Protein AF-0000000072269145 (afdb_homodimer)

Foldseek 3Di:
DPLPPQDDLVNVLVQFVVCVVVFLEFALLVFATAGPLLVVLLVVCCVVQNQDDQDPPDDSNVVLVVLVQVLLCLVCLLQVHHSQQKDKAQALLLLLLLLLQLVLVVDAALAEEEEELQDFCSQVVSVVVSVVRHYHYHYQWADPQQRHGDPVSVVVVQALRYAEYEEECARSAAQFGHLLLVVQVSQVVSVYAYEYEDASVCLQDRHYCPSNVHQKYKYACRSNNADRMIMMGGDQVCQQVGPGQADPVDDGSRSCRSHPDGDPSSRSSSSVSSQVVLLVSLVHPDRGSNSNVSSSVLFNVLQVVLLVLLLVLQVVDPQKDWGHDSDPPRGAQKIWIAGHPDQQVRLQVQLVVVSQHWDWFQSSSASNCVVVVNPGSGTTMGGDTSSRDSVSSVSSSVSSD/DPLPPQDDLVNVLVQFVVCVVVFLEFALLVFATAGPLLVVLLVVLCVVQNQDDQDPPDDSNVVLVVLVQVLLCLVCLLQVHHSQQKDKAQALLLLLLLLLQLVLVVDAALAEEEEELQDFCSQVVSVVVSVVRHYHYHYQWADPQQRHGDVVSVVVVQALRYAEYEEECARSAAQFGHLLLVVQVSQVVSVYAYEYEDASVCLQDRHYCPSNVHQKYKYACRSNNADRMIMMGGDQVCQQVGPGQADPVDDGSRSCRSHPDGDPSSRSSSSVSSQVVLLVSLVHPDRGSNSNVSSSVLFNVLQVVLLVLLLVLQVPDPQKDWGHDSDPPRGAQKIWIAGHPDQQVRLQVQLVVVSQHWDWFQSSSASNCVVVVNPGRGTTMGGDTSSRDSVSSVSSSVSSD

Structure (mmCIF, N/CA/C/O backbone):
data_AF-0000000072269145-model_v1
#
loop_
_entity.id
_entity.type
_entity.pdbx_description
1 polymer 'NifS-related protein'
#
loop_
_atom_site.group_PDB
_atom_site.id
_atom_site.type_symbol
_atom_site.label_atom_id
_atom_site.label_alt_id
_atom_site.label_comp_id
_atom_site.label_asym_id
_atom_site.label_entity_id
_atom_site.label_seq_id
_atom_site.pdbx_PDB_ins_code
_atom_site.Cartn_x
_atom_site.Cartn_y
_atom_site.Cartn_z
_atom_site.occupancy
_atom_site.B_iso_or_equiv
_atom_site.auth_seq_id
_atom_site.auth_comp_id
_atom_site.auth_asym_id
_atom_site.auth_atom_id
_atom_site.pdbx_PDB_model_num
ATOM 1 N N . MET A 1 1 ? -13.609 -34.438 23.328 1 28.66 1 MET A N 1
ATOM 2 C CA . MET A 1 1 ? -13.602 -33.375 22.359 1 28.66 1 MET A CA 1
ATOM 3 C C . MET A 1 1 ? -13.992 -33.875 20.969 1 28.66 1 MET A C 1
ATOM 5 O O . MET A 1 1 ? -13.359 -34.781 20.438 1 28.66 1 MET A O 1
ATOM 9 N N . GLN A 1 2 ? -15.172 -33.812 20.578 1 32.06 2 GLN A N 1
ATOM 10 C CA . GLN A 1 2 ? -15.711 -34.312 19.328 1 32.06 2 GLN A CA 1
ATOM 11 C C . GLN A 1 2 ? -14.945 -33.75 18.125 1 32.06 2 GLN A C 1
ATOM 13 O O . GLN A 1 2 ? -14.82 -32.531 18 1 32.06 2 GLN A O 1
ATOM 18 N N . THR A 1 3 ? -13.867 -34.312 17.703 1 36.66 3 THR A N 1
ATOM 19 C CA . THR A 1 3 ? -13.031 -34 16.547 1 36.66 3 THR A CA 1
ATOM 20 C C . THR A 1 3 ? -13.883 -33.594 15.352 1 36.66 3 THR A C 1
ATOM 22 O O . THR A 1 3 ? -14.703 -34.375 14.867 1 36.66 3 THR A O 1
ATOM 25 N N . ALA A 1 4 ? -14.406 -32.344 15.508 1 48.66 4 ALA A N 1
ATOM 26 C CA . ALA A 1 4 ? -15.258 -31.922 14.391 1 48.66 4 ALA A CA 1
ATOM 27 C C . ALA A 1 4 ? -14.867 -32.656 13.109 1 48.66 4 ALA A C 1
ATOM 29 O O . ALA A 1 4 ? -13.688 -32.688 12.742 1 48.66 4 ALA A O 1
ATOM 30 N N . GLY A 1 5 ? -15.336 -33.531 12.516 1 51.06 5 GLY A N 1
ATOM 31 C CA . GLY A 1 5 ? -15.07 -34.281 11.289 1 51.06 5 GLY A CA 1
ATOM 32 C C . GLY A 1 5 ? -14.633 -33.375 10.141 1 51.06 5 GLY A C 1
ATOM 33 O O . GLY A 1 5 ? -14.695 -32.156 10.25 1 51.06 5 GLY A O 1
ATOM 34 N N . PRO A 1 6 ? -13.883 -33.969 8.969 1 63.91 6 PRO A N 1
ATOM 35 C CA . PRO A 1 6 ? -13.383 -33.156 7.852 1 63.91 6 PRO A CA 1
ATOM 36 C C . PRO A 1 6 ? -14.461 -32.281 7.234 1 63.91 6 PRO A C 1
ATOM 38 O O . PRO A 1 6 ? -15.617 -32.688 7.129 1 63.91 6 PRO A O 1
ATOM 41 N N . ILE A 1 7 ? -14.297 -30.906 7.227 1 74.75 7 ILE A N 1
ATOM 42 C CA . ILE A 1 7 ? -15.227 -29.938 6.652 1 74.75 7 ILE A CA 1
ATOM 43 C C . ILE A 1 7 ? -15.539 -30.328 5.207 1 74.75 7 ILE A C 1
ATOM 45 O O . ILE A 1 7 ? -14.633 -30.656 4.438 1 74.75 7 ILE A O 1
ATOM 49 N N . THR A 1 8 ? -16.844 -30.5 4.938 1 83.88 8 THR A N 1
ATOM 50 C CA . THR A 1 8 ? -17.25 -30.75 3.559 1 83.88 8 THR A CA 1
ATOM 51 C C . THR A 1 8 ? -16.969 -29.531 2.682 1 83.88 8 THR A C 1
ATOM 53 O O . THR A 1 8 ? -16.859 -28.422 3.186 1 83.88 8 THR A O 1
ATOM 56 N N . ARG A 1 9 ? -16.812 -29.766 1.42 1 87.38 9 ARG A N 1
ATOM 57 C CA . ARG A 1 9 ? -16.562 -28.672 0.492 1 87.38 9 ARG A CA 1
ATOM 58 C C . ARG A 1 9 ? -17.719 -27.688 0.5 1 87.38 9 ARG A C 1
ATOM 60 O O . ARG A 1 9 ? -17.516 -26.469 0.382 1 87.38 9 ARG A O 1
ATOM 67 N N . GLU A 1 10 ? -18.875 -28.203 0.624 1 88.44 10 GLU A N 1
ATOM 68 C CA . GLU A 1 10 ? -20.047 -27.344 0.662 1 88.44 10 GLU A CA 1
ATOM 69 C C . GLU A 1 10 ? -20 -26.391 1.854 1 88.44 10 GLU A C 1
ATOM 71 O O . GLU A 1 10 ? -20.266 -25.203 1.712 1 88.44 10 GLU A O 1
ATOM 76 N N . ALA A 1 11 ? -19.719 -26.953 2.912 1 91.88 11 ALA A N 1
ATOM 77 C CA . ALA A 1 11 ? -19.609 -26.141 4.117 1 91.88 11 ALA A CA 1
ATOM 78 C C . ALA A 1 11 ? -18.469 -25.141 3.996 1 91.88 11 ALA A C 1
ATOM 80 O O . ALA A 1 11 ? -18.594 -23.984 4.445 1 91.88 11 ALA A O 1
ATOM 81 N N . LEU A 1 12 ? -17.422 -25.594 3.393 1 95.69 12 LEU A N 1
ATOM 82 C CA . LEU A 1 12 ? -16.266 -24.734 3.18 1 95.69 12 LEU A CA 1
ATOM 83 C C . LEU A 1 12 ? -16.609 -23.562 2.271 1 95.69 12 LEU A C 1
ATOM 85 O O . LEU A 1 12 ? -16.234 -22.422 2.557 1 95.69 12 LEU A O 1
ATOM 89 N N . ARG A 1 13 ? -17.359 -23.781 1.252 1 96.81 13 ARG A N 1
ATOM 90 C CA . ARG A 1 13 ? -17.688 -22.781 0.247 1 96.81 13 ARG A CA 1
ATOM 91 C C . ARG A 1 13 ? -18.578 -21.688 0.833 1 96.81 13 ARG A C 1
ATOM 93 O O . ARG A 1 13 ? -18.547 -20.547 0.39 1 96.81 13 ARG A O 1
ATOM 100 N N . THR A 1 14 ? -19.359 -21.984 1.898 1 96.25 14 THR A N 1
ATOM 101 C CA . THR A 1 14 ? -20.25 -21 2.525 1 96.25 14 THR A CA 1
ATOM 102 C C . THR A 1 14 ? -19.438 -19.938 3.258 1 96.25 14 THR A C 1
ATOM 104 O O . THR A 1 14 ? -19.953 -18.875 3.604 1 96.25 14 THR A O 1
ATOM 107 N N . GLN A 1 15 ? -18.203 -20.203 3.455 1 97.44 15 GLN A N 1
ATOM 108 C CA . GLN A 1 15 ? -17.328 -19.25 4.137 1 97.44 15 GLN A CA 1
ATOM 109 C C . GLN A 1 15 ? -16.891 -18.141 3.191 1 97.44 15 GLN A C 1
ATOM 111 O O . GLN A 1 15 ? -16.359 -17.125 3.631 1 97.44 15 GLN A O 1
ATOM 116 N N . PHE A 1 16 ? -17.109 -18.328 1.903 1 98.5 16 PHE A N 1
ATOM 117 C CA . PHE A 1 16 ? -16.703 -17.359 0.891 1 98.5 16 PHE A CA 1
ATOM 118 C C . PHE A 1 16 ? -17.922 -16.719 0.228 1 98.5 16 PHE A C 1
ATOM 120 O O . PHE A 1 16 ? -18.422 -17.219 -0.78 1 98.5 16 PHE A O 1
ATOM 127 N N . PRO A 1 17 ? -18.234 -15.539 0.697 1 98.25 17 PRO A N 1
ATOM 128 C CA . PRO A 1 17 ? -19.484 -14.93 0.238 1 98.25 17 PRO A CA 1
ATOM 129 C C . PRO A 1 17 ? -19.469 -14.594 -1.251 1 98.25 17 PRO A C 1
ATOM 131 O O . PRO A 1 17 ? -20.531 -14.531 -1.888 1 98.25 17 PRO A O 1
ATOM 134 N N . SER A 1 18 ? -18.312 -14.406 -1.832 1 97.62 18 SER A N 1
ATOM 135 C CA . SER A 1 18 ? -18.219 -14.07 -3.248 1 97.62 18 SER A CA 1
ATOM 136 C C . SER A 1 18 ? -18.766 -15.188 -4.125 1 97.62 18 SER A C 1
ATOM 138 O O . SER A 1 18 ? -19.094 -14.969 -5.293 1 97.62 18 SER A O 1
ATOM 140 N N . LEU A 1 19 ? -18.844 -16.391 -3.637 1 97.62 19 LEU A N 1
ATOM 141 C CA . LEU A 1 19 ? -19.297 -17.562 -4.398 1 97.62 19 LEU A CA 1
ATOM 142 C C . LEU A 1 19 ? -20.812 -17.594 -4.48 1 97.62 19 LEU A C 1
ATOM 144 O O . LEU A 1 19 ? -21.375 -18.344 -5.285 1 97.62 19 LEU A O 1
ATOM 148 N N . ALA A 1 20 ? -21.469 -16.75 -3.676 1 95.19 20 ALA A N 1
ATOM 149 C CA . ALA A 1 20 ? -22.922 -16.75 -3.629 1 95.19 20 ALA A CA 1
ATOM 150 C C . ALA A 1 20 ? -23.516 -16.281 -4.957 1 95.19 20 ALA A C 1
ATOM 152 O O . ALA A 1 20 ? -24.672 -16.578 -5.27 1 95.19 20 ALA A O 1
ATOM 153 N N . GLY A 1 21 ? -22.75 -15.641 -5.789 1 92.62 21 GLY A N 1
ATOM 154 C CA . GLY A 1 21 ? -23.219 -15.156 -7.078 1 92.62 21 GLY A CA 1
ATOM 155 C C . GLY A 1 21 ? -23.438 -16.266 -8.086 1 92.62 21 GLY A C 1
ATOM 156 O O . GLY A 1 21 ? -24.078 -16.047 -9.125 1 92.62 21 GLY A O 1
ATOM 157 N N . GLY A 1 22 ? -22.875 -17.484 -7.844 1 94.88 22 GLY A N 1
ATOM 158 C CA . GLY A 1 22 ? -23.172 -18.656 -8.656 1 94.88 22 GLY A CA 1
ATOM 159 C C . GLY A 1 22 ? -22.219 -18.828 -9.828 1 94.88 22 GLY A C 1
ATOM 160 O O . GLY A 1 22 ? -22.328 -19.797 -10.586 1 94.88 22 GLY A O 1
ATOM 161 N N . ARG A 1 23 ? -21.312 -17.906 -10.016 1 97.19 23 ARG A N 1
ATOM 162 C CA . ARG A 1 23 ? -20.344 -18.016 -11.102 1 97.19 23 ARG A CA 1
ATOM 163 C C . ARG A 1 23 ? -19.234 -19 -10.75 1 97.19 23 ARG A C 1
ATOM 165 O O . ARG A 1 23 ? -18.906 -19.188 -9.57 1 97.19 23 ARG A O 1
ATOM 172 N N . ALA A 1 24 ? -18.719 -19.734 -11.75 1 98.38 24 ALA A N 1
ATOM 173 C CA . ALA A 1 24 ? -17.5 -20.5 -11.57 1 98.38 24 ALA A CA 1
ATOM 174 C C . ALA A 1 24 ? -16.266 -19.609 -11.656 1 98.38 24 ALA A C 1
ATOM 176 O O . ALA A 1 24 ? -15.852 -19.219 -12.75 1 98.38 24 ALA A O 1
ATOM 177 N N . TYR A 1 25 ? -15.727 -19.312 -10.523 1 98.25 25 TYR A N 1
ATOM 178 C CA . TYR A 1 25 ? -14.555 -18.438 -10.477 1 98.25 25 TYR A CA 1
ATOM 179 C C . TYR A 1 25 ? -13.273 -19.25 -10.609 1 98.25 25 TYR A C 1
ATOM 181 O O . TYR A 1 25 ? -12.844 -19.906 -9.664 1 98.25 25 TYR A O 1
ATOM 189 N N . LEU A 1 26 ? -12.625 -19.156 -11.758 1 98.75 26 LEU A N 1
ATOM 190 C CA . LEU A 1 26 ? -11.414 -19.906 -12.062 1 98.75 26 LEU A CA 1
ATOM 191 C C . LEU A 1 26 ? -10.273 -18.953 -12.422 1 98.75 26 LEU A C 1
ATOM 193 O O . LEU A 1 26 ? -9.539 -19.188 -13.383 1 98.75 26 LEU A O 1
ATOM 197 N N . ASP A 1 27 ? -10.156 -17.844 -11.742 1 98.5 27 ASP A N 1
ATOM 198 C CA . ASP A 1 27 ? -9.07 -16.875 -11.898 1 98.5 27 ASP A CA 1
ATOM 199 C C . ASP A 1 27 ? -8.422 -16.562 -10.555 1 98.5 27 ASP A C 1
ATOM 201 O O . ASP A 1 27 ? -8.141 -15.398 -10.25 1 98.5 27 ASP A O 1
ATOM 205 N N . ASN A 1 28 ? -8.195 -17.578 -9.758 1 97.94 28 ASN A N 1
ATOM 206 C CA . ASN A 1 28 ? -7.602 -17.406 -8.438 1 97.94 28 ASN A CA 1
ATOM 207 C C . ASN A 1 28 ? -6.145 -16.953 -8.531 1 97.94 28 ASN A C 1
ATOM 209 O O . ASN A 1 28 ? -5.594 -16.422 -7.57 1 97.94 28 ASN A O 1
ATOM 213 N N . ALA A 1 29 ? -5.496 -17.188 -9.68 1 97.94 29 ALA A N 1
ATOM 214 C CA . ALA A 1 29 ? -4.129 -16.734 -9.906 1 97.94 29 ALA A CA 1
ATOM 215 C C . ALA A 1 29 ? -4.055 -15.211 -9.914 1 97.94 29 ALA A C 1
ATOM 217 O O . ALA A 1 29 ? -2.98 -14.633 -9.75 1 97.94 29 ALA A O 1
ATOM 218 N N . ALA A 1 30 ? -5.172 -14.539 -10.148 1 97.12 30 ALA A N 1
ATOM 219 C CA . ALA A 1 30 ? -5.203 -13.078 -10.141 1 97.12 30 ALA A CA 1
ATOM 220 C C . ALA A 1 30 ? -5.617 -12.547 -8.773 1 97.12 30 ALA A C 1
ATOM 222 O O . ALA A 1 30 ? -5.453 -11.359 -8.484 1 97.12 30 ALA A O 1
ATOM 223 N N . GLY A 1 31 ? -6.129 -13.391 -7.93 1 97.44 31 GLY A N 1
ATOM 224 C CA . GLY A 1 31 ? -6.531 -13.039 -6.574 1 97.44 31 GLY A CA 1
ATOM 225 C C . GLY A 1 31 ? -7.539 -14 -5.984 1 97.44 31 GLY A C 1
ATOM 226 O O . GLY A 1 31 ? -8.5 -14.391 -6.652 1 97.44 31 GLY A O 1
ATOM 227 N N . GLY A 1 32 ? -7.375 -14.383 -4.797 1 97.88 32 GLY A N 1
ATOM 228 C CA . GLY A 1 32 ? -8.281 -15.305 -4.129 1 97.88 32 GLY A CA 1
ATOM 229 C C . GLY A 1 32 ? -9.5 -14.617 -3.543 1 97.88 32 GLY A C 1
ATOM 230 O O . GLY A 1 32 ? -9.539 -13.391 -3.441 1 97.88 32 GLY A O 1
ATOM 231 N N . LEU A 1 33 ? -10.539 -15.453 -3.264 1 98.56 33 LEU A N 1
ATOM 232 C CA . LEU A 1 33 ? -11.703 -14.953 -2.541 1 98.56 33 LEU A CA 1
ATOM 233 C C . LEU A 1 33 ? -11.438 -14.914 -1.04 1 98.56 33 LEU A C 1
ATOM 235 O O . LEU A 1 33 ? -10.555 -15.617 -0.545 1 98.56 33 LEU A O 1
ATOM 239 N N . LEU A 1 34 ? -12.109 -14.008 -0.37 1 98.81 34 LEU A N 1
ATOM 240 C CA . LEU A 1 34 ? -11.891 -13.875 1.065 1 98.81 34 LEU A CA 1
ATOM 241 C C . LEU A 1 34 ? -12.961 -14.617 1.854 1 98.81 34 LEU A C 1
ATOM 243 O O . LEU A 1 34 ? -14.148 -14.555 1.512 1 98.81 34 LEU A O 1
ATOM 247 N N . PRO A 1 35 ? -12.57 -15.328 2.938 1 98.75 35 PRO A N 1
ATOM 248 C CA . PRO A 1 35 ? -13.578 -15.852 3.857 1 98.75 35 PRO A CA 1
ATOM 249 C C . PRO A 1 35 ? -14.273 -14.75 4.66 1 98.75 35 PRO A C 1
ATOM 251 O O . PRO A 1 35 ? -13.703 -13.68 4.859 1 98.75 35 PRO A O 1
ATOM 254 N N . THR A 1 36 ? -15.43 -15.062 5.129 1 98.56 36 THR A N 1
ATOM 255 C CA . THR A 1 36 ? -16.25 -14.133 5.902 1 98.56 36 THR A CA 1
ATOM 256 C C . THR A 1 36 ? -15.453 -13.57 7.078 1 98.56 36 THR A C 1
ATOM 258 O O . THR A 1 36 ? -15.57 -12.383 7.402 1 98.56 36 THR A O 1
ATOM 261 N N . ARG A 1 37 ? -14.656 -14.367 7.707 1 98.44 37 ARG A N 1
ATOM 262 C CA . ARG A 1 37 ? -13.891 -13.953 8.875 1 98.44 37 ARG A CA 1
ATOM 263 C C . ARG A 1 37 ? -12.938 -12.812 8.531 1 98.44 37 ARG A C 1
ATOM 265 O O . ARG A 1 37 ? -12.742 -11.898 9.336 1 98.44 37 ARG A O 1
ATOM 272 N N . SER A 1 38 ? -12.281 -12.914 7.43 1 98.88 38 SER A N 1
ATOM 273 C CA . SER A 1 38 ? -11.383 -11.859 6.977 1 98.88 38 SER A CA 1
ATOM 274 C C . SER A 1 38 ? -12.133 -10.562 6.715 1 98.88 38 SER A C 1
ATOM 276 O O . SER A 1 38 ? -11.703 -9.492 7.137 1 98.88 38 SER A O 1
ATOM 278 N N . ILE A 1 39 ? -13.273 -10.633 6.035 1 98.94 39 ILE A N 1
ATOM 279 C CA . ILE A 1 39 ? -14.102 -9.477 5.695 1 98.94 39 ILE A CA 1
ATOM 280 C C . ILE A 1 39 ? -14.617 -8.82 6.973 1 98.94 39 ILE A C 1
ATOM 282 O O . ILE A 1 39 ? -14.578 -7.598 7.109 1 98.94 39 ILE A O 1
ATOM 286 N N . GLN A 1 40 ? -15.031 -9.625 7.91 1 98.88 40 GLN A N 1
ATOM 287 C CA . GLN A 1 40 ? -15.531 -9.133 9.188 1 98.88 40 GLN A CA 1
ATOM 288 C C . GLN A 1 40 ? -14.438 -8.406 9.969 1 98.88 40 GLN A C 1
ATOM 290 O O . GLN A 1 40 ? -14.695 -7.383 10.602 1 98.88 40 GLN A O 1
ATOM 295 N N . ALA A 1 41 ? -13.25 -8.953 9.93 1 98.94 41 ALA A N 1
ATOM 296 C CA . ALA A 1 41 ? -12.141 -8.344 10.648 1 98.94 41 ALA A CA 1
ATOM 297 C C . ALA A 1 41 ? -11.828 -6.953 10.094 1 98.94 41 ALA A C 1
ATOM 299 O O . ALA A 1 41 ? -11.578 -6.016 10.852 1 98.94 41 ALA A O 1
ATOM 300 N N . VAL A 1 42 ? -11.852 -6.797 8.758 1 98.94 42 VAL A N 1
ATOM 301 C CA . VAL A 1 42 ? -11.641 -5.492 8.133 1 98.94 42 VAL A CA 1
ATOM 302 C C . VAL A 1 42 ? -12.742 -4.531 8.57 1 98.94 42 VAL A C 1
ATOM 304 O O . VAL A 1 42 ? -12.469 -3.408 9 1 98.94 42 VAL A O 1
ATOM 307 N N . THR A 1 43 ? -13.969 -4.992 8.492 1 98.88 43 THR A N 1
ATOM 308 C CA . THR A 1 43 ? -15.133 -4.172 8.789 1 98.88 43 THR A CA 1
ATOM 309 C C . THR A 1 43 ? -15.133 -3.734 10.25 1 98.88 43 THR A C 1
ATOM 311 O O . THR A 1 43 ? -15.375 -2.562 10.555 1 98.88 43 THR A O 1
ATOM 314 N N . GLU A 1 44 ? -14.852 -4.652 11.117 1 98.75 44 GLU A N 1
ATOM 315 C CA . GLU A 1 44 ? -14.828 -4.352 12.547 1 98.75 44 GLU A CA 1
ATOM 316 C C . GLU A 1 44 ? -13.75 -3.326 12.875 1 98.75 44 GLU A C 1
ATOM 318 O O . GLU A 1 44 ? -13.969 -2.416 13.672 1 98.75 44 GLU A O 1
ATOM 323 N N . HIS A 1 45 ? -12.602 -3.488 12.289 1 98.81 45 HIS A N 1
ATOM 324 C CA . HIS A 1 45 ? -11.523 -2.535 12.523 1 98.81 45 HIS A CA 1
ATOM 325 C C . HIS A 1 45 ? -11.93 -1.125 12.117 1 98.81 45 HIS A C 1
ATOM 327 O O . HIS A 1 45 ? -11.789 -0.18 12.891 1 98.81 45 HIS A O 1
ATOM 333 N N . LEU A 1 46 ? -12.461 -0.989 10.898 1 98.81 46 LEU A N 1
ATOM 334 C CA . LEU A 1 46 ? -12.82 0.326 10.383 1 98.81 46 LEU A CA 1
ATOM 335 C C . LEU A 1 46 ? -13.953 0.94 11.195 1 98.81 46 LEU A C 1
ATOM 337 O O . LEU A 1 46 ? -13.984 2.154 11.406 1 98.81 46 LEU A O 1
ATOM 341 N N . THR A 1 47 ? -14.852 0.096 11.609 1 98.69 47 THR A N 1
ATOM 342 C CA . THR A 1 47 ? -16 0.567 12.383 1 98.69 47 THR A CA 1
ATOM 343 C C . THR A 1 47 ? -15.555 1.079 13.75 1 98.69 47 THR A C 1
ATOM 345 O O . THR A 1 47 ? -16.031 2.113 14.219 1 98.69 47 THR A O 1
ATOM 348 N N . ARG A 1 48 ? -14.641 0.409 14.352 1 98.19 48 ARG A N 1
ATOM 349 C CA . ARG A 1 48 ? -14.234 0.717 15.719 1 98.19 48 ARG A CA 1
ATOM 350 C C . ARG A 1 48 ? -13.188 1.827 15.742 1 98.19 48 ARG A C 1
ATOM 352 O O . ARG A 1 48 ? -13.227 2.709 16.609 1 98.19 48 ARG A O 1
ATOM 359 N N . PHE A 1 49 ? -12.242 1.84 14.742 1 98.12 49 PHE A N 1
ATOM 360 C CA . PHE A 1 49 ? -11.055 2.67 14.898 1 98.12 49 PHE A CA 1
ATOM 361 C C . PHE A 1 49 ? -10.922 3.652 13.742 1 98.12 49 PHE A C 1
ATOM 363 O O . PHE A 1 49 ? -10.102 4.566 13.781 1 98.12 49 PHE A O 1
ATOM 370 N N . GLY A 1 50 ? -11.727 3.465 12.688 1 98 50 GLY A N 1
ATOM 371 C CA . GLY A 1 50 ? -11.461 4.262 11.5 1 98 50 GLY A CA 1
ATOM 372 C C . GLY A 1 50 ? -10.039 4.125 10.984 1 98 50 GLY A C 1
ATOM 373 O O . GLY A 1 50 ? -9.531 3.012 10.852 1 98 50 GLY A O 1
ATOM 374 N N . ALA A 1 51 ? -9.461 5.254 10.672 1 98.06 51 ALA A N 1
ATOM 375 C CA . ALA A 1 51 ? -8.086 5.242 10.18 1 98.06 51 ALA A CA 1
ATOM 376 C C . ALA A 1 51 ? -7.109 5.652 11.281 1 98.06 51 ALA A C 1
ATOM 378 O O . ALA A 1 51 ? -6.012 6.137 11 1 98.06 51 ALA A O 1
ATOM 379 N N . THR A 1 52 ? -7.527 5.547 12.555 1 96.75 52 THR A N 1
ATOM 380 C CA . THR A 1 52 ? -6.645 5.816 13.68 1 96.75 52 THR A CA 1
ATOM 381 C C . THR A 1 52 ? -5.324 5.07 13.523 1 96.75 52 THR A C 1
ATOM 383 O O . THR A 1 52 ? -5.305 3.908 13.117 1 96.75 52 THR A O 1
ATOM 386 N N . ASN A 1 53 ? -4.254 5.762 13.789 1 96.75 53 ASN A N 1
ATOM 387 C CA . ASN A 1 53 ? -2.924 5.172 13.695 1 96.75 53 ASN A CA 1
ATOM 388 C C . ASN A 1 53 ? -2.473 4.594 15.039 1 96.75 53 ASN A C 1
ATOM 390 O O . ASN A 1 53 ? -3.117 4.82 16.062 1 96.75 53 ASN A O 1
ATOM 394 N N . ALA A 1 54 ? -1.434 3.834 14.984 1 93.94 54 ALA A N 1
ATOM 395 C CA . ALA A 1 54 ? -0.799 3.342 16.203 1 93.94 54 ALA A CA 1
ATOM 396 C C . ALA A 1 54 ? -0.17 4.484 17 1 93.94 54 ALA A C 1
ATOM 398 O O . ALA A 1 54 ? 0.737 5.16 16.5 1 93.94 54 ALA A O 1
ATOM 399 N N . MET A 1 55 ? -0.679 4.695 18.156 1 92.44 55 MET A N 1
ATOM 400 C CA . MET A 1 55 ? -0.214 5.754 19.047 1 92.44 55 MET A CA 1
ATOM 401 C C . MET A 1 55 ? -0.124 5.25 20.484 1 92.44 55 MET A C 1
ATOM 403 O O . MET A 1 55 ? -1.059 4.621 20.984 1 92.44 55 MET A O 1
ATOM 407 N N . PRO A 1 56 ? 0.98 5.562 21.109 1 92.81 56 PRO A N 1
ATOM 408 C CA . PRO A 1 56 ? 1.11 5.098 22.5 1 92.81 56 PRO A CA 1
ATOM 409 C C . PRO A 1 56 ? 0.282 5.926 23.484 1 92.81 56 PRO A C 1
ATOM 411 O O . PRO A 1 56 ? 0.05 5.496 24.609 1 92.81 56 PRO A O 1
ATOM 414 N N . GLY A 1 57 ? -0.188 7.074 23.062 1 95 57 GLY A N 1
ATOM 415 C CA . GLY A 1 57 ? -0.713 8.07 23.984 1 95 57 GLY A CA 1
ATOM 416 C C . GLY A 1 57 ? -2.16 7.816 24.375 1 95 57 GLY A C 1
ATOM 417 O O . GLY A 1 57 ? -2.67 8.422 25.312 1 95 57 GLY A O 1
ATOM 418 N N . HIS A 1 58 ? -2.846 6.957 23.641 1 97.31 58 HIS A N 1
ATOM 419 C CA . HIS A 1 58 ? -4.242 6.707 23.984 1 97.31 58 HIS A CA 1
ATOM 420 C C . HIS A 1 58 ? -4.637 5.266 23.672 1 97.31 58 HIS A C 1
ATOM 422 O O . HIS A 1 58 ? -3.973 4.598 22.875 1 97.31 58 HIS A O 1
ATOM 428 N N . ALA A 1 59 ? -5.695 4.781 24.219 1 96.69 59 ALA A N 1
ATOM 429 C CA . ALA A 1 59 ? -6.086 3.371 24.25 1 96.69 59 ALA A CA 1
ATOM 430 C C . ALA A 1 59 ? -6.328 2.848 22.828 1 96.69 59 ALA A C 1
ATOM 432 O O . ALA A 1 59 ? -5.789 1.807 22.453 1 96.69 59 ALA A O 1
ATOM 433 N N . PRO A 1 60 ? -7.102 3.555 21.984 1 97 60 PRO A N 1
ATOM 434 C CA . PRO A 1 60 ? -7.281 3.051 20.625 1 97 60 PRO A CA 1
ATOM 435 C C . PRO A 1 60 ? -5.961 2.889 19.875 1 97 60 PRO A C 1
ATOM 437 O O . PRO A 1 60 ? -5.75 1.876 19.203 1 97 60 PRO A O 1
ATOM 440 N N . GLY A 1 61 ? -5.113 3.883 20.031 1 97.75 61 GLY A N 1
ATOM 441 C CA . GLY A 1 61 ? -3.814 3.816 19.391 1 97.75 61 GLY A CA 1
ATOM 442 C C . GLY A 1 61 ? -2.971 2.648 19.859 1 97.75 61 GLY A C 1
ATOM 443 O O . GLY A 1 61 ? -2.266 2.023 19.062 1 97.75 61 GLY A O 1
ATOM 444 N N . GLN A 1 62 ? -3.029 2.336 21.094 1 97.88 62 GLN A N 1
ATOM 445 C CA . GLN A 1 62 ? -2.289 1.209 21.641 1 97.88 62 GLN A CA 1
ATOM 446 C C . GLN A 1 62 ? -2.809 -0.116 21.094 1 97.88 62 GLN A C 1
ATOM 448 O O . GLN A 1 62 ? -2.025 -1.019 20.797 1 97.88 62 GLN A O 1
ATOM 453 N N . GLN A 1 63 ? -4.062 -0.211 20.969 1 98 63 GLN A N 1
ATOM 454 C CA . GLN A 1 63 ? -4.66 -1.419 20.406 1 98 63 GLN A CA 1
ATOM 455 C C . GLN A 1 63 ? -4.23 -1.626 18.969 1 98 63 GLN A C 1
ATOM 457 O O . GLN A 1 63 ? -3.969 -2.756 18.547 1 98 63 GLN A O 1
ATOM 462 N N . ILE A 1 64 ? -4.141 -0.583 18.234 1 98 64 ILE A N 1
ATOM 463 C CA . ILE A 1 64 ? -3.715 -0.66 16.828 1 98 64 ILE A CA 1
ATOM 464 C C . ILE A 1 64 ? -2.244 -1.062 16.766 1 98 64 ILE A C 1
ATOM 466 O O . ILE A 1 64 ? -1.841 -1.816 15.875 1 98 64 ILE A O 1
ATOM 470 N N . GLY A 1 65 ? -1.46 -0.489 17.672 1 97.5 65 GLY A N 1
ATOM 471 C CA . GLY A 1 65 ? -0.078 -0.933 17.766 1 97.5 65 GLY A CA 1
ATOM 472 C C . GLY A 1 65 ? 0.055 -2.428 17.984 1 97.5 65 GLY A C 1
ATOM 473 O O . GLY A 1 65 ? 0.91 -3.076 17.375 1 97.5 65 GLY A O 1
ATOM 474 N N . GLN A 1 66 ? -0.786 -2.998 18.781 1 98.25 66 GLN A N 1
ATOM 475 C CA . GLN A 1 66 ? -0.8 -4.434 19.031 1 98.25 66 GLN A CA 1
ATOM 476 C C . GLN A 1 66 ? -1.244 -5.211 17.797 1 98.25 66 GLN A C 1
ATOM 478 O O . GLN A 1 66 ? -0.736 -6.301 17.516 1 98.25 66 GLN A O 1
ATOM 483 N N . LEU A 1 67 ? -2.154 -4.652 17.094 1 98.5 67 LEU A N 1
ATOM 484 C CA . LEU A 1 67 ? -2.623 -5.262 15.852 1 98.5 67 LEU A CA 1
ATOM 485 C C . LEU A 1 67 ? -1.475 -5.438 14.859 1 98.5 67 LEU A C 1
ATOM 487 O O . LEU A 1 67 ? -1.342 -6.492 14.234 1 98.5 67 LEU A O 1
ATOM 491 N N . LYS A 1 68 ? -0.671 -4.453 14.703 1 97.81 68 LYS A N 1
ATOM 492 C CA . LYS A 1 68 ? 0.487 -4.512 13.82 1 97.81 68 LYS A CA 1
ATOM 493 C C . LYS A 1 68 ? 1.441 -5.629 14.234 1 97.81 68 LYS A C 1
ATOM 495 O O . LYS A 1 68 ? 1.915 -6.395 13.398 1 97.81 68 LYS A O 1
ATOM 500 N N . ALA A 1 69 ? 1.688 -5.703 15.477 1 98.25 69 ALA A N 1
ATOM 501 C CA . ALA A 1 69 ? 2.58 -6.73 16 1 98.25 69 ALA A CA 1
ATOM 502 C C . ALA A 1 69 ? 2.014 -8.125 15.758 1 98.25 69 ALA A C 1
ATOM 504 O O . ALA A 1 69 ? 2.738 -9.031 15.344 1 98.25 69 ALA A O 1
ATOM 505 N N . ARG A 1 70 ? 0.753 -8.289 15.977 1 98.69 70 ARG A N 1
ATOM 506 C CA . ARG A 1 70 ? 0.096 -9.578 15.789 1 98.69 70 ARG A CA 1
ATOM 507 C C . ARG A 1 70 ? 0.13 -10 14.32 1 98.69 70 ARG A C 1
ATOM 509 O O . ARG A 1 70 ? 0.312 -11.18 14.008 1 98.69 70 ARG A O 1
ATOM 516 N N . ALA A 1 71 ? -0.098 -9.047 13.469 1 98.81 71 ALA A N 1
ATOM 517 C CA . ALA A 1 71 ? -0.05 -9.344 12.039 1 98.81 71 ALA A CA 1
ATOM 518 C C . ALA A 1 71 ? 1.341 -9.82 11.625 1 98.81 71 ALA A C 1
ATOM 520 O O . ALA A 1 71 ? 1.475 -10.773 10.859 1 98.81 71 ALA A O 1
ATOM 521 N N . ARG A 1 72 ? 2.352 -9.148 12.094 1 98.69 72 ARG A N 1
ATOM 522 C CA . ARG A 1 72 ? 3.723 -9.555 11.797 1 98.69 72 ARG A CA 1
ATOM 523 C C . ARG A 1 72 ? 4.008 -10.945 12.344 1 98.69 72 ARG A C 1
ATOM 525 O O . ARG A 1 72 ? 4.59 -11.781 11.648 1 98.69 72 ARG A O 1
ATOM 532 N N . GLU A 1 73 ? 3.582 -11.195 13.547 1 98.81 73 GLU A N 1
ATOM 533 C CA . GLU A 1 73 ? 3.777 -12.5 14.172 1 98.81 73 GLU A CA 1
ATOM 534 C C . GLU A 1 73 ? 3.043 -13.594 13.398 1 98.81 73 GLU A C 1
ATOM 536 O O . GLU A 1 73 ? 3.59 -14.672 13.172 1 98.81 73 GLU A O 1
ATOM 541 N N . GLY A 1 74 ? 1.831 -13.312 13.094 1 98.88 74 GLY A N 1
ATOM 542 C CA . GLY A 1 74 ? 1.074 -14.273 12.305 1 98.88 74 GLY A CA 1
ATOM 543 C C . GLY A 1 74 ? 1.712 -14.57 10.961 1 98.88 74 GLY A C 1
ATOM 544 O O . GLY A 1 74 ? 1.728 -15.719 10.516 1 98.88 74 GLY A O 1
ATOM 545 N N . THR A 1 75 ? 2.254 -13.57 10.32 1 98.88 75 THR A N 1
ATOM 546 C CA . THR A 1 75 ? 2.934 -13.75 9.039 1 98.88 75 THR A CA 1
ATOM 547 C C . THR A 1 75 ? 4.203 -14.578 9.219 1 98.88 75 THR A C 1
ATOM 549 O O . THR A 1 75 ? 4.535 -15.406 8.367 1 98.88 75 THR A O 1
ATOM 552 N N . ALA A 1 76 ? 4.887 -14.266 10.281 1 98.88 76 ALA A N 1
ATOM 553 C CA . ALA A 1 76 ? 6.078 -15.055 10.586 1 98.88 76 ALA A CA 1
ATOM 554 C C . ALA A 1 76 ? 5.738 -16.531 10.719 1 98.88 76 ALA A C 1
ATOM 556 O O . ALA A 1 76 ? 6.445 -17.391 10.18 1 98.88 76 ALA A O 1
ATOM 557 N N . LEU A 1 77 ? 4.648 -16.859 11.375 1 98.81 77 LEU A N 1
ATOM 558 C CA . LEU A 1 77 ? 4.199 -18.234 11.492 1 98.81 77 LEU A CA 1
ATOM 559 C C . LEU A 1 77 ? 3.887 -18.812 10.117 1 98.81 77 LEU A C 1
ATOM 561 O O . LEU A 1 77 ? 4.254 -19.953 9.82 1 98.81 77 LEU A O 1
ATOM 565 N N . PHE A 1 78 ? 3.26 -18.031 9.297 1 98.88 78 PHE A N 1
ATOM 566 C CA . PHE A 1 78 ? 2.885 -18.453 7.957 1 98.88 78 PHE A CA 1
ATOM 567 C C . PHE A 1 78 ? 4.121 -18.812 7.137 1 98.88 78 PHE A C 1
ATOM 569 O O . PHE A 1 78 ? 4.094 -19.75 6.344 1 98.88 78 PHE A O 1
ATOM 576 N N . LEU A 1 79 ? 5.223 -18.125 7.363 1 98.88 79 LEU A N 1
ATOM 577 C CA . LEU A 1 79 ? 6.434 -18.281 6.566 1 98.88 79 LEU A CA 1
ATOM 578 C C . LEU A 1 79 ? 7.418 -19.219 7.254 1 98.88 79 LEU A C 1
ATOM 580 O O . LEU A 1 79 ? 8.445 -19.578 6.68 1 98.88 79 LEU A O 1
ATOM 584 N N . ASN A 1 80 ? 7.121 -19.656 8.438 1 98.75 80 ASN A N 1
ATOM 585 C CA . ASN A 1 80 ? 8.062 -20.391 9.289 1 98.75 80 ASN A CA 1
ATOM 586 C C . ASN A 1 80 ? 9.312 -19.562 9.578 1 98.75 80 ASN A C 1
ATOM 588 O O . ASN A 1 80 ? 10.43 -20.031 9.367 1 98.75 80 ASN A O 1
ATOM 592 N N . ALA A 1 81 ? 9.078 -18.391 10.07 1 98.56 81 ALA A N 1
ATOM 593 C CA . ALA A 1 81 ? 10.125 -17.406 10.328 1 98.56 81 ALA A CA 1
ATOM 594 C C . ALA A 1 81 ? 9.93 -16.734 11.688 1 98.56 81 ALA A C 1
ATOM 596 O O . ALA A 1 81 ? 9.086 -17.156 12.477 1 98.56 81 ALA A O 1
ATOM 597 N N . GLU A 1 82 ? 10.82 -15.797 12.008 1 98.5 82 GLU A N 1
ATOM 598 C CA . GLU A 1 82 ? 10.68 -14.961 13.195 1 98.5 82 GLU A CA 1
ATOM 599 C C . GLU A 1 82 ? 10.164 -13.57 12.836 1 98.5 82 GLU A C 1
ATOM 601 O O . GLU A 1 82 ? 10.523 -13.023 11.789 1 98.5 82 GLU A O 1
ATOM 606 N N . ALA A 1 83 ? 9.375 -13.023 13.727 1 98.5 83 ALA A N 1
ATOM 607 C CA . ALA A 1 83 ? 8.641 -11.789 13.469 1 98.5 83 ALA A CA 1
ATOM 608 C C . ALA A 1 83 ? 9.586 -10.648 13.086 1 98.5 83 ALA A C 1
ATOM 610 O O . ALA A 1 83 ? 9.312 -9.891 12.156 1 98.5 83 ALA A O 1
ATOM 611 N N . PRO A 1 84 ? 10.766 -10.477 13.672 1 98 84 PRO A N 1
ATOM 612 C CA . PRO A 1 84 ? 11.633 -9.336 13.367 1 98 84 PRO A CA 1
ATOM 613 C C . PRO A 1 84 ? 12.156 -9.359 11.93 1 98 84 PRO A C 1
ATOM 615 O O . PRO A 1 84 ? 12.688 -8.359 11.445 1 98 84 PRO A O 1
ATOM 618 N N . ASP A 1 85 ? 11.984 -10.516 11.234 1 98.19 85 ASP A N 1
ATOM 619 C CA . ASP A 1 85 ? 12.57 -10.68 9.906 1 98.19 85 ASP A CA 1
ATOM 620 C C . ASP A 1 85 ? 11.5 -10.578 8.82 1 98.19 85 ASP A C 1
ATOM 622 O O . ASP A 1 85 ? 11.773 -10.867 7.652 1 98.19 85 ASP A O 1
ATOM 626 N N . VAL A 1 86 ? 10.312 -10.148 9.258 1 98.75 86 VAL A N 1
ATOM 627 C CA . VAL A 1 86 ? 9.18 -10.133 8.336 1 98.75 86 VAL A CA 1
ATOM 628 C C . VAL A 1 86 ? 8.688 -8.695 8.156 1 98.75 86 VAL A C 1
ATOM 630 O O . VAL A 1 86 ? 8.375 -8.016 9.141 1 98.75 86 VAL A O 1
ATOM 633 N N . ALA A 1 87 ? 8.68 -8.25 6.922 1 98.56 87 ALA A N 1
ATOM 634 C CA . ALA A 1 87 ? 8.062 -6.973 6.57 1 98.56 87 ALA A CA 1
ATOM 635 C C . ALA A 1 87 ? 6.68 -7.184 5.957 1 98.56 87 ALA A C 1
ATOM 637 O O . ALA A 1 87 ? 6.453 -8.164 5.238 1 98.56 87 ALA A O 1
ATOM 638 N N . LEU A 1 88 ? 5.766 -6.34 6.281 1 98.44 88 LEU A N 1
ATOM 639 C CA . LEU A 1 88 ? 4.465 -6.25 5.629 1 98.44 88 LEU A CA 1
ATOM 640 C C . LEU A 1 88 ? 4.316 -4.922 4.891 1 98.44 88 LEU A C 1
ATOM 642 O O . LEU A 1 88 ? 4.637 -3.865 5.438 1 98.44 88 LEU A O 1
ATOM 646 N N . GLY A 1 89 ? 3.941 -4.984 3.648 1 97.69 89 GLY A N 1
ATOM 647 C CA . GLY A 1 89 ? 3.744 -3.824 2.793 1 97.69 89 GLY A CA 1
ATOM 648 C C . GLY A 1 89 ? 2.549 -3.961 1.87 1 97.69 89 GLY A C 1
ATOM 649 O O . GLY A 1 89 ? 1.694 -4.824 2.074 1 97.69 89 GLY A O 1
ATOM 650 N N . PRO A 1 90 ? 2.469 -3.102 0.932 1 97.5 90 PRO A N 1
ATOM 651 C CA . PRO A 1 90 ? 1.256 -3.053 0.113 1 97.5 90 PRO A CA 1
ATOM 652 C C . PRO A 1 90 ? 1.217 -4.152 -0.948 1 97.5 90 PRO A C 1
ATOM 654 O O . PRO A 1 90 ? 0.136 -4.531 -1.406 1 97.5 90 PRO A O 1
ATOM 657 N N . SER A 1 91 ? 2.369 -4.562 -1.418 1 97.88 91 SER A N 1
ATOM 658 C CA . SER A 1 91 ? 2.453 -5.602 -2.438 1 97.88 91 SER A CA 1
ATOM 659 C C . SER A 1 91 ? 3.848 -6.219 -2.482 1 97.88 91 SER A C 1
ATOM 661 O O . SER A 1 91 ? 4.816 -5.605 -2.035 1 97.88 91 SER A O 1
ATOM 663 N N . ALA A 1 92 ? 3.875 -7.363 -3.006 1 98.19 92 ALA A N 1
ATOM 664 C CA . ALA A 1 92 ? 5.168 -8.008 -3.215 1 98.19 92 ALA A CA 1
ATOM 665 C C . ALA A 1 92 ? 6.023 -7.215 -4.203 1 98.19 92 ALA A C 1
ATOM 667 O O . ALA A 1 92 ? 7.238 -7.09 -4.023 1 98.19 92 ALA A O 1
ATOM 668 N N . THR A 1 93 ? 5.402 -6.648 -5.219 1 98.12 93 THR A N 1
ATOM 669 C CA . THR A 1 93 ? 6.098 -5.848 -6.219 1 98.12 93 THR A CA 1
ATOM 670 C C . THR A 1 93 ? 6.777 -4.645 -5.57 1 98.12 93 THR A C 1
ATOM 672 O O . THR A 1 93 ? 7.953 -4.375 -5.82 1 98.12 93 THR A O 1
ATOM 675 N N . ALA A 1 94 ? 6.031 -3.963 -4.742 1 98 94 ALA A N 1
ATOM 676 C CA . ALA A 1 94 ? 6.586 -2.797 -4.055 1 98 94 ALA A CA 1
ATOM 677 C C . ALA A 1 94 ? 7.785 -3.186 -3.195 1 98 94 ALA A C 1
ATOM 679 O O . ALA A 1 94 ? 8.812 -2.502 -3.209 1 98 94 ALA A O 1
ATOM 680 N N . LEU A 1 95 ? 7.672 -4.242 -2.479 1 98.5 95 LEU A N 1
ATOM 681 C CA . LEU A 1 95 ? 8.734 -4.695 -1.595 1 98.5 95 LEU A CA 1
ATOM 682 C C . LEU A 1 95 ? 9.953 -5.145 -2.396 1 98.5 95 LEU A C 1
ATOM 684 O O . LEU A 1 95 ? 11.094 -4.902 -1.993 1 98.5 95 LEU A O 1
ATOM 688 N N . ALA A 1 96 ? 9.727 -5.777 -3.535 1 98.56 96 ALA A N 1
ATOM 689 C CA . ALA A 1 96 ? 10.82 -6.191 -4.41 1 98.56 96 ALA A CA 1
ATOM 690 C C . ALA A 1 96 ? 11.594 -4.984 -4.938 1 98.56 96 ALA A C 1
ATOM 692 O O . ALA A 1 96 ? 12.82 -4.992 -4.965 1 98.56 96 ALA A O 1
ATOM 693 N N . PHE A 1 97 ? 10.891 -3.947 -5.309 1 98.19 97 PHE A N 1
ATOM 694 C CA . PHE A 1 97 ? 11.562 -2.75 -5.805 1 98.19 97 PHE A CA 1
ATOM 695 C C . PHE A 1 97 ? 12.359 -2.072 -4.699 1 98.19 97 PHE A C 1
ATOM 697 O O . PHE A 1 97 ? 13.414 -1.49 -4.953 1 98.19 97 PHE A O 1
ATOM 704 N N . ARG A 1 98 ? 11.883 -2.15 -3.457 1 97.75 98 ARG A N 1
ATOM 705 C CA . ARG A 1 98 ? 12.641 -1.593 -2.342 1 97.75 98 ARG A CA 1
ATOM 706 C C . ARG A 1 98 ? 13.922 -2.387 -2.102 1 97.75 98 ARG A C 1
ATOM 708 O O . ARG A 1 98 ? 14.969 -1.809 -1.797 1 97.75 98 ARG A O 1
ATOM 715 N N . LEU A 1 99 ? 13.844 -3.693 -2.248 1 97.94 99 LEU A N 1
ATOM 716 C CA . LEU A 1 99 ? 15.039 -4.52 -2.168 1 97.94 99 LEU A CA 1
ATOM 717 C C . LEU A 1 99 ? 16.016 -4.172 -3.285 1 97.94 99 LEU A C 1
ATOM 719 O O . LEU A 1 99 ? 17.234 -4.102 -3.059 1 97.94 99 LEU A O 1
ATOM 723 N N . ALA A 1 100 ? 15.477 -4.008 -4.477 1 98.25 100 ALA A N 1
ATOM 724 C CA . ALA A 1 100 ? 16.312 -3.654 -5.621 1 98.25 100 ALA A CA 1
ATOM 725 C C . ALA A 1 100 ? 17.078 -2.359 -5.359 1 98.25 100 ALA A C 1
ATOM 727 O O . ALA A 1 100 ? 18.234 -2.219 -5.777 1 98.25 100 ALA A O 1
ATOM 728 N N . ALA A 1 101 ? 16.422 -1.443 -4.711 1 97.5 101 ALA A N 1
ATOM 729 C CA . ALA A 1 101 ? 17.078 -0.186 -4.375 1 97.5 101 ALA A CA 1
ATOM 730 C C . ALA A 1 101 ? 18.266 -0.423 -3.445 1 97.5 101 ALA A C 1
ATOM 732 O O . ALA A 1 101 ? 19.312 0.224 -3.582 1 97.5 101 ALA A O 1
ATOM 733 N N . ALA A 1 102 ? 18.109 -1.287 -2.496 1 97.75 102 ALA A N 1
ATOM 734 C CA . ALA A 1 102 ? 19.219 -1.653 -1.62 1 97.75 102 ALA A CA 1
ATOM 735 C C . ALA A 1 102 ? 20.344 -2.314 -2.41 1 97.75 102 ALA A C 1
ATOM 737 O O . ALA A 1 102 ? 21.516 -1.961 -2.248 1 97.75 102 ALA A O 1
ATOM 738 N N . PHE A 1 103 ? 19.984 -3.262 -3.309 1 98.56 103 PHE A N 1
ATOM 739 C CA . PHE A 1 103 ? 20.969 -4.012 -4.082 1 98.56 103 PHE A CA 1
ATOM 740 C C . PHE A 1 103 ? 21.734 -3.088 -5.027 1 98.56 103 PHE A C 1
ATOM 742 O O . PHE A 1 103 ? 22.922 -3.289 -5.27 1 98.56 103 PHE A O 1
ATOM 749 N N . ALA A 1 104 ? 21.062 -2.076 -5.508 1 97.75 104 ALA A N 1
ATOM 750 C CA . ALA A 1 104 ? 21.688 -1.128 -6.426 1 97.75 104 ALA A CA 1
ATOM 751 C C . ALA A 1 104 ? 22.797 -0.341 -5.727 1 97.75 104 ALA A C 1
ATOM 753 O O . ALA A 1 104 ? 23.641 0.269 -6.383 1 97.75 104 ALA A O 1
ATOM 754 N N . ARG A 1 105 ? 22.797 -0.339 -4.465 1 96.69 105 ARG A N 1
ATOM 755 C CA . ARG A 1 105 ? 23.812 0.36 -3.68 1 96.69 105 ARG A CA 1
ATOM 756 C C . ARG A 1 105 ? 24.969 -0.574 -3.311 1 96.69 105 ARG A C 1
ATOM 758 O O . ARG A 1 105 ? 26.016 -0.125 -2.838 1 96.69 105 ARG A O 1
ATOM 765 N N . LEU A 1 106 ? 24.781 -1.836 -3.51 1 97.62 106 LEU A N 1
ATOM 766 C CA . LEU A 1 106 ? 25.766 -2.836 -3.105 1 97.62 106 LEU A CA 1
ATOM 767 C C . LEU A 1 106 ? 26.531 -3.357 -4.312 1 97.62 106 LEU A C 1
ATOM 769 O O . LEU A 1 106 ? 27.672 -3.793 -4.176 1 97.62 106 LEU A O 1
ATOM 773 N N . TRP A 1 107 ? 25.875 -3.355 -5.473 1 98.25 107 TRP A N 1
ATOM 774 C CA . TRP A 1 107 ? 26.438 -4.043 -6.633 1 98.25 107 TRP A CA 1
ATOM 775 C C . TRP A 1 107 ? 26.672 -3.068 -7.781 1 98.25 107 TRP A C 1
ATOM 777 O O . TRP A 1 107 ? 26.219 -1.924 -7.734 1 98.25 107 TRP A O 1
ATOM 787 N N . GLY A 1 108 ? 27.391 -3.5 -8.789 1 98 108 GLY A N 1
ATOM 788 C CA . GLY A 1 108 ? 27.766 -2.693 -9.938 1 98 108 GLY A CA 1
ATOM 789 C C . GLY A 1 108 ? 28.406 -3.502 -11.047 1 98 108 GLY A C 1
ATOM 790 O O . GLY A 1 108 ? 28.141 -4.695 -11.188 1 98 108 GLY A O 1
ATOM 791 N N . PRO A 1 109 ? 29.266 -2.764 -11.859 1 98.38 109 PRO A N 1
ATOM 792 C CA . PRO A 1 109 ? 29.938 -3.469 -12.953 1 98.38 109 PRO A CA 1
ATOM 793 C C . PRO A 1 109 ? 30.703 -4.699 -12.477 1 98.38 109 PRO A C 1
ATOM 795 O O . PRO A 1 109 ? 31.469 -4.617 -11.5 1 98.38 109 PRO A O 1
ATOM 798 N N . GLY A 1 110 ? 30.484 -5.75 -13.133 1 98.25 110 GLY A N 1
ATOM 799 C CA . GLY A 1 110 ? 31.156 -6.988 -12.773 1 98.25 110 GLY A CA 1
ATOM 800 C C . GLY A 1 110 ? 30.25 -7.949 -12.016 1 98.25 110 GLY A C 1
ATOM 801 O O . GLY A 1 110 ? 30.547 -9.141 -11.922 1 98.25 110 GLY A O 1
ATOM 802 N N . ASP A 1 111 ? 29.188 -7.43 -11.492 1 98.75 111 ASP A N 1
ATOM 803 C CA . ASP A 1 111 ? 28.234 -8.273 -10.773 1 98.75 111 ASP A CA 1
ATOM 804 C C . ASP A 1 111 ? 27.141 -8.789 -11.719 1 98.75 111 ASP A C 1
ATOM 806 O O . ASP A 1 111 ? 26.844 -8.148 -12.727 1 98.75 111 ASP A O 1
ATOM 810 N N . GLU A 1 112 ? 26.625 -9.984 -11.383 1 98.81 112 GLU A N 1
ATOM 811 C CA . GLU A 1 112 ? 25.609 -10.625 -12.211 1 98.81 112 GLU A CA 1
ATOM 812 C C . GLU A 1 112 ? 24.406 -11.047 -11.375 1 98.81 112 GLU A C 1
ATOM 814 O O . GLU A 1 112 ? 24.547 -11.445 -10.211 1 98.81 112 GLU A O 1
ATOM 819 N N . VAL A 1 113 ? 23.281 -10.914 -11.984 1 98.88 113 VAL A N 1
ATOM 820 C CA . VAL A 1 113 ? 22.031 -11.453 -11.461 1 98.88 113 VAL A CA 1
ATOM 821 C C . VAL A 1 113 ? 21.406 -12.391 -12.484 1 98.88 113 VAL A C 1
ATOM 823 O O . VAL A 1 113 ? 21.5 -12.148 -13.688 1 98.88 113 VAL A O 1
ATOM 826 N N . ILE A 1 114 ? 20.828 -13.492 -12.016 1 98.94 114 ILE A N 1
ATOM 827 C CA . ILE A 1 114 ? 20.125 -14.438 -12.883 1 98.94 114 ILE A CA 1
ATOM 828 C C . ILE A 1 114 ? 18.641 -14.469 -12.539 1 98.94 114 ILE A C 1
ATOM 830 O O . ILE A 1 114 ? 18.281 -14.625 -11.375 1 98.94 114 ILE A O 1
ATOM 834 N N . VAL A 1 115 ? 17.828 -14.266 -13.508 1 98.88 115 VAL A N 1
ATOM 835 C CA . VAL A 1 115 ? 16.391 -14.336 -13.359 1 98.88 115 VAL A CA 1
ATOM 836 C C . VAL A 1 115 ? 15.852 -15.57 -14.094 1 98.88 115 VAL A C 1
ATOM 838 O O . VAL A 1 115 ? 16.172 -15.797 -15.258 1 98.88 115 VAL A O 1
ATOM 841 N N . SER A 1 116 ? 15.039 -16.328 -13.391 1 98.88 116 SER A N 1
ATOM 842 C CA . SER A 1 116 ? 14.492 -17.516 -14.055 1 98.88 116 SER A CA 1
ATOM 843 C C . SER A 1 116 ? 13.547 -17.125 -15.188 1 98.88 116 SER A C 1
ATOM 845 O O . SER A 1 116 ? 12.953 -16.047 -15.164 1 98.88 116 SER A O 1
ATOM 847 N N . GLY A 1 117 ? 13.43 -18 -16.141 1 98.5 117 GLY A N 1
ATOM 848 C CA . GLY A 1 117 ? 12.57 -17.766 -17.281 1 98.5 117 GLY A CA 1
ATOM 849 C C . GLY A 1 117 ? 11.109 -18.031 -17 1 98.5 117 GLY A C 1
ATOM 850 O O . GLY A 1 117 ? 10.289 -18.062 -17.922 1 98.5 117 GLY A O 1
ATOM 851 N N . LEU A 1 118 ? 10.711 -18.109 -15.703 1 98.62 118 LEU A N 1
ATOM 852 C CA . LEU A 1 118 ? 9.336 -18.391 -15.32 1 98.62 118 LEU A CA 1
ATOM 853 C C . LEU A 1 118 ? 8.734 -17.234 -14.547 1 98.62 118 LEU A C 1
ATOM 855 O O . LEU A 1 118 ? 7.594 -17.312 -14.078 1 98.62 118 LEU A O 1
ATOM 859 N N . GLU A 1 119 ? 9.438 -16.141 -14.5 1 98.38 119 GLU A N 1
ATOM 860 C CA . GLU A 1 119 ? 9.125 -15.109 -13.508 1 98.38 119 GLU A CA 1
ATOM 861 C C . GLU A 1 119 ? 7.914 -14.281 -13.922 1 98.38 119 GLU A C 1
ATOM 863 O O . GLU A 1 119 ? 7.73 -13.992 -15.109 1 98.38 119 GLU A O 1
ATOM 868 N N . HIS A 1 120 ? 7.074 -14.008 -12.938 1 98.12 120 HIS A N 1
ATOM 869 C CA . HIS A 1 120 ? 6.258 -12.797 -12.969 1 98.12 120 HIS A CA 1
ATOM 870 C C . HIS A 1 120 ? 7.129 -11.547 -12.945 1 98.12 120 HIS A C 1
ATOM 872 O O . HIS A 1 120 ? 8.188 -11.539 -12.312 1 98.12 120 HIS A O 1
ATOM 878 N N . GLU A 1 121 ? 6.707 -10.484 -13.5 1 97.56 121 GLU A N 1
ATOM 879 C CA . GLU A 1 121 ? 7.516 -9.273 -13.594 1 97.56 121 GLU A CA 1
ATOM 880 C C . GLU A 1 121 ? 7.781 -8.68 -12.219 1 97.56 121 GLU A C 1
ATOM 882 O O . GLU A 1 121 ? 8.742 -7.926 -12.031 1 97.56 121 GLU A O 1
ATOM 887 N N . ALA A 1 122 ? 6.973 -8.953 -11.234 1 97.81 122 ALA A N 1
ATOM 888 C CA . ALA A 1 122 ? 7.227 -8.508 -9.867 1 97.81 122 ALA A CA 1
ATOM 889 C C . ALA A 1 122 ? 8.562 -9.055 -9.352 1 97.81 122 ALA A C 1
ATOM 891 O O . ALA A 1 122 ? 9.164 -8.477 -8.445 1 97.81 122 ALA A O 1
ATOM 892 N N . ASN A 1 123 ? 9.016 -10.133 -9.914 1 98.56 123 ASN A N 1
ATOM 893 C CA . ASN A 1 123 ? 10.289 -10.742 -9.539 1 98.56 123 ASN A CA 1
ATOM 894 C C . ASN A 1 123 ? 11.25 -10.805 -10.719 1 98.56 123 ASN A C 1
ATOM 896 O O . ASN A 1 123 ? 12.094 -11.695 -10.797 1 98.56 123 ASN A O 1
ATOM 900 N N . ALA A 1 124 ? 11.117 -9.977 -11.68 1 98.44 124 ALA A N 1
ATOM 901 C CA . ALA A 1 124 ? 12.023 -9.828 -12.82 1 98.44 124 ALA A CA 1
ATOM 902 C C . ALA A 1 124 ? 12.422 -8.367 -13.016 1 98.44 124 ALA A C 1
ATOM 904 O O . ALA A 1 124 ? 13.602 -8.023 -12.938 1 98.44 124 ALA A O 1
ATOM 905 N N . SER A 1 125 ? 11.438 -7.473 -13.094 1 97.81 125 SER A N 1
ATOM 906 C CA . SER A 1 125 ? 11.664 -6.066 -13.406 1 97.81 125 SER A CA 1
ATOM 907 C C . SER A 1 125 ? 12.531 -5.395 -12.352 1 97.81 125 SER A C 1
ATOM 909 O O . SER A 1 125 ? 13.43 -4.617 -12.68 1 97.81 125 SER A O 1
ATOM 911 N N . PRO A 1 126 ? 12.289 -5.641 -11.039 1 98.19 126 PRO A N 1
ATOM 912 C CA . PRO A 1 126 ? 13.148 -5 -10.047 1 98.19 126 PRO A CA 1
ATOM 913 C C . PRO A 1 126 ? 14.625 -5.367 -10.219 1 98.19 126 PRO A C 1
ATOM 915 O O . PRO A 1 126 ? 15.5 -4.535 -9.977 1 98.19 126 PRO A O 1
ATOM 918 N N . TRP A 1 127 ? 14.852 -6.582 -10.641 1 98.5 127 TRP A N 1
ATOM 919 C CA . TRP A 1 127 ? 16.234 -7.031 -10.797 1 98.5 127 TRP A CA 1
ATOM 920 C C . TRP A 1 127 ? 16.828 -6.508 -12.102 1 98.5 127 TRP A C 1
ATOM 922 O O . TRP A 1 127 ? 18.016 -6.176 -12.156 1 98.5 127 TRP A O 1
ATOM 932 N N . ARG A 1 128 ? 16.016 -6.418 -13.125 1 97.69 128 ARG A N 1
ATOM 933 C CA . ARG A 1 128 ? 16.469 -5.793 -14.359 1 97.69 128 ARG A CA 1
ATOM 934 C C . ARG A 1 128 ? 16.844 -4.328 -14.133 1 97.69 128 ARG A C 1
ATOM 936 O O . ARG A 1 128 ? 17.734 -3.801 -14.789 1 97.69 128 ARG A O 1
ATOM 943 N N . GLU A 1 129 ? 16.188 -3.697 -13.188 1 96.5 129 GLU A N 1
ATOM 944 C CA . GLU A 1 129 ? 16.469 -2.316 -12.82 1 96.5 129 GLU A CA 1
ATOM 945 C C . GLU A 1 129 ? 17.938 -2.146 -12.414 1 96.5 129 GLU A C 1
ATOM 947 O O . GLU A 1 129 ? 18.5 -1.057 -12.531 1 96.5 129 GLU A O 1
ATOM 952 N N . LEU A 1 130 ? 18.578 -3.178 -12.023 1 98.12 130 LEU A N 1
ATOM 953 C CA . LEU A 1 130 ? 19.953 -3.121 -11.547 1 98.12 130 LEU A CA 1
ATOM 954 C C . LEU A 1 130 ? 20.922 -2.893 -12.703 1 98.12 130 LEU A C 1
ATOM 956 O O . LEU A 1 130 ? 22.078 -2.523 -12.484 1 98.12 130 LEU A O 1
ATOM 960 N N . GLU A 1 131 ? 20.469 -3.152 -13.914 1 98.12 131 GLU A N 1
ATOM 961 C CA . GLU A 1 131 ? 21.297 -2.877 -15.078 1 98.12 131 GLU A CA 1
ATOM 962 C C . GLU A 1 131 ? 21.719 -1.409 -15.125 1 98.12 131 GLU A C 1
ATOM 964 O O . GLU A 1 131 ? 22.797 -1.077 -15.633 1 98.12 131 GLU A O 1
ATOM 969 N N . ARG A 1 132 ? 20.922 -0.582 -14.547 1 95.56 132 ARG A N 1
ATOM 970 C CA . ARG A 1 132 ? 21.188 0.853 -14.562 1 95.56 132 ARG A CA 1
ATOM 971 C C . ARG A 1 132 ? 22.5 1.176 -13.844 1 95.56 132 ARG A C 1
ATOM 973 O O . ARG A 1 132 ? 23.172 2.148 -14.18 1 95.56 132 ARG A O 1
ATOM 980 N N . VAL A 1 133 ? 22.875 0.32 -12.906 1 96.94 133 VAL A N 1
ATOM 981 C CA . VAL A 1 133 ? 24.094 0.578 -12.156 1 96.94 133 VAL A CA 1
ATOM 982 C C . VAL A 1 133 ? 25.203 -0.344 -12.648 1 96.94 133 VAL A C 1
ATOM 984 O O . VAL A 1 133 ? 26.25 -0.482 -11.992 1 96.94 133 VAL A O 1
ATOM 987 N N . GLY A 1 134 ? 24.953 -1.069 -13.711 1 98.25 134 GLY A N 1
ATOM 988 C CA . GLY A 1 134 ? 26.016 -1.804 -14.383 1 98.25 134 GLY A CA 1
ATOM 989 C C . GLY A 1 134 ? 25.953 -3.299 -14.141 1 98.25 134 GLY A C 1
ATOM 990 O O . GLY A 1 134 ? 26.812 -4.047 -14.609 1 98.25 134 GLY A O 1
ATOM 991 N N . VAL A 1 135 ? 24.938 -3.785 -13.445 1 98.75 135 VAL A N 1
ATOM 992 C CA . VAL A 1 135 ? 24.781 -5.215 -13.195 1 98.75 135 VAL A CA 1
ATOM 993 C C . VAL A 1 135 ? 24.359 -5.922 -14.484 1 98.75 135 VAL A C 1
ATOM 995 O O . VAL A 1 135 ? 23.531 -5.402 -15.242 1 98.75 135 VAL A O 1
ATOM 998 N N . THR A 1 136 ? 24.969 -7.059 -14.703 1 98.81 136 THR A N 1
ATOM 999 C CA . THR A 1 136 ? 24.531 -7.891 -15.828 1 98.81 136 THR A CA 1
ATOM 1000 C C . THR A 1 136 ? 23.406 -8.82 -15.398 1 98.81 136 THR A C 1
ATOM 1002 O O . THR A 1 136 ? 23.531 -9.562 -14.422 1 98.81 136 THR A O 1
ATOM 1005 N N . VAL A 1 137 ? 22.328 -8.781 -16.125 1 98.69 137 VAL A N 1
ATOM 1006 C CA . VAL A 1 137 ? 21.203 -9.656 -15.82 1 98.69 137 VAL A CA 1
ATOM 1007 C C . VAL A 1 137 ? 21.094 -10.758 -16.875 1 98.69 137 VAL A C 1
ATOM 1009 O O . VAL A 1 137 ? 21 -10.469 -18.062 1 98.69 137 VAL A O 1
ATOM 1012 N N . LYS A 1 138 ? 21.156 -12.008 -16.438 1 98.81 138 LYS A N 1
ATOM 1013 C CA . LYS A 1 138 ? 21.016 -13.188 -17.281 1 98.81 138 LYS A CA 1
ATOM 1014 C C . LYS A 1 138 ? 19.688 -13.891 -17.047 1 98.81 138 LYS A C 1
ATOM 1016 O O . LYS A 1 138 ? 19.062 -13.719 -16 1 98.81 138 LYS A O 1
ATOM 1021 N N . VAL A 1 139 ? 19.297 -14.633 -18.078 1 98.81 139 VAL A N 1
ATOM 1022 C CA . VAL A 1 139 ? 18.031 -15.352 -17.969 1 98.81 139 VAL A CA 1
ATOM 1023 C C . VAL A 1 139 ? 18.297 -16.859 -17.938 1 98.81 139 VAL A C 1
ATOM 1025 O O . VAL A 1 139 ? 19.031 -17.375 -18.781 1 98.81 139 VAL A O 1
ATOM 1028 N N . TRP A 1 140 ? 17.797 -17.516 -16.953 1 98.88 140 TRP A N 1
ATOM 1029 C CA . TRP A 1 140 ? 17.75 -18.969 -16.859 1 98.88 140 TRP A CA 1
ATOM 1030 C C . TRP A 1 140 ? 16.453 -19.516 -17.453 1 98.88 140 TRP A C 1
ATOM 1032 O O . TRP A 1 140 ? 15.461 -19.672 -16.734 1 98.88 140 TRP A O 1
ATOM 1042 N N . HIS A 1 141 ? 16.469 -19.797 -18.719 1 98.69 141 HIS A N 1
ATOM 1043 C CA . HIS A 1 141 ? 15.266 -20.156 -19.469 1 98.69 141 HIS A CA 1
ATOM 1044 C C . HIS A 1 141 ? 14.75 -21.531 -19.062 1 98.69 141 HIS A C 1
ATOM 1046 O O . HIS A 1 141 ? 15.539 -22.438 -18.781 1 98.69 141 HIS A O 1
ATOM 1052 N N . ALA A 1 142 ? 13.461 -21.641 -19 1 98.44 142 ALA A N 1
ATOM 1053 C CA . ALA A 1 142 ? 12.82 -22.953 -18.859 1 98.44 142 ALA A CA 1
ATOM 1054 C C . ALA A 1 142 ? 12.789 -23.688 -20.203 1 98.44 142 ALA A C 1
ATOM 1056 O O . ALA A 1 142 ? 12.672 -23.062 -21.25 1 98.44 142 ALA A O 1
ATOM 1057 N N . ARG A 1 143 ? 12.789 -25.016 -20.125 1 97.31 143 ARG A N 1
ATOM 1058 C CA . ARG A 1 143 ? 12.844 -25.781 -21.359 1 97.31 143 ARG A CA 1
ATOM 1059 C C . ARG A 1 143 ? 11.438 -26.172 -21.812 1 97.31 143 ARG A C 1
ATOM 1061 O O . ARG A 1 143 ? 10.656 -26.719 -21.031 1 97.31 143 ARG A O 1
ATOM 1068 N N . ALA A 1 144 ? 11.164 -25.875 -23 1 93.5 144 ALA A N 1
ATOM 1069 C CA . ALA A 1 144 ? 9.961 -26.391 -23.641 1 93.5 144 ALA A CA 1
ATOM 1070 C C . ALA A 1 144 ? 10.078 -27.875 -23.906 1 93.5 144 ALA A C 1
ATOM 1072 O O . ALA A 1 144 ? 11.188 -28.406 -24.031 1 93.5 144 ALA A O 1
ATOM 1073 N N . PRO A 1 145 ? 8.938 -28.641 -23.984 1 92.44 145 PRO A N 1
ATOM 1074 C CA . PRO A 1 145 ? 7.578 -28.109 -23.938 1 92.44 145 PRO A CA 1
ATOM 1075 C C . PRO A 1 145 ? 7.023 -28 -22.531 1 92.44 145 PRO A C 1
ATOM 1077 O O . PRO A 1 145 ? 6 -27.344 -22.297 1 92.44 145 PRO A O 1
ATOM 1080 N N . GLU A 1 146 ? 7.652 -28.594 -21.547 1 94.31 146 GLU A N 1
ATOM 1081 C CA . GLU A 1 146 ? 7.109 -28.641 -20.188 1 94.31 146 GLU A CA 1
ATOM 1082 C C . GLU A 1 146 ? 7.426 -27.359 -19.422 1 94.31 146 GLU A C 1
ATOM 1084 O O . GLU A 1 146 ? 6.848 -27.109 -18.359 1 94.31 146 GLU A O 1
ATOM 1089 N N . MET A 1 147 ? 8.383 -26.609 -19.984 1 97.38 147 MET A N 1
ATOM 1090 C CA . MET A 1 147 ? 8.781 -25.328 -19.422 1 97.38 147 MET A CA 1
ATOM 1091 C C . MET A 1 147 ? 9.328 -25.484 -18.016 1 97.38 147 MET A C 1
ATOM 1093 O O . MET A 1 147 ? 8.984 -24.719 -17.109 1 97.38 147 MET A O 1
ATOM 1097 N N . ARG A 1 148 ? 10.125 -26.484 -17.812 1 97.69 148 ARG A N 1
ATOM 1098 C CA . ARG A 1 148 ? 10.75 -26.719 -16.516 1 97.69 148 ARG A CA 1
ATOM 1099 C C . ARG A 1 148 ? 12.148 -26.109 -16.453 1 97.69 148 ARG A C 1
ATOM 1101 O O . ARG A 1 148 ? 12.812 -25.969 -17.484 1 97.69 148 ARG A O 1
ATOM 1108 N N . LEU A 1 149 ? 12.555 -25.688 -15.289 1 98.25 149 LEU A N 1
ATOM 1109 C CA . LEU A 1 149 ? 13.906 -25.203 -15.039 1 98.25 149 LEU A CA 1
ATOM 1110 C C . LEU A 1 149 ? 14.859 -26.375 -14.781 1 98.25 149 LEU A C 1
ATOM 1112 O O . LEU A 1 149 ? 14.555 -27.25 -13.977 1 98.25 149 LEU A O 1
ATOM 1116 N N . HIS A 1 150 ? 15.961 -26.344 -15.445 1 97.5 150 HIS A N 1
ATOM 1117 C CA . HIS A 1 150 ? 16.906 -27.438 -15.32 1 97.5 150 HIS A CA 1
ATOM 1118 C C . HIS A 1 150 ? 18.156 -27.016 -14.555 1 97.5 150 HIS A C 1
ATOM 1120 O O . HIS A 1 150 ? 18.766 -26 -14.883 1 97.5 150 HIS A O 1
ATOM 1126 N N . PRO A 1 151 ? 18.547 -27.844 -13.625 1 97.12 151 PRO A N 1
ATOM 1127 C CA . PRO A 1 151 ? 19.703 -27.5 -12.797 1 97.12 151 PRO A CA 1
ATOM 1128 C C . PRO A 1 151 ? 20.969 -27.312 -13.617 1 97.12 151 PRO A C 1
ATOM 1130 O O . PRO A 1 151 ? 21.828 -26.484 -13.273 1 97.12 151 PRO A O 1
ATOM 1133 N N . ASP A 1 152 ? 21.125 -28.078 -14.641 1 97.94 152 ASP A N 1
ATOM 1134 C CA . ASP A 1 152 ? 22.344 -27.984 -15.461 1 97.94 152 ASP A CA 1
ATOM 1135 C C . ASP A 1 152 ? 22.422 -26.641 -16.156 1 97.94 152 ASP A C 1
ATOM 1137 O O . ASP A 1 152 ? 23.516 -26.094 -16.344 1 97.94 152 ASP A O 1
ATOM 1141 N N . ASP A 1 153 ? 21.312 -26.172 -16.594 1 98.62 153 ASP A N 1
ATOM 1142 C CA . ASP A 1 153 ? 21.281 -24.859 -17.234 1 98.62 153 ASP A CA 1
ATOM 1143 C C . ASP A 1 153 ? 21.656 -23.75 -16.234 1 98.62 153 ASP A C 1
ATOM 1145 O O . ASP A 1 153 ? 22.312 -22.781 -16.594 1 98.62 153 ASP A O 1
ATOM 1149 N N . LEU A 1 154 ? 21.188 -23.906 -15.008 1 98.81 154 LEU A N 1
ATOM 1150 C CA . LEU A 1 154 ? 21.578 -22.969 -13.969 1 98.81 154 LEU A CA 1
ATOM 1151 C C . LEU A 1 154 ? 23.078 -23.031 -13.703 1 98.81 154 LEU A C 1
ATOM 1153 O O . LEU A 1 154 ? 23.75 -22 -13.586 1 98.81 154 LEU A O 1
ATOM 1157 N N . ALA A 1 155 ? 23.562 -24.203 -13.625 1 98.44 155 ALA A N 1
ATOM 1158 C CA . ALA A 1 155 ? 24.984 -24.406 -13.375 1 98.44 155 ALA A CA 1
ATOM 1159 C C . ALA A 1 155 ? 25.844 -23.688 -14.422 1 98.44 155 ALA A C 1
ATOM 1161 O O . ALA A 1 155 ? 26.875 -23.125 -14.094 1 98.44 155 ALA A O 1
ATOM 1162 N N . ALA A 1 156 ? 25.406 -23.719 -15.609 1 98.5 156 ALA A N 1
ATOM 1163 C CA . ALA A 1 156 ? 26.141 -23.125 -16.719 1 98.5 156 ALA A CA 1
ATOM 1164 C C . ALA A 1 156 ? 26.125 -21.594 -16.625 1 98.5 156 ALA A C 1
ATOM 1166 O O . ALA A 1 156 ? 27.016 -20.938 -17.172 1 98.5 156 ALA A O 1
ATOM 1167 N N . LEU A 1 157 ? 25.172 -21.031 -15.93 1 98.62 157 LEU A N 1
ATOM 1168 C CA . LEU A 1 157 ? 25.031 -19.578 -15.82 1 98.62 157 LEU A CA 1
ATOM 1169 C C . LEU A 1 157 ? 25.734 -19.047 -14.578 1 98.62 157 LEU A C 1
ATOM 1171 O O . LEU A 1 157 ? 26.141 -17.891 -14.523 1 98.62 157 LEU A O 1
ATOM 1175 N N . LEU A 1 158 ? 25.844 -19.906 -13.602 1 98.56 158 LEU A N 1
ATOM 1176 C CA . LEU A 1 158 ? 26.453 -19.5 -12.336 1 98.56 158 LEU A CA 1
ATOM 1177 C C . LEU A 1 158 ? 27.953 -19.219 -12.523 1 98.56 158 LEU A C 1
ATOM 1179 O O . LEU A 1 158 ? 28.625 -19.938 -13.258 1 98.56 158 LEU A O 1
ATOM 1183 N N . SER A 1 159 ? 28.422 -18.172 -11.875 1 97.88 159 SER A N 1
ATOM 1184 C CA . SER A 1 159 ? 29.828 -17.781 -11.852 1 97.88 159 SER A CA 1
ATOM 1185 C C . SER A 1 159 ? 30.188 -17.109 -10.531 1 97.88 159 SER A C 1
ATOM 1187 O O . SER A 1 159 ? 29.312 -16.812 -9.719 1 97.88 159 SER A O 1
ATOM 1189 N N . PRO A 1 160 ? 31.469 -16.875 -10.297 1 97.19 160 PRO A N 1
ATOM 1190 C CA . PRO A 1 160 ? 31.859 -16.156 -9.078 1 97.19 160 PRO A CA 1
ATOM 1191 C C . PRO A 1 160 ? 31.297 -14.742 -9.023 1 97.19 160 PRO A C 1
ATOM 1193 O O . PRO A 1 160 ? 31.328 -14.102 -7.965 1 97.19 160 PRO A O 1
ATOM 1196 N N . ARG A 1 161 ? 30.766 -14.281 -10.133 1 98.19 161 ARG A N 1
ATOM 1197 C CA . ARG A 1 161 ? 30.234 -12.93 -10.219 1 98.19 161 ARG A CA 1
ATOM 1198 C C . ARG A 1 161 ? 28.75 -12.914 -9.883 1 98.19 161 ARG A C 1
ATOM 1200 O O . ARG A 1 161 ? 28.156 -11.844 -9.68 1 98.19 161 ARG A O 1
ATOM 1207 N N . THR A 1 162 ? 28.125 -14.07 -9.789 1 98.75 162 THR A N 1
ATOM 1208 C CA . THR A 1 162 ? 26.703 -14.133 -9.531 1 98.75 162 THR A CA 1
ATOM 1209 C C . THR A 1 162 ? 26.391 -13.711 -8.102 1 98.75 162 THR A C 1
ATOM 1211 O O . THR A 1 162 ? 26.891 -14.305 -7.145 1 98.75 162 THR A O 1
ATOM 1214 N N . ARG A 1 163 ? 25.531 -12.68 -8 1 98.75 163 ARG A N 1
ATOM 1215 C CA . ARG A 1 163 ? 25.172 -12.156 -6.688 1 98.75 163 ARG A CA 1
ATOM 1216 C C . ARG A 1 163 ? 23.812 -12.672 -6.242 1 98.75 163 ARG A C 1
ATOM 1218 O O . ARG A 1 163 ? 23.578 -12.859 -5.047 1 98.75 163 ARG A O 1
ATOM 1225 N N . LEU A 1 164 ? 22.922 -12.867 -7.172 1 98.81 164 LEU A N 1
ATOM 1226 C CA . LEU A 1 164 ? 21.531 -13.18 -6.859 1 98.81 164 LEU A CA 1
ATOM 1227 C C . LEU A 1 164 ? 20.906 -14.039 -7.953 1 98.81 164 LEU A C 1
ATOM 1229 O O . LEU A 1 164 ? 21.141 -13.797 -9.141 1 98.81 164 LEU A O 1
ATOM 1233 N N . VAL A 1 165 ? 20.156 -15.016 -7.574 1 98.94 165 VAL A N 1
ATOM 1234 C CA . VAL A 1 165 ? 19.266 -15.758 -8.469 1 98.94 165 VAL A CA 1
ATOM 1235 C C . VAL A 1 165 ? 17.812 -15.586 -8.023 1 98.94 165 VAL A C 1
ATOM 1237 O O . VAL A 1 165 ? 17.469 -15.867 -6.875 1 98.94 165 VAL A O 1
ATOM 1240 N N . ALA A 1 166 ? 17.016 -15.055 -8.898 1 98.94 166 ALA A N 1
ATOM 1241 C CA . ALA A 1 166 ? 15.586 -14.891 -8.664 1 98.94 166 ALA A CA 1
ATOM 1242 C C . ALA A 1 166 ? 14.797 -16.047 -9.289 1 98.94 166 ALA A C 1
ATOM 1244 O O . ALA A 1 166 ? 14.969 -16.359 -10.469 1 98.94 166 ALA A O 1
ATOM 1245 N N . VAL A 1 167 ? 13.898 -16.641 -8.484 1 98.94 167 VAL A N 1
ATOM 1246 C CA . VAL A 1 167 ? 13.133 -17.781 -8.984 1 98.94 167 VAL A CA 1
ATOM 1247 C C . VAL A 1 167 ? 11.75 -17.812 -8.336 1 98.94 167 VAL A C 1
ATOM 1249 O O . VAL A 1 167 ? 11.609 -17.5 -7.148 1 98.94 167 VAL A O 1
ATOM 1252 N N . THR A 1 168 ? 10.75 -18.047 -9.117 1 98.81 168 THR A N 1
ATOM 1253 C CA . THR A 1 168 ? 9.398 -18.203 -8.586 1 98.81 168 THR A CA 1
ATOM 1254 C C . THR A 1 168 ? 9.203 -19.594 -8.008 1 98.81 168 THR A C 1
ATOM 1256 O O . THR A 1 168 ? 9.742 -20.578 -8.531 1 98.81 168 THR A O 1
ATOM 1259 N N . ALA A 1 169 ? 8.391 -19.672 -6.953 1 98.81 169 ALA A N 1
ATOM 1260 C CA . ALA A 1 169 ? 8.062 -20.969 -6.383 1 98.81 169 ALA A CA 1
ATOM 1261 C C . ALA A 1 169 ? 6.992 -21.688 -7.207 1 98.81 169 ALA A C 1
ATOM 1263 O O . ALA A 1 169 ? 6.836 -22.906 -7.117 1 98.81 169 ALA A O 1
ATOM 1264 N N . ALA A 1 170 ? 6.293 -20.953 -7.996 1 98.75 170 ALA A N 1
ATOM 1265 C CA . ALA A 1 170 ? 5.363 -21.469 -8.992 1 98.75 170 ALA A CA 1
ATOM 1266 C C . ALA A 1 170 ? 5.098 -20.453 -10.086 1 98.75 170 ALA A C 1
ATOM 1268 O O . ALA A 1 170 ? 4.93 -19.266 -9.805 1 98.75 170 ALA A O 1
ATOM 1269 N N . SER A 1 171 ? 5.145 -20.922 -11.312 1 98.69 171 SER A N 1
ATOM 1270 C CA . SER A 1 171 ? 4.812 -20.031 -12.422 1 98.69 171 SER A CA 1
ATOM 1271 C C . SER A 1 171 ? 3.357 -19.578 -12.344 1 98.69 171 SER A C 1
ATOM 1273 O O . SER A 1 171 ? 2.447 -20.406 -12.258 1 98.69 171 SER A O 1
ATOM 1275 N N . ASN A 1 172 ? 3.166 -18.25 -12.461 1 98.25 172 ASN A N 1
ATOM 1276 C CA . ASN A 1 172 ? 1.816 -17.703 -12.344 1 98.25 172 ASN A CA 1
ATOM 1277 C C . ASN A 1 172 ? 1.002 -17.953 -13.609 1 98.25 172 ASN A C 1
ATOM 1279 O O . ASN A 1 172 ? -0.218 -17.781 -13.617 1 98.25 172 ASN A O 1
ATOM 1283 N N . VAL A 1 173 ? 1.647 -18.391 -14.656 1 98.31 173 VAL A N 1
ATOM 1284 C CA . VAL A 1 173 ? 0.928 -18.594 -15.914 1 98.31 173 VAL A CA 1
ATOM 1285 C C . VAL A 1 173 ? 0.857 -20.078 -16.234 1 98.31 173 VAL A C 1
ATOM 1287 O O . VAL A 1 173 ? -0.14 -20.562 -16.781 1 98.31 173 VAL A O 1
ATOM 1290 N N . LEU A 1 174 ? 1.921 -20.844 -15.836 1 98.06 174 LEU A N 1
ATOM 1291 C CA . LEU A 1 174 ? 2.027 -22.234 -16.297 1 98.06 174 LEU A CA 1
ATOM 1292 C C . LEU A 1 174 ? 1.811 -23.203 -15.148 1 98.06 174 LEU A C 1
ATOM 1294 O O . LEU A 1 174 ? 1.632 -24.406 -15.367 1 98.06 174 LEU A O 1
ATOM 1298 N N . GLY A 1 175 ? 1.862 -22.75 -13.969 1 97.81 175 GLY A N 1
ATOM 1299 C CA . GLY A 1 175 ? 1.633 -23.594 -1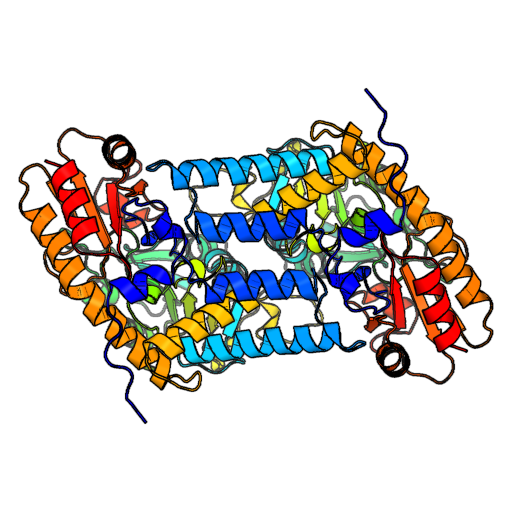2.797 1 97.81 175 GLY A CA 1
ATOM 1300 C C . GLY A 1 175 ? 2.836 -24.438 -12.422 1 97.81 175 GLY A C 1
ATOM 1301 O O . GLY A 1 175 ? 2.812 -25.141 -11.406 1 97.81 175 GLY A O 1
ATOM 1302 N N . VAL A 1 176 ? 3.945 -24.297 -13.188 1 97.81 176 VAL A N 1
ATOM 1303 C CA . VAL A 1 176 ? 5.164 -25.062 -12.938 1 97.81 176 VAL A CA 1
ATOM 1304 C C . VAL A 1 176 ? 5.75 -24.672 -11.578 1 97.81 176 VAL A C 1
ATOM 1306 O O . VAL A 1 176 ? 5.887 -23.5 -11.266 1 97.81 176 VAL A O 1
ATOM 1309 N N . ALA A 1 177 ? 6.062 -25.672 -10.773 1 97.94 177 ALA A N 1
ATOM 1310 C CA . ALA A 1 177 ? 6.629 -25.438 -9.445 1 97.94 177 ALA A CA 1
ATOM 1311 C C . ALA A 1 177 ? 8.039 -26.016 -9.344 1 97.94 177 ALA A C 1
ATOM 1313 O O . ALA A 1 177 ? 8.211 -27.219 -9.156 1 97.94 177 ALA A O 1
ATOM 1314 N N . PRO A 1 178 ? 9.078 -25.188 -9.375 1 97.94 178 PRO A N 1
ATOM 1315 C CA . PRO A 1 178 ? 10.461 -25.656 -9.273 1 97.94 178 PRO A CA 1
ATOM 1316 C C . PRO A 1 178 ? 10.812 -26.172 -7.883 1 97.94 178 PRO A C 1
ATOM 1318 O O . PRO A 1 178 ? 10.109 -25.875 -6.914 1 97.94 178 PRO A O 1
ATOM 1321 N N . ASP A 1 179 ? 11.859 -27.031 -7.812 1 97.81 179 ASP A N 1
ATOM 1322 C CA . ASP A 1 179 ? 12.406 -27.484 -6.543 1 97.81 179 ASP A CA 1
ATOM 1323 C C . ASP A 1 179 ? 13.258 -26.406 -5.887 1 97.81 179 ASP A C 1
ATOM 1325 O O . ASP A 1 179 ? 14.477 -26.375 -6.066 1 97.81 179 ASP A O 1
ATOM 1329 N N . ILE A 1 180 ? 12.695 -25.594 -5.031 1 98.62 180 ILE A N 1
ATOM 1330 C CA . ILE A 1 180 ? 13.32 -24.406 -4.477 1 98.62 180 ILE A CA 1
ATOM 1331 C C . ILE A 1 180 ? 14.508 -24.797 -3.604 1 98.62 180 ILE A C 1
ATOM 1333 O O . ILE A 1 180 ? 15.57 -24.172 -3.672 1 98.62 180 ILE A O 1
ATOM 1337 N N . ALA A 1 181 ? 14.297 -25.844 -2.795 1 98.62 181 ALA A N 1
ATOM 1338 C CA . ALA A 1 181 ? 15.383 -26.281 -1.914 1 98.62 181 ALA A CA 1
ATOM 1339 C C . ALA A 1 181 ? 16.625 -26.656 -2.717 1 98.62 181 ALA A C 1
ATOM 1341 O O . ALA A 1 181 ? 17.734 -26.297 -2.359 1 98.62 181 ALA A O 1
ATOM 1342 N N . ALA A 1 182 ? 16.406 -27.406 -3.779 1 98.44 182 ALA A N 1
ATOM 1343 C CA . ALA A 1 182 ? 17.531 -27.812 -4.625 1 98.44 182 ALA A CA 1
ATOM 1344 C C . ALA A 1 182 ? 18.188 -26.594 -5.289 1 98.44 182 ALA A C 1
ATOM 1346 O O . ALA A 1 182 ? 19.406 -26.516 -5.371 1 98.44 182 ALA A O 1
ATOM 1347 N N . ILE A 1 183 ? 17.406 -25.672 -5.762 1 98.75 183 ILE A N 1
ATOM 1348 C CA . ILE A 1 183 ? 17.891 -24.484 -6.453 1 98.75 183 ILE A CA 1
ATOM 1349 C C . ILE A 1 183 ? 18.688 -23.625 -5.48 1 98.75 183 ILE A C 1
ATOM 1351 O O . ILE A 1 183 ? 19.797 -23.188 -5.801 1 98.75 183 ILE A O 1
ATOM 1355 N N . THR A 1 184 ? 18.156 -23.375 -4.277 1 98.69 184 THR A N 1
ATOM 1356 C CA . THR A 1 184 ? 18.844 -22.516 -3.309 1 98.69 184 THR A CA 1
ATOM 1357 C C . THR A 1 184 ? 20.172 -23.141 -2.875 1 98.69 184 THR A C 1
ATOM 1359 O O . THR A 1 184 ? 21.156 -22.422 -2.67 1 98.69 184 THR A O 1
ATOM 1362 N N . ALA A 1 185 ? 20.188 -24.438 -2.721 1 98.56 185 ALA A N 1
ATOM 1363 C CA . ALA A 1 185 ? 21.422 -25.125 -2.375 1 98.56 185 ALA A CA 1
ATOM 1364 C C . ALA A 1 185 ? 22.484 -24.922 -3.459 1 98.56 185 ALA A C 1
ATOM 1366 O O . ALA A 1 185 ? 23.656 -24.672 -3.158 1 98.56 185 ALA A O 1
ATOM 1367 N N . GLN A 1 186 ? 22.078 -25.078 -4.668 1 98.5 186 GLN A N 1
ATOM 1368 C CA . GLN A 1 186 ? 22.984 -24.906 -5.801 1 98.5 186 GLN A CA 1
ATOM 1369 C C . GLN A 1 186 ? 23.516 -23.484 -5.859 1 98.5 186 GLN A C 1
ATOM 1371 O O . GLN A 1 186 ? 24.719 -23.281 -6.09 1 98.5 186 GLN A O 1
ATOM 1376 N N . VAL A 1 187 ? 22.688 -22.484 -5.672 1 98.81 187 VAL A N 1
ATOM 1377 C CA . VAL A 1 187 ? 23.062 -21.078 -5.734 1 98.81 187 VAL A CA 1
ATOM 1378 C C . VAL A 1 187 ? 24 -20.75 -4.578 1 98.81 187 VAL A C 1
ATOM 1380 O O . VAL A 1 187 ? 25.016 -20.047 -4.762 1 98.81 187 VAL A O 1
ATOM 1383 N N . ARG A 1 188 ? 23.656 -21.234 -3.395 1 98.12 188 ARG A N 1
ATOM 1384 C CA . ARG A 1 188 ? 24.484 -21.016 -2.215 1 98.12 188 ARG A CA 1
ATOM 1385 C C . ARG A 1 188 ? 25.891 -21.562 -2.418 1 98.12 188 ARG A C 1
ATOM 1387 O O . ARG A 1 188 ? 26.875 -20.953 -2.018 1 98.12 188 ARG A O 1
ATOM 1394 N N . ALA A 1 189 ? 25.969 -22.703 -3 1 97.56 189 ALA A N 1
ATOM 1395 C CA . ALA A 1 189 ? 27.25 -23.328 -3.268 1 97.56 189 ALA A CA 1
ATOM 1396 C C . ALA A 1 189 ? 28.109 -22.469 -4.188 1 97.56 189 ALA A C 1
ATOM 1398 O O . ALA A 1 189 ? 29.344 -22.484 -4.113 1 97.56 189 ALA A O 1
ATOM 1399 N N . ALA A 1 190 ? 27.484 -21.703 -5.004 1 97.62 190 ALA A N 1
ATOM 1400 C CA . ALA A 1 190 ? 28.188 -20.812 -5.926 1 97.62 190 ALA A CA 1
ATOM 1401 C C . ALA A 1 190 ? 28.469 -19.453 -5.277 1 97.62 190 ALA A C 1
ATOM 1403 O O . ALA A 1 190 ? 29.094 -18.594 -5.891 1 97.62 190 ALA A O 1
ATOM 1404 N N . GLY A 1 191 ? 27.953 -19.234 -4.105 1 97.81 191 GLY A N 1
ATOM 1405 C CA . GLY A 1 191 ? 28.25 -18.031 -3.354 1 97.81 191 GLY A CA 1
ATOM 1406 C C . GLY A 1 191 ? 27.219 -16.938 -3.545 1 97.81 191 GLY A C 1
ATOM 1407 O O . GLY A 1 191 ? 27.422 -15.797 -3.125 1 97.81 191 GLY A O 1
ATOM 1408 N N . GLY A 1 192 ? 26.109 -17.219 -4.195 1 98.31 192 GLY A N 1
ATOM 1409 C CA . GLY A 1 192 ? 25.094 -16.219 -4.465 1 98.31 192 GLY A CA 1
ATOM 1410 C C . GLY A 1 192 ? 23.922 -16.281 -3.502 1 98.31 192 GLY A C 1
ATOM 1411 O O . GLY A 1 192 ? 23.797 -17.234 -2.738 1 98.31 192 GLY A O 1
ATOM 1412 N N . TRP A 1 193 ? 23.094 -15.195 -3.471 1 98.75 193 TRP A N 1
ATOM 1413 C CA . TRP A 1 193 ? 21.828 -15.164 -2.744 1 98.75 193 TRP A CA 1
ATOM 1414 C C . TRP A 1 193 ? 20.688 -15.633 -3.631 1 98.75 193 TRP A C 1
ATOM 1416 O O . TRP A 1 193 ? 20.828 -15.727 -4.852 1 98.75 193 TRP A O 1
ATOM 1426 N N . THR A 1 194 ? 19.594 -16.016 -3.023 1 98.88 194 THR A N 1
ATOM 1427 C CA . THR A 1 194 ? 18.375 -16.359 -3.76 1 98.88 194 THR A CA 1
ATOM 1428 C C . THR A 1 194 ? 17.188 -15.531 -3.266 1 98.88 194 THR A C 1
ATOM 1430 O O . THR A 1 194 ? 17.031 -15.328 -2.061 1 98.88 194 THR A O 1
ATOM 1433 N N . VAL A 1 195 ? 16.453 -15.008 -4.176 1 98.94 195 VAL A N 1
ATOM 1434 C CA . VAL A 1 195 ? 15.141 -14.445 -3.887 1 98.94 195 VAL A CA 1
ATOM 1435 C C . VAL A 1 195 ? 14.062 -15.336 -4.488 1 98.94 195 VAL A C 1
ATOM 1437 O O . VAL A 1 195 ? 14.086 -15.641 -5.688 1 98.94 195 VAL A O 1
ATOM 1440 N N . VAL A 1 196 ? 13.125 -15.773 -3.656 1 98.94 196 VAL A N 1
ATOM 1441 C CA . VAL A 1 196 ? 12.039 -16.656 -4.078 1 98.94 196 VAL A CA 1
ATOM 1442 C C . VAL A 1 196 ? 10.711 -15.891 -4.039 1 98.94 196 VAL A C 1
ATOM 1444 O O . VAL A 1 196 ? 10.352 -15.312 -3.016 1 98.94 196 VAL A O 1
ATOM 1447 N N . ASP A 1 197 ? 10.078 -15.828 -5.16 1 98.88 197 ASP A N 1
ATOM 1448 C CA . ASP A 1 197 ? 8.711 -15.312 -5.234 1 98.88 197 ASP A CA 1
ATOM 1449 C C . ASP A 1 197 ? 7.691 -16.406 -4.961 1 98.88 197 ASP A C 1
ATOM 1451 O O . ASP A 1 197 ? 7.426 -17.25 -5.824 1 98.88 197 ASP A O 1
ATOM 1455 N N . ALA A 1 198 ? 7.07 -16.312 -3.807 1 98.88 198 ALA A N 1
ATOM 1456 C CA . ALA A 1 198 ? 6.121 -17.359 -3.398 1 98.88 198 ALA A CA 1
ATOM 1457 C C . ALA A 1 198 ? 4.684 -16.922 -3.668 1 98.88 198 ALA A C 1
ATOM 1459 O O . ALA A 1 198 ? 3.738 -17.609 -3.275 1 98.88 198 ALA A O 1
ATOM 1460 N N . VAL A 1 199 ? 4.465 -15.852 -4.336 1 98.75 199 VAL A N 1
ATOM 1461 C CA . VAL A 1 199 ? 3.152 -15.227 -4.453 1 98.75 199 VAL A CA 1
ATOM 1462 C C . VAL A 1 199 ? 2.16 -16.219 -5.055 1 98.75 199 VAL A C 1
ATOM 1464 O O . VAL A 1 199 ? 1.081 -16.438 -4.5 1 98.75 199 VAL A O 1
ATOM 1467 N N . HIS A 1 200 ? 2.523 -16.828 -6.113 1 98.75 200 HIS A N 1
ATOM 1468 C CA . HIS A 1 200 ? 1.574 -17.719 -6.785 1 98.75 200 HIS A CA 1
ATOM 1469 C C . HIS A 1 200 ? 1.513 -19.078 -6.105 1 98.75 200 HIS A C 1
ATOM 1471 O O . HIS A 1 200 ? 0.484 -19.75 -6.156 1 98.75 200 HIS A O 1
ATOM 1477 N N . ALA A 1 201 ? 2.559 -19.516 -5.48 1 98.69 201 ALA A N 1
ATOM 1478 C CA . ALA A 1 201 ? 2.633 -20.828 -4.84 1 98.69 201 ALA A CA 1
ATOM 1479 C C . ALA A 1 201 ? 1.896 -20.828 -3.502 1 98.69 201 ALA A C 1
ATOM 1481 O O . ALA A 1 201 ? 1.341 -21.844 -3.092 1 98.69 201 ALA A O 1
ATOM 1482 N N . ALA A 1 202 ? 1.794 -19.75 -2.869 1 98.75 202 ALA A N 1
ATOM 1483 C CA . ALA A 1 202 ? 1.476 -19.641 -1.448 1 98.75 202 ALA A CA 1
ATOM 1484 C C . ALA A 1 202 ? 0.048 -20.094 -1.167 1 98.75 202 ALA A C 1
ATOM 1486 O O . ALA A 1 202 ? -0.244 -20.609 -0.085 1 98.75 202 ALA A O 1
ATOM 1487 N N . PRO A 1 203 ? -0.919 -19.891 -2.055 1 98.62 203 PRO A N 1
ATOM 1488 C CA . PRO A 1 203 ? -2.262 -20.391 -1.754 1 98.62 203 PRO A CA 1
ATOM 1489 C C . PRO A 1 203 ? -2.355 -21.906 -1.842 1 98.62 203 PRO A C 1
ATOM 1491 O O . PRO A 1 203 ? -3.334 -22.5 -1.376 1 98.62 203 PRO A O 1
ATOM 1494 N N . HIS A 1 204 ? -1.307 -22.562 -2.445 1 98.44 204 HIS A N 1
ATOM 1495 C CA . HIS A 1 204 ? -1.347 -23.984 -2.719 1 98.44 204 HIS A CA 1
ATOM 1496 C C . HIS A 1 204 ? -0.355 -24.75 -1.843 1 98.44 204 HIS A C 1
ATOM 1498 O O . HIS A 1 204 ? -0.613 -25.891 -1.445 1 98.44 204 HIS A O 1
ATOM 1504 N N . LEU A 1 205 ? 0.79 -24.109 -1.669 1 97.44 205 LEU A N 1
ATOM 1505 C CA . LEU A 1 205 ? 1.919 -24.656 -0.93 1 97.44 205 LEU A CA 1
ATOM 1506 C C . LEU A 1 205 ? 2.365 -23.703 0.174 1 97.44 205 LEU A C 1
ATOM 1508 O O . LEU A 1 205 ? 2.783 -22.578 -0.103 1 97.44 205 LEU A O 1
ATOM 1512 N N . LEU A 1 206 ? 2.266 -24.234 1.424 1 98.62 206 LEU A N 1
ATOM 1513 C CA . LEU A 1 206 ? 2.662 -23.375 2.539 1 98.62 206 LEU A CA 1
ATOM 1514 C C . LEU A 1 206 ? 4.145 -23.031 2.457 1 98.62 206 LEU A C 1
ATOM 1516 O O . LEU A 1 206 ? 5 -23.922 2.502 1 98.62 206 LEU A O 1
ATOM 1520 N N . PRO A 1 207 ? 4.516 -21.719 2.328 1 98.69 207 PRO A N 1
ATOM 1521 C CA . PRO A 1 207 ? 5.934 -21.359 2.266 1 98.69 207 PRO A CA 1
ATOM 1522 C C . PRO A 1 207 ? 6.695 -21.734 3.533 1 98.69 207 PRO A C 1
ATOM 1524 O O . PRO A 1 207 ? 6.148 -21.641 4.637 1 98.69 207 PRO A O 1
ATOM 1527 N N . ASP A 1 208 ? 7.914 -22.172 3.373 1 98.75 208 ASP A N 1
ATOM 1528 C CA . ASP A 1 208 ? 8.805 -22.547 4.465 1 98.75 208 ASP A CA 1
ATOM 1529 C C . ASP A 1 208 ? 10.227 -22.031 4.215 1 98.75 208 ASP A C 1
ATOM 1531 O O . ASP A 1 208 ? 11.047 -22.719 3.611 1 98.75 208 ASP A O 1
ATOM 1535 N N . VAL A 1 209 ? 10.508 -20.859 4.789 1 98.44 209 VAL A N 1
ATOM 1536 C CA . VAL A 1 209 ? 11.773 -20.203 4.484 1 98.44 209 VAL A CA 1
ATOM 1537 C C . VAL A 1 209 ? 12.93 -21.047 5.043 1 98.44 209 VAL A C 1
ATOM 1539 O O . VAL A 1 209 ? 14.039 -21.016 4.504 1 98.44 209 VAL A O 1
ATOM 1542 N N . GLN A 1 210 ? 12.68 -21.797 6.078 1 97.31 210 GLN A N 1
ATOM 1543 C CA . GLN A 1 210 ? 13.703 -22.672 6.656 1 97.31 210 GLN A CA 1
ATOM 1544 C C . GLN A 1 210 ? 14.008 -23.844 5.742 1 97.31 210 GLN A C 1
ATOM 1546 O O . GLN A 1 210 ? 15.172 -24.156 5.477 1 97.31 210 GLN A O 1
ATOM 1551 N N . ALA A 1 211 ? 12.977 -24.5 5.242 1 98.19 211 ALA A N 1
ATOM 1552 C CA . ALA A 1 211 ? 13.148 -25.656 4.383 1 98.19 211 ALA A CA 1
ATOM 1553 C C . ALA A 1 211 ? 13.719 -25.266 3.023 1 98.19 211 ALA A C 1
ATOM 1555 O O . ALA A 1 211 ? 14.477 -26.016 2.414 1 98.19 211 ALA A O 1
ATOM 1556 N N . TRP A 1 212 ? 13.352 -24.094 2.518 1 98.5 212 TRP A N 1
ATOM 1557 C CA . TRP A 1 212 ? 13.766 -23.625 1.198 1 98.5 212 TRP A CA 1
ATOM 1558 C C . TRP A 1 212 ? 15.234 -23.188 1.209 1 98.5 212 TRP A C 1
ATOM 1560 O O . TRP A 1 212 ? 15.938 -23.328 0.204 1 98.5 212 TRP A O 1
ATOM 1570 N N . GLY A 1 213 ? 15.672 -22.672 2.328 1 98.12 213 GLY A N 1
ATOM 1571 C CA . GLY A 1 213 ? 17.031 -22.156 2.42 1 98.12 213 GLY A CA 1
ATOM 1572 C C . GLY A 1 213 ? 17.234 -20.891 1.606 1 98.12 213 GLY A C 1
ATOM 1573 O O . GLY A 1 213 ? 18.359 -20.594 1.192 1 98.12 213 GLY A O 1
ATOM 1574 N N . ALA A 1 214 ? 16.25 -20.203 1.268 1 98.31 214 ALA A N 1
ATOM 1575 C CA . ALA A 1 214 ? 16.328 -18.969 0.491 1 98.31 214 ALA A CA 1
ATOM 1576 C C . ALA A 1 214 ? 16.844 -17.812 1.344 1 98.31 214 ALA A C 1
ATOM 1578 O O . ALA A 1 214 ? 16.906 -17.922 2.57 1 98.31 214 ALA A O 1
ATOM 1579 N N . ASP A 1 215 ? 17.281 -16.719 0.725 1 98.81 215 ASP A N 1
ATOM 1580 C CA . ASP A 1 215 ? 17.766 -15.539 1.426 1 98.81 215 ASP A CA 1
ATOM 1581 C C . ASP A 1 215 ? 16.672 -14.484 1.542 1 98.81 215 ASP A C 1
ATOM 1583 O O . ASP A 1 215 ? 16.656 -13.695 2.492 1 98.81 215 ASP A O 1
ATOM 1587 N N . PHE A 1 216 ? 15.836 -14.398 0.579 1 98.88 216 PHE A N 1
ATOM 1588 C CA . PHE A 1 216 ? 14.68 -13.516 0.526 1 98.88 216 PHE A CA 1
ATOM 1589 C C . PHE A 1 216 ? 13.453 -14.258 -0.003 1 98.88 216 PHE A C 1
ATOM 1591 O O . PHE A 1 216 ? 13.555 -15.047 -0.948 1 98.88 216 PHE A O 1
ATOM 1598 N N . VAL A 1 217 ? 12.258 -14.031 0.625 1 98.94 217 VAL A N 1
ATOM 1599 C CA . VAL A 1 217 ? 11.023 -14.641 0.154 1 98.94 217 VAL A CA 1
ATOM 1600 C C . VAL A 1 217 ? 9.898 -13.609 0.164 1 98.94 217 VAL A C 1
ATOM 1602 O O . VAL A 1 217 ? 9.672 -12.93 1.172 1 98.94 217 VAL A O 1
ATOM 1605 N N . THR A 1 218 ? 9.242 -13.438 -0.943 1 98.75 218 THR A N 1
ATOM 1606 C CA . THR A 1 218 ? 8.055 -12.594 -1.015 1 98.75 218 THR A CA 1
ATOM 1607 C C . THR A 1 218 ? 6.797 -13.453 -1.133 1 98.75 218 THR A C 1
ATOM 1609 O O . THR A 1 218 ? 6.859 -14.594 -1.589 1 98.75 218 THR A O 1
ATOM 1612 N N . PHE A 1 219 ? 5.707 -12.938 -0.715 1 98.44 219 PHE A N 1
ATOM 1613 C CA . PHE A 1 219 ? 4.375 -13.477 -0.974 1 98.44 219 PHE A CA 1
ATOM 1614 C C . PHE A 1 219 ? 3.322 -12.375 -0.876 1 98.44 219 PHE A C 1
ATOM 1616 O O . PHE A 1 219 ? 3.652 -11.211 -0.654 1 98.44 219 PHE A O 1
ATOM 1623 N N . SER A 1 220 ? 2.098 -12.742 -1.119 1 98.69 220 SER A N 1
ATOM 1624 C CA . SER A 1 220 ? 1.02 -11.758 -1.061 1 98.69 220 SER A CA 1
ATOM 1625 C C . SER A 1 220 ? -0.252 -12.367 -0.478 1 98.69 220 SER A C 1
ATOM 1627 O O . SER A 1 220 ? -0.831 -13.281 -1.062 1 98.69 220 SER A O 1
ATOM 1629 N N . PRO A 1 221 ? -0.745 -11.805 0.572 1 98.62 221 PRO A N 1
ATOM 1630 C CA . PRO A 1 221 ? -1.983 -12.289 1.188 1 98.62 221 PRO A CA 1
ATOM 1631 C C . PRO A 1 221 ? -3.162 -12.289 0.216 1 98.62 221 PRO A C 1
ATOM 1633 O O . PRO A 1 221 ? -4.059 -13.133 0.332 1 98.62 221 PRO A O 1
ATOM 1636 N N . TYR A 1 222 ? -3.17 -11.422 -0.789 1 98.19 222 TYR A N 1
ATOM 1637 C CA . TYR A 1 222 ? -4.359 -11.344 -1.629 1 98.19 222 TYR A CA 1
ATOM 1638 C C . TYR A 1 222 ? -4.516 -12.594 -2.479 1 98.19 222 TYR A C 1
ATOM 1640 O O . TYR A 1 222 ? -5.59 -12.852 -3.031 1 98.19 222 TYR A O 1
ATOM 1648 N N . LYS A 1 223 ? -3.422 -13.43 -2.588 1 98.12 223 LYS A N 1
ATOM 1649 C CA . LYS A 1 223 ? -3.547 -14.734 -3.23 1 98.12 223 LYS A CA 1
ATOM 1650 C C . LYS A 1 223 ? -3.924 -15.812 -2.219 1 98.12 223 LYS A C 1
ATOM 1652 O O . LYS A 1 223 ? -4.395 -16.891 -2.594 1 98.12 223 LYS A O 1
ATOM 1657 N N . VAL A 1 224 ? -3.654 -15.578 -0.985 1 98.56 224 VAL A N 1
ATOM 1658 C CA . VAL A 1 224 ? -3.93 -16.484 0.123 1 98.56 224 VAL A CA 1
ATOM 1659 C C . VAL A 1 224 ? -5.172 -16.016 0.879 1 98.56 224 VAL A C 1
ATOM 1661 O O . VAL A 1 224 ? -5.102 -15.711 2.072 1 98.56 224 VAL A O 1
ATOM 1664 N N . PHE A 1 225 ? -6.105 -15.828 0.129 1 98.5 225 PHE A N 1
ATOM 1665 C CA . PHE A 1 225 ? -7.488 -15.648 0.556 1 98.5 225 PHE A CA 1
ATOM 1666 C C . PHE A 1 225 ? -7.617 -14.453 1.483 1 98.5 225 PHE A C 1
ATOM 1668 O O . PHE A 1 225 ? -8.445 -14.453 2.398 1 98.5 225 PHE A O 1
ATOM 1675 N N . GLY A 1 226 ? -6.715 -13.477 1.481 1 98.69 226 GLY A N 1
ATOM 1676 C CA . GLY A 1 226 ? -6.723 -12.266 2.283 1 98.69 226 GLY A CA 1
ATOM 1677 C C . GLY A 1 226 ? -6.773 -11 1.451 1 98.69 226 GLY A C 1
ATOM 1678 O O . GLY A 1 226 ? -7.039 -11.055 0.248 1 98.69 226 GLY A O 1
ATOM 1679 N N . PRO A 1 227 ? -6.656 -9.867 2.135 1 98.62 227 PRO A N 1
ATOM 1680 C CA . PRO A 1 227 ? -6.73 -8.586 1.422 1 98.62 227 PRO A CA 1
ATOM 1681 C C . PRO A 1 227 ? -5.441 -8.25 0.682 1 98.62 227 PRO A C 1
ATOM 1683 O O . PRO A 1 227 ? -4.473 -9.008 0.738 1 98.62 227 PRO A O 1
ATOM 1686 N N . HIS A 1 228 ? -5.488 -7.188 -0.16 1 98.62 228 HIS A N 1
ATOM 1687 C CA . HIS A 1 228 ? -4.359 -6.785 -0.993 1 98.62 228 HIS A CA 1
ATOM 1688 C C . HIS A 1 228 ? -3.213 -6.25 -0.145 1 98.62 228 HIS A C 1
ATOM 1690 O O . HIS A 1 228 ? -3.199 -5.07 0.212 1 98.62 228 HIS A O 1
ATOM 1696 N N . LEU A 1 229 ? -2.256 -7.074 0.162 1 98.62 229 LEU A N 1
ATOM 1697 C CA . LEU A 1 229 ? -1.027 -6.797 0.897 1 98.62 229 LEU A CA 1
ATOM 1698 C C . LEU A 1 229 ? 0.149 -7.559 0.295 1 98.62 229 LEU A C 1
ATOM 1700 O O . LEU A 1 229 ? -0.02 -8.312 -0.667 1 98.62 229 LEU A O 1
ATOM 1704 N N . GLY A 1 230 ? 1.32 -7.289 0.742 1 98.5 230 GLY A N 1
ATOM 1705 C CA . GLY A 1 230 ? 2.535 -8.023 0.424 1 98.5 230 GLY A CA 1
ATOM 1706 C C . GLY A 1 230 ? 3.377 -8.344 1.646 1 98.5 230 GLY A C 1
ATOM 1707 O O . GLY A 1 230 ? 3.252 -7.684 2.682 1 98.5 230 GLY A O 1
ATOM 1708 N N . GLY A 1 231 ? 4.07 -9.359 1.568 1 98.62 231 GLY A N 1
ATOM 1709 C CA . GLY A 1 231 ? 5.02 -9.75 2.598 1 98.62 231 GLY A CA 1
ATOM 1710 C C . GLY A 1 231 ? 6.41 -10.023 2.055 1 98.62 231 GLY A C 1
ATOM 1711 O O . GLY A 1 231 ? 6.562 -10.398 0.889 1 98.62 231 GLY A O 1
ATOM 1712 N N . LEU A 1 232 ? 7.402 -9.805 2.875 1 98.81 232 LEU A N 1
ATOM 1713 C CA . LEU A 1 232 ? 8.805 -10.055 2.566 1 98.81 232 LEU A CA 1
ATOM 1714 C C . LEU A 1 232 ? 9.547 -10.594 3.791 1 98.81 232 LEU A C 1
ATOM 1716 O O . LEU A 1 232 ? 9.492 -9.984 4.863 1 98.81 232 LEU A O 1
ATOM 1720 N N . TRP A 1 233 ? 10.078 -11.742 3.643 1 98.88 233 TRP A N 1
ATOM 1721 C CA . TRP A 1 233 ? 11.016 -12.25 4.645 1 98.88 233 TRP A CA 1
ATOM 1722 C C . TRP A 1 233 ? 12.461 -12.039 4.199 1 98.88 233 TRP A C 1
ATOM 1724 O O . TRP A 1 233 ? 12.789 -12.242 3.031 1 98.88 233 TRP A O 1
ATOM 1734 N N . ILE A 1 234 ? 13.297 -11.617 5.055 1 98.88 234 ILE A N 1
ATOM 1735 C CA . ILE A 1 234 ? 14.734 -11.445 4.832 1 98.88 234 ILE A CA 1
ATOM 1736 C C . ILE A 1 234 ? 15.516 -12.297 5.824 1 98.88 234 ILE A C 1
ATOM 1738 O O . ILE A 1 234 ? 15.273 -12.242 7.031 1 98.88 234 ILE A O 1
ATOM 1742 N N . ARG A 1 235 ? 16.422 -13.094 5.316 1 98.62 235 ARG A N 1
ATOM 1743 C CA . ARG A 1 235 ? 17.297 -13.844 6.211 1 98.62 235 ARG A CA 1
ATOM 1744 C C . ARG A 1 235 ? 17.938 -12.93 7.254 1 98.62 235 ARG A C 1
ATOM 1746 O O . ARG A 1 235 ? 18.516 -11.898 6.91 1 98.62 235 ARG A O 1
ATOM 1753 N N . PRO A 1 236 ? 17.812 -13.297 8.508 1 97.44 236 PRO A N 1
ATOM 1754 C CA . PRO A 1 236 ? 18.172 -12.383 9.602 1 97.44 236 PRO A CA 1
ATOM 1755 C C . PRO A 1 236 ? 19.578 -11.828 9.477 1 97.44 236 PRO A C 1
ATOM 1757 O O . PRO A 1 236 ? 19.797 -10.625 9.672 1 97.44 236 PRO A O 1
ATOM 1760 N N . GLU A 1 237 ? 20.516 -12.539 9.039 1 97.25 237 GLU A N 1
ATOM 1761 C CA . GLU A 1 237 ? 21.922 -12.148 8.992 1 97.25 237 GLU A CA 1
ATOM 1762 C C . GLU A 1 237 ? 22.156 -11.086 7.926 1 97.25 237 GLU A C 1
ATOM 1764 O O . GLU A 1 237 ? 23.172 -10.383 7.961 1 97.25 237 GLU A O 1
ATOM 1769 N N . LEU A 1 238 ? 21.234 -10.977 7.031 1 97.88 238 LEU A N 1
ATOM 1770 C CA . LEU A 1 238 ? 21.453 -10.086 5.898 1 97.88 238 LEU A CA 1
ATOM 1771 C C . LEU A 1 238 ? 20.875 -8.703 6.176 1 97.88 238 LEU A C 1
ATOM 1773 O O . LEU A 1 238 ? 21.266 -7.719 5.543 1 97.88 238 LEU A O 1
ATOM 1777 N N . ARG A 1 239 ? 19.922 -8.523 7.059 1 96.5 239 ARG A N 1
ATOM 1778 C CA . ARG A 1 239 ? 19.141 -7.305 7.273 1 96.5 239 ARG A CA 1
ATOM 1779 C C . ARG A 1 239 ? 20.047 -6.113 7.539 1 96.5 239 ARG A C 1
ATOM 1781 O O . ARG A 1 239 ? 19.906 -5.066 6.906 1 96.5 239 ARG A O 1
ATOM 1788 N N . PRO A 1 240 ? 21.062 -6.242 8.406 1 95.94 240 PRO A N 1
ATOM 1789 C CA . PRO A 1 240 ? 21.906 -5.082 8.719 1 95.94 240 PRO A CA 1
ATOM 1790 C C . PRO A 1 240 ? 22.766 -4.645 7.535 1 95.94 240 PRO A C 1
ATOM 1792 O O . PRO A 1 240 ? 23.312 -3.539 7.543 1 95.94 240 PRO A O 1
ATOM 1795 N N . GLN A 1 241 ? 22.859 -5.508 6.555 1 95.44 241 GLN A N 1
ATOM 1796 C CA . GLN A 1 241 ? 23.75 -5.238 5.43 1 95.44 241 GLN A CA 1
ATOM 1797 C C . GLN A 1 241 ? 23 -4.582 4.281 1 95.44 241 GLN A C 1
ATOM 1799 O O . GLN A 1 241 ? 23.609 -4.137 3.305 1 95.44 241 GLN A O 1
ATOM 1804 N N . LEU A 1 242 ? 21.766 -4.496 4.367 1 97.19 242 LEU A N 1
ATOM 1805 C CA . LEU A 1 242 ? 20.953 -4.031 3.25 1 97.19 242 LEU A CA 1
ATOM 1806 C C . LEU A 1 242 ? 20.625 -2.553 3.398 1 97.19 242 LEU A C 1
ATOM 1808 O O . LEU A 1 242 ? 19.766 -2.182 4.195 1 97.19 242 LEU A O 1
ATOM 1812 N N . PRO A 1 243 ? 21.172 -1.723 2.588 1 96.12 243 PRO A N 1
ATOM 1813 C CA . PRO A 1 243 ? 20.984 -0.275 2.709 1 96.12 243 PRO A CA 1
ATOM 1814 C C . PRO A 1 243 ? 19.75 0.228 1.961 1 96.12 243 PRO A C 1
ATOM 1816 O O . PRO A 1 243 ? 19.844 1.156 1.154 1 96.12 243 PRO A O 1
ATOM 1819 N N . TRP A 1 244 ? 18.594 -0.302 2.258 1 94.94 244 TRP A N 1
ATOM 1820 C CA . TRP A 1 244 ? 17.375 0.203 1.63 1 94.94 244 TRP A CA 1
ATOM 1821 C C . TRP A 1 244 ? 17.062 1.616 2.111 1 94.94 244 TRP A C 1
ATOM 1823 O O . TRP A 1 244 ? 17.406 1.986 3.236 1 94.94 244 TRP A O 1
ATOM 1833 N N . PRO A 1 245 ? 16.422 2.471 1.187 1 94.19 245 PRO A N 1
ATOM 1834 C CA . PRO A 1 245 ? 15.977 3.797 1.624 1 94.19 245 PRO A CA 1
ATOM 1835 C C . PRO A 1 245 ? 14.961 3.734 2.762 1 94.19 245 PRO A C 1
ATOM 1837 O O . PRO A 1 245 ? 14.094 2.859 2.77 1 94.19 245 PRO A O 1
ATOM 1840 N N . ARG A 1 246 ? 15.102 4.578 3.732 1 91.62 246 ARG A N 1
ATOM 1841 C CA . ARG A 1 246 ? 14.25 4.551 4.914 1 91.62 246 ARG A CA 1
ATOM 1842 C C . ARG A 1 246 ? 14.148 5.93 5.551 1 91.62 246 ARG A C 1
ATOM 1844 O O . ARG A 1 246 ? 14.875 6.852 5.172 1 91.62 246 ARG A O 1
ATOM 1851 N N . LEU A 1 247 ? 13.195 6.035 6.414 1 90.69 247 LEU A N 1
ATOM 1852 C CA . LEU A 1 247 ? 13.141 7.25 7.227 1 90.69 247 LEU A CA 1
ATOM 1853 C C . LEU A 1 247 ? 14.406 7.398 8.062 1 90.69 247 LEU A C 1
ATOM 1855 O O . LEU A 1 247 ? 14.922 6.414 8.594 1 90.69 247 LEU A O 1
ATOM 1859 N N . SER A 1 248 ? 14.812 8.562 8.273 1 86.62 248 SER A N 1
ATOM 1860 C CA . SER A 1 248 ? 16.141 8.859 8.789 1 86.62 248 SER A CA 1
ATOM 1861 C C . SER A 1 248 ? 16.297 8.352 10.219 1 86.62 248 SER A C 1
ATOM 1863 O O . SER A 1 248 ? 17.406 8.016 10.641 1 86.62 248 SER A O 1
ATOM 1865 N N . PHE A 1 249 ? 15.211 8.273 10.898 1 85.44 249 PHE A N 1
ATOM 1866 C CA . PHE A 1 249 ? 15.328 7.934 12.312 1 85.44 249 PHE A CA 1
ATOM 1867 C C . PHE A 1 249 ? 15.203 6.426 12.516 1 85.44 249 PHE A C 1
ATOM 1869 O O . PHE A 1 249 ? 15.328 5.938 13.641 1 85.44 249 PHE A O 1
ATOM 1876 N N . VAL A 1 250 ? 14.938 5.672 11.508 1 90.38 250 VAL A N 1
ATOM 1877 C CA . VAL A 1 250 ? 14.859 4.219 11.602 1 90.38 250 VAL A CA 1
ATOM 1878 C C . VAL A 1 250 ? 16.266 3.621 11.523 1 90.38 250 VAL A C 1
ATOM 1880 O O . VAL A 1 250 ? 17.031 3.934 10.617 1 90.38 250 VAL A O 1
ATOM 1883 N N . GLU A 1 251 ? 16.578 2.721 12.391 1 92.25 251 GLU A N 1
ATOM 1884 C CA . GLU A 1 251 ? 17.906 2.135 12.484 1 92.25 251 GLU A CA 1
ATOM 1885 C C . GLU A 1 251 ? 18.172 1.174 11.336 1 92.25 251 GLU A C 1
ATOM 1887 O O . GLU A 1 251 ? 17.25 0.549 10.812 1 92.25 251 GLU A O 1
ATOM 1892 N N . ASP A 1 252 ? 19.5 1.087 11.102 1 91.88 252 ASP A N 1
ATOM 1893 C CA . ASP A 1 252 ? 19.922 0.098 10.117 1 91.88 252 ASP A CA 1
ATOM 1894 C C . ASP A 1 252 ? 19.5 -1.31 10.531 1 91.88 252 ASP A C 1
ATOM 1896 O O . ASP A 1 252 ? 19.609 -1.675 11.703 1 91.88 252 ASP A O 1
ATOM 1900 N N . GLY A 1 253 ? 18.984 -1.976 9.609 1 93.62 253 GLY A N 1
ATOM 1901 C CA . GLY A 1 253 ? 18.656 -3.365 9.883 1 93.62 253 GLY A CA 1
ATOM 1902 C C . GLY A 1 253 ? 17.266 -3.537 10.492 1 93.62 253 GLY A C 1
ATOM 1903 O O . GLY A 1 253 ? 16.75 -4.656 10.57 1 93.62 253 GLY A O 1
ATOM 1904 N N . ASP A 1 254 ? 16.688 -2.459 10.938 1 96.31 254 ASP A N 1
ATOM 1905 C CA . ASP A 1 254 ? 15.312 -2.537 11.422 1 96.31 254 ASP A CA 1
ATOM 1906 C C . ASP A 1 254 ? 14.336 -2.793 10.273 1 96.31 254 ASP A C 1
ATOM 1908 O O . ASP A 1 254 ? 14.211 -1.967 9.367 1 96.31 254 ASP A O 1
ATOM 1912 N N . ILE A 1 255 ? 13.641 -3.92 10.352 1 97.38 255 ILE A N 1
ATOM 1913 C CA . ILE A 1 255 ? 12.781 -4.395 9.266 1 97.38 255 ILE A CA 1
ATOM 1914 C C . ILE A 1 255 ? 11.734 -3.338 8.938 1 97.38 255 ILE A C 1
ATOM 1916 O O . ILE A 1 255 ? 11.281 -3.234 7.797 1 97.38 255 ILE A O 1
ATOM 1920 N N . THR A 1 256 ? 11.352 -2.465 9.867 1 96.31 256 THR A N 1
ATOM 1921 C CA . THR A 1 256 ? 10.32 -1.459 9.656 1 96.31 256 THR A CA 1
ATOM 1922 C C . THR A 1 256 ? 10.797 -0.39 8.68 1 96.31 256 THR A C 1
ATOM 1924 O O . THR A 1 256 ? 9.992 0.356 8.125 1 96.31 256 THR A O 1
ATOM 1927 N N . GLY A 1 257 ? 12.125 -0.354 8.461 1 96.38 257 GLY A N 1
ATOM 1928 C CA . GLY A 1 257 ? 12.672 0.61 7.52 1 96.38 257 GLY A CA 1
ATOM 1929 C C . GLY A 1 257 ? 12.227 0.361 6.09 1 96.38 257 GLY A C 1
ATOM 1930 O O . GLY A 1 257 ? 12.188 1.288 5.277 1 96.38 257 GLY A O 1
ATOM 1931 N N . ILE A 1 258 ? 11.898 -0.879 5.801 1 96.94 258 ILE A N 1
ATOM 1932 C CA . ILE A 1 258 ? 11.516 -1.22 4.434 1 96.94 258 ILE A CA 1
ATOM 1933 C C . ILE A 1 258 ? 10 -1.123 4.277 1 96.94 258 ILE A C 1
ATOM 1935 O O . ILE A 1 258 ? 9.477 -1.248 3.17 1 96.94 258 ILE A O 1
ATOM 1939 N N . GLU A 1 259 ? 9.305 -0.83 5.434 1 97.25 259 GLU A N 1
ATOM 1940 C CA . GLU A 1 259 ? 7.855 -0.638 5.445 1 97.25 259 GLU A CA 1
ATOM 1941 C C . GLU A 1 259 ? 7.496 0.841 5.336 1 97.25 259 GLU A C 1
ATOM 1943 O O . GLU A 1 259 ? 7.285 1.509 6.352 1 97.25 259 GLU A O 1
ATOM 1948 N N . HIS A 1 260 ? 7.363 1.406 4.191 1 95.69 260 HIS A N 1
ATOM 1949 C CA . HIS A 1 260 ? 7.168 2.836 3.975 1 95.69 260 HIS A CA 1
ATOM 1950 C C . HIS A 1 260 ? 5.754 3.262 4.348 1 95.69 260 HIS A C 1
ATOM 1952 O O . HIS A 1 260 ? 4.785 2.828 3.723 1 95.69 260 HIS A O 1
ATOM 1958 N N . GLY A 1 261 ? 5.727 4.164 5.355 1 95.12 261 GLY A N 1
ATOM 1959 C CA . GLY A 1 261 ? 4.465 4.848 5.609 1 95.12 261 GLY A CA 1
ATOM 1960 C C . GLY A 1 261 ? 3.576 4.105 6.59 1 95.12 261 GLY A C 1
ATOM 1961 O O . GLY A 1 261 ? 3.969 3.076 7.141 1 95.12 261 GLY A O 1
ATOM 1962 N N . THR A 1 262 ? 2.42 4.703 6.852 1 96.06 262 THR A N 1
ATOM 1963 C CA . THR A 1 262 ? 1.42 4.105 7.73 1 96.06 262 THR A CA 1
ATOM 1964 C C . THR A 1 262 ? 0.877 2.812 7.129 1 96.06 262 THR A C 1
ATOM 1966 O O . THR A 1 262 ? 0.472 2.785 5.965 1 96.06 262 THR A O 1
ATOM 1969 N N . PRO A 1 263 ? 0.899 1.753 7.906 1 97.44 263 PRO A N 1
ATOM 1970 C CA . PRO A 1 263 ? 0.361 0.488 7.402 1 97.44 263 PRO A CA 1
ATOM 1971 C C . PRO A 1 263 ? -1.138 0.554 7.121 1 97.44 263 PRO A C 1
ATOM 1973 O O . PRO A 1 263 ? -1.841 1.388 7.695 1 97.44 263 PRO A O 1
ATOM 1976 N N . GLN A 1 264 ? -1.581 -0.297 6.227 1 98.5 264 GLN A N 1
ATOM 1977 C CA . GLN A 1 264 ? -3.014 -0.515 6.059 1 98.5 264 GLN A CA 1
ATOM 1978 C C . GLN A 1 264 ? -3.572 -1.396 7.172 1 98.5 264 GLN A C 1
ATOM 1980 O O . GLN A 1 264 ? -3.908 -2.559 6.941 1 98.5 264 GLN A O 1
ATOM 1985 N N . TYR A 1 265 ? -3.795 -0.815 8.336 1 98.75 265 TYR A N 1
ATOM 1986 C CA . TYR A 1 265 ? -4.148 -1.56 9.539 1 98.75 265 TYR A CA 1
ATOM 1987 C C . TYR A 1 265 ? -5.41 -2.385 9.32 1 98.75 265 TYR A C 1
ATOM 1989 O O . TYR A 1 265 ? -5.523 -3.504 9.828 1 98.75 265 TYR A O 1
ATOM 1997 N N . GLU A 1 266 ? -6.398 -1.824 8.586 1 98.94 266 GLU A N 1
ATOM 1998 C CA . GLU A 1 266 ? -7.621 -2.568 8.305 1 98.94 266 GLU A CA 1
ATOM 1999 C C . GLU A 1 266 ? -7.328 -3.836 7.512 1 98.94 266 GLU A C 1
ATOM 2001 O O . GLU A 1 266 ? -7.969 -4.867 7.719 1 98.94 266 GLU A O 1
ATOM 2006 N N . LEU A 1 267 ? -6.359 -3.764 6.617 1 98.94 267 LEU A N 1
ATOM 2007 C CA . LEU A 1 267 ? -6.023 -4.941 5.824 1 98.94 267 LEU A CA 1
ATOM 2008 C C . LEU A 1 267 ? -5.18 -5.918 6.637 1 98.94 267 LEU A C 1
ATOM 2010 O O . LEU A 1 267 ? -5.262 -7.133 6.434 1 98.94 267 LEU A O 1
ATOM 2014 N N . LEU A 1 268 ? -4.352 -5.383 7.574 1 98.88 268 LEU A N 1
ATOM 2015 C CA . LEU A 1 268 ? -3.668 -6.266 8.516 1 98.88 268 LEU A CA 1
ATOM 2016 C C . LEU A 1 268 ? -4.676 -7.059 9.344 1 98.88 268 LEU A C 1
ATOM 2018 O O . LEU A 1 268 ? -4.484 -8.25 9.578 1 98.88 268 LEU A O 1
ATOM 2022 N N . ALA A 1 269 ? -5.723 -6.375 9.789 1 98.94 269 ALA A N 1
ATOM 2023 C CA . ALA A 1 269 ? -6.793 -7.066 10.508 1 98.94 269 ALA A CA 1
ATOM 2024 C C . ALA A 1 269 ? -7.406 -8.172 9.648 1 98.94 269 ALA A C 1
ATOM 2026 O O . ALA A 1 269 ? -7.645 -9.281 10.133 1 98.94 269 ALA A O 1
ATOM 2027 N N . GLY A 1 270 ? -7.625 -7.844 8.398 1 98.94 270 GLY A N 1
ATOM 2028 C CA . GLY A 1 270 ? -8.156 -8.844 7.48 1 98.94 270 GLY A CA 1
ATOM 2029 C C . GLY A 1 270 ? -7.258 -10.047 7.32 1 98.94 270 GLY A C 1
ATOM 2030 O O . GLY A 1 270 ? -7.734 -11.18 7.262 1 98.94 270 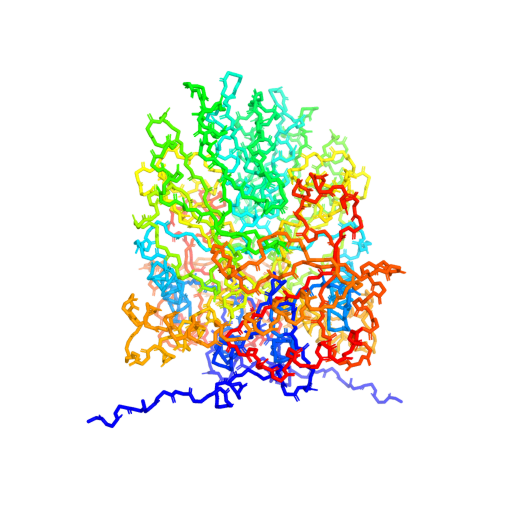GLY A O 1
ATOM 2031 N N . TRP A 1 271 ? -5.969 -9.812 7.199 1 98.94 271 TRP A N 1
ATOM 2032 C CA . TRP A 1 271 ? -5 -10.891 7.09 1 98.94 271 TRP A CA 1
ATOM 2033 C C . TRP A 1 271 ? -5.055 -11.797 8.312 1 98.94 271 TRP A C 1
ATOM 2035 O O . TRP A 1 271 ? -5.039 -13.023 8.188 1 98.94 271 TRP A O 1
ATOM 2045 N N . LEU A 1 272 ? -5.184 -11.18 9.508 1 98.88 272 LEU A N 1
ATOM 2046 C CA . LEU A 1 272 ? -5.336 -11.969 10.727 1 98.88 272 LEU A CA 1
ATOM 2047 C C . LEU A 1 272 ? -6.617 -12.789 10.68 1 98.88 272 LEU A C 1
ATOM 2049 O O . LEU A 1 272 ? -6.648 -13.922 11.172 1 98.88 272 LEU A O 1
ATOM 2053 N N . GLY A 1 273 ? -7.691 -12.211 10.109 1 98.88 273 GLY A N 1
ATOM 2054 C CA . GLY A 1 273 ? -8.914 -12.969 9.898 1 98.88 273 GLY A CA 1
ATOM 2055 C C . GLY A 1 273 ? -8.727 -14.18 9 1 98.88 273 GLY A C 1
ATOM 2056 O O . GLY A 1 273 ? -9.281 -15.242 9.266 1 98.88 273 GLY A O 1
ATOM 2057 N N . THR A 1 274 ? -7.949 -14.055 7.941 1 98.94 274 THR A N 1
ATOM 2058 C CA . THR A 1 274 ? -7.633 -15.164 7.043 1 98.94 274 THR A CA 1
ATOM 2059 C C . THR A 1 274 ? -6.832 -16.234 7.766 1 98.94 274 THR A C 1
ATOM 2061 O O . THR A 1 274 ? -7.102 -17.438 7.613 1 98.94 274 THR A O 1
ATOM 2064 N N . LEU A 1 275 ? -5.852 -15.781 8.555 1 98.88 275 LEU A N 1
ATOM 2065 C CA . LEU A 1 275 ? -5.055 -16.734 9.312 1 98.88 275 LEU A CA 1
ATOM 2066 C C . LEU A 1 275 ? -5.922 -17.516 10.305 1 98.88 275 LEU A C 1
ATOM 2068 O O . LEU A 1 275 ? -5.703 -18.703 10.531 1 98.88 275 LEU A O 1
ATOM 2072 N N . ASP A 1 276 ? -6.859 -16.844 10.883 1 98.75 276 ASP A N 1
ATOM 2073 C CA . ASP A 1 276 ? -7.801 -17.5 11.789 1 98.75 276 ASP A CA 1
ATOM 2074 C C . ASP A 1 276 ? -8.633 -18.547 11.047 1 98.75 276 ASP A C 1
ATOM 2076 O O . ASP A 1 276 ? -8.859 -19.641 11.562 1 98.75 276 ASP A O 1
ATOM 2080 N N . TYR A 1 277 ? -9.094 -18.25 9.867 1 98.44 277 TYR A N 1
ATOM 2081 C CA . TYR A 1 277 ? -9.797 -19.203 9.016 1 98.44 277 TYR A CA 1
ATOM 2082 C C . TYR A 1 277 ? -8.938 -20.422 8.734 1 98.44 277 TYR A C 1
ATOM 2084 O O . TYR A 1 277 ? -9.398 -21.562 8.867 1 98.44 277 TYR A O 1
ATOM 2092 N N . LEU A 1 278 ? -7.652 -20.172 8.359 1 98.62 278 LEU A N 1
ATOM 2093 C CA . LEU A 1 278 ? -6.734 -21.266 8.039 1 98.62 278 LEU A CA 1
ATOM 2094 C C . LEU A 1 278 ? -6.477 -22.125 9.266 1 98.62 278 LEU A C 1
ATOM 2096 O O . LEU A 1 278 ? -6.398 -23.359 9.156 1 98.62 278 LEU A O 1
ATOM 2100 N N . ARG A 1 279 ? -6.34 -21.438 10.406 1 98.19 279 ARG A N 1
ATOM 2101 C CA . ARG A 1 279 ? -6.18 -22.172 11.656 1 98.19 279 ARG A CA 1
ATOM 2102 C C . ARG A 1 279 ? -7.328 -23.141 11.867 1 98.19 279 ARG A C 1
ATOM 2104 O O . ARG A 1 279 ? -7.102 -24.328 12.172 1 98.19 279 ARG A O 1
ATOM 2111 N N . GLU A 1 280 ? -8.523 -22.672 11.695 1 97 280 GLU A N 1
ATOM 2112 C CA . GLU A 1 280 ? -9.695 -23.531 11.867 1 97 280 GLU A CA 1
ATOM 2113 C C . GLU A 1 280 ? -9.734 -24.641 10.828 1 97 280 GLU A C 1
ATOM 2115 O O . GLU A 1 280 ? -10.094 -25.781 11.141 1 97 280 GLU A O 1
ATOM 2120 N N . LEU A 1 281 ? -9.406 -24.328 9.562 1 96.62 281 LEU A N 1
ATOM 2121 C CA . LEU A 1 281 ? -9.359 -25.328 8.492 1 96.62 281 LEU A CA 1
ATOM 2122 C C . LEU A 1 281 ? -8.406 -26.453 8.852 1 96.62 281 LEU A C 1
ATOM 2124 O O . LEU A 1 281 ? -8.641 -27.609 8.492 1 96.62 281 LEU A O 1
ATOM 2128 N N . GLY A 1 282 ? -7.328 -26.094 9.547 1 95.88 282 GLY A N 1
ATOM 2129 C CA . GLY A 1 282 ? -6.355 -27.078 9.977 1 95.88 282 GLY A CA 1
ATOM 2130 C C . GLY A 1 282 ? -6.754 -27.797 11.25 1 95.88 282 GLY A C 1
ATOM 2131 O O . GLY A 1 282 ? -6.062 -28.719 11.703 1 95.88 282 GLY A O 1
ATOM 2132 N N . GLY A 1 283 ? -7.82 -27.359 11.914 1 94.25 283 GLY A N 1
ATOM 2133 C CA . GLY A 1 283 ? -8.344 -28 13.109 1 94.25 283 GLY A CA 1
ATOM 2134 C C . GLY A 1 283 ? -7.668 -27.531 14.383 1 94.25 283 GLY A C 1
ATOM 2135 O O . GLY A 1 283 ? -7.758 -28.188 15.422 1 94.25 283 GLY A O 1
ATOM 2136 N N . GLY A 1 284 ? -6.953 -26.391 14.281 1 95.31 284 GLY A N 1
ATOM 2137 C CA . GLY A 1 284 ? -6.238 -25.906 15.453 1 95.31 284 GLY A CA 1
ATOM 2138 C C . GLY A 1 284 ? -7.074 -25 16.328 1 95.31 284 GLY A C 1
ATOM 2139 O O . GLY A 1 284 ? -7.891 -24.219 15.828 1 95.31 284 GLY A O 1
ATOM 2140 N N . ASP A 1 285 ? -6.77 -24.984 17.625 1 96.69 285 ASP A N 1
ATOM 2141 C CA . ASP A 1 285 ? -7.406 -24.062 18.578 1 96.69 285 ASP A CA 1
ATOM 2142 C C . ASP A 1 285 ? -6.711 -22.703 18.578 1 96.69 285 ASP A C 1
ATOM 2144 O O . ASP A 1 285 ? -7.352 -21.672 18.797 1 96.69 285 ASP A O 1
ATOM 2148 N N . THR A 1 286 ? -5.434 -22.844 18.391 1 97.38 286 THR A N 1
ATOM 2149 C CA . THR A 1 286 ? -4.613 -21.641 18.359 1 97.38 286 THR A CA 1
ATOM 2150 C C . THR A 1 286 ? -3.812 -21.578 17.062 1 97.38 286 THR A C 1
ATOM 2152 O O . THR A 1 286 ? -3.578 -22.594 16.422 1 97.38 286 THR A O 1
ATOM 2155 N N . LEU A 1 287 ? -3.549 -20.375 16.688 1 98.19 287 LEU A N 1
ATOM 2156 C CA . LEU A 1 287 ? -2.738 -20.188 15.492 1 98.19 287 LEU A CA 1
ATOM 2157 C C . LEU A 1 287 ? -1.292 -20.594 15.75 1 98.19 287 LEU A C 1
ATOM 2159 O O . LEU A 1 287 ? -0.602 -19.984 16.562 1 98.19 287 LEU A O 1
ATOM 2163 N N . THR A 1 288 ? -0.888 -21.641 15.133 1 98.06 288 THR A N 1
ATOM 2164 C CA . THR A 1 288 ? 0.478 -22.156 15.195 1 98.06 288 THR A CA 1
ATOM 2165 C C . THR A 1 288 ? 0.959 -22.578 13.812 1 98.06 288 THR A C 1
ATOM 2167 O O . THR A 1 288 ? 0.159 -22.719 12.891 1 98.06 288 THR A O 1
ATOM 2170 N N . ARG A 1 289 ? 2.252 -22.781 13.703 1 98.19 289 ARG A N 1
ATOM 2171 C CA . ARG A 1 289 ? 2.797 -23.312 12.461 1 98.19 289 ARG A CA 1
ATOM 2172 C C . ARG A 1 289 ? 2.195 -24.672 12.133 1 98.19 289 ARG A C 1
ATOM 2174 O O . ARG A 1 289 ? 1.871 -24.953 10.977 1 98.19 289 ARG A O 1
ATOM 2181 N N . ALA A 1 290 ? 2.018 -25.5 13.125 1 98 290 ALA A N 1
ATOM 2182 C CA . ALA A 1 290 ? 1.463 -26.844 12.938 1 98 290 ALA A CA 1
ATOM 2183 C C . ALA A 1 290 ? 0.035 -26.781 12.406 1 98 290 ALA A C 1
ATOM 2185 O O . ALA A 1 290 ? -0.35 -27.578 11.547 1 98 290 ALA A O 1
ATOM 2186 N N . ALA A 1 291 ? -0.732 -25.859 12.922 1 98 291 ALA A N 1
ATOM 2187 C CA . ALA A 1 291 ? -2.104 -25.688 12.453 1 98 291 ALA A CA 1
ATOM 2188 C C . ALA A 1 291 ? -2.133 -25.266 10.984 1 98 291 ALA A C 1
ATOM 2190 O O . ALA A 1 291 ? -2.992 -25.719 10.227 1 98 291 ALA A O 1
ATOM 2191 N N . LEU A 1 292 ? -1.239 -24.438 10.609 1 98.75 292 LEU A N 1
ATOM 2192 C CA . LEU A 1 292 ? -1.163 -23.984 9.227 1 98.75 292 LEU A CA 1
ATOM 2193 C C . LEU A 1 292 ? -0.711 -25.109 8.305 1 98.75 292 LEU A C 1
ATOM 2195 O O . LEU A 1 292 ? -1.22 -25.25 7.188 1 98.75 292 LEU A O 1
ATOM 2199 N N . VAL A 1 293 ? 0.23 -25.906 8.766 1 98.62 293 VAL A N 1
ATOM 2200 C CA . VAL A 1 293 ? 0.66 -27.062 7.992 1 98.62 293 VAL A CA 1
ATOM 2201 C C . VAL A 1 293 ? -0.529 -28 7.746 1 98.62 293 VAL A C 1
ATOM 2203 O O . VAL A 1 293 ? -0.753 -28.438 6.617 1 98.62 293 VAL A O 1
ATOM 2206 N N . ALA A 1 294 ? -1.31 -28.234 8.766 1 98.06 294 ALA A N 1
ATOM 2207 C CA . ALA A 1 294 ? -2.492 -29.078 8.648 1 98.06 294 ALA A CA 1
ATOM 2208 C C . ALA A 1 294 ? -3.506 -28.469 7.68 1 98.06 294 ALA A C 1
ATOM 2210 O O . ALA A 1 294 ? -4.133 -29.188 6.898 1 98.06 294 ALA A O 1
ATOM 2211 N N . ALA A 1 295 ? -3.697 -27.203 7.777 1 98.31 295 ALA A N 1
ATOM 2212 C CA . ALA A 1 295 ? -4.598 -26.516 6.855 1 98.31 295 ALA A CA 1
ATOM 2213 C C . ALA A 1 295 ? -4.172 -26.734 5.406 1 98.31 295 ALA A C 1
ATOM 2215 O O . ALA A 1 295 ? -5.008 -26.984 4.539 1 98.31 295 ALA A O 1
ATOM 2216 N N . PHE A 1 296 ? -2.926 -26.703 5.148 1 98.44 296 PHE A N 1
ATOM 2217 C CA . PHE A 1 296 ? -2.439 -26.797 3.777 1 98.44 296 PHE A CA 1
ATOM 2218 C C . PHE A 1 296 ? -2.436 -28.234 3.303 1 98.44 296 PHE A C 1
ATOM 2220 O O . PHE A 1 296 ? -2.484 -28.5 2.1 1 98.44 296 PHE A O 1
ATOM 2227 N N . GLU A 1 297 ? -2.355 -29.156 4.215 1 97.62 297 GLU A N 1
ATOM 2228 C CA . GLU A 1 297 ? -2.615 -30.547 3.844 1 97.62 297 GLU A CA 1
ATOM 2229 C C . GLU A 1 297 ? -4.051 -30.719 3.363 1 97.62 297 GLU A C 1
ATOM 2231 O O . GLU A 1 297 ? -4.297 -31.406 2.371 1 97.62 297 GLU A O 1
ATOM 2236 N N . GLN A 1 298 ? -4.945 -30.078 4.055 1 96.88 298 GLN A N 1
ATOM 2237 C CA . GLN A 1 298 ? -6.344 -30.125 3.641 1 96.88 298 GLN A CA 1
ATOM 2238 C C . GLN A 1 298 ? -6.543 -29.438 2.293 1 96.88 298 GLN A C 1
ATOM 2240 O O . GLN A 1 298 ? -7.277 -29.938 1.438 1 96.88 298 GLN A O 1
ATOM 2245 N N . ILE A 1 299 ? -5.922 -28.328 2.096 1 97.69 299 ILE A N 1
ATOM 2246 C CA . ILE A 1 299 ? -6.012 -27.594 0.843 1 97.69 299 ILE A CA 1
ATOM 2247 C C . ILE A 1 299 ? -5.512 -28.453 -0.308 1 97.69 299 ILE A C 1
ATOM 2249 O O . ILE A 1 299 ? -6.176 -28.578 -1.341 1 97.69 299 ILE A O 1
ATOM 2253 N N . ALA A 1 300 ? -4.41 -29.094 -0.1 1 96.75 300 ALA A N 1
ATOM 2254 C CA . ALA A 1 300 ? -3.855 -29.969 -1.126 1 96.75 300 ALA A CA 1
ATOM 2255 C C . ALA A 1 300 ? -4.824 -31.109 -1.456 1 96.75 300 ALA A C 1
ATOM 2257 O O . ALA A 1 300 ? -5.008 -31.453 -2.625 1 96.75 300 ALA A O 1
ATOM 2258 N N . ALA A 1 301 ? -5.406 -31.672 -0.439 1 95.81 301 ALA A N 1
ATOM 2259 C CA . ALA A 1 301 ? -6.344 -32.781 -0.614 1 95.81 301 ALA A CA 1
ATOM 2260 C C . ALA A 1 301 ? -7.578 -32.344 -1.393 1 95.81 301 ALA A C 1
ATOM 2262 O O . ALA A 1 301 ? -8.125 -33.094 -2.186 1 95.81 301 ALA A O 1
ATOM 2263 N N . LEU A 1 302 ? -7.996 -31.141 -1.131 1 96.25 302 LEU A N 1
ATOM 2264 C CA . LEU A 1 302 ? -9.172 -30.594 -1.795 1 96.25 302 LEU A CA 1
ATOM 2265 C C . LEU A 1 302 ? -8.859 -30.219 -3.24 1 96.25 302 LEU A C 1
ATOM 2267 O O . LEU A 1 302 ? -9.695 -30.391 -4.129 1 96.25 302 LEU A O 1
ATOM 2271 N N . GLU A 1 303 ? -7.656 -29.734 -3.529 1 97.12 303 GLU A N 1
ATOM 2272 C CA . GLU A 1 303 ? -7.301 -29.203 -4.84 1 97.12 303 GLU A CA 1
ATOM 2273 C C . GLU A 1 303 ? -6.926 -30.312 -5.809 1 97.12 303 GLU A C 1
ATOM 2275 O O . GLU A 1 303 ? -7.164 -30.203 -7.016 1 97.12 303 GLU A O 1
ATOM 2280 N N . ARG A 1 304 ? -6.355 -31.391 -5.285 1 96.94 304 ARG A N 1
ATOM 2281 C CA . ARG A 1 304 ? -5.73 -32.406 -6.129 1 96.94 304 ARG A CA 1
ATOM 2282 C C . ARG A 1 304 ? -6.738 -33 -7.105 1 96.94 304 ARG A C 1
ATOM 2284 O O . ARG A 1 304 ? -6.504 -33 -8.32 1 96.94 304 ARG A O 1
ATOM 2291 N N . PRO A 1 305 ? -7.906 -33.5 -6.617 1 97.06 305 PRO A N 1
ATOM 2292 C CA . PRO A 1 305 ? -8.852 -34.062 -7.566 1 97.06 305 PRO A CA 1
ATOM 2293 C C . PRO A 1 305 ? -9.398 -33.062 -8.562 1 97.06 305 PRO A C 1
ATOM 2295 O O . PRO A 1 305 ? -9.695 -33.406 -9.711 1 97.06 305 PRO A O 1
ATOM 2298 N N . VAL A 1 306 ? -9.555 -31.812 -8.164 1 98.19 306 VAL A N 1
ATOM 2299 C CA . VAL A 1 306 ? -10.086 -30.75 -9.023 1 98.19 306 VAL A CA 1
ATOM 2300 C C . VAL A 1 306 ? -9.047 -30.391 -10.086 1 98.19 306 VAL A C 1
ATOM 2302 O O . VAL A 1 306 ? -9.391 -30.203 -11.258 1 98.19 306 VAL A O 1
ATOM 2305 N N . THR A 1 307 ? -7.77 -30.328 -9.688 1 98.38 307 THR A N 1
ATOM 2306 C CA . THR A 1 307 ? -6.684 -30.062 -10.625 1 98.38 307 THR A CA 1
ATOM 2307 C C . THR A 1 307 ? -6.586 -31.172 -11.672 1 98.38 307 THR A C 1
ATOM 2309 O O . THR A 1 307 ? -6.395 -30.891 -12.859 1 98.38 307 THR A O 1
ATOM 2312 N N . GLU A 1 308 ? -6.699 -32.344 -11.188 1 98.31 308 GLU A N 1
ATOM 2313 C CA . GLU A 1 308 ? -6.648 -33.5 -12.094 1 98.31 308 GLU A CA 1
ATOM 2314 C C . GLU A 1 308 ? -7.785 -33.438 -13.109 1 98.31 308 GLU A C 1
ATOM 2316 O O . GLU A 1 308 ? -7.566 -33.656 -14.305 1 98.31 308 GLU A O 1
ATOM 2321 N N . ALA A 1 309 ? -8.977 -33.156 -12.633 1 98.5 309 ALA A N 1
ATOM 2322 C CA . ALA A 1 309 ? -10.133 -33.031 -13.516 1 98.5 309 ALA A CA 1
ATOM 2323 C C . ALA A 1 309 ? -9.938 -31.938 -14.562 1 98.5 309 ALA A C 1
ATOM 2325 O O . ALA A 1 309 ? -10.273 -32.125 -15.734 1 98.5 309 ALA A O 1
ATOM 2326 N N . LEU A 1 310 ? -9.422 -30.828 -14.156 1 98.69 310 LEU A N 1
ATOM 2327 C CA . LEU A 1 310 ? -9.18 -29.703 -15.047 1 98.69 310 LEU A CA 1
ATOM 2328 C C . LEU A 1 310 ? -8.164 -30.062 -16.125 1 98.69 310 LEU A C 1
ATOM 2330 O O . LEU A 1 310 ? -8.422 -29.875 -17.312 1 98.69 310 LEU A O 1
ATOM 2334 N N . LEU A 1 311 ? -7.027 -30.594 -15.688 1 98.5 311 LEU A N 1
ATOM 2335 C CA . LEU A 1 311 ? -5.934 -30.906 -16.594 1 98.5 311 LEU A CA 1
ATOM 2336 C C . LEU A 1 311 ? -6.344 -32 -17.578 1 98.5 311 LEU A C 1
ATOM 2338 O O . LEU A 1 311 ? -6.191 -31.828 -18.797 1 98.5 311 LEU A O 1
ATOM 2342 N N . THR A 1 312 ? -6.906 -33.094 -17.062 1 98.19 312 THR A N 1
ATOM 2343 C CA . THR A 1 312 ? -7.309 -34.188 -17.906 1 98.19 312 THR A CA 1
ATOM 2344 C C . THR A 1 312 ? -8.414 -33.781 -18.875 1 98.19 312 THR A C 1
ATOM 2346 O O . THR A 1 312 ? -8.406 -34.156 -20.047 1 98.19 312 THR A O 1
ATOM 2349 N N . GLY A 1 313 ? -9.336 -32.969 -18.391 1 98.56 313 GLY A N 1
ATOM 2350 C CA . GLY A 1 313 ? -10.422 -32.5 -19.219 1 98.56 313 GLY A CA 1
ATOM 2351 C C . GLY A 1 313 ? -9.945 -31.625 -20.375 1 98.56 313 GLY A C 1
ATOM 2352 O O . GLY A 1 313 ? -10.445 -31.75 -21.484 1 98.56 313 GLY A O 1
ATOM 2353 N N . LEU A 1 314 ? -9.023 -30.75 -20.109 1 98.69 314 LEU A N 1
ATOM 2354 C CA . LEU A 1 314 ? -8.484 -29.891 -21.156 1 98.69 314 LEU A CA 1
ATOM 2355 C C . LEU A 1 314 ? -7.668 -30.688 -22.156 1 98.69 314 LEU A C 1
ATOM 2357 O O . LEU A 1 314 ? -7.789 -30.5 -23.359 1 98.69 314 LEU A O 1
ATOM 2361 N N . LEU A 1 315 ? -6.875 -31.625 -21.672 1 98.12 315 LEU A N 1
ATOM 2362 C CA . LEU A 1 315 ? -6 -32.438 -22.5 1 98.12 315 LEU A CA 1
ATOM 2363 C C . LEU A 1 315 ? -6.812 -33.375 -23.406 1 98.12 315 LEU A C 1
ATOM 2365 O O . LEU A 1 315 ? -6.348 -33.75 -24.469 1 98.12 315 LEU A O 1
ATOM 2369 N N . ALA A 1 316 ? -7.996 -33.656 -23.031 1 98.06 316 ALA A N 1
ATOM 2370 C CA . ALA A 1 316 ? -8.844 -34.594 -23.781 1 98.06 316 ALA A CA 1
ATOM 2371 C C . ALA A 1 316 ? -9.5 -33.906 -24.969 1 98.06 316 ALA A C 1
ATOM 2373 O O . ALA A 1 316 ? -10.062 -34.562 -25.844 1 98.06 316 ALA A O 1
ATOM 2374 N N . ARG A 1 317 ? -9.398 -32.688 -25.094 1 97.81 317 ARG A N 1
ATOM 2375 C CA . ARG A 1 317 ? -10.016 -31.906 -26.172 1 97.81 317 ARG A CA 1
ATOM 2376 C C . ARG A 1 317 ? -9 -31.594 -27.266 1 97.81 317 ARG A C 1
ATOM 2378 O O . ARG A 1 317 ? -8.102 -30.766 -27.047 1 97.81 317 ARG A O 1
ATOM 2385 N N . PRO A 1 318 ? -9.156 -32.094 -28.422 1 96.81 318 PRO A N 1
ATOM 2386 C CA . PRO A 1 318 ? -8.141 -32 -29.469 1 96.81 318 PRO A CA 1
ATOM 2387 C C . PRO A 1 318 ? -7.91 -30.578 -29.953 1 96.81 318 PRO A C 1
ATOM 2389 O O . PRO A 1 318 ? -6.836 -30.266 -30.469 1 96.81 318 PRO A O 1
ATOM 2392 N N . TYR A 1 319 ? -8.836 -29.734 -29.734 1 97.81 319 TYR A N 1
ATOM 2393 C CA . TYR A 1 319 ? -8.719 -28.359 -30.219 1 97.81 319 TYR A CA 1
ATOM 2394 C C . TYR A 1 319 ? -8.172 -27.438 -29.141 1 97.81 319 TYR A C 1
ATOM 2396 O O . TYR A 1 319 ? -8.102 -26.219 -29.328 1 97.81 319 TYR A O 1
ATOM 2404 N N . VAL A 1 320 ? -7.832 -28.016 -28.016 1 98.5 320 VAL A N 1
ATOM 2405 C CA . VAL A 1 320 ? -7.254 -27.25 -26.922 1 98.5 320 VAL A CA 1
ATOM 2406 C C . VAL A 1 320 ? -5.773 -27.594 -26.766 1 98.5 320 VAL A C 1
ATOM 2408 O O . VAL A 1 320 ? -5.406 -28.781 -26.734 1 98.5 320 VAL A O 1
ATOM 2411 N N . THR A 1 321 ? -4.945 -26.594 -26.797 1 98.25 321 THR A N 1
ATOM 2412 C CA . THR A 1 321 ? -3.525 -26.75 -26.5 1 98.25 321 THR A CA 1
ATOM 2413 C C . THR A 1 321 ? -3.23 -26.359 -25.047 1 98.25 321 THR A C 1
ATOM 2415 O O . THR A 1 321 ? -3.508 -25.219 -24.641 1 98.25 321 THR A O 1
ATOM 2418 N N . VAL A 1 322 ? -2.729 -27.266 -24.266 1 98.38 322 VAL A N 1
ATOM 2419 C CA . VAL A 1 322 ? -2.33 -27 -22.891 1 98.38 322 VAL A CA 1
ATOM 2420 C C . VAL A 1 322 ? -0.825 -26.75 -22.828 1 98.38 322 VAL A C 1
ATOM 2422 O O . VAL A 1 322 ? -0.04 -27.469 -23.438 1 98.38 322 VAL A O 1
ATOM 2425 N N . TYR A 1 323 ? -0.421 -25.703 -22.156 1 97.88 323 TYR A N 1
ATOM 2426 C CA . TYR A 1 323 ? 0.99 -25.359 -22.031 1 97.88 323 TYR A CA 1
ATOM 2427 C C . TYR A 1 323 ? 1.533 -25.734 -20.656 1 97.88 323 T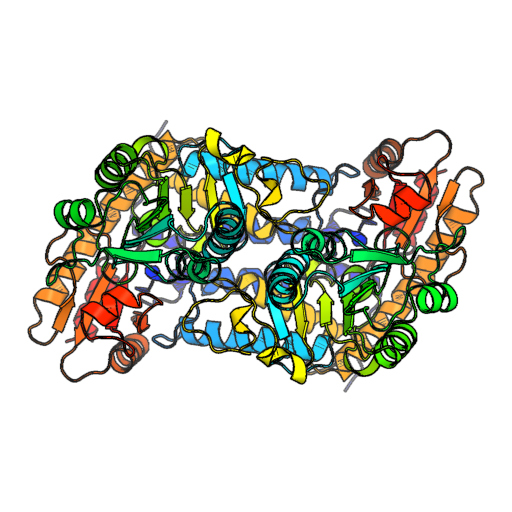YR A C 1
ATOM 2429 O O . TYR A 1 323 ? 0.818 -25.672 -19.656 1 97.88 323 TYR A O 1
ATOM 2437 N N . GLY A 1 324 ? 2.82 -26.109 -20.578 1 95.88 324 GLY A N 1
ATOM 2438 C CA . GLY A 1 324 ? 3.443 -26.547 -19.344 1 95.88 324 GLY A CA 1
ATOM 2439 C C . GLY A 1 324 ? 3.354 -28.047 -19.109 1 95.88 324 GLY A C 1
ATOM 2440 O O . GLY A 1 324 ? 3.137 -28.812 -20.062 1 95.88 324 GLY A O 1
ATOM 2441 N N . PRO A 1 325 ? 3.475 -28.453 -17.891 1 95 325 PRO A N 1
ATOM 2442 C CA . PRO A 1 325 ? 3.441 -29.891 -17.594 1 95 325 PRO A CA 1
ATOM 2443 C C . PRO A 1 325 ? 2.084 -30.531 -17.891 1 95 325 PRO A C 1
ATOM 2445 O O . PRO A 1 325 ? 1.044 -29.922 -17.609 1 95 325 PRO A O 1
ATOM 2448 N N . GLN A 1 326 ? 2.139 -31.781 -18.359 1 95.81 326 GLN A N 1
ATOM 2449 C CA . GLN A 1 326 ? 0.907 -32.438 -18.75 1 95.81 326 GLN A CA 1
ATOM 2450 C C . GLN A 1 326 ? 0.479 -33.469 -17.688 1 95.81 326 GLN A C 1
ATOM 2452 O O . GLN A 1 326 ? -0.429 -34.281 -17.922 1 95.81 326 GLN A O 1
ATOM 2457 N N . THR A 1 327 ? 1.151 -33.5 -16.547 1 95.88 327 THR A N 1
ATOM 2458 C CA . THR A 1 327 ? 0.809 -34.312 -15.391 1 95.88 327 THR A CA 1
ATOM 2459 C C . THR A 1 327 ? 0.707 -33.438 -14.133 1 95.88 327 THR A C 1
ATOM 2461 O O . THR A 1 327 ? 0.965 -32.25 -14.18 1 95.88 327 THR A O 1
ATOM 2464 N N . LEU A 1 328 ? 0.298 -34.031 -13.133 1 96 328 LEU A N 1
ATOM 2465 C CA . LEU A 1 328 ? 0.118 -33.312 -11.875 1 96 328 LEU A CA 1
ATOM 2466 C C . LEU A 1 328 ? 1.457 -33.094 -11.188 1 96 328 LEU A C 1
ATOM 2468 O O . LEU A 1 328 ? 1.552 -32.281 -10.258 1 96 328 LEU A O 1
ATOM 2472 N N . GLU A 1 329 ? 2.477 -33.75 -11.625 1 94.5 329 GLU A N 1
ATOM 2473 C CA . GLU A 1 329 ? 3.779 -33.656 -10.969 1 94.5 329 GLU A CA 1
ATOM 2474 C C . GLU A 1 329 ? 4.414 -32.281 -11.227 1 94.5 329 GLU A C 1
ATOM 2476 O O . GLU A 1 329 ? 4.527 -31.844 -12.367 1 94.5 329 GLU A O 1
ATOM 2481 N N . GLY A 1 330 ? 4.789 -31.641 -10.133 1 93.38 330 GLY A N 1
ATOM 2482 C CA . GLY A 1 330 ? 5.527 -30.391 -10.25 1 93.38 330 GLY A CA 1
ATOM 2483 C C . GLY A 1 330 ? 4.672 -29.234 -10.727 1 93.38 330 GLY A C 1
ATOM 2484 O O . GLY A 1 330 ? 5.129 -28.391 -11.508 1 93.38 330 GLY A O 1
ATOM 2485 N N . ARG A 1 331 ? 3.439 -29.219 -10.344 1 95.5 331 ARG A N 1
ATOM 2486 C CA . ARG A 1 331 ? 2.598 -28.109 -10.75 1 95.5 331 ARG A CA 1
ATOM 2487 C C . ARG A 1 331 ? 1.564 -27.781 -9.68 1 95.5 331 ARG A C 1
ATOM 2489 O O . ARG A 1 331 ? 1.246 -28.625 -8.836 1 95.5 331 ARG A O 1
ATOM 2496 N N . VAL A 1 332 ? 1.048 -26.562 -9.656 1 97.38 332 VAL A N 1
ATOM 2497 C CA . VAL A 1 332 ? -0.095 -26.141 -8.844 1 97.38 332 VAL A CA 1
ATOM 2498 C C . VAL A 1 332 ? -1.331 -26 -9.734 1 97.38 332 VAL A C 1
ATOM 2500 O O . VAL A 1 332 ? -1.279 -26.281 -10.93 1 97.38 332 VAL A O 1
ATOM 2503 N N . GLY A 1 333 ? -2.475 -25.672 -9.078 1 97.19 333 GLY A N 1
ATOM 2504 C CA . GLY A 1 333 ? -3.758 -25.656 -9.758 1 97.19 333 GLY A CA 1
ATOM 2505 C C . GLY A 1 333 ? -3.914 -24.469 -10.695 1 97.19 333 GLY A C 1
ATOM 2506 O O . GLY A 1 333 ? -4.832 -23.672 -10.539 1 97.19 333 GLY A O 1
ATOM 2507 N N . THR A 1 334 ? -3.01 -24.312 -11.664 1 98.44 334 THR A N 1
ATOM 2508 C CA . THR A 1 334 ? -2.996 -23.281 -12.695 1 98.44 334 THR A CA 1
ATOM 2509 C C . THR A 1 334 ? -2.672 -23.891 -14.062 1 98.44 334 THR A C 1
ATOM 2511 O O . THR A 1 334 ? -1.633 -24.531 -14.234 1 98.44 334 THR A O 1
ATOM 2514 N N . VAL A 1 335 ? -3.574 -23.703 -15.023 1 98.62 335 VAL A N 1
ATOM 2515 C CA . VAL A 1 335 ? -3.383 -24.328 -16.328 1 98.62 335 VAL A CA 1
ATOM 2516 C C . VAL A 1 335 ? -3.564 -23.266 -17.438 1 98.62 335 VAL A C 1
ATOM 2518 O O . VAL A 1 335 ? -4.602 -22.609 -17.5 1 98.62 335 VAL A O 1
ATOM 2521 N N . ALA A 1 336 ? -2.557 -23.094 -18.234 1 98.62 336 ALA A N 1
ATOM 2522 C CA . ALA A 1 336 ? -2.602 -22.234 -19.406 1 98.62 336 ALA A CA 1
ATOM 2523 C C . ALA A 1 336 ? -3.045 -23.031 -20.641 1 98.62 336 ALA A C 1
ATOM 2525 O O . ALA A 1 336 ? -2.588 -24.156 -20.859 1 98.62 336 ALA A O 1
ATOM 2526 N N . PHE A 1 337 ? -3.971 -22.422 -21.422 1 98.75 337 PHE A N 1
ATOM 2527 C CA . PHE A 1 337 ? -4.434 -23.156 -22.594 1 98.75 337 PHE A CA 1
ATOM 2528 C C . PHE A 1 337 ? -4.875 -22.203 -23.703 1 98.75 337 PHE A C 1
ATOM 2530 O O . PHE A 1 337 ? -5.035 -21 -23.453 1 98.75 337 PHE A O 1
ATOM 2537 N N . GLN A 1 338 ? -4.949 -22.688 -24.844 1 98.31 338 GLN A N 1
ATOM 2538 C CA . GLN A 1 338 ? -5.488 -21.984 -26 1 98.31 338 GLN A CA 1
ATOM 2539 C C . GLN A 1 338 ? -6.504 -22.859 -26.734 1 98.31 338 GLN A C 1
ATOM 2541 O O . GLN A 1 338 ? -6.32 -24.078 -26.859 1 98.31 338 GLN A O 1
ATOM 2546 N N . VAL A 1 339 ? -7.535 -22.266 -27.156 1 98.38 339 VAL A N 1
ATOM 2547 C CA . VAL A 1 339 ? -8.531 -22.922 -28 1 98.38 339 VAL A CA 1
ATOM 2548 C C . VAL A 1 339 ? -8.258 -22.609 -29.469 1 98.38 339 VAL A C 1
ATOM 2550 O O . VAL A 1 339 ? -8.102 -21.438 -29.844 1 98.38 339 VAL A O 1
ATOM 2553 N N . GLN A 1 340 ? -8.227 -23.609 -30.25 1 97.88 340 GLN A N 1
ATOM 2554 C CA . GLN A 1 340 ? -7.941 -23.453 -31.672 1 97.88 340 GLN A CA 1
ATOM 2555 C C . GLN A 1 340 ? -8.906 -22.469 -32.312 1 97.88 340 GLN A C 1
ATOM 2557 O O . GLN A 1 340 ? -10.125 -22.562 -32.156 1 97.88 340 GLN A O 1
ATOM 2562 N N . GLY A 1 341 ? -8.297 -21.484 -32.969 1 96.94 341 GLY A N 1
ATOM 2563 C CA . GLY A 1 341 ? -9.102 -20.547 -33.75 1 96.94 341 GLY A CA 1
ATOM 2564 C C . GLY A 1 341 ? -9.641 -19.406 -32.906 1 96.94 341 GLY A C 1
ATOM 2565 O O . GLY A 1 341 ? -10.375 -18.547 -33.406 1 96.94 341 GLY A O 1
ATOM 2566 N N . GLU A 1 342 ? -9.344 -19.359 -31.672 1 96.94 342 GLU A N 1
ATOM 2567 C CA . GLU A 1 342 ? -9.82 -18.297 -30.797 1 96.94 342 GLU A CA 1
ATOM 2568 C C . GLU A 1 342 ? -8.664 -17.547 -30.141 1 96.94 342 GLU A C 1
ATOM 2570 O O . GLU A 1 342 ? -7.711 -18.156 -29.656 1 96.94 342 GLU A O 1
ATOM 2575 N N . ALA A 1 343 ? -8.758 -16.203 -30.234 1 97.94 343 ALA A N 1
ATOM 2576 C CA . ALA A 1 343 ? -7.859 -15.43 -29.391 1 97.94 343 ALA A CA 1
ATOM 2577 C C . ALA A 1 343 ? -8.164 -15.664 -27.906 1 97.94 343 ALA A C 1
ATOM 2579 O O . ALA A 1 343 ? -9.32 -15.852 -27.53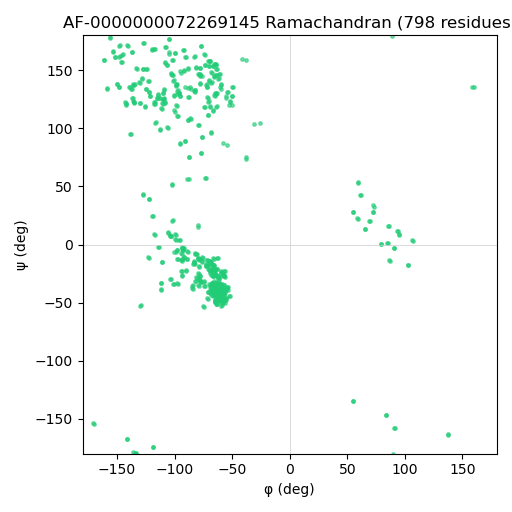1 1 97.94 343 ALA A O 1
ATOM 2580 N N . PRO A 1 344 ? -7.156 -15.648 -27.047 1 98.38 344 PRO A N 1
ATOM 2581 C CA . PRO A 1 344 ? -7.375 -15.922 -25.625 1 98.38 344 PRO A CA 1
ATOM 2582 C C . PRO A 1 344 ? -8.477 -15.047 -25.031 1 98.38 344 PRO A C 1
ATOM 2584 O O . PRO A 1 344 ? -9.312 -15.539 -24.266 1 98.38 344 PRO A O 1
ATOM 2587 N N . LEU A 1 345 ? -8.477 -13.781 -25.328 1 98.38 345 LEU A N 1
ATOM 2588 C CA . LEU A 1 345 ? -9.469 -12.867 -24.781 1 98.38 345 LEU A CA 1
ATOM 2589 C C . LEU A 1 345 ? -10.875 -13.258 -25.219 1 98.38 345 LEU A C 1
ATOM 2591 O O . LEU A 1 345 ? -11.82 -13.195 -24.438 1 98.38 345 LEU A O 1
ATOM 2595 N N . ASP A 1 346 ? -11.07 -13.648 -26.469 1 98.31 346 ASP A N 1
ATOM 2596 C CA . ASP A 1 346 ? -12.367 -14.078 -26.969 1 98.31 346 ASP A CA 1
ATOM 2597 C C . ASP A 1 346 ? -12.859 -15.32 -26.234 1 98.31 346 ASP A C 1
ATOM 2599 O O . ASP A 1 346 ? -14.039 -15.414 -25.891 1 98.31 346 ASP A O 1
ATOM 2603 N N . THR A 1 347 ? -11.938 -16.25 -26.016 1 98.5 347 THR A N 1
ATOM 2604 C CA . THR A 1 347 ? -12.266 -17.438 -25.25 1 98.5 347 THR A CA 1
ATOM 2605 C C . THR A 1 347 ? -12.773 -17.062 -23.859 1 98.5 347 THR A C 1
ATOM 2607 O O . THR A 1 347 ? -13.82 -17.547 -23.422 1 98.5 347 THR A O 1
ATOM 2610 N N . ALA A 1 348 ? -12.047 -16.203 -23.172 1 98.69 348 ALA A N 1
ATOM 2611 C CA . ALA A 1 348 ? -12.383 -15.828 -21.797 1 98.69 348 ALA A CA 1
ATOM 2612 C C . ALA A 1 348 ? -13.719 -15.102 -21.75 1 98.69 348 ALA A C 1
ATOM 2614 O O . ALA A 1 348 ? -14.539 -15.375 -20.859 1 98.69 348 ALA A O 1
ATOM 2615 N N . LEU A 1 349 ? -13.961 -14.18 -22.672 1 98.44 349 LEU A N 1
ATOM 2616 C CA . LEU A 1 349 ? -15.203 -13.422 -22.703 1 98.44 349 LEU A CA 1
ATOM 2617 C C . LEU A 1 349 ? -16.391 -14.336 -22.969 1 98.44 349 LEU A C 1
ATOM 2619 O O . LEU A 1 349 ? -17.438 -14.195 -22.328 1 98.44 349 LEU A O 1
ATOM 2623 N N . ARG A 1 350 ? -16.203 -15.273 -23.906 1 97.94 350 ARG A N 1
ATOM 2624 C CA . ARG A 1 350 ? -17.266 -16.234 -24.219 1 97.94 350 ARG A CA 1
ATOM 2625 C C . ARG A 1 350 ? -17.594 -17.094 -23.016 1 97.94 350 ARG A C 1
ATOM 2627 O O . ARG A 1 350 ? -18.781 -17.312 -22.703 1 97.94 350 ARG A O 1
ATOM 2634 N N . LEU A 1 351 ? -16.625 -17.547 -22.328 1 98.69 351 LEU A N 1
ATOM 2635 C CA . LEU A 1 351 ? -16.812 -18.344 -21.125 1 98.69 351 LEU A CA 1
ATOM 2636 C C . LEU A 1 351 ? -17.484 -17.531 -20.031 1 98.69 351 LEU A C 1
ATOM 2638 O O . LEU A 1 351 ? -18.406 -18.016 -19.359 1 98.69 351 LEU A O 1
ATOM 2642 N N . SER A 1 352 ? -17.047 -16.281 -19.875 1 98.62 352 SER A N 1
ATOM 2643 C CA . SER A 1 352 ? -17.609 -15.422 -18.828 1 98.62 352 SER A CA 1
ATOM 2644 C C . SER A 1 352 ? -19.094 -15.164 -19.078 1 98.62 352 SER A C 1
ATOM 2646 O O . SER A 1 352 ? -19.875 -15.055 -18.125 1 98.62 352 SER A O 1
ATOM 2648 N N . ALA A 1 353 ? -19.469 -15.008 -20.281 1 98 353 ALA A N 1
ATOM 2649 C CA . ALA A 1 353 ? -20.859 -14.805 -20.656 1 98 353 ALA A CA 1
ATOM 2650 C C . ALA A 1 353 ? -21.719 -15.984 -20.219 1 98 353 ALA A C 1
ATOM 2652 O O . ALA A 1 353 ? -22.938 -15.852 -20.016 1 98 353 ALA A O 1
ATOM 2653 N N . GLN A 1 354 ? -21.078 -17.141 -20.047 1 98 354 GLN A N 1
ATOM 2654 C CA . GLN A 1 354 ? -21.781 -18.344 -19.609 1 98 354 GLN A CA 1
ATOM 2655 C C . GLN A 1 354 ? -21.609 -18.594 -18.125 1 98 354 GLN A C 1
ATOM 2657 O O . GLN A 1 354 ? -21.938 -19.656 -17.609 1 98 354 GLN A O 1
ATOM 2662 N N . GLY A 1 355 ? -20.953 -17.672 -17.438 1 98 355 GLY A N 1
ATOM 2663 C CA . GLY A 1 355 ? -20.828 -17.734 -15.984 1 98 355 GLY A CA 1
ATOM 2664 C C . GLY A 1 355 ? -19.562 -18.422 -15.523 1 98 355 GLY A C 1
ATOM 2665 O O . GLY A 1 355 ? -19.438 -18.812 -14.359 1 98 355 GLY A O 1
ATOM 2666 N N . VAL A 1 356 ? -18.625 -18.656 -16.453 1 98.75 356 VAL A N 1
ATOM 2667 C CA . VAL A 1 356 ? -17.328 -19.25 -16.141 1 98.75 356 VAL A CA 1
ATOM 2668 C C . VAL A 1 356 ? -16.219 -18.219 -16.312 1 98.75 356 VAL A C 1
ATOM 2670 O O . VAL A 1 356 ? -15.992 -17.719 -17.422 1 98.75 356 VAL A O 1
ATOM 2673 N N . ASP A 1 357 ? -15.531 -17.875 -15.227 1 98.69 357 ASP A N 1
ATOM 2674 C CA . ASP A 1 357 ? -14.57 -16.781 -15.258 1 98.69 357 ASP A CA 1
ATOM 2675 C C . ASP A 1 357 ? -13.133 -17.297 -15.242 1 98.69 357 ASP A C 1
ATOM 2677 O O . ASP A 1 357 ? -12.633 -17.719 -14.195 1 98.69 357 ASP A O 1
ATOM 2681 N N . VAL A 1 358 ? -12.508 -17.328 -16.391 1 98.75 358 VAL A N 1
ATOM 2682 C CA . VAL A 1 358 ? -11.07 -17.547 -16.531 1 98.75 358 VAL A CA 1
ATOM 2683 C C . VAL A 1 358 ? -10.383 -16.25 -16.938 1 98.75 358 VAL A C 1
ATOM 2685 O O . VAL A 1 358 ? -11.047 -15.258 -17.234 1 98.75 358 VAL A O 1
ATOM 2688 N N . ALA A 1 359 ? -9.102 -16.281 -16.891 1 98.31 359 ALA A N 1
ATOM 2689 C CA . ALA A 1 359 ? -8.336 -15.094 -17.281 1 98.31 359 ALA A CA 1
ATOM 2690 C C . ALA A 1 359 ? -7.773 -15.234 -18.688 1 98.31 359 ALA A C 1
ATOM 2692 O O . ALA A 1 359 ? -7.68 -16.344 -19.219 1 98.31 359 ALA A O 1
ATOM 2693 N N . ALA A 1 360 ? -7.453 -14.102 -19.297 1 98.38 360 ALA A N 1
ATOM 2694 C CA . ALA A 1 360 ? -6.777 -14.07 -20.594 1 98.38 360 ALA A CA 1
ATOM 2695 C C . ALA A 1 360 ? -5.707 -12.977 -20.625 1 98.38 360 ALA A C 1
ATOM 2697 O O . ALA A 1 360 ? -5.922 -11.875 -20.109 1 98.38 360 ALA A O 1
ATOM 2698 N N . GLY A 1 361 ? -4.566 -13.273 -21.141 1 97.25 361 GLY A N 1
ATOM 2699 C CA . GLY A 1 361 ? -3.48 -12.32 -21.281 1 97.25 361 GLY A CA 1
ATOM 2700 C C . GLY A 1 361 ? -2.125 -12.891 -20.906 1 97.25 361 GLY A C 1
ATOM 2701 O O . GLY A 1 361 ? -1.924 -14.102 -20.969 1 97.25 361 GLY A O 1
ATOM 2702 N N . HIS A 1 362 ? -1.197 -12.047 -20.688 1 96.25 362 HIS A N 1
ATOM 2703 C CA . HIS A 1 362 ? 0.153 -12.508 -20.391 1 96.25 362 HIS A CA 1
ATOM 2704 C C . HIS A 1 362 ? 0.41 -12.508 -18.891 1 96.25 362 HIS A C 1
ATOM 2706 O O . HIS A 1 362 ? 1.417 -13.055 -18.422 1 96.25 362 HIS A O 1
ATOM 2712 N N . PHE A 1 363 ? -0.478 -11.875 -18.094 1 96.31 363 PHE A N 1
ATOM 2713 C CA . PHE A 1 363 ? -0.453 -11.914 -16.641 1 96.31 363 PHE A CA 1
ATOM 2714 C C . PHE A 1 363 ? 0.906 -11.469 -16.109 1 96.31 363 PHE A C 1
ATOM 2716 O O . PHE A 1 363 ? 1.377 -11.984 -15.086 1 96.31 363 PHE A O 1
ATOM 2723 N N . TYR A 1 364 ? 1.611 -10.633 -16.844 1 95.94 364 TYR A N 1
ATOM 2724 C CA . TYR A 1 364 ? 2.922 -10.094 -16.5 1 95.94 364 TYR A CA 1
ATOM 2725 C C . TYR A 1 364 ? 3.971 -11.195 -16.453 1 95.94 364 TYR A C 1
ATOM 2727 O O . TYR A 1 364 ? 5.008 -11.047 -15.797 1 95.94 364 TYR A O 1
ATOM 2735 N N . ALA A 1 365 ? 3.68 -12.359 -16.953 1 97.38 365 ALA A N 1
ATOM 2736 C CA . ALA A 1 365 ? 4.664 -13.406 -17.203 1 97.38 365 ALA A CA 1
ATOM 2737 C C . ALA A 1 365 ? 5.289 -13.25 -18.594 1 97.38 365 ALA A C 1
ATOM 2739 O O . ALA A 1 365 ? 5.062 -14.078 -19.484 1 97.38 365 ALA A O 1
ATOM 2740 N N . VAL A 1 366 ? 6.156 -12.312 -18.75 1 96.69 366 VAL A N 1
ATOM 2741 C CA . VAL A 1 366 ? 6.633 -11.852 -20.047 1 96.69 366 VAL A CA 1
ATOM 2742 C C . VAL A 1 366 ? 7.594 -12.883 -20.641 1 96.69 366 VAL A C 1
ATOM 2744 O O . VAL A 1 366 ? 7.344 -13.43 -21.719 1 96.69 366 VAL A O 1
ATOM 2747 N N . GLN A 1 367 ? 8.594 -13.258 -19.922 1 97.06 367 GLN A N 1
ATOM 2748 C CA . GLN A 1 367 ? 9.664 -14.109 -20.438 1 97.06 367 GLN A CA 1
ATOM 2749 C C . GLN A 1 367 ? 9.133 -15.5 -20.797 1 97.06 367 GLN A C 1
ATOM 2751 O O . GLN A 1 367 ? 9.398 -16 -21.891 1 97.06 367 GLN A O 1
ATOM 2756 N N . PRO A 1 368 ? 8.359 -16.141 -19.891 1 97.38 368 PRO A N 1
ATOM 2757 C CA . PRO A 1 368 ? 7.883 -17.469 -20.281 1 97.38 368 PRO A CA 1
ATOM 2758 C C . PRO A 1 368 ? 7.008 -17.453 -21.531 1 97.38 368 PRO A C 1
ATOM 2760 O O . PRO A 1 368 ? 7.098 -18.359 -22.359 1 97.38 368 PRO A O 1
ATOM 2763 N N . LEU A 1 369 ? 6.203 -16.453 -21.688 1 97.56 369 LEU A N 1
ATOM 2764 C CA . LEU A 1 369 ? 5.312 -16.406 -22.844 1 97.56 369 LEU A CA 1
ATOM 2765 C C . LEU A 1 369 ? 6.074 -15.992 -24.094 1 97.56 369 LEU A C 1
ATOM 2767 O O . LEU A 1 369 ? 5.715 -16.406 -25.203 1 97.56 369 LEU A O 1
ATOM 2771 N N . ARG A 1 370 ? 7.102 -15.141 -23.906 1 97.38 370 ARG A N 1
ATOM 2772 C CA . ARG A 1 370 ? 7.988 -14.883 -25.047 1 97.38 370 ARG A CA 1
ATOM 2773 C C . ARG A 1 370 ? 8.672 -16.172 -25.5 1 97.38 370 ARG A C 1
ATOM 2775 O O . ARG A 1 370 ? 8.734 -16.438 -26.703 1 97.38 370 ARG A O 1
ATOM 2782 N N . ASP A 1 371 ? 9.148 -16.969 -24.578 1 97.81 371 ASP A N 1
ATOM 2783 C CA . ASP A 1 371 ? 9.844 -18.219 -24.891 1 97.81 371 ASP A CA 1
ATOM 2784 C C . ASP A 1 371 ? 8.922 -19.188 -25.625 1 97.81 371 ASP A C 1
ATOM 2786 O O . ASP A 1 371 ? 9.375 -20 -26.438 1 97.81 371 ASP A O 1
ATOM 2790 N N . LEU A 1 372 ? 7.625 -19.062 -25.375 1 97.69 372 LEU A N 1
ATOM 2791 C CA . LEU A 1 372 ? 6.645 -19.953 -25.984 1 97.69 372 LEU A CA 1
ATOM 2792 C C . LEU A 1 372 ? 6.086 -19.344 -27.266 1 97.69 372 LEU A C 1
ATOM 2794 O O . LEU A 1 372 ? 5.25 -19.953 -27.938 1 97.69 372 LEU A O 1
ATOM 2798 N N . GLY A 1 373 ? 6.512 -18.094 -27.609 1 97.19 373 GLY A N 1
ATOM 2799 C CA . GLY A 1 373 ? 6.016 -17.406 -28.781 1 97.19 373 GLY A CA 1
ATOM 2800 C C . GLY A 1 373 ? 4.586 -16.922 -28.641 1 97.19 373 GLY A C 1
ATOM 2801 O O . GLY A 1 373 ? 3.863 -16.781 -29.625 1 97.19 373 GLY A O 1
ATOM 2802 N N . LEU A 1 374 ? 4.172 -16.641 -27.406 1 97.38 374 LEU A N 1
ATOM 2803 C CA . LEU A 1 374 ? 2.775 -16.328 -27.141 1 97.38 374 LEU A CA 1
ATOM 2804 C C . LEU A 1 374 ? 2.625 -14.891 -26.672 1 97.38 374 LEU A C 1
ATOM 2806 O O . LEU A 1 374 ? 1.515 -14.438 -26.375 1 97.38 374 LEU A O 1
ATOM 2810 N N . TYR A 1 375 ? 3.684 -14.156 -26.516 1 95.94 375 TYR A N 1
ATOM 2811 C CA . TYR A 1 375 ? 3.664 -12.758 -26.094 1 95.94 375 TYR A CA 1
ATOM 2812 C C . TYR A 1 375 ? 3.479 -11.828 -27.281 1 95.94 375 TYR A C 1
ATOM 2814 O O . TYR A 1 375 ? 4.074 -12.047 -28.344 1 95.94 375 TYR A O 1
ATOM 2822 N N . PRO A 1 376 ? 2.648 -10.828 -27.297 1 95 376 PRO A N 1
ATOM 2823 C CA . PRO A 1 376 ? 2.055 -10.234 -26.094 1 95 376 PRO A CA 1
ATOM 2824 C C . PRO A 1 376 ? 0.624 -10.703 -25.844 1 95 376 PRO A C 1
ATOM 2826 O O . PRO A 1 376 ? 0.04 -10.398 -24.797 1 95 376 PRO A O 1
ATOM 2829 N N . ASP A 1 377 ? -0.009 -11.445 -26.703 1 95.56 377 ASP A N 1
ATOM 2830 C CA . ASP A 1 377 ? -1.43 -11.773 -26.609 1 95.56 377 ASP A CA 1
ATOM 2831 C C . ASP A 1 377 ? -1.709 -12.688 -25.406 1 95.56 377 ASP A C 1
ATOM 2833 O O . ASP A 1 377 ? -2.779 -12.609 -24.812 1 95.56 377 ASP A O 1
ATOM 2837 N N . GLY A 1 378 ? -0.735 -13.578 -25.172 1 97.44 378 GLY A N 1
ATOM 2838 C CA . GLY A 1 378 ? -0.833 -14.438 -24 1 97.44 378 GLY A CA 1
ATOM 2839 C C . GLY A 1 378 ? -1.685 -15.672 -24.234 1 97.44 378 GLY A C 1
ATOM 2840 O O . GLY A 1 378 ? -1.624 -16.281 -25.297 1 97.44 378 GLY A O 1
ATOM 2841 N N . VAL A 1 379 ? -2.377 -16.125 -23.203 1 98.38 379 VAL A N 1
ATOM 2842 C CA . VAL A 1 379 ? -3.145 -17.375 -23.172 1 98.38 379 VAL A CA 1
ATOM 2843 C C . VAL A 1 379 ? -4.398 -17.188 -22.328 1 98.38 379 VAL A C 1
ATOM 2845 O O . VAL A 1 379 ? -4.555 -16.172 -21.656 1 98.38 379 VAL A O 1
ATOM 2848 N N . ALA A 1 380 ? -5.332 -18.109 -22.484 1 98.69 380 ALA A N 1
ATOM 2849 C CA . ALA A 1 380 ? -6.328 -18.281 -21.422 1 98.69 380 ALA A CA 1
ATOM 2850 C C . ALA A 1 380 ? -5.742 -19.062 -20.25 1 98.69 380 ALA A C 1
ATOM 2852 O O . ALA A 1 380 ? -4.875 -19.922 -20.438 1 98.69 380 ALA A O 1
ATOM 2853 N N . ARG A 1 381 ? -6.137 -18.75 -19.062 1 98.75 381 ARG A N 1
ATOM 2854 C CA . ARG A 1 381 ? -5.625 -19.422 -17.875 1 98.75 381 ARG A CA 1
ATOM 2855 C C . ARG A 1 381 ? -6.758 -19.75 -16.906 1 98.75 381 ARG A C 1
ATOM 2857 O O . ARG A 1 381 ? -7.551 -18.875 -16.547 1 98.75 381 ARG A O 1
ATOM 2864 N N . ALA A 1 382 ? -6.887 -20.984 -16.578 1 98.81 382 ALA A N 1
ATOM 2865 C CA . ALA A 1 382 ? -7.75 -21.406 -15.477 1 98.81 382 ALA A CA 1
ATOM 2866 C C . ALA A 1 382 ? -6.938 -21.688 -14.211 1 98.81 382 ALA A C 1
ATOM 2868 O O . ALA A 1 382 ? -5.918 -22.375 -14.266 1 98.81 382 ALA A O 1
ATOM 2869 N N . SER A 1 383 ? -7.32 -21.125 -13.156 1 98.75 383 SER A N 1
ATOM 2870 C CA . SER A 1 383 ? -6.648 -21.328 -11.875 1 98.75 383 SER A CA 1
ATOM 2871 C C . SER A 1 383 ? -7.656 -21.562 -10.758 1 98.75 383 SER A C 1
ATOM 2873 O O . SER A 1 383 ? -8.727 -20.953 -10.734 1 98.75 383 SER A O 1
ATOM 2875 N N . LEU A 1 384 ? -7.398 -22.5 -9.883 1 98.12 384 LEU A N 1
ATOM 2876 C CA . LEU A 1 384 ? -8.352 -22.906 -8.859 1 98.12 384 LEU A CA 1
ATOM 2877 C C . LEU A 1 384 ? -7.797 -22.625 -7.465 1 98.12 384 LEU A C 1
ATOM 2879 O O . LEU A 1 384 ? -6.652 -22.203 -7.32 1 98.12 384 LEU A O 1
ATOM 2883 N N . ALA A 1 385 ? -8.539 -22.703 -6.465 1 98.19 385 ALA A N 1
ATOM 2884 C CA . ALA A 1 385 ? -8.242 -22.719 -5.035 1 98.19 385 ALA A CA 1
ATOM 2885 C C . ALA A 1 385 ? -9.016 -23.828 -4.324 1 98.19 385 ALA A C 1
ATOM 2887 O O . ALA A 1 385 ? -9.758 -24.578 -4.961 1 98.19 385 ALA A O 1
ATOM 2888 N N . HIS A 1 386 ? -8.828 -23.922 -3.041 1 97.94 386 HIS A N 1
ATOM 2889 C CA . HIS A 1 386 ? -9.383 -25.031 -2.285 1 97.94 386 HIS A CA 1
ATOM 2890 C C . HIS A 1 386 ? -10.906 -24.984 -2.264 1 97.94 386 HIS A C 1
ATOM 2892 O O . HIS A 1 386 ? -11.562 -25.984 -1.958 1 97.94 386 HIS A O 1
ATOM 2898 N N . TYR A 1 387 ? -11.5 -23.859 -2.561 1 98.12 387 TYR A N 1
ATOM 2899 C CA . TYR A 1 387 ? -12.953 -23.766 -2.57 1 98.12 387 TYR A CA 1
ATOM 2900 C C . TYR A 1 387 ? -13.508 -24.016 -3.967 1 98.12 387 TYR A C 1
ATOM 2902 O O . TYR A 1 387 ? -14.719 -23.984 -4.176 1 98.12 387 TYR A O 1
ATOM 2910 N N . THR A 1 388 ? -12.664 -24.234 -5.008 1 98.19 388 THR A N 1
ATOM 2911 C CA . THR A 1 388 ? -13.117 -24.594 -6.344 1 98.19 388 THR A CA 1
ATOM 2912 C C . THR A 1 388 ? -13.633 -26.031 -6.363 1 98.19 388 THR A C 1
ATOM 2914 O O . THR A 1 388 ? -13 -26.938 -5.797 1 98.19 388 THR A O 1
ATOM 2917 N N . SER A 1 389 ? -14.727 -26.234 -6.992 1 96.94 389 SER A N 1
ATOM 2918 C CA . SER A 1 389 ? -15.328 -27.562 -7.012 1 96.94 389 SER A CA 1
ATOM 2919 C C . SER A 1 389 ? -15.133 -28.25 -8.359 1 96.94 389 SER A C 1
ATOM 2921 O O . SER A 1 389 ? -14.781 -27.594 -9.344 1 96.94 389 SER A O 1
ATOM 2923 N N . GLU A 1 390 ? -15.359 -29.578 -8.352 1 96.75 390 GLU A N 1
ATOM 2924 C CA . GLU A 1 390 ? -15.352 -30.312 -9.617 1 96.75 390 GLU A CA 1
ATOM 2925 C C . GLU A 1 390 ? -16.469 -29.844 -10.539 1 96.75 390 GLU A C 1
ATOM 2927 O O . GLU A 1 390 ? -16.328 -29.859 -11.758 1 96.75 390 GLU A O 1
ATOM 2932 N N . GLU A 1 391 ? -17.516 -29.328 -9.898 1 97.25 391 GLU A N 1
ATOM 2933 C CA . GLU A 1 391 ? -18.625 -28.781 -10.68 1 97.25 391 GLU A CA 1
ATOM 2934 C C . GLU A 1 391 ? -18.188 -27.516 -11.438 1 97.25 391 GLU A C 1
ATOM 2936 O O . GLU A 1 391 ? -18.594 -27.312 -12.578 1 97.25 391 GLU A O 1
ATOM 2941 N N . ASP A 1 392 ? -17.422 -26.688 -10.805 1 98.44 392 ASP A N 1
ATOM 2942 C CA . ASP A 1 392 ? -16.875 -25.5 -11.484 1 98.44 392 ASP A CA 1
ATOM 2943 C C . ASP A 1 392 ? -16.078 -25.906 -12.719 1 98.44 392 ASP A C 1
ATOM 2945 O O . ASP A 1 392 ? -16.219 -25.297 -13.781 1 98.44 392 ASP A O 1
ATOM 2949 N N . VAL A 1 393 ? -15.289 -26.938 -12.602 1 98.62 393 VAL A N 1
ATOM 2950 C CA . VAL A 1 393 ? -14.453 -27.422 -13.688 1 98.62 393 VAL A CA 1
ATOM 2951 C C . VAL A 1 393 ? -15.32 -28.031 -14.789 1 98.62 393 VAL A C 1
ATOM 2953 O O . VAL A 1 393 ? -15.086 -27.797 -15.977 1 98.62 393 VAL A O 1
ATOM 2956 N N . ALA A 1 394 ? -16.312 -28.781 -14.367 1 98.5 394 ALA A N 1
ATOM 2957 C CA . ALA A 1 394 ? -17.234 -29.375 -15.336 1 98.5 394 ALA A CA 1
ATOM 2958 C C . ALA A 1 394 ? -17.922 -28.297 -16.172 1 98.5 394 ALA A C 1
ATOM 2960 O O . ALA A 1 394 ? -18.125 -28.469 -17.375 1 98.5 394 ALA A O 1
ATOM 2961 N N . ARG A 1 395 ? -18.25 -27.219 -15.562 1 98.56 395 ARG A N 1
ATOM 2962 C CA . ARG A 1 395 ? -18.859 -26.109 -16.266 1 98.56 395 ARG A CA 1
ATOM 2963 C C . ARG A 1 395 ? -17.906 -25.516 -17.297 1 98.56 395 ARG A C 1
ATOM 2965 O O . ARG A 1 395 ? -18.297 -25.172 -18.406 1 98.56 395 ARG A O 1
ATOM 2972 N N . LEU A 1 396 ? -16.688 -25.344 -16.891 1 98.88 396 LEU A N 1
ATOM 2973 C CA . LEU A 1 396 ? -15.672 -24.844 -17.828 1 98.88 396 LEU A CA 1
ATOM 2974 C C . LEU A 1 396 ? -15.547 -25.766 -19.031 1 98.88 396 LEU A C 1
ATOM 2976 O O . LEU A 1 396 ? -15.586 -25.312 -20.172 1 98.88 396 LEU A O 1
ATOM 2980 N N . LEU A 1 397 ? -15.422 -27.078 -18.766 1 98.69 397 LEU A N 1
ATOM 2981 C CA . LEU A 1 397 ? -15.203 -28.062 -19.828 1 98.69 397 LEU A CA 1
ATOM 2982 C C . LEU A 1 397 ? -16.422 -28.141 -20.75 1 98.69 397 LEU A C 1
ATOM 2984 O O . LEU A 1 397 ? -16.266 -28.25 -21.969 1 98.69 397 LEU A O 1
ATOM 2988 N N . ALA A 1 398 ? -17.562 -28 -20.156 1 98.25 398 ALA A N 1
ATOM 2989 C CA . ALA A 1 398 ? -18.797 -28 -20.953 1 98.25 398 ALA A CA 1
ATOM 2990 C C . ALA A 1 398 ? -18.859 -26.766 -21.844 1 98.25 398 ALA A C 1
ATOM 2992 O O . ALA A 1 398 ? -19.266 -26.859 -23.016 1 98.25 398 ALA A O 1
ATOM 2993 N N . ALA A 1 399 ? -18.469 -25.641 -21.297 1 97.94 399 ALA A N 1
ATOM 2994 C CA . ALA A 1 399 ? -18.516 -24.391 -22.031 1 97.94 399 ALA A CA 1
ATOM 2995 C C . ALA A 1 399 ? -17.5 -24.359 -23.156 1 97.94 399 ALA A C 1
ATOM 2997 O O . ALA A 1 399 ? -17.641 -23.594 -24.125 1 97.94 399 ALA A O 1
ATOM 2998 N N . LEU A 1 400 ? -16.453 -25.156 -23.062 1 97.31 400 LEU A N 1
ATOM 2999 C CA . LEU A 1 400 ? -15.445 -25.25 -24.109 1 97.31 400 LEU A CA 1
ATOM 3000 C C . LEU A 1 400 ? -15.891 -26.203 -25.219 1 97.31 400 LEU A C 1
ATOM 3002 O O . LEU A 1 400 ? -15.391 -26.125 -26.344 1 97.31 400 LEU A O 1
ATOM 3006 N N . GLY A 1 401 ? -16.906 -27.047 -24.953 1 90.69 401 GLY A N 1
ATOM 3007 C CA . GLY A 1 401 ? -17.391 -28 -25.938 1 90.69 401 GLY A CA 1
ATOM 3008 C C . GLY A 1 401 ? -16.766 -29.375 -25.781 1 90.69 401 GLY A C 1
ATOM 3009 O O . GLY A 1 401 ? -15.648 -29.516 -25.281 1 90.69 401 GLY A O 1
ATOM 3010 N N . MET B 1 1 ? -37.812 21.328 -4.758 1 27.34 1 MET B N 1
ATOM 3011 C CA . MET B 1 1 ? -36.688 20.5 -4.297 1 27.34 1 MET B CA 1
ATOM 3012 C C . MET B 1 1 ? -36.219 20.953 -2.918 1 27.34 1 MET B C 1
ATOM 3014 O O . MET B 1 1 ? -35.812 22.109 -2.742 1 27.34 1 MET B O 1
ATOM 3018 N N . GLN B 1 2 ? -36.719 20.453 -1.863 1 30.27 2 GLN B N 1
ATOM 3019 C CA . GLN B 1 2 ? -36.5 20.875 -0.482 1 30.27 2 GLN B CA 1
ATOM 3020 C C . GLN B 1 2 ? -35.031 20.828 -0.12 1 30.27 2 GLN B C 1
ATOM 3022 O O . GLN B 1 2 ? -34.375 19.797 -0.313 1 30.27 2 GLN B O 1
ATOM 3027 N N . THR B 1 3 ? -34.312 21.844 -0.367 1 35.97 3 THR B N 1
ATOM 3028 C CA . THR B 1 3 ? -32.906 22.094 -0.015 1 35.97 3 THR B CA 1
ATOM 3029 C C . THR B 1 3 ? -32.594 21.547 1.374 1 35.97 3 THR B C 1
ATOM 3031 O O . THR B 1 3 ? -33.219 21.953 2.361 1 35.97 3 THR B O 1
ATOM 3034 N N . ALA B 1 4 ? -32.469 20.234 1.46 1 45.91 4 ALA B N 1
ATOM 3035 C CA . ALA B 1 4 ? -32.219 19.719 2.797 1 45.91 4 ALA B CA 1
ATOM 3036 C C . ALA B 1 4 ? -31.422 20.719 3.631 1 45.91 4 ALA B C 1
ATOM 3038 O O . ALA B 1 4 ? -30.438 21.281 3.156 1 45.91 4 ALA B O 1
ATOM 3039 N N . GLY B 1 5 ? -31.797 21.438 4.488 1 50.59 5 GLY B N 1
ATOM 3040 C CA . GLY B 1 5 ? -31.172 22.391 5.395 1 50.59 5 GLY B CA 1
ATOM 3041 C C . GLY B 1 5 ? -29.812 21.922 5.898 1 50.59 5 GLY B C 1
ATOM 3042 O O . GLY B 1 5 ? -29.438 20.766 5.691 1 50.59 5 GLY B O 1
ATOM 3043 N N . PRO B 1 6 ? -28.859 22.922 6.41 1 63.72 6 PRO B N 1
ATOM 3044 C CA . PRO B 1 6 ? -27.516 22.562 6.875 1 63.72 6 PRO B CA 1
ATOM 3045 C C . PRO B 1 6 ? -27.516 21.406 7.867 1 63.72 6 PRO B C 1
ATOM 3047 O O . PRO B 1 6 ? -28.438 21.281 8.672 1 63.72 6 PRO B O 1
ATOM 3050 N N . ILE B 1 7 ? -26.844 20.266 7.566 1 74.94 7 ILE B N 1
ATOM 3051 C CA . ILE B 1 7 ? -26.734 19.094 8.43 1 74.94 7 ILE B CA 1
ATOM 3052 C C . ILE B 1 7 ? -26.25 19.516 9.812 1 74.94 7 ILE B C 1
ATOM 3054 O O . ILE B 1 7 ? -25.328 20.312 9.938 1 74.94 7 ILE B O 1
ATOM 3058 N N . THR B 1 8 ? -27.078 19.172 10.836 1 83.88 8 THR B N 1
ATOM 3059 C CA . THR B 1 8 ? -26.641 19.422 12.203 1 83.88 8 THR B CA 1
ATOM 3060 C C . THR B 1 8 ? -25.406 18.578 12.547 1 83.88 8 THR B C 1
ATOM 3062 O O . THR B 1 8 ? -25.156 17.547 11.914 1 83.88 8 THR B O 1
ATOM 3065 N N . ARG B 1 9 ? -24.656 19.031 13.484 1 87.25 9 ARG B N 1
ATOM 3066 C CA . ARG B 1 9 ? -23.469 18.281 13.906 1 87.25 9 ARG B CA 1
ATOM 3067 C C . ARG B 1 9 ? -23.859 16.906 14.438 1 87.25 9 ARG B C 1
ATOM 3069 O O . ARG B 1 9 ? -23.141 15.93 14.227 1 87.25 9 ARG B O 1
ATOM 3076 N N . GLU B 1 10 ? -24.938 16.891 15.109 1 88.5 10 GLU B N 1
ATOM 3077 C CA . GLU B 1 10 ? -25.422 15.617 15.641 1 88.5 10 GLU B CA 1
ATOM 3078 C C . GLU B 1 10 ? -25.688 14.617 14.523 1 88.5 10 GLU B C 1
ATOM 3080 O O . GLU B 1 10 ? -25.281 13.453 14.617 1 88.5 10 GLU B O 1
ATOM 3085 N N . ALA B 1 11 ? -26.359 15.086 13.609 1 92 11 ALA B N 1
ATOM 3086 C CA . ALA B 1 11 ? -26.656 14.227 12.469 1 92 11 ALA B CA 1
ATOM 3087 C C . ALA B 1 11 ? -25.391 13.82 11.734 1 92 11 ALA B C 1
ATOM 3089 O O . ALA B 1 11 ? -25.25 12.68 11.281 1 92 11 ALA B O 1
ATOM 3090 N N . LEU B 1 12 ? -24.5 14.758 11.656 1 95.69 12 LEU B N 1
ATOM 3091 C CA . LEU B 1 12 ? -23.219 14.516 11 1 95.69 12 LEU B CA 1
ATOM 3092 C C . LEU B 1 12 ? -22.422 13.445 11.75 1 95.69 12 LEU B C 1
ATOM 3094 O O . LEU B 1 12 ? -21.875 12.531 11.133 1 95.69 12 LEU B O 1
ATOM 3098 N N . ARG B 1 13 ? -22.422 13.477 13.031 1 96.81 13 ARG B N 1
ATOM 3099 C CA . ARG B 1 13 ? -21.625 12.586 13.867 1 96.81 13 ARG B CA 1
ATOM 3100 C C . ARG B 1 13 ? -22.141 11.148 13.781 1 96.81 13 ARG B C 1
ATOM 3102 O O . ARG B 1 13 ? -21.359 10.203 13.93 1 96.81 13 ARG B O 1
ATOM 3109 N N . THR B 1 14 ? -23.438 10.922 13.445 1 96.31 14 THR B N 1
ATOM 3110 C CA . THR B 1 14 ? -24 9.586 13.328 1 96.31 14 THR B CA 1
ATOM 3111 C C . THR B 1 14 ? -23.438 8.867 12.102 1 96.31 14 THR B C 1
ATOM 3113 O O . THR B 1 14 ? -23.562 7.645 11.984 1 96.31 14 THR B O 1
ATOM 3116 N N . GLN B 1 15 ? -22.828 9.594 11.258 1 97.5 15 GLN B N 1
ATOM 3117 C CA . GLN B 1 15 ? -22.25 8.992 10.062 1 97.5 15 GLN B CA 1
ATOM 3118 C C . GLN B 1 15 ? -20.922 8.32 10.375 1 97.5 15 GLN B C 1
ATOM 3120 O O . GLN B 1 15 ? -20.391 7.57 9.555 1 97.5 15 GLN B O 1
ATOM 3125 N N . PHE B 1 16 ? -20.375 8.586 11.555 1 98.5 16 PHE B N 1
ATOM 3126 C CA . PHE B 1 16 ? -19.078 8.039 11.961 1 98.5 16 PHE B CA 1
ATOM 3127 C C . PHE B 1 16 ? -19.234 7.055 13.109 1 98.5 16 PHE B C 1
ATOM 3129 O O . PHE B 1 16 ? -19.188 7.445 14.281 1 98.5 16 PHE B O 1
ATOM 3136 N N . PRO B 1 17 ? -19.25 5.797 12.75 1 98.25 17 PRO B N 1
ATOM 3137 C CA . PRO B 1 17 ? -19.578 4.797 13.773 1 98.25 17 PRO B CA 1
ATOM 3138 C C . PRO B 1 17 ? -18.531 4.719 14.883 1 98.25 17 PRO B C 1
ATOM 3140 O O . PRO B 1 17 ? -18.844 4.316 16 1 98.25 17 PRO B O 1
ATOM 3143 N N . SER B 1 18 ? -17.312 5.121 14.625 1 97.62 18 SER B N 1
ATOM 3144 C CA . SER B 1 18 ? -16.266 5.066 15.625 1 97.62 18 SER B CA 1
ATOM 3145 C C . SER B 1 18 ? -16.578 5.973 16.812 1 97.62 18 SER B C 1
ATOM 3147 O O . SER B 1 18 ? -16.016 5.805 17.891 1 97.62 18 SER B O 1
ATOM 3149 N N . LEU B 1 19 ? -17.422 6.953 16.656 1 97.62 19 LEU B N 1
ATOM 3150 C CA . LEU B 1 19 ? -17.766 7.914 17.688 1 97.62 19 LEU B CA 1
ATOM 3151 C C . LEU B 1 19 ? -18.781 7.328 18.672 1 97.62 19 LEU B C 1
ATOM 3153 O O . LEU B 1 19 ? -18.984 7.879 19.75 1 97.62 19 LEU B O 1
ATOM 3157 N N . ALA B 1 20 ? -19.344 6.172 18.297 1 95.25 20 ALA B N 1
ATOM 3158 C CA . ALA B 1 20 ? -20.375 5.547 19.141 1 95.25 20 ALA B CA 1
ATOM 3159 C C . ALA B 1 20 ? -19.781 5.086 20.469 1 95.25 20 ALA B C 1
ATOM 3161 O O . ALA B 1 20 ? -20.516 4.918 21.438 1 95.25 20 ALA B O 1
ATOM 3162 N N . GLY B 1 21 ? -18.5 4.957 20.578 1 92.62 21 GLY B N 1
ATOM 3163 C CA . GLY B 1 21 ? -17.844 4.52 21.797 1 92.62 21 GLY B CA 1
ATOM 3164 C C . GLY B 1 21 ? -17.859 5.574 22.891 1 92.62 21 GLY B C 1
ATOM 3165 O O . GLY B 1 21 ? -17.578 5.273 24.062 1 92.62 21 GLY B O 1
ATOM 3166 N N . GLY B 1 22 ? -18.125 6.867 22.531 1 94.88 22 GLY B N 1
ATOM 3167 C CA . GLY B 1 22 ? -18.328 7.914 23.516 1 94.88 22 GLY B CA 1
ATOM 3168 C C . GLY B 1 22 ? -17.062 8.641 23.906 1 94.88 22 GLY B C 1
ATOM 3169 O O . GLY B 1 22 ? -17.078 9.578 24.703 1 94.88 22 GLY B O 1
ATOM 3170 N N . ARG B 1 23 ? -15.938 8.219 23.375 1 97.12 23 ARG B N 1
ATOM 3171 C CA . ARG B 1 23 ? -14.68 8.883 23.672 1 97.12 23 ARG B CA 1
ATOM 3172 C C . ARG B 1 23 ? -14.539 10.172 22.875 1 97.12 23 ARG B C 1
ATOM 3174 O O . ARG B 1 23 ? -15.094 10.297 21.781 1 97.12 23 ARG B O 1
ATOM 3181 N N . ALA B 1 24 ? -13.883 11.195 23.469 1 98.38 24 ALA B N 1
ATOM 3182 C CA . ALA B 1 24 ? -13.477 12.375 22.703 1 98.38 24 ALA B CA 1
ATOM 3183 C C . ALA B 1 24 ? -12.211 12.102 21.906 1 98.38 24 ALA B C 1
ATOM 3185 O O . ALA B 1 24 ? -11.109 12.07 22.453 1 98.38 24 ALA B O 1
ATOM 3186 N N . TYR B 1 25 ? -12.398 11.883 20.641 1 98.25 25 TYR B N 1
ATOM 3187 C CA . TYR B 1 25 ? -11.258 11.586 19.781 1 98.25 25 TYR B CA 1
ATOM 3188 C C . TYR B 1 25 ? -10.641 12.875 19.234 1 98.25 25 TYR B C 1
ATOM 3190 O O . TYR B 1 25 ? -11.188 13.5 18.328 1 98.25 25 TYR B O 1
ATOM 3198 N N . LEU B 1 26 ? -9.469 13.227 19.75 1 98.75 26 LEU B N 1
ATOM 3199 C CA . LEU B 1 26 ? -8.766 14.453 19.375 1 98.75 26 LEU B CA 1
ATOM 3200 C C . LEU B 1 26 ? -7.379 14.133 18.828 1 98.75 26 LEU B C 1
ATOM 3202 O O . LEU B 1 26 ? -6.402 14.797 19.188 1 98.75 26 LEU B O 1
ATOM 3206 N N . ASP B 1 27 ? -7.242 13.094 18.062 1 98.5 27 ASP B N 1
ATOM 3207 C CA . ASP B 1 27 ? -6.004 12.711 17.391 1 98.5 27 ASP B CA 1
ATOM 3208 C C . ASP B 1 27 ? -6.234 12.5 15.898 1 98.5 27 ASP B C 1
ATOM 3210 O O . ASP B 1 27 ? -5.73 11.531 15.32 1 98.5 27 ASP B O 1
ATOM 3214 N N . ASN B 1 28 ? -6.973 13.375 15.289 1 98 28 ASN B N 1
ATOM 3215 C CA . ASN B 1 28 ? -7.289 13.281 13.867 1 98 28 ASN B CA 1
ATOM 3216 C C . ASN B 1 28 ? -6.051 13.508 13.008 1 98 28 ASN B C 1
ATOM 3218 O O . ASN B 1 28 ? -6.02 13.109 11.836 1 98 28 ASN B O 1
ATOM 3222 N N . ALA B 1 29 ? -5.023 14.164 13.555 1 98 29 ALA B N 1
ATOM 3223 C CA . ALA B 1 29 ? -3.762 14.359 12.844 1 98 29 ALA B CA 1
ATOM 3224 C C . ALA B 1 29 ? -3.066 13.031 12.586 1 98 29 ALA B C 1
ATOM 3226 O O . ALA B 1 29 ? -2.189 12.938 11.719 1 98 29 ALA B O 1
ATOM 3227 N N . ALA B 1 30 ? -3.404 12 13.344 1 97.19 30 ALA B N 1
ATOM 3228 C CA . ALA B 1 30 ? -2.816 10.68 13.133 1 97.19 30 ALA B CA 1
ATOM 3229 C C . ALA B 1 30 ? -3.689 9.828 12.219 1 97.19 30 ALA B C 1
ATOM 3231 O O . ALA B 1 30 ? -3.238 8.812 11.688 1 97.19 30 ALA B O 1
ATOM 3232 N N . GLY B 1 31 ? -4.906 10.227 12 1 97.56 31 GLY B N 1
ATOM 3233 C CA . GLY B 1 31 ? -5.84 9.539 11.125 1 97.56 31 GLY B CA 1
ATOM 3234 C C . GLY B 1 31 ? -7.289 9.891 11.406 1 97.56 31 GLY B C 1
ATOM 3235 O O . GLY B 1 31 ? -7.711 9.922 12.562 1 97.56 31 GLY B O 1
ATOM 3236 N N . GLY B 1 32 ? -8.047 10.133 10.422 1 97.94 32 GLY B N 1
ATOM 3237 C CA . GLY B 1 32 ? -9.453 10.477 10.578 1 97.94 32 GLY B CA 1
ATOM 3238 C C . GLY B 1 32 ? -10.352 9.258 10.75 1 97.94 32 GLY B C 1
ATOM 3239 O O . GLY B 1 32 ? -9.922 8.125 10.516 1 97.94 32 GLY B O 1
ATOM 3240 N N . LEU B 1 33 ? -11.578 9.531 11.273 1 98.56 33 LEU B N 1
ATOM 3241 C CA . LEU B 1 33 ? -12.594 8.484 11.32 1 98.56 33 LEU B CA 1
ATOM 3242 C C . LEU B 1 33 ? -13.289 8.344 9.969 1 98.56 33 LEU B C 1
ATOM 3244 O O . LEU B 1 33 ? -13.273 9.266 9.156 1 98.56 33 LEU B O 1
ATOM 3248 N N . LEU B 1 34 ? -13.781 7.148 9.711 1 98.81 34 LEU B N 1
ATOM 3249 C CA . LEU B 1 34 ? -14.43 6.906 8.43 1 98.81 34 LEU B CA 1
ATOM 3250 C C . LEU B 1 34 ? -15.945 7.004 8.555 1 98.81 34 LEU B C 1
ATOM 3252 O O . LEU B 1 34 ? -16.531 6.5 9.523 1 98.81 34 LEU B O 1
ATOM 3256 N N . PRO B 1 35 ? -16.625 7.648 7.574 1 98.81 35 PRO B N 1
ATOM 3257 C CA . PRO B 1 35 ? -18.078 7.559 7.531 1 98.81 35 PRO B CA 1
ATOM 3258 C C . PRO B 1 35 ? -18.578 6.168 7.148 1 98.81 35 PRO B C 1
ATOM 3260 O O . PRO B 1 35 ? -17.859 5.41 6.488 1 98.81 35 PRO B O 1
ATOM 3263 N N . THR B 1 36 ? -19.781 5.891 7.516 1 98.56 36 THR B N 1
ATOM 3264 C CA . THR B 1 36 ? -20.406 4.602 7.254 1 98.56 36 THR B CA 1
ATOM 3265 C C . THR B 1 36 ? -20.344 4.258 5.77 1 98.56 36 THR B C 1
ATOM 3267 O O . THR B 1 36 ? -20.125 3.1 5.406 1 98.56 36 THR B O 1
ATOM 3270 N N . ARG B 1 37 ? -20.5 5.215 4.918 1 98.44 37 ARG B N 1
ATOM 3271 C CA . ARG B 1 37 ? -20.5 4.992 3.477 1 98.44 37 ARG B CA 1
ATOM 3272 C C . ARG B 1 37 ? -19.172 4.418 3.01 1 98.44 37 ARG B C 1
ATOM 3274 O O . ARG B 1 37 ? -19.141 3.562 2.123 1 98.44 37 ARG B O 1
ATOM 3281 N N . SER B 1 38 ? -18.109 4.945 3.498 1 98.88 38 SER B N 1
ATOM 3282 C CA . SER B 1 38 ? -16.781 4.445 3.162 1 98.88 38 SER B CA 1
ATOM 3283 C C . SER B 1 38 ? -16.609 3.002 3.621 1 98.88 38 SER B C 1
ATOM 3285 O O . SER B 1 38 ? -16.109 2.16 2.867 1 98.88 38 SER B O 1
ATOM 3287 N N . ILE B 1 39 ? -17 2.682 4.848 1 98.94 39 ILE B N 1
ATOM 3288 C CA . ILE B 1 39 ? -16.875 1.352 5.434 1 98.94 39 ILE B CA 1
ATOM 3289 C C . ILE B 1 39 ? -17.719 0.359 4.645 1 98.94 39 ILE B C 1
ATOM 3291 O O . ILE B 1 39 ? -17.266 -0.745 4.332 1 98.94 39 ILE B O 1
ATOM 3295 N N . GLN B 1 40 ? -18.906 0.774 4.27 1 98.88 40 GLN B N 1
ATOM 3296 C CA . GLN B 1 40 ? -19.812 -0.067 3.492 1 98.88 40 GLN B CA 1
ATOM 3297 C C . GLN B 1 40 ? -19.219 -0.375 2.115 1 98.88 40 GLN B C 1
ATOM 3299 O O . GLN B 1 40 ? -19.344 -1.497 1.619 1 98.88 40 GLN B O 1
ATOM 3304 N N . ALA B 1 41 ? -18.625 0.616 1.514 1 98.94 41 ALA B N 1
ATOM 3305 C CA . ALA B 1 41 ? -18.031 0.424 0.192 1 98.94 41 ALA B CA 1
ATOM 3306 C C . ALA B 1 41 ? -16.922 -0.611 0.238 1 98.94 41 ALA B C 1
ATOM 3308 O O . ALA B 1 41 ? -16.812 -1.458 -0.652 1 98.94 41 ALA B O 1
ATOM 3309 N N . VAL B 1 42 ? -16.062 -0.566 1.275 1 98.94 42 VAL B N 1
ATOM 3310 C CA . VAL B 1 42 ? -15.008 -1.555 1.448 1 98.94 42 VAL B CA 1
ATOM 3311 C C . VAL B 1 42 ? -15.617 -2.943 1.621 1 98.94 42 VAL B C 1
ATOM 3313 O O . VAL B 1 42 ? -15.219 -3.893 0.944 1 98.94 42 VAL B O 1
ATOM 3316 N N . THR B 1 43 ? -16.594 -3.018 2.486 1 98.88 43 THR B N 1
ATOM 3317 C CA . THR B 1 43 ? -17.234 -4.285 2.832 1 98.88 43 THR B CA 1
ATOM 3318 C C . THR B 1 43 ? -17.922 -4.898 1.614 1 98.88 43 THR B C 1
ATOM 3320 O O . THR B 1 43 ? -17.781 -6.094 1.347 1 98.88 43 THR B O 1
ATOM 3323 N N . GLU B 1 44 ? -18.625 -4.086 0.899 1 98.75 44 GLU B N 1
ATOM 3324 C CA . GLU B 1 44 ? -19.344 -4.559 -0.286 1 98.75 44 GLU B CA 1
ATOM 3325 C C . GLU B 1 44 ? -18.375 -5.07 -1.344 1 98.75 44 GLU B C 1
ATOM 3327 O O . GLU B 1 44 ? -18.609 -6.102 -1.974 1 98.75 44 GLU B O 1
ATOM 3332 N N . HIS B 1 45 ? -17.297 -4.367 -1.551 1 98.81 45 HIS B N 1
ATOM 3333 C CA . HIS B 1 45 ? -16.312 -4.801 -2.527 1 98.81 45 HIS B CA 1
ATOM 3334 C C . HIS B 1 45 ? -15.75 -6.176 -2.168 1 98.81 45 HIS B C 1
ATOM 3336 O O . HIS B 1 45 ? -15.719 -7.078 -3.008 1 98.81 45 HIS B O 1
ATOM 3342 N N . LEU B 1 46 ? -15.32 -6.344 -0.914 1 98.81 46 LEU B N 1
ATOM 3343 C CA . LEU B 1 46 ? -14.703 -7.594 -0.488 1 98.81 46 LEU B CA 1
ATOM 3344 C C . LEU B 1 46 ? -15.711 -8.742 -0.542 1 98.81 46 LEU B C 1
ATOM 3346 O O . LEU B 1 46 ? -15.352 -9.875 -0.874 1 98.81 46 LEU B O 1
ATOM 3350 N N . THR B 1 47 ? -16.922 -8.422 -0.198 1 98.69 47 THR B N 1
ATOM 3351 C CA . THR B 1 47 ? -17.969 -9.438 -0.191 1 98.69 47 THR B CA 1
ATOM 3352 C C . THR B 1 47 ? -18.281 -9.914 -1.609 1 98.69 47 THR B C 1
ATOM 3354 O O . THR B 1 47 ? -18.453 -11.109 -1.842 1 98.69 47 THR B O 1
ATOM 3357 N N . ARG B 1 48 ? -18.297 -9.023 -2.529 1 98.12 48 ARG B N 1
ATOM 3358 C CA . ARG B 1 48 ? -18.703 -9.336 -3.896 1 98.12 48 ARG B CA 1
ATOM 3359 C C . ARG B 1 48 ? -17.531 -9.898 -4.699 1 98.12 48 ARG B C 1
ATOM 3361 O O . ARG B 1 48 ? -17.703 -10.844 -5.477 1 98.12 48 ARG B O 1
ATOM 3368 N N . PHE B 1 49 ? -16.281 -9.367 -4.492 1 98.12 49 PHE B N 1
ATOM 3369 C CA . PHE B 1 49 ? -15.211 -9.633 -5.441 1 98.12 49 PHE B CA 1
ATOM 3370 C C . PHE B 1 49 ? -14.023 -10.289 -4.746 1 98.12 49 PHE B C 1
ATOM 3372 O O . PHE B 1 49 ? -13.102 -10.781 -5.406 1 98.12 49 PHE B O 1
ATOM 3379 N N . GLY B 1 50 ? -14.016 -10.305 -3.41 1 97.94 50 GLY B N 1
ATOM 3380 C CA . GLY B 1 50 ? -12.797 -10.727 -2.748 1 97.94 50 GLY B CA 1
ATOM 3381 C C . GLY B 1 50 ? -11.578 -9.93 -3.176 1 97.94 50 GLY B C 1
ATOM 3382 O O . GLY B 1 50 ? -11.609 -8.703 -3.213 1 97.94 50 GLY B O 1
ATOM 3383 N N . ALA B 1 51 ? -10.516 -10.656 -3.438 1 98 51 ALA B N 1
ATOM 3384 C CA . ALA B 1 51 ? -9.289 -9.992 -3.871 1 98 51 ALA B CA 1
ATOM 3385 C C . ALA B 1 51 ? -9.102 -10.109 -5.383 1 98 51 ALA B C 1
ATOM 3387 O O . ALA B 1 51 ? -7.984 -10.023 -5.887 1 98 51 ALA B O 1
ATOM 3388 N N . THR B 1 52 ? -10.195 -10.367 -6.125 1 96.62 52 THR B N 1
ATOM 3389 C CA . THR B 1 52 ? -10.156 -10.406 -7.582 1 96.62 52 THR B CA 1
ATOM 3390 C C . THR B 1 52 ? -9.477 -9.156 -8.133 1 96.62 52 THR B C 1
ATOM 3392 O O . THR B 1 52 ? -9.719 -8.047 -7.648 1 96.62 52 THR B O 1
ATOM 3395 N N . ASN B 1 53 ? -8.609 -9.359 -9.094 1 96.56 53 ASN B N 1
ATOM 3396 C CA . ASN B 1 53 ? -7.902 -8.258 -9.727 1 96.56 53 ASN B CA 1
ATOM 3397 C C . ASN B 1 53 ? -8.641 -7.758 -10.969 1 96.56 53 ASN B C 1
ATOM 3399 O O . ASN B 1 53 ? -9.594 -8.391 -11.422 1 96.56 53 ASN B O 1
ATOM 3403 N N . ALA B 1 54 ? -8.219 -6.641 -11.422 1 93.19 54 ALA B N 1
ATOM 3404 C CA . ALA B 1 54 ? -8.719 -6.117 -12.695 1 93.19 54 ALA B CA 1
ATOM 3405 C C . ALA B 1 54 ? -8.281 -6.996 -13.859 1 93.19 54 ALA B C 1
ATOM 3407 O O . ALA B 1 54 ? -7.082 -7.125 -14.125 1 93.19 54 ALA B O 1
ATOM 3408 N N . MET B 1 55 ? -9.211 -7.598 -14.492 1 92.06 55 MET B N 1
ATOM 3409 C CA . MET B 1 55 ? -8.984 -8.484 -15.633 1 92.06 55 MET B CA 1
ATOM 3410 C C . MET B 1 55 ? -9.992 -8.219 -16.734 1 92.06 55 MET B C 1
ATOM 3412 O O . MET B 1 55 ? -11.195 -8.133 -16.484 1 92.06 55 MET B O 1
ATOM 3416 N N . PRO B 1 56 ? -9.484 -8.133 -17.938 1 92.5 56 PRO B N 1
ATOM 3417 C CA . PRO B 1 56 ? -10.422 -7.871 -19.047 1 92.5 56 PRO B CA 1
ATOM 3418 C C . PRO B 1 56 ? -11.227 -9.109 -19.438 1 92.5 56 PRO B C 1
ATOM 3420 O O . PRO B 1 56 ? -12.242 -8.992 -20.141 1 92.5 56 PRO B O 1
ATOM 3423 N N . GLY B 1 57 ? -10.82 -10.281 -19 1 94.75 57 GLY B N 1
ATOM 3424 C CA . GLY B 1 57 ? -11.312 -11.523 -19.562 1 94.75 57 GLY B CA 1
ATOM 3425 C C . GLY B 1 57 ? -12.641 -11.961 -18.969 1 94.75 57 GLY B C 1
ATOM 3426 O O . GLY B 1 57 ? -13.297 -12.852 -19.5 1 94.75 57 GLY B O 1
ATOM 3427 N N . HIS B 1 58 ? -13.039 -11.367 -17.859 1 97.19 58 HIS B N 1
ATOM 3428 C CA . HIS B 1 58 ? -14.305 -11.773 -17.266 1 97.19 58 HIS B CA 1
ATOM 3429 C C . HIS B 1 58 ? -14.984 -10.594 -16.562 1 97.19 58 HIS B C 1
ATOM 3431 O O . HIS B 1 58 ? -14.336 -9.602 -16.234 1 97.19 58 HIS B O 1
ATOM 3437 N N . ALA B 1 59 ? -16.25 -10.68 -16.312 1 96.56 59 ALA B N 1
ATOM 3438 C CA . ALA B 1 59 ? -17.125 -9.586 -15.891 1 96.56 59 ALA B CA 1
ATOM 3439 C C . ALA B 1 59 ? -16.672 -9 -14.555 1 96.56 59 ALA B C 1
ATOM 3441 O O . ALA B 1 59 ? -16.5 -7.789 -14.422 1 96.56 59 ALA B O 1
ATOM 3442 N N . PRO B 1 60 ? -16.391 -9.828 -13.523 1 96.81 60 PRO B N 1
ATOM 3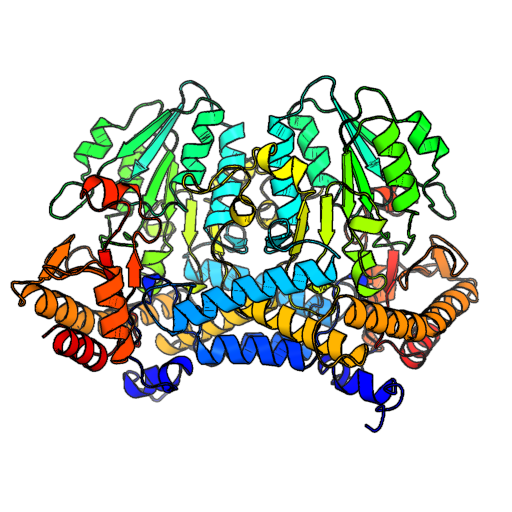443 C CA . PRO B 1 60 ? -15.914 -9.25 -12.266 1 96.81 60 PRO B CA 1
ATOM 3444 C C . PRO B 1 60 ? -14.625 -8.445 -12.438 1 96.81 60 PRO B C 1
ATOM 3446 O O . PRO B 1 60 ? -14.508 -7.348 -11.883 1 96.81 60 PRO B O 1
ATOM 3449 N N . GLY B 1 61 ? -13.727 -9 -13.219 1 97.62 61 GLY B N 1
ATOM 3450 C CA . GLY B 1 61 ? -12.477 -8.305 -13.469 1 97.62 61 GLY B CA 1
ATOM 3451 C C . GLY B 1 61 ? -12.672 -6.973 -14.172 1 97.62 61 GLY B C 1
ATOM 3452 O O . GLY B 1 61 ? -11.977 -6 -13.867 1 97.62 61 GLY B O 1
ATOM 3453 N N . GLN B 1 62 ? -13.578 -6.902 -15.07 1 97.75 62 GLN B N 1
ATOM 3454 C CA . GLN B 1 62 ? -13.867 -5.668 -15.781 1 97.75 62 GLN B CA 1
ATOM 3455 C C . GLN B 1 62 ? -14.453 -4.613 -14.844 1 97.75 62 GLN B C 1
ATOM 3457 O O . GLN B 1 62 ? -14.117 -3.434 -14.945 1 97.75 62 GLN B O 1
ATOM 3462 N N . GLN B 1 63 ? -15.281 -5.035 -13.992 1 97.88 63 GLN B N 1
ATOM 3463 C CA . GLN B 1 63 ? -15.867 -4.121 -13.016 1 97.88 63 GLN B CA 1
ATOM 3464 C C . GLN B 1 63 ? -14.789 -3.535 -12.094 1 97.88 63 GLN B C 1
ATOM 3466 O O . GLN B 1 63 ? -14.836 -2.35 -11.766 1 97.88 63 GLN B O 1
ATOM 3471 N N . ILE B 1 64 ? -13.852 -4.312 -11.727 1 97.88 64 ILE B N 1
ATOM 3472 C CA . ILE B 1 64 ? -12.766 -3.855 -10.875 1 97.88 64 ILE B CA 1
ATOM 3473 C C . ILE B 1 64 ? -11.883 -2.869 -11.641 1 97.88 64 ILE B C 1
ATOM 3475 O O . ILE B 1 64 ? -11.391 -1.894 -11.07 1 97.88 64 ILE B O 1
ATOM 3479 N N . GLY B 1 65 ? -11.648 -3.195 -12.906 1 97.25 65 GLY B N 1
ATOM 3480 C CA . GLY B 1 65 ? -10.945 -2.234 -13.742 1 97.25 65 GLY B CA 1
ATOM 3481 C C . GLY B 1 65 ? -11.609 -0.872 -13.773 1 97.25 65 GLY B C 1
ATOM 3482 O O . GLY B 1 65 ? -10.93 0.156 -13.719 1 97.25 65 GLY B O 1
ATOM 3483 N N . GLN B 1 66 ? -12.883 -0.824 -13.805 1 98.12 66 GLN B N 1
ATOM 3484 C CA . GLN B 1 66 ? -13.648 0.418 -13.781 1 98.12 66 GLN B CA 1
ATOM 3485 C C . GLN B 1 66 ? -13.539 1.11 -12.43 1 98.12 66 GLN B C 1
ATOM 3487 O O . GLN B 1 66 ? -13.484 2.34 -12.359 1 98.12 66 GLN B O 1
ATOM 3492 N N . LEU B 1 67 ? -13.508 0.333 -11.414 1 98.44 67 LEU B N 1
ATOM 3493 C CA . LEU B 1 67 ? -13.344 0.869 -10.07 1 98.44 67 LEU B CA 1
ATOM 3494 C C . LEU B 1 67 ? -12.039 1.652 -9.945 1 98.44 67 LEU B C 1
ATOM 3496 O O . LEU B 1 67 ? -12.016 2.744 -9.375 1 98.44 67 LEU B O 1
ATOM 3500 N N . LYS B 1 68 ? -10.992 1.129 -10.453 1 97.56 68 LYS B N 1
ATOM 3501 C CA . LYS B 1 68 ? -9.695 1.8 -10.438 1 97.56 68 LYS B CA 1
ATOM 3502 C C . LYS B 1 68 ? -9.758 3.137 -11.164 1 97.56 68 LYS B C 1
ATOM 3504 O O . LYS B 1 68 ? -9.258 4.148 -10.672 1 97.56 68 LYS B O 1
ATOM 3509 N N . ALA B 1 69 ? -10.352 3.125 -12.281 1 98.12 69 ALA B N 1
ATOM 3510 C CA . ALA B 1 69 ? -10.492 4.344 -13.078 1 98.12 69 ALA B CA 1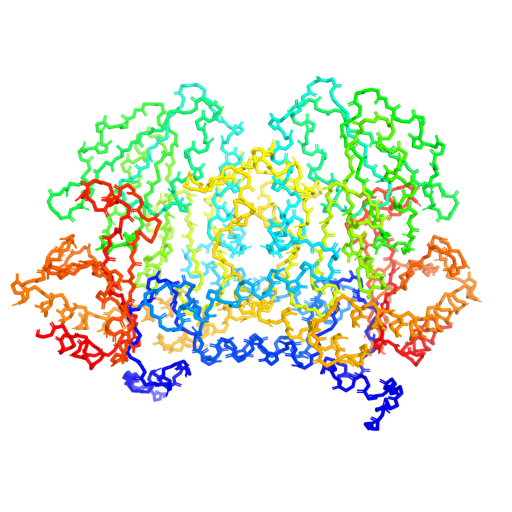
ATOM 3511 C C . ALA B 1 69 ? -11.312 5.391 -12.336 1 98.12 69 ALA B C 1
ATOM 3513 O O . ALA B 1 69 ? -10.953 6.57 -12.305 1 98.12 69 ALA B O 1
ATOM 3514 N N . ARG B 1 70 ? -12.383 4.98 -11.727 1 98.69 70 ARG B N 1
ATOM 3515 C CA . ARG B 1 70 ? -13.258 5.887 -10.992 1 98.69 70 ARG B CA 1
ATOM 3516 C C . ARG B 1 70 ? -12.531 6.492 -9.789 1 98.69 70 ARG B C 1
ATOM 3518 O O . ARG B 1 70 ? -12.711 7.672 -9.477 1 98.69 70 ARG B O 1
ATOM 3525 N N . ALA B 1 71 ? -11.781 5.672 -9.133 1 98.81 71 ALA B N 1
ATOM 3526 C CA . ALA B 1 71 ? -11.016 6.172 -7.988 1 98.81 71 ALA B CA 1
ATOM 3527 C C . ALA B 1 71 ? -10.016 7.238 -8.422 1 98.81 71 ALA B C 1
ATOM 3529 O O . ALA B 1 71 ? -9.859 8.258 -7.75 1 98.81 71 ALA B O 1
ATOM 3530 N N . ARG B 1 72 ? -9.32 6.984 -9.492 1 98.69 72 ARG B N 1
ATOM 3531 C CA . ARG B 1 72 ? -8.383 7.969 -10.023 1 98.69 72 ARG B CA 1
ATOM 3532 C C . ARG B 1 72 ? -9.094 9.258 -10.414 1 98.69 72 ARG B C 1
ATOM 3534 O O . ARG B 1 72 ? -8.625 10.352 -10.094 1 98.69 72 ARG B O 1
ATOM 3541 N N . GLU B 1 73 ? -10.203 9.125 -11.062 1 98.81 73 GLU B N 1
ATOM 3542 C CA . GLU B 1 73 ? -10.992 10.281 -11.477 1 98.81 73 GLU B CA 1
ATOM 3543 C C . GLU B 1 73 ? -11.492 11.062 -10.273 1 98.81 73 GLU B C 1
ATOM 3545 O O . GLU B 1 73 ? -11.438 12.297 -10.258 1 98.81 73 GLU B O 1
ATOM 3550 N N . GLY B 1 74 ? -12.023 10.359 -9.344 1 98.88 74 GLY B N 1
ATOM 3551 C CA . GLY B 1 74 ? -12.469 11.008 -8.125 1 98.88 74 GLY B CA 1
ATOM 3552 C C . GLY B 1 74 ? -11.352 11.75 -7.402 1 98.88 74 GLY B C 1
ATOM 3553 O O . GLY B 1 74 ? -11.562 12.852 -6.891 1 98.88 74 GLY B O 1
ATOM 3554 N N . THR B 1 75 ? -10.188 11.172 -7.379 1 98.88 75 THR B N 1
ATOM 3555 C CA . THR B 1 75 ? -9.031 11.805 -6.75 1 98.88 75 THR B CA 1
ATOM 3556 C C . THR B 1 75 ? -8.609 13.055 -7.523 1 98.88 75 THR B C 1
ATOM 3558 O O . THR B 1 75 ? -8.219 14.062 -6.926 1 98.88 75 THR B O 1
ATOM 3561 N N . ALA B 1 76 ? -8.656 12.914 -8.812 1 98.88 76 ALA B N 1
ATOM 3562 C CA . ALA B 1 76 ? -8.352 14.07 -9.641 1 98.88 76 ALA B CA 1
ATOM 3563 C C . ALA B 1 76 ? -9.289 15.234 -9.32 1 98.88 76 ALA B C 1
ATOM 3565 O O . ALA B 1 76 ? -8.844 16.375 -9.195 1 98.88 76 ALA B O 1
ATOM 3566 N N . LEU B 1 77 ? -10.555 14.969 -9.148 1 98.81 77 LEU B N 1
ATOM 3567 C CA . LEU B 1 77 ? -11.508 16 -8.758 1 98.81 77 LEU B CA 1
ATOM 3568 C C . LEU B 1 77 ? -11.148 16.594 -7.398 1 98.81 77 LEU B C 1
ATOM 3570 O O . LEU B 1 77 ? -11.195 17.812 -7.215 1 98.81 77 LEU B O 1
ATOM 3574 N N . PHE B 1 78 ? -10.75 15.742 -6.5 1 98.88 78 PHE B N 1
ATOM 3575 C CA . PHE B 1 78 ? -10.383 16.172 -5.156 1 98.88 78 PHE B CA 1
ATOM 3576 C C . PHE B 1 78 ? -9.195 17.125 -5.195 1 98.88 78 PHE B C 1
ATOM 3578 O O . PHE B 1 78 ? -9.133 18.078 -4.418 1 98.88 78 PHE B O 1
ATOM 3585 N N . LEU B 1 79 ? -8.289 16.938 -6.137 1 98.88 79 LEU B N 1
ATOM 3586 C CA . LEU B 1 79 ? -7.055 17.703 -6.207 1 98.88 79 LEU B CA 1
ATOM 3587 C C . LEU B 1 79 ? -7.191 18.859 -7.199 1 98.88 79 LEU B C 1
ATOM 3589 O O . LEU B 1 79 ? -6.297 19.703 -7.301 1 98.88 79 LEU B O 1
ATOM 3593 N N . ASN B 1 80 ? -8.281 18.953 -7.887 1 98.75 80 ASN B N 1
ATOM 3594 C CA . ASN B 1 80 ? -8.461 19.875 -9.008 1 98.75 80 ASN B CA 1
ATOM 3595 C C . ASN B 1 80 ? -7.434 19.609 -10.109 1 98.75 80 ASN B C 1
ATOM 3597 O O . ASN B 1 80 ? -6.734 20.531 -10.539 1 98.75 80 ASN B O 1
ATOM 3601 N N . ALA B 1 81 ? -7.383 18.391 -10.523 1 98.56 81 ALA B N 1
ATOM 3602 C CA . ALA B 1 81 ? -6.406 17.906 -11.5 1 98.56 81 ALA B CA 1
ATOM 3603 C C . ALA B 1 81 ? -7.07 17.031 -12.562 1 98.56 81 ALA B C 1
ATOM 3605 O O . ALA B 1 81 ? -8.297 16.953 -12.617 1 98.56 81 ALA B O 1
ATOM 3606 N N . GLU B 1 82 ? -6.262 16.531 -13.484 1 98.5 82 GLU B N 1
ATOM 3607 C CA . GLU B 1 82 ? -6.715 15.539 -14.461 1 98.5 82 GLU B CA 1
ATOM 3608 C C . GLU B 1 82 ? -6.27 14.133 -14.078 1 98.5 82 GLU B C 1
ATOM 3610 O O . GLU B 1 82 ? -5.168 13.945 -13.555 1 98.5 82 GLU B O 1
ATOM 3615 N N . ALA B 1 83 ? -7.109 13.172 -14.391 1 98.5 83 ALA B N 1
ATOM 3616 C CA . ALA B 1 83 ? -6.949 11.789 -13.93 1 98.5 83 ALA B CA 1
ATOM 3617 C C . ALA B 1 83 ? -5.602 11.219 -14.367 1 98.5 83 ALA B C 1
ATOM 3619 O O . ALA B 1 83 ? -4.918 10.562 -13.586 1 98.5 83 ALA B O 1
ATOM 3620 N N . PRO B 1 84 ? -5.066 11.477 -15.562 1 98 84 PRO B N 1
ATOM 3621 C CA . PRO B 1 84 ? -3.814 10.859 -16 1 98 84 PRO B CA 1
ATOM 3622 C C . PRO B 1 84 ? -2.609 11.312 -15.188 1 98 84 PRO B C 1
ATOM 3624 O O . PRO B 1 84 ? -1.538 10.711 -15.266 1 98 84 PRO B O 1
ATOM 3627 N N . ASP B 1 85 ? -2.787 12.375 -14.359 1 98.19 85 ASP B N 1
ATOM 3628 C CA . ASP B 1 85 ? -1.662 12.961 -13.641 1 98.19 85 ASP B CA 1
ATOM 3629 C C . ASP B 1 85 ? -1.701 12.586 -12.164 1 98.19 85 ASP B C 1
ATOM 3631 O O . ASP B 1 85 ? -0.943 13.125 -11.359 1 98.19 85 ASP B O 1
ATOM 3635 N N . VAL B 1 86 ? -2.602 11.641 -11.859 1 98.75 86 VAL B N 1
ATOM 3636 C CA . VAL B 1 86 ? -2.824 11.281 -10.461 1 98.75 86 VAL B CA 1
ATOM 3637 C C . VAL B 1 86 ? -2.453 9.82 -10.234 1 98.75 86 VAL B C 1
ATOM 3639 O O . VAL B 1 86 ? -2.965 8.93 -10.922 1 98.75 86 VAL B O 1
ATOM 3642 N N . ALA B 1 87 ? -1.534 9.602 -9.32 1 98.56 87 ALA B N 1
ATOM 3643 C CA . ALA B 1 87 ? -1.207 8.258 -8.867 1 98.56 87 ALA B CA 1
ATOM 3644 C C . ALA B 1 87 ? -1.865 7.953 -7.523 1 98.56 87 ALA B C 1
ATOM 3646 O O . ALA B 1 87 ? -2.002 8.844 -6.68 1 98.56 87 ALA B O 1
ATOM 3647 N N . LEU B 1 88 ? -2.33 6.766 -7.363 1 98.44 88 LEU B N 1
ATOM 3648 C CA . LEU B 1 88 ? -2.791 6.238 -6.086 1 98.44 88 LEU B CA 1
ATOM 3649 C C . LEU B 1 88 ? -1.897 5.098 -5.613 1 98.44 88 LEU B C 1
ATOM 3651 O O . LEU B 1 88 ? -1.547 4.211 -6.398 1 98.44 88 LEU B O 1
ATOM 3655 N N . GLY B 1 89 ? -1.443 5.176 -4.398 1 97.69 89 GLY B N 1
ATOM 3656 C CA . GLY B 1 89 ? -0.584 4.18 -3.777 1 97.69 89 GLY B CA 1
ATOM 3657 C C . GLY B 1 89 ? -0.907 3.941 -2.314 1 97.69 89 GLY B C 1
ATOM 3658 O O . GLY B 1 89 ? -1.977 4.328 -1.839 1 97.69 89 GLY B O 1
ATOM 3659 N N . PRO B 1 90 ? -0.044 3.273 -1.648 1 97.44 90 PRO B N 1
ATOM 3660 C CA . PRO B 1 90 ? -0.362 2.848 -0.283 1 97.44 90 PRO B CA 1
ATOM 3661 C C . PRO B 1 90 ? -0.214 3.977 0.735 1 97.44 90 PRO B C 1
ATOM 3663 O O . PRO B 1 90 ? -0.838 3.939 1.799 1 97.44 90 PRO B O 1
ATOM 3666 N N . SER B 1 91 ? 0.687 4.898 0.472 1 97.94 91 SER B N 1
ATOM 3667 C CA . SER B 1 91 ? 0.922 6.016 1.378 1 97.94 91 SER B CA 1
ATOM 3668 C C . SER B 1 91 ? 1.644 7.16 0.67 1 97.94 91 SER B C 1
ATOM 3670 O O . SER B 1 91 ? 2.297 6.949 -0.355 1 97.94 91 SER B O 1
ATOM 3672 N N . ALA B 1 92 ? 1.5 8.273 1.23 1 98.25 92 ALA B N 1
ATOM 3673 C CA . ALA B 1 92 ? 2.244 9.422 0.716 1 98.25 92 ALA B CA 1
ATOM 3674 C C . ALA B 1 92 ? 3.748 9.211 0.865 1 98.25 92 ALA B C 1
ATOM 3676 O O . ALA B 1 92 ? 4.523 9.57 -0.023 1 98.25 92 ALA B O 1
ATOM 3677 N N . THR B 1 93 ? 4.168 8.594 1.958 1 98.19 93 THR B N 1
ATOM 3678 C CA . THR B 1 93 ? 5.578 8.312 2.207 1 98.19 93 THR B CA 1
ATOM 3679 C C . THR B 1 93 ? 6.152 7.422 1.111 1 98.19 93 THR B C 1
ATOM 3681 O O . THR B 1 93 ? 7.219 7.707 0.564 1 98.19 93 THR B O 1
ATOM 3684 N N . ALA B 1 94 ? 5.43 6.379 0.803 1 98.06 94 ALA B N 1
ATOM 3685 C CA . ALA B 1 94 ? 5.879 5.461 -0.24 1 98.06 94 ALA B CA 1
ATOM 3686 C C . ALA B 1 94 ? 6.027 6.18 -1.577 1 98.06 94 ALA B C 1
ATOM 3688 O O . ALA B 1 94 ? 7.023 6 -2.281 1 98.06 94 ALA B O 1
ATOM 3689 N N . LEU B 1 95 ? 5.078 6.977 -1.921 1 98.5 95 LEU B N 1
ATOM 3690 C CA . LEU B 1 95 ? 5.09 7.699 -3.189 1 98.5 95 LEU B CA 1
ATOM 3691 C C . LEU B 1 95 ? 6.215 8.727 -3.217 1 98.5 95 LEU B C 1
ATOM 3693 O O . LEU B 1 95 ? 6.852 8.93 -4.254 1 98.5 95 LEU B O 1
ATOM 3697 N N . ALA B 1 96 ? 6.477 9.367 -2.088 1 98.56 96 ALA B N 1
ATOM 3698 C CA . ALA B 1 96 ? 7.578 10.328 -1.99 1 98.56 96 ALA B CA 1
ATOM 3699 C C . ALA B 1 96 ? 8.922 9.641 -2.215 1 98.56 96 ALA B C 1
ATOM 3701 O O . ALA B 1 96 ? 9.781 10.164 -2.93 1 98.56 96 ALA B O 1
ATOM 3702 N N . PHE B 1 97 ? 9.094 8.477 -1.665 1 98.19 97 PHE B N 1
ATOM 3703 C CA . PHE B 1 97 ? 10.352 7.754 -1.85 1 98.19 97 PHE B CA 1
ATOM 3704 C C . PHE B 1 97 ? 10.516 7.312 -3.299 1 98.19 97 PHE B C 1
ATOM 3706 O O . PHE B 1 97 ? 11.633 7.266 -3.818 1 98.19 97 PHE B O 1
ATOM 3713 N N . ARG B 1 98 ? 9.414 6.996 -3.971 1 97.81 98 ARG B N 1
ATOM 3714 C CA . ARG B 1 98 ? 9.492 6.645 -5.387 1 97.81 98 ARG B CA 1
ATOM 3715 C C . ARG B 1 98 ? 9.898 7.852 -6.227 1 97.81 98 ARG B C 1
ATOM 3717 O O . ARG B 1 98 ? 10.672 7.727 -7.176 1 97.81 98 ARG B O 1
ATOM 3724 N N . LEU B 1 99 ? 9.383 9.016 -5.871 1 98 99 LEU B N 1
ATOM 3725 C CA . LEU B 1 99 ? 9.805 10.242 -6.535 1 98 99 LEU B CA 1
ATOM 3726 C C . LEU B 1 99 ? 11.289 10.508 -6.293 1 98 99 LEU B C 1
ATOM 3728 O O . LEU B 1 99 ? 12.008 10.922 -7.203 1 98 99 LEU B O 1
ATOM 3732 N N . ALA B 1 100 ? 11.711 10.312 -5.047 1 98.25 100 ALA B N 1
ATOM 3733 C CA . ALA B 1 100 ? 13.109 10.523 -4.703 1 98.25 100 ALA B CA 1
ATOM 3734 C C . ALA B 1 100 ? 14.023 9.641 -5.555 1 98.25 100 ALA B C 1
ATOM 3736 O O . ALA B 1 100 ? 15.117 10.055 -5.938 1 98.25 100 ALA B O 1
ATOM 3737 N N . ALA B 1 101 ? 13.555 8.445 -5.809 1 97.5 101 ALA B N 1
ATOM 3738 C CA . ALA B 1 101 ? 14.336 7.543 -6.656 1 97.5 101 ALA B CA 1
ATOM 3739 C C . ALA B 1 101 ? 14.492 8.117 -8.062 1 97.5 101 ALA B C 1
ATOM 3741 O O . ALA B 1 101 ? 15.562 7.992 -8.672 1 97.5 101 ALA B O 1
ATOM 3742 N N . ALA B 1 102 ? 13.461 8.68 -8.594 1 97.75 102 ALA B N 1
ATOM 3743 C CA . ALA B 1 102 ? 13.539 9.344 -9.891 1 97.75 102 ALA B CA 1
ATOM 3744 C C . ALA B 1 102 ? 14.508 10.523 -9.844 1 97.75 102 ALA B C 1
ATOM 3746 O O . ALA B 1 102 ? 15.352 10.68 -10.727 1 97.75 102 ALA B O 1
ATOM 3747 N N . PHE B 1 103 ? 14.406 11.367 -8.781 1 98.56 103 PHE B N 1
ATOM 3748 C CA . PHE B 1 103 ? 15.219 12.562 -8.648 1 98.56 103 PHE B CA 1
ATOM 3749 C C . PHE B 1 103 ? 16.688 12.203 -8.5 1 98.56 103 PHE B C 1
ATOM 3751 O O . PHE B 1 103 ? 17.562 12.922 -8.992 1 98.56 103 PHE B O 1
ATOM 3758 N N . ALA B 1 104 ? 16.953 11.078 -7.871 1 97.75 104 ALA B N 1
ATOM 3759 C CA . ALA B 1 104 ? 18.328 10.633 -7.668 1 97.75 104 ALA B CA 1
ATOM 3760 C C . ALA B 1 104 ? 18.984 10.289 -9 1 97.75 104 ALA B C 1
ATOM 3762 O O . ALA B 1 104 ? 20.219 10.203 -9.078 1 97.75 104 ALA B O 1
ATOM 3763 N N . ARG B 1 105 ? 18.234 10.094 -9.984 1 96.75 105 ARG B N 1
ATOM 3764 C CA . ARG B 1 105 ? 18.75 9.781 -11.312 1 96.75 105 ARG B CA 1
ATOM 3765 C C . ARG B 1 105 ? 18.922 11.047 -12.148 1 96.75 105 ARG B C 1
ATOM 3767 O O . ARG B 1 105 ? 19.547 11.016 -13.211 1 96.75 105 ARG B O 1
ATOM 3774 N N . LEU B 1 106 ? 18.375 12.125 -11.703 1 97.69 106 LEU B N 1
ATOM 3775 C CA . LEU B 1 106 ? 18.391 13.375 -12.453 1 97.69 106 LEU B CA 1
ATOM 3776 C C . LEU B 1 106 ? 19.422 14.344 -11.891 1 97.69 106 LEU B C 1
ATOM 3778 O O . LEU B 1 106 ? 19.953 15.195 -12.617 1 97.69 106 LEU B O 1
ATOM 3782 N N . TRP B 1 107 ? 19.672 14.242 -10.586 1 98.25 107 TRP B N 1
ATOM 3783 C CA . TRP B 1 107 ? 20.469 15.258 -9.906 1 98.25 107 TRP B CA 1
ATOM 3784 C C . TRP B 1 107 ? 21.719 14.656 -9.281 1 98.25 107 TRP B C 1
ATOM 3786 O O . TRP B 1 107 ? 21.844 13.43 -9.203 1 98.25 107 TRP B O 1
ATOM 3796 N N . GLY B 1 108 ? 22.641 15.484 -8.859 1 98.06 108 GLY B N 1
ATOM 3797 C CA . GLY B 1 108 ? 23.922 15.094 -8.305 1 98.06 108 GLY B CA 1
ATOM 3798 C C . GLY B 1 108 ? 24.688 16.25 -7.688 1 98.06 108 GLY B C 1
ATOM 3799 O O . GLY B 1 108 ? 24.078 17.219 -7.234 1 98.06 108 GLY B O 1
ATOM 3800 N N . PRO B 1 109 ? 26.062 16.062 -7.672 1 98.38 109 PRO B N 1
ATOM 3801 C CA . PRO B 1 109 ? 26.891 17.141 -7.109 1 98.38 109 PRO B CA 1
ATOM 3802 C C . PRO B 1 109 ? 26.609 18.5 -7.758 1 98.38 109 PRO B C 1
ATOM 3804 O O . PRO B 1 109 ? 26.578 18.594 -8.984 1 98.38 109 PRO B O 1
ATOM 3807 N N . GLY B 1 110 ? 26.422 19.438 -6.941 1 98.25 110 GLY B N 1
ATOM 3808 C CA . GLY B 1 110 ? 26.141 20.781 -7.441 1 98.25 110 GLY B CA 1
ATOM 3809 C C . GLY B 1 110 ? 24.688 21.156 -7.359 1 98.25 110 GLY B C 1
ATOM 3810 O O . GLY B 1 110 ? 24.328 22.344 -7.426 1 98.25 110 GLY B O 1
ATOM 3811 N N . ASP B 1 111 ? 23.859 20.172 -7.211 1 98.75 111 ASP B N 1
ATOM 3812 C CA . ASP B 1 111 ? 22.422 20.422 -7.078 1 98.75 111 ASP B CA 1
ATOM 3813 C C . ASP B 1 111 ? 22.016 20.562 -5.613 1 98.75 111 ASP B C 1
ATOM 3815 O O . ASP B 1 111 ? 22.688 20.016 -4.727 1 98.75 111 ASP B O 1
ATOM 3819 N N . GLU B 1 112 ? 20.969 21.375 -5.391 1 98.81 112 GLU B N 1
ATOM 3820 C CA . GLU B 1 112 ? 20.5 21.656 -4.035 1 98.81 112 GLU B CA 1
ATOM 3821 C C . GLU B 1 112 ? 19 21.406 -3.912 1 98.81 112 GLU B C 1
ATOM 3823 O O . GLU B 1 112 ? 18.234 21.641 -4.852 1 98.81 112 GLU B O 1
ATOM 3828 N N . VAL B 1 113 ? 18.656 20.891 -2.787 1 98.88 113 VAL B N 1
ATOM 3829 C CA . VAL B 1 113 ? 17.266 20.766 -2.369 1 98.88 113 VAL B CA 1
ATOM 3830 C C . VAL B 1 113 ? 17.047 21.5 -1.042 1 98.88 113 VAL B C 1
ATOM 3832 O O . VAL B 1 113 ? 17.938 21.5 -0.182 1 98.88 113 VAL B O 1
ATOM 3835 N N . ILE B 1 114 ? 15.906 22.172 -0.9 1 98.94 114 ILE B N 1
ATOM 3836 C CA . ILE B 1 114 ? 15.562 22.875 0.337 1 98.94 114 ILE B CA 1
ATOM 3837 C C . ILE B 1 114 ? 14.328 22.219 0.96 1 98.94 114 ILE B C 1
ATOM 3839 O O . ILE B 1 114 ? 13.312 22.047 0.289 1 98.94 114 ILE B O 1
ATOM 3843 N N . VAL B 1 115 ? 14.438 21.844 2.178 1 98.88 115 VAL B N 1
ATOM 3844 C CA . VAL B 1 115 ? 13.328 21.281 2.941 1 98.88 115 VAL B CA 1
ATOM 3845 C C . VAL B 1 115 ? 12.891 22.266 4.016 1 98.88 115 VAL B C 1
ATOM 3847 O O . VAL B 1 115 ? 13.719 22.781 4.773 1 98.88 115 VAL B O 1
ATOM 3850 N N . SER B 1 116 ? 11.594 22.516 4.066 1 98.81 116 SER B N 1
ATOM 3851 C CA . SER B 1 116 ? 11.125 23.438 5.094 1 98.81 116 SER B CA 1
ATOM 3852 C C . SER B 1 116 ? 11.32 22.859 6.492 1 98.81 116 SER B C 1
ATOM 3854 O O . SER B 1 116 ? 11.352 21.641 6.668 1 98.81 116 SER B O 1
ATOM 3856 N N . GLY B 1 117 ? 11.445 23.734 7.438 1 98.44 117 GLY B N 1
ATOM 3857 C CA . GLY B 1 117 ? 11.641 23.344 8.82 1 98.44 117 GLY B CA 1
ATOM 3858 C C . GLY B 1 117 ? 10.359 22.922 9.516 1 98.44 117 GLY B C 1
ATOM 3859 O O . GLY B 1 117 ? 10.328 22.766 10.734 1 98.44 117 GLY B O 1
ATOM 3860 N N . LEU B 1 118 ? 9.273 22.641 8.742 1 98.62 118 LEU B N 1
ATOM 3861 C CA . LEU B 1 118 ? 7.984 22.266 9.312 1 98.62 118 LEU B CA 1
ATOM 3862 C C . LEU B 1 118 ? 7.602 20.844 8.891 1 98.62 118 LEU B C 1
ATOM 3864 O O . LEU B 1 118 ? 6.508 20.375 9.211 1 98.62 118 LEU B O 1
ATOM 3868 N N . GLU B 1 119 ? 8.516 20.156 8.273 1 98.38 119 GLU B N 1
ATOM 3869 C CA . GLU B 1 119 ? 8.141 18.969 7.527 1 98.38 119 GLU B CA 1
ATOM 3870 C C . GLU B 1 119 ? 7.906 17.781 8.461 1 98.38 119 GLU B C 1
ATOM 3872 O O . GLU B 1 119 ? 8.609 17.625 9.453 1 98.38 119 GLU B O 1
ATOM 3877 N N . HIS B 1 120 ? 6.852 17.031 8.141 1 98.12 120 HIS B N 1
ATOM 3878 C CA . HIS B 1 120 ? 6.816 15.617 8.477 1 98.12 120 HIS B CA 1
ATOM 3879 C C . HIS B 1 120 ? 7.914 14.852 7.742 1 98.12 120 HIS B C 1
ATOM 3881 O O . HIS B 1 120 ? 8.266 15.195 6.609 1 98.12 120 HIS B O 1
ATOM 3887 N N . GLU B 1 121 ? 8.406 13.805 8.281 1 97.62 121 GLU B N 1
ATOM 3888 C CA . GLU B 1 121 ? 9.523 13.07 7.691 1 97.62 121 GLU B CA 1
ATOM 3889 C C . GLU B 1 121 ? 9.133 12.438 6.359 1 97.62 121 GLU B C 1
ATOM 3891 O O . GLU B 1 121 ? 9.992 12.141 5.527 1 97.62 121 GLU B O 1
ATOM 3896 N N . ALA B 1 122 ? 7.879 12.203 6.105 1 97.88 122 ALA B N 1
ATOM 3897 C CA . ALA B 1 122 ? 7.418 11.711 4.809 1 97.88 122 ALA B CA 1
ATOM 3898 C C . ALA B 1 122 ? 7.789 12.68 3.689 1 97.88 122 ALA B C 1
ATOM 3900 O O . ALA B 1 122 ? 7.898 12.289 2.527 1 97.88 122 ALA B O 1
ATOM 3901 N N . ASN B 1 123 ? 7.98 13.922 4.016 1 98.56 123 ASN B N 1
ATOM 3902 C CA . ASN B 1 123 ? 8.367 14.953 3.057 1 98.56 123 ASN B CA 1
ATOM 3903 C C . ASN B 1 123 ? 9.711 15.578 3.416 1 98.56 123 ASN B C 1
ATOM 3905 O O . ASN B 1 123 ? 9.953 16.75 3.111 1 98.56 123 ASN B O 1
ATOM 3909 N N . ALA B 1 124 ? 10.547 14.922 4.117 1 98.44 124 ALA B N 1
ATOM 3910 C CA . ALA B 1 124 ? 11.906 15.328 4.453 1 98.44 124 ALA B CA 1
ATOM 3911 C C . ALA B 1 124 ? 12.906 14.219 4.148 1 98.44 124 ALA B C 1
ATOM 3913 O O . ALA B 1 124 ? 13.805 14.398 3.322 1 98.44 124 ALA B O 1
ATOM 3914 N N . SER B 1 125 ? 12.648 13.023 4.672 1 97.88 125 SER B N 1
ATOM 3915 C CA . SER B 1 125 ? 13.586 11.906 4.574 1 97.88 125 SER B CA 1
ATOM 3916 C C . SER B 1 125 ? 13.82 11.508 3.119 1 97.88 125 SER B C 1
ATOM 3918 O O . SER B 1 125 ? 14.961 11.234 2.723 1 97.88 125 SER B O 1
ATOM 3920 N N . PRO B 1 126 ? 12.773 11.438 2.271 1 98.25 126 PRO B N 1
ATOM 3921 C CA . PRO B 1 126 ? 13.031 11.07 0.876 1 98.25 126 PRO B CA 1
ATOM 3922 C C . PRO B 1 126 ? 13.984 12.039 0.183 1 98.25 126 PRO B C 1
ATOM 3924 O O . PRO B 1 126 ? 14.789 11.625 -0.654 1 98.25 126 PRO B O 1
ATOM 3927 N N . TRP B 1 127 ? 13.883 13.289 0.561 1 98.56 127 TRP B N 1
ATOM 3928 C CA . TRP B 1 127 ? 14.727 14.289 -0.071 1 98.56 127 TRP B CA 1
ATOM 3929 C C . TRP B 1 127 ? 16.141 14.258 0.517 1 98.56 127 TRP B C 1
ATOM 3931 O O . TRP B 1 127 ? 17.125 14.469 -0.197 1 98.56 127 TRP B O 1
ATOM 3941 N N . ARG B 1 128 ? 16.25 13.992 1.788 1 97.75 128 ARG B N 1
ATOM 3942 C CA . ARG B 1 128 ? 17.562 13.805 2.398 1 97.75 128 ARG B CA 1
ATOM 3943 C C . ARG B 1 128 ? 18.281 12.609 1.781 1 97.75 128 ARG B C 1
ATOM 3945 O O . ARG B 1 128 ? 19.516 12.609 1.684 1 97.75 128 ARG B O 1
ATOM 3952 N N . GLU B 1 129 ? 17.531 11.625 1.34 1 96.56 129 GLU B N 1
ATOM 3953 C CA . GLU B 1 129 ? 18.078 10.453 0.666 1 96.56 129 GLU B CA 1
ATOM 3954 C C . GLU B 1 129 ? 18.906 10.852 -0.551 1 96.56 129 GLU B C 1
ATOM 3956 O O . GLU B 1 129 ? 19.828 10.125 -0.954 1 96.56 129 GLU B O 1
ATOM 3961 N N . LEU B 1 130 ? 18.672 11.984 -1.091 1 98.12 130 LEU B N 1
ATOM 3962 C CA . LEU B 1 130 ? 19.359 12.445 -2.297 1 98.12 130 LEU B CA 1
ATOM 3963 C C . LEU B 1 130 ? 20.812 12.82 -1.995 1 98.12 130 LEU B C 1
ATOM 3965 O O . LEU B 1 130 ? 21.625 12.938 -2.91 1 98.12 130 LEU B O 1
ATOM 3969 N N . GLU B 1 131 ? 21.109 13.047 -0.729 1 98.12 131 GLU B N 1
ATOM 3970 C CA . GLU B 1 131 ? 22.484 13.328 -0.351 1 98.12 131 GLU B CA 1
ATOM 3971 C C . GLU B 1 131 ? 23.422 12.195 -0.777 1 98.12 131 GLU B C 1
ATOM 3973 O O . GLU B 1 131 ? 24.594 12.43 -1.067 1 98.12 131 GLU B O 1
ATOM 3978 N N . ARG B 1 132 ? 22.891 11.039 -0.878 1 95.62 132 ARG B N 1
ATOM 3979 C CA . ARG B 1 132 ? 23.672 9.867 -1.235 1 95.62 132 ARG B CA 1
ATOM 3980 C C . ARG B 1 132 ? 24.281 10.016 -2.631 1 95.62 132 ARG B C 1
ATOM 3982 O O . ARG B 1 132 ? 25.344 9.477 -2.91 1 95.62 132 ARG B O 1
ATOM 3989 N N . VAL B 1 133 ? 23.609 10.789 -3.465 1 96.94 133 VAL B N 1
ATOM 3990 C CA . VAL B 1 133 ? 24.109 10.961 -4.828 1 96.94 133 VAL B CA 1
ATOM 3991 C C . VAL B 1 133 ? 24.781 12.32 -4.969 1 96.94 133 VAL B C 1
ATOM 3993 O O . VAL B 1 133 ? 25.031 12.781 -6.086 1 96.94 133 VAL B O 1
ATOM 3996 N N . GLY B 1 134 ? 24.938 13.031 -3.877 1 98.25 134 GLY B N 1
ATOM 3997 C CA . GLY B 1 134 ? 25.766 14.227 -3.873 1 98.25 134 GLY B CA 1
ATOM 3998 C C . GLY B 1 134 ? 24.938 15.508 -3.801 1 98.25 134 GLY B C 1
ATOM 3999 O O . GLY B 1 134 ? 25.5 16.609 -3.832 1 98.25 134 GLY B O 1
ATOM 4000 N N . VAL B 1 135 ? 23.641 15.414 -3.688 1 98.81 135 VAL B N 1
ATOM 4001 C CA . VAL B 1 135 ? 22.781 16.594 -3.58 1 98.81 135 VAL B CA 1
ATOM 4002 C C . VAL B 1 135 ? 22.969 17.234 -2.207 1 98.81 135 VAL B C 1
ATOM 4004 O O . VAL B 1 135 ? 23.062 16.547 -1.196 1 98.81 135 VAL B O 1
ATOM 4007 N N . THR B 1 136 ? 23.031 18.547 -2.219 1 98.75 136 THR B N 1
ATOM 4008 C CA . THR B 1 136 ? 23.062 19.281 -0.955 1 98.75 136 THR B CA 1
ATOM 4009 C C . THR B 1 136 ? 21.641 19.578 -0.477 1 98.75 136 THR B C 1
ATOM 4011 O O . THR B 1 136 ? 20.844 20.156 -1.217 1 98.75 136 THR B O 1
ATOM 4014 N N . VAL B 1 137 ? 21.375 19.203 0.728 1 98.69 137 VAL B N 1
ATOM 4015 C CA . VAL B 1 137 ? 20.047 19.469 1.292 1 98.69 137 VAL B CA 1
ATOM 4016 C C . VAL B 1 137 ? 20.141 20.562 2.352 1 98.69 137 VAL B C 1
ATOM 4018 O O . VAL B 1 137 ? 20.906 20.438 3.311 1 98.69 137 VAL B O 1
ATOM 4021 N N . LYS B 1 138 ? 19.391 21.641 2.168 1 98.81 138 LYS B N 1
ATOM 4022 C CA . LYS B 1 138 ? 19.312 22.766 3.092 1 98.81 138 LYS B CA 1
ATOM 4023 C C . LYS B 1 138 ? 17.969 22.797 3.816 1 98.81 138 LYS B C 1
ATOM 4025 O O . LYS B 1 138 ? 16.984 22.234 3.342 1 98.81 138 LYS B O 1
ATOM 4030 N N . VAL B 1 139 ? 18.016 23.469 4.965 1 98.75 139 VAL B N 1
ATOM 4031 C CA . VAL B 1 139 ? 16.797 23.578 5.742 1 98.75 139 VAL B CA 1
ATOM 4032 C C . VAL B 1 139 ? 16.328 25.031 5.789 1 98.75 139 VAL B C 1
ATOM 4034 O O . VAL B 1 139 ? 17.125 25.922 6.086 1 98.75 139 VAL B O 1
ATOM 4037 N N . TRP B 1 140 ? 15.117 25.266 5.41 1 98.88 140 TRP B N 1
ATOM 4038 C CA . TRP B 1 140 ? 14.414 26.531 5.578 1 98.88 140 TRP B CA 1
ATOM 4039 C C . TRP B 1 140 ? 13.656 26.562 6.902 1 98.88 140 TRP B C 1
ATOM 4041 O O . TRP B 1 140 ? 12.484 26.188 6.961 1 98.88 140 TRP B O 1
ATOM 4051 N N . HIS B 1 141 ? 14.32 27.016 7.941 1 98.69 141 HIS B N 1
ATOM 4052 C CA . HIS B 1 141 ? 13.797 26.938 9.297 1 98.69 141 HIS B CA 1
ATOM 4053 C C . HIS B 1 141 ? 12.633 27.891 9.5 1 98.69 141 HIS B C 1
ATOM 4055 O O . HIS B 1 141 ? 12.625 29 8.938 1 98.69 141 HIS B O 1
ATOM 4061 N N . ALA B 1 142 ? 11.656 27.438 10.227 1 98.44 142 ALA B N 1
ATOM 4062 C CA . ALA B 1 142 ? 10.594 28.328 10.695 1 98.44 142 ALA B CA 1
ATOM 4063 C C . ALA B 1 142 ? 11.055 29.172 11.883 1 98.44 142 ALA B C 1
ATOM 4065 O O . ALA B 1 142 ? 11.867 28.703 12.695 1 98.44 142 ALA B O 1
ATOM 4066 N N . ARG B 1 143 ? 10.461 30.328 12.016 1 97.25 143 ARG B N 1
ATOM 4067 C CA . ARG B 1 143 ? 10.914 31.234 13.078 1 97.25 143 ARG B CA 1
ATOM 4068 C C . ARG B 1 143 ? 10.055 31.062 14.328 1 97.25 143 ARG B C 1
ATOM 4070 O O . ARG B 1 143 ? 8.828 31.125 14.258 1 97.25 143 ARG B O 1
ATOM 4077 N N . ALA B 1 144 ? 10.695 30.859 15.383 1 93.5 144 ALA B N 1
ATOM 4078 C CA . ALA B 1 144 ? 10.047 30.906 16.688 1 93.5 144 ALA B CA 1
ATOM 4079 C C . ALA B 1 144 ? 9.664 32.344 17.047 1 93.5 144 ALA B C 1
ATOM 4081 O O . ALA B 1 144 ? 10.273 33.312 16.562 1 93.5 144 ALA B O 1
ATOM 4082 N N . PRO B 1 145 ? 8.625 32.562 17.891 1 92.44 145 PRO B N 1
ATOM 4083 C CA . PRO B 1 145 ? 7.895 31.5 18.594 1 92.44 145 PRO B CA 1
ATOM 4084 C C . PRO B 1 145 ? 6.711 30.969 17.781 1 92.44 145 PRO B C 1
ATOM 4086 O O . PRO B 1 145 ? 6.152 29.922 18.125 1 92.44 145 PRO B O 1
ATOM 4089 N N . GLU B 1 146 ? 6.297 31.609 16.734 1 94.31 146 GLU B N 1
ATOM 4090 C CA . GLU B 1 146 ? 5.094 31.234 16 1 94.31 146 GLU B CA 1
ATOM 4091 C C . GLU B 1 146 ? 5.387 30.109 15.016 1 94.31 146 GLU B C 1
ATOM 4093 O O . GLU B 1 146 ? 4.461 29.484 14.484 1 94.31 146 GLU B O 1
ATOM 4098 N N . MET B 1 147 ? 6.695 29.922 14.773 1 97.38 147 MET B N 1
ATOM 4099 C CA . MET B 1 147 ? 7.172 28.844 13.906 1 97.38 147 MET B CA 1
ATOM 4100 C C . MET B 1 147 ? 6.633 29.016 12.484 1 97.38 147 MET B C 1
ATOM 4102 O O . MET B 1 147 ? 6.18 28.047 11.867 1 97.38 147 MET B O 1
ATOM 4106 N N . ARG B 1 148 ? 6.641 30.203 12.008 1 97.62 148 ARG B N 1
ATOM 4107 C CA . ARG B 1 148 ? 6.199 30.5 10.648 1 97.62 148 ARG B CA 1
ATOM 4108 C C . ARG B 1 148 ? 7.375 30.531 9.68 1 97.62 148 ARG B C 1
ATOM 4110 O O . ARG B 1 148 ? 8.5 30.844 10.07 1 97.62 148 ARG B O 1
ATOM 4117 N N . LEU B 1 149 ? 7.125 30.141 8.461 1 98.19 149 LEU B N 1
ATOM 4118 C CA . LEU B 1 149 ? 8.102 30.234 7.383 1 98.19 149 LEU B CA 1
ATOM 4119 C C . LEU B 1 149 ? 8.109 31.641 6.781 1 98.19 149 LEU B C 1
ATOM 4121 O O . LEU B 1 149 ? 7.051 32.188 6.465 1 98.19 149 LEU B O 1
ATOM 4125 N N . HIS B 1 150 ? 9.281 32.188 6.645 1 97.5 150 HIS B N 1
ATOM 4126 C CA . HIS B 1 150 ? 9.391 33.531 6.141 1 97.5 150 HIS B CA 1
ATOM 4127 C C . HIS B 1 150 ? 9.969 33.562 4.727 1 97.5 150 HIS B C 1
ATOM 4129 O O . HIS B 1 150 ? 11.008 32.969 4.469 1 97.5 150 HIS B O 1
ATOM 4135 N N . PRO B 1 151 ? 9.336 34.344 3.883 1 97.06 151 PRO B N 1
ATOM 4136 C CA . PRO B 1 151 ? 9.781 34.375 2.488 1 97.06 151 PRO B CA 1
ATOM 4137 C C . PRO B 1 151 ? 11.219 34.875 2.348 1 97.06 151 PRO B C 1
ATOM 4139 O O . PRO B 1 151 ? 11.938 34.438 1.446 1 97.06 151 PRO B O 1
ATOM 4142 N N . ASP B 1 152 ? 11.609 35.781 3.174 1 97.88 152 ASP B N 1
ATOM 4143 C CA . ASP B 1 152 ? 12.969 36.344 3.086 1 97.88 152 ASP B CA 1
ATOM 4144 C C . ASP B 1 152 ? 14.008 35.25 3.385 1 97.88 152 ASP B C 1
ATOM 4146 O O . ASP B 1 152 ? 15.094 35.25 2.803 1 97.88 152 ASP B O 1
ATOM 4150 N N . ASP B 1 153 ? 13.695 34.438 4.324 1 98.62 153 ASP B N 1
ATOM 4151 C CA . ASP B 1 153 ? 14.609 33.344 4.648 1 98.62 153 ASP B CA 1
ATOM 4152 C C . ASP B 1 153 ? 14.727 32.375 3.486 1 98.62 153 ASP B C 1
ATOM 4154 O O . ASP B 1 153 ? 15.805 31.828 3.227 1 98.62 153 ASP B O 1
ATOM 4158 N N . LEU B 1 154 ? 13.602 32.125 2.809 1 98.81 154 LEU B N 1
ATOM 4159 C CA . LEU B 1 154 ? 13.641 31.297 1.615 1 98.81 154 LEU B CA 1
ATOM 4160 C C . LEU B 1 154 ? 14.484 31.938 0.522 1 98.81 154 LEU B C 1
ATOM 4162 O O . LEU B 1 154 ? 15.305 31.266 -0.119 1 98.81 154 LEU B O 1
ATOM 4166 N N . ALA B 1 155 ? 14.281 33.188 0.346 1 98.44 155 ALA B N 1
ATOM 4167 C CA . ALA B 1 155 ? 15.023 33.906 -0.67 1 98.44 155 ALA B CA 1
ATOM 4168 C C . ALA B 1 155 ? 16.531 33.781 -0.462 1 98.44 155 ALA B C 1
ATOM 4170 O O . ALA B 1 155 ? 17.281 33.656 -1.428 1 98.44 155 ALA B O 1
ATOM 4171 N N . ALA B 1 156 ? 16.922 33.812 0.742 1 98.5 156 ALA B N 1
ATOM 4172 C CA . ALA B 1 156 ? 18.344 33.75 1.085 1 98.5 156 ALA B CA 1
ATOM 4173 C C . ALA B 1 156 ? 18.922 32.344 0.784 1 98.5 156 ALA B C 1
ATOM 4175 O O . ALA B 1 156 ? 20.125 32.219 0.586 1 98.5 156 ALA B O 1
ATOM 4176 N N . LEU B 1 157 ? 18.094 31.328 0.72 1 98.69 157 LEU B N 1
ATOM 4177 C CA . LEU B 1 157 ? 18.531 29.953 0.501 1 98.69 157 LEU B CA 1
ATOM 4178 C C . LEU B 1 157 ? 18.484 29.609 -0.981 1 98.69 157 LEU B C 1
ATOM 4180 O O . LEU B 1 157 ? 19.219 28.719 -1.433 1 98.69 157 LEU B O 1
ATOM 4184 N N . LEU B 1 158 ? 17.625 30.266 -1.693 1 98.56 158 LEU B N 1
ATOM 4185 C CA . LEU B 1 158 ? 17.453 29.969 -3.113 1 98.56 158 LEU B CA 1
ATOM 4186 C C . LEU B 1 158 ? 18.688 30.375 -3.902 1 98.56 158 LEU B C 1
ATOM 4188 O O . LEU B 1 158 ? 19.297 31.406 -3.621 1 98.56 158 LEU B O 1
ATOM 4192 N N . SER B 1 159 ? 19.062 29.531 -4.84 1 97.88 159 SER B N 1
ATOM 4193 C CA . SER B 1 159 ? 20.172 29.766 -5.758 1 97.88 159 SER B CA 1
ATOM 4194 C C . SER B 1 159 ? 19.906 29.125 -7.117 1 97.88 159 SER B C 1
ATOM 4196 O O . SER B 1 159 ? 18.953 28.375 -7.277 1 97.88 159 SER B O 1
ATOM 4198 N N . PRO B 1 160 ? 20.75 29.406 -8.102 1 97.25 160 PRO B N 1
ATOM 4199 C CA . PRO B 1 160 ? 20.594 28.766 -9.406 1 97.25 160 PRO B CA 1
ATOM 4200 C C . PRO B 1 160 ? 20.766 27.25 -9.328 1 97.25 160 PRO B C 1
ATOM 4202 O O . PRO B 1 160 ? 20.422 26.531 -10.281 1 97.25 160 PRO B O 1
ATOM 4205 N N . ARG B 1 161 ? 21.25 26.781 -8.211 1 98.19 161 ARG B N 1
ATOM 4206 C CA . ARG B 1 161 ? 21.5 25.344 -8.023 1 98.19 161 ARG B CA 1
ATOM 4207 C C . ARG B 1 161 ? 20.281 24.656 -7.395 1 98.19 161 ARG B C 1
ATOM 4209 O O . ARG B 1 161 ? 20.219 23.438 -7.367 1 98.19 161 ARG B O 1
ATOM 4216 N N . THR B 1 162 ? 19.328 25.422 -6.926 1 98.75 162 THR B N 1
ATOM 4217 C CA . THR B 1 162 ? 18.172 24.844 -6.27 1 98.75 162 THR B CA 1
ATOM 4218 C C . THR B 1 162 ? 17.281 24.125 -7.277 1 98.75 162 THR B C 1
ATOM 4220 O O . THR B 1 162 ? 16.812 24.734 -8.25 1 98.75 162 THR B O 1
ATOM 4223 N N . ARG B 1 163 ? 17.062 22.828 -6.988 1 98.81 163 ARG B N 1
ATOM 4224 C CA . ARG B 1 163 ? 16.25 22.016 -7.891 1 98.81 163 ARG B CA 1
ATOM 4225 C C . ARG B 1 163 ? 14.836 21.844 -7.348 1 98.81 163 ARG B C 1
ATOM 4227 O O . ARG B 1 163 ? 13.883 21.734 -8.117 1 98.81 163 ARG B O 1
ATOM 4234 N N . LEU B 1 164 ? 14.703 21.781 -6.059 1 98.81 164 LEU B N 1
ATOM 4235 C CA . LEU B 1 164 ? 13.43 21.438 -5.426 1 98.81 164 LEU B CA 1
ATOM 4236 C C . LEU B 1 164 ? 13.305 22.109 -4.062 1 98.81 164 LEU B C 1
ATOM 4238 O O . LEU B 1 164 ? 14.273 22.156 -3.301 1 98.81 164 LEU B O 1
ATOM 4242 N N . VAL B 1 165 ? 12.156 22.625 -3.768 1 98.94 165 VAL B N 1
ATOM 4243 C CA . VAL B 1 165 ? 11.781 23.047 -2.424 1 98.94 165 VAL B CA 1
ATOM 4244 C C . VAL B 1 165 ? 10.594 22.219 -1.931 1 98.94 165 VAL B C 1
ATOM 4246 O O . VAL B 1 165 ? 9.555 22.156 -2.59 1 98.94 165 VAL B O 1
ATOM 4249 N N . ALA B 1 166 ? 10.789 21.531 -0.842 1 98.94 166 ALA B N 1
ATOM 4250 C CA . ALA B 1 166 ? 9.742 20.75 -0.193 1 98.94 166 ALA B CA 1
ATOM 4251 C C . ALA B 1 166 ? 9.094 21.547 0.942 1 98.94 166 ALA B C 1
ATOM 4253 O O . ALA B 1 166 ? 9.789 22.062 1.815 1 98.94 166 ALA B O 1
ATOM 4254 N N . VAL B 1 167 ? 7.738 21.594 0.938 1 98.94 167 VAL B N 1
ATOM 4255 C CA . VAL B 1 167 ? 7.043 22.375 1.956 1 98.94 167 VAL B CA 1
ATOM 4256 C C . VAL B 1 167 ? 5.699 21.719 2.275 1 98.94 167 VAL B C 1
ATOM 4258 O O . VAL B 1 167 ? 5.016 21.219 1.378 1 98.94 167 VAL B O 1
ATOM 4261 N N . THR B 1 168 ? 5.391 21.625 3.521 1 98.81 168 THR B N 1
ATOM 4262 C CA . THR B 1 168 ? 4.086 21.125 3.939 1 98.81 168 THR B CA 1
ATOM 4263 C C . THR B 1 168 ? 3.021 22.203 3.811 1 98.81 168 THR B C 1
ATOM 4265 O O . THR B 1 168 ? 3.297 23.391 4.051 1 98.81 168 THR B O 1
ATOM 4268 N N . ALA B 1 169 ? 1.793 21.781 3.482 1 98.81 169 ALA B N 1
ATOM 4269 C CA . ALA B 1 169 ? 0.684 22.719 3.422 1 98.81 169 ALA B CA 1
ATOM 4270 C C . ALA B 1 169 ? 0.151 23.031 4.816 1 98.81 169 ALA B C 1
ATOM 4272 O O . ALA B 1 169 ? -0.521 24.047 5.02 1 98.81 169 ALA B O 1
ATOM 4273 N N . ALA B 1 170 ? 0.443 22.203 5.746 1 98.75 170 ALA B N 1
ATOM 4274 C CA . ALA B 1 170 ? 0.187 22.438 7.168 1 98.75 170 ALA B CA 1
ATOM 4275 C C . ALA B 1 170 ? 1.09 21.562 8.031 1 98.75 170 ALA B C 1
ATOM 4277 O O . ALA B 1 170 ? 1.294 20.375 7.734 1 98.75 170 ALA B O 1
ATOM 4278 N N . SER B 1 171 ? 1.655 22.172 9.039 1 98.69 171 SER B N 1
ATOM 4279 C CA . SER B 1 171 ? 2.463 21.406 9.977 1 98.69 171 SER B CA 1
ATOM 4280 C C . SER B 1 171 ? 1.616 20.375 10.719 1 98.69 171 SER B C 1
ATOM 4282 O O . SER B 1 171 ? 0.593 20.719 11.312 1 98.69 171 SER B O 1
ATOM 4284 N N . ASN B 1 172 ? 2.113 19.125 10.719 1 98.25 172 ASN B N 1
ATOM 4285 C CA . ASN B 1 172 ? 1.354 18.047 11.352 1 98.25 172 ASN B CA 1
ATOM 4286 C C . ASN B 1 172 ? 1.446 18.125 12.875 1 98.25 172 ASN B C 1
ATOM 4288 O O . ASN B 1 172 ? 0.685 17.469 13.586 1 98.25 172 ASN B O 1
ATOM 4292 N N . VAL B 1 173 ? 2.336 18.938 13.383 1 98.31 173 VAL B N 1
ATOM 4293 C CA . VAL B 1 173 ? 2.514 19 14.828 1 98.31 173 VAL B CA 1
ATOM 4294 C C . VAL B 1 173 ? 2.033 20.344 15.352 1 98.31 173 VAL B C 1
ATOM 4296 O O . VAL B 1 173 ? 1.481 20.438 16.453 1 98.31 173 VAL B O 1
ATOM 4299 N N . LEU B 1 174 ? 2.203 21.422 14.516 1 98 174 LEU B N 1
ATOM 4300 C CA . LEU B 1 174 ? 1.977 22.781 15.023 1 98 174 LEU B CA 1
ATOM 4301 C C . LEU B 1 174 ? 0.732 23.391 14.391 1 98 174 LEU B C 1
ATOM 4303 O O . LEU B 1 174 ? 0.239 24.422 14.859 1 98 174 LEU B O 1
ATOM 4307 N N . GLY B 1 175 ? 0.244 22.844 13.367 1 97.81 175 GLY B N 1
ATOM 4308 C CA . GLY B 1 175 ? -0.958 23.312 12.703 1 97.81 175 GLY B CA 1
ATOM 4309 C C . GLY B 1 175 ? -0.709 24.516 11.812 1 97.81 175 GLY B C 1
ATOM 4310 O O . GLY B 1 175 ? -1.618 25 11.125 1 97.81 175 GLY B O 1
ATOM 4311 N N . VAL B 1 176 ? 0.57 24.984 11.742 1 97.75 176 VAL B N 1
ATOM 4312 C CA . VAL B 1 176 ? 0.943 26.141 10.938 1 97.75 176 VAL B CA 1
ATOM 4313 C C . VAL B 1 176 ? 0.694 25.844 9.461 1 97.75 176 VAL B C 1
ATOM 4315 O O . VAL B 1 176 ? 1.095 24.797 8.953 1 97.75 176 VAL B O 1
ATOM 4318 N N . ALA B 1 177 ? 0.007 26.75 8.789 1 97.88 177 ALA B N 1
ATOM 4319 C CA . ALA B 1 177 ? -0.299 26.578 7.367 1 97.88 177 ALA B CA 1
ATOM 4320 C C . ALA B 1 177 ? 0.366 27.672 6.527 1 97.88 177 ALA B C 1
ATOM 4322 O O . ALA B 1 177 ? -0.125 28.797 6.461 1 97.88 177 ALA B O 1
ATOM 4323 N N . PRO B 1 178 ? 1.43 27.359 5.805 1 97.88 178 PRO B N 1
ATOM 4324 C CA . PRO B 1 178 ? 2.125 28.344 4.965 1 97.88 178 PRO B CA 1
ATOM 4325 C C . PRO B 1 178 ? 1.312 28.75 3.74 1 97.88 178 PRO B C 1
ATOM 4327 O O . PRO B 1 178 ? 0.371 28.047 3.355 1 97.88 178 PRO B O 1
ATOM 4330 N N . ASP B 1 179 ? 1.631 29.938 3.184 1 97.75 179 ASP B N 1
ATOM 4331 C CA . ASP B 1 179 ? 1.049 30.406 1.927 1 97.75 179 ASP B CA 1
ATOM 4332 C C . ASP B 1 179 ? 1.685 29.688 0.735 1 97.75 179 ASP B C 1
ATOM 4334 O O . ASP B 1 179 ? 2.641 30.188 0.141 1 97.75 179 ASP B O 1
ATOM 4338 N N . ILE B 1 180 ? 1.121 28.594 0.279 1 98.62 180 ILE B N 1
ATOM 4339 C CA . ILE B 1 180 ? 1.712 27.703 -0.714 1 98.62 180 ILE B CA 1
ATOM 4340 C C . ILE B 1 180 ? 1.835 28.438 -2.051 1 98.62 180 ILE B C 1
ATOM 4342 O O . ILE B 1 180 ? 2.861 28.328 -2.729 1 98.62 180 ILE B O 1
ATOM 4346 N N . ALA B 1 181 ? 0.769 29.156 -2.398 1 98.56 181 ALA B N 1
ATOM 4347 C CA . ALA B 1 181 ? 0.801 29.875 -3.678 1 98.56 181 ALA B CA 1
ATOM 4348 C C . ALA B 1 181 ? 1.967 30.844 -3.73 1 98.56 181 ALA B C 1
ATOM 4350 O O . ALA B 1 181 ? 2.674 30.938 -4.738 1 98.56 181 ALA B O 1
ATOM 4351 N N . ALA B 1 182 ? 2.156 31.594 -2.662 1 98.44 182 ALA B N 1
ATOM 4352 C CA . ALA B 1 182 ? 3.26 32.562 -2.605 1 98.44 182 ALA B CA 1
ATOM 4353 C C . ALA B 1 182 ? 4.605 31.844 -2.66 1 98.44 182 ALA B C 1
ATOM 4355 O O . ALA B 1 182 ? 5.531 32.281 -3.34 1 98.44 182 ALA B O 1
ATOM 4356 N N . ILE B 1 183 ? 4.746 30.75 -1.955 1 98.75 183 ILE B N 1
ATOM 4357 C CA . ILE B 1 183 ? 5.988 29.984 -1.883 1 98.75 183 ILE B CA 1
ATOM 4358 C C . ILE B 1 183 ? 6.316 29.406 -3.256 1 98.75 183 ILE B C 1
ATOM 4360 O O . ILE B 1 183 ? 7.449 29.531 -3.734 1 98.75 183 ILE B O 1
ATOM 4364 N N . THR B 1 184 ? 5.332 28.781 -3.92 1 98.69 184 THR B N 1
ATOM 4365 C CA . THR B 1 184 ? 5.574 28.156 -5.215 1 98.69 184 THR B CA 1
ATOM 4366 C C . THR B 1 184 ? 5.965 29.203 -6.258 1 98.69 184 THR B C 1
ATOM 4368 O O . THR B 1 184 ? 6.809 28.938 -7.117 1 98.69 184 THR B O 1
ATOM 4371 N N . ALA B 1 185 ? 5.336 30.359 -6.195 1 98.56 185 ALA B N 1
ATOM 4372 C CA . ALA B 1 185 ? 5.691 31.438 -7.109 1 98.56 185 ALA B CA 1
ATOM 4373 C C . ALA B 1 185 ? 7.145 31.859 -6.914 1 98.56 185 ALA B C 1
ATOM 4375 O O . ALA B 1 185 ? 7.867 32.094 -7.891 1 98.56 185 ALA B O 1
ATOM 4376 N N . GLN B 1 186 ? 7.523 32 -5.695 1 98.5 186 GLN B N 1
ATOM 4377 C CA . GLN B 1 186 ? 8.891 32.406 -5.371 1 98.5 186 GLN B CA 1
ATOM 4378 C C . GLN B 1 186 ? 9.891 31.359 -5.855 1 98.5 186 GLN B C 1
ATOM 4380 O O . GLN B 1 186 ? 10.93 31.719 -6.422 1 98.5 186 GLN B O 1
ATOM 4385 N N . VAL B 1 187 ? 9.633 30.094 -5.656 1 98.81 187 VAL B N 1
ATOM 4386 C CA . VAL B 1 187 ? 10.523 29 -6.043 1 98.81 187 VAL B CA 1
ATOM 4387 C C . VAL B 1 187 ? 10.609 28.922 -7.566 1 98.81 187 VAL B C 1
ATOM 4389 O O . VAL B 1 187 ? 11.695 28.75 -8.125 1 98.81 187 VAL B O 1
ATOM 4392 N N . ARG B 1 188 ? 9.453 29.047 -8.219 1 98.12 188 ARG B N 1
ATOM 4393 C CA . ARG B 1 188 ? 9.414 29.016 -9.672 1 98.12 188 ARG B CA 1
ATOM 4394 C C . ARG B 1 188 ? 10.258 30.125 -10.273 1 98.12 188 ARG B C 1
ATOM 4396 O O . ARG B 1 188 ? 10.961 29.922 -11.266 1 98.12 188 ARG B O 1
ATOM 4403 N N . ALA B 1 189 ? 10.18 31.281 -9.695 1 97.62 189 ALA B N 1
ATOM 4404 C CA . ALA B 1 189 ? 10.961 32.406 -10.164 1 97.62 189 ALA B CA 1
ATOM 4405 C C . ALA B 1 189 ? 12.453 32.125 -10.078 1 97.62 189 ALA B C 1
ATOM 4407 O O . ALA B 1 189 ? 13.242 32.656 -10.875 1 97.62 189 ALA B O 1
ATOM 4408 N N . ALA B 1 190 ? 12.844 31.297 -9.18 1 97.62 190 ALA B N 1
ATOM 4409 C CA . ALA B 1 190 ? 14.242 30.938 -9.008 1 97.62 190 ALA B CA 1
ATOM 4410 C C . ALA B 1 190 ? 14.609 29.734 -9.883 1 97.62 190 ALA B C 1
ATOM 4412 O O . ALA B 1 190 ? 15.773 29.312 -9.914 1 97.62 190 ALA B O 1
ATOM 4413 N N . GLY B 1 191 ? 13.648 29.156 -10.531 1 97.88 191 GLY B N 1
ATOM 4414 C CA . GLY B 1 191 ? 13.906 28.078 -11.484 1 97.88 191 GLY B CA 1
ATOM 4415 C C . GLY B 1 191 ? 13.766 26.703 -10.875 1 97.88 191 GLY B C 1
ATOM 4416 O O . GLY B 1 191 ? 14.125 25.703 -11.5 1 97.88 191 GLY B O 1
ATOM 4417 N N . GLY B 1 192 ? 13.289 26.594 -9.664 1 98.31 192 GLY B N 1
ATOM 4418 C CA . GLY B 1 192 ? 13.18 25.312 -8.992 1 98.31 192 GLY B CA 1
ATOM 4419 C C . GLY B 1 192 ? 11.773 24.734 -9.047 1 98.31 192 GLY B C 1
ATOM 4420 O O . GLY B 1 192 ? 10.828 25.422 -9.43 1 98.31 192 GLY B O 1
ATOM 4421 N N . TRP B 1 193 ? 11.641 23.406 -8.727 1 98.75 193 TRP B N 1
ATOM 4422 C CA . TRP B 1 193 ? 10.359 22.75 -8.547 1 98.75 193 TRP B CA 1
ATOM 4423 C C . TRP B 1 193 ? 9.906 22.812 -7.094 1 98.75 193 TRP B C 1
ATOM 4425 O O . TRP B 1 193 ? 10.695 23.141 -6.207 1 98.75 193 TRP B O 1
ATOM 4435 N N . THR B 1 194 ? 8.633 22.609 -6.859 1 98.88 194 THR B N 1
ATOM 4436 C CA . THR B 1 194 ? 8.102 22.516 -5.504 1 98.88 194 THR B CA 1
ATOM 4437 C C . THR B 1 194 ? 7.34 21.203 -5.309 1 98.88 194 THR B C 1
ATOM 4439 O O . THR B 1 194 ? 6.598 20.781 -6.195 1 98.88 194 THR B O 1
ATOM 4442 N N . VAL B 1 195 ? 7.602 20.562 -4.234 1 98.94 195 VAL B N 1
ATOM 4443 C CA . VAL B 1 195 ? 6.766 19.469 -3.758 1 98.94 195 VAL B CA 1
ATOM 4444 C C . VAL B 1 195 ? 6.012 19.891 -2.5 1 98.94 195 VAL B C 1
ATOM 4446 O O . VAL B 1 195 ? 6.625 20.359 -1.53 1 98.94 195 VAL B O 1
ATOM 4449 N N . VAL B 1 196 ? 4.691 19.781 -2.531 1 98.94 196 VAL B N 1
ATOM 4450 C CA . VAL B 1 196 ? 3.834 20.172 -1.42 1 98.94 196 VAL B CA 1
ATOM 4451 C C . VAL B 1 196 ? 3.223 18.938 -0.77 1 98.94 196 VAL B C 1
ATOM 4453 O O . VAL B 1 196 ? 2.605 18.109 -1.448 1 98.94 196 VAL B O 1
ATOM 4456 N N . ASP B 1 197 ? 3.479 18.766 0.477 1 98.88 197 ASP B N 1
ATOM 4457 C CA . ASP B 1 197 ? 2.807 17.75 1.271 1 98.88 197 ASP B CA 1
ATOM 4458 C C . ASP B 1 197 ? 1.484 18.266 1.832 1 98.88 197 ASP B C 1
ATOM 4460 O O . ASP B 1 197 ? 1.472 19.031 2.801 1 98.88 197 ASP B O 1
ATOM 4464 N N . ALA B 1 198 ? 0.409 17.766 1.289 1 98.88 198 ALA B N 1
ATOM 4465 C CA . ALA B 1 198 ? -0.914 18.234 1.691 1 98.88 198 ALA B CA 1
ATOM 4466 C C . ALA B 1 198 ? -1.552 17.281 2.699 1 98.88 198 ALA B C 1
ATOM 4468 O O . ALA B 1 198 ? -2.719 17.438 3.061 1 98.88 198 ALA B O 1
ATOM 4469 N N . VAL B 1 199 ? -0.849 16.328 3.195 1 98.75 199 VAL B N 1
ATOM 4470 C CA . VAL B 1 199 ? -1.41 15.234 3.98 1 98.75 199 VAL B CA 1
ATOM 4471 C C . VAL B 1 199 ? -2.143 15.789 5.199 1 98.75 199 VAL B C 1
ATOM 4473 O O . VAL B 1 199 ? -3.301 15.445 5.445 1 98.75 199 VAL B O 1
ATOM 4476 N N . HIS B 1 200 ? -1.521 16.656 5.906 1 98.75 200 HIS B N 1
ATOM 4477 C CA . HIS B 1 200 ? -2.135 17.141 7.133 1 98.75 200 HIS B CA 1
ATOM 4478 C C . HIS B 1 200 ? -3.152 18.234 6.836 1 98.75 200 HIS B C 1
ATOM 4480 O O . HIS B 1 200 ? -4.105 18.438 7.598 1 98.75 200 HIS B O 1
ATOM 4486 N N . ALA B 1 201 ? -2.996 18.969 5.777 1 98.69 201 ALA B N 1
ATOM 4487 C CA . ALA B 1 201 ? -3.877 20.078 5.426 1 98.69 201 ALA B CA 1
ATOM 4488 C C . ALA B 1 201 ? -5.18 19.578 4.816 1 98.69 201 ALA B C 1
ATOM 4490 O O . ALA B 1 201 ? -6.234 20.203 4.98 1 98.69 201 ALA B O 1
ATOM 4491 N N . ALA B 1 202 ? -5.184 18.469 4.215 1 98.75 202 ALA B N 1
ATOM 4492 C CA . ALA B 1 202 ? -6.203 18.031 3.271 1 98.75 202 ALA B CA 1
ATOM 4493 C C . ALA B 1 202 ? -7.539 17.797 3.975 1 98.75 202 ALA B C 1
ATOM 4495 O O . ALA B 1 202 ? -8.602 17.984 3.375 1 98.75 202 ALA B O 1
ATOM 4496 N N . PRO B 1 203 ? -7.574 17.344 5.223 1 98.62 203 PRO B N 1
ATOM 4497 C CA . PRO B 1 203 ? -8.883 17.188 5.867 1 98.62 203 PRO B CA 1
ATOM 4498 C C . PRO B 1 203 ? -9.531 18.531 6.215 1 98.62 203 PRO B C 1
ATOM 4500 O O . PRO B 1 203 ? -10.727 18.578 6.527 1 98.62 203 PRO B O 1
ATOM 4503 N N . HIS B 1 204 ? -8.727 19.641 6.152 1 98.44 204 HIS B N 1
ATOM 4504 C CA . HIS B 1 204 ? -9.188 20.953 6.605 1 98.44 204 HIS B CA 1
ATOM 4505 C C . HIS B 1 204 ? -9.352 21.906 5.434 1 98.44 204 HIS B C 1
ATOM 4507 O O . HIS B 1 204 ? -10.234 22.766 5.449 1 98.44 204 HIS B O 1
ATOM 4513 N N . LEU B 1 205 ? -8.406 21.781 4.523 1 97.38 205 LEU B N 1
ATOM 4514 C CA . LEU B 1 205 ? -8.305 22.641 3.348 1 97.38 205 LEU B CA 1
ATOM 4515 C C . LEU B 1 205 ? -8.266 21.812 2.07 1 97.38 205 LEU B C 1
ATOM 4517 O O . LEU B 1 205 ? -7.344 21.016 1.87 1 97.38 205 LEU B O 1
ATOM 4521 N N . LEU B 1 206 ? -9.305 22.047 1.219 1 98.62 206 LEU B N 1
ATOM 4522 C CA . LEU B 1 206 ? -9.344 21.281 -0.025 1 98.62 206 LEU B CA 1
ATOM 4523 C C . LEU B 1 206 ? -8.133 21.609 -0.898 1 98.62 206 LEU B C 1
ATOM 4525 O O . LEU B 1 206 ? -7.945 22.75 -1.307 1 98.62 206 LEU B O 1
ATOM 4529 N N . PRO B 1 207 ? -7.254 20.594 -1.219 1 98.69 207 PRO B N 1
ATOM 4530 C CA . PRO B 1 207 ? -6.098 20.875 -2.07 1 98.69 207 PRO B CA 1
ATOM 4531 C C . PRO B 1 207 ? -6.496 21.359 -3.467 1 98.69 207 PRO B C 1
ATOM 4533 O O . PRO B 1 207 ? -7.492 20.891 -4.02 1 98.69 207 PRO B O 1
ATOM 4536 N N . ASP B 1 208 ? -5.738 22.281 -4.004 1 98.75 208 ASP B N 1
ATOM 4537 C CA . ASP B 1 208 ? -5.938 22.828 -5.34 1 98.75 208 ASP B CA 1
ATOM 4538 C C . ASP B 1 208 ? -4.605 23 -6.07 1 98.75 208 ASP B C 1
ATOM 4540 O O . ASP B 1 208 ? -3.973 24.047 -5.977 1 98.75 208 ASP B O 1
ATOM 4544 N N . VAL B 1 209 ? -4.277 21.969 -6.867 1 98.38 209 VAL B N 1
ATOM 4545 C CA . VAL B 1 209 ? -2.957 21.969 -7.484 1 98.38 209 VAL B CA 1
ATOM 4546 C C . VAL B 1 209 ? -2.855 23.109 -8.492 1 98.38 209 VAL B C 1
ATOM 4548 O O . VAL B 1 209 ? -1.766 23.641 -8.734 1 98.38 209 VAL B O 1
ATOM 4551 N N . GLN B 1 210 ? -3.959 23.547 -9.039 1 97.31 210 GLN B N 1
ATOM 4552 C CA . GLN B 1 210 ? -3.969 24.656 -9.977 1 97.31 210 GLN B CA 1
ATOM 4553 C C . GLN B 1 210 ? -3.705 25.984 -9.266 1 97.31 210 GLN B C 1
ATOM 4555 O O . GLN B 1 210 ? -2.879 26.781 -9.711 1 97.31 210 GLN B O 1
ATOM 4560 N N . ALA B 1 211 ? -4.3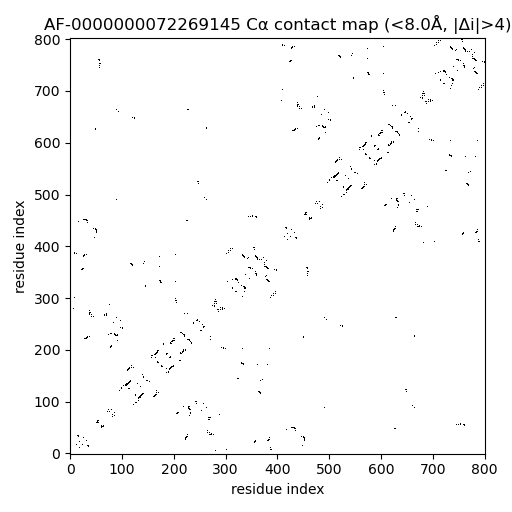75 26.203 -8.156 1 98.19 211 ALA B N 1
ATOM 4561 C CA . ALA B 1 211 ? -4.227 27.453 -7.406 1 98.19 211 ALA B CA 1
ATOM 4562 C C . ALA B 1 211 ? -2.857 27.531 -6.734 1 98.19 211 ALA B C 1
ATOM 4564 O O . ALA B 1 211 ? -2.291 28.609 -6.594 1 98.19 211 ALA B O 1
ATOM 4565 N N . TRP B 1 212 ? -2.316 26.406 -6.289 1 98.5 212 TRP B N 1
ATOM 4566 C CA . TRP B 1 212 ? -1.051 26.359 -5.562 1 98.5 212 TRP B CA 1
ATOM 4567 C C . TRP B 1 212 ? 0.127 26.578 -6.504 1 98.5 212 TRP B C 1
ATOM 4569 O O . TRP B 1 212 ? 1.149 27.141 -6.109 1 98.5 212 TRP B O 1
ATOM 4579 N N . GLY B 1 213 ? -0.021 26.141 -7.738 1 98.12 213 GLY B N 1
ATOM 4580 C CA . GLY B 1 213 ? 1.071 26.234 -8.695 1 98.12 213 GLY B CA 1
ATOM 4581 C C . GLY B 1 213 ? 2.23 25.312 -8.367 1 98.12 213 GLY B C 1
ATOM 4582 O O . GLY B 1 213 ? 3.369 25.578 -8.758 1 98.12 213 GLY B O 1
ATOM 4583 N N . ALA B 1 214 ? 2.033 24.328 -7.605 1 98.31 214 ALA B N 1
ATOM 4584 C CA . ALA B 1 214 ? 3.062 23.359 -7.227 1 98.31 214 ALA B CA 1
ATOM 4585 C C . ALA B 1 214 ? 3.389 22.422 -8.383 1 98.31 214 ALA B C 1
ATOM 4587 O O . ALA B 1 214 ? 2.65 22.359 -9.367 1 98.31 214 ALA B O 1
ATOM 4588 N N . ASP B 1 215 ? 4.512 21.719 -8.32 1 98.81 215 ASP B N 1
ATOM 4589 C CA . ASP B 1 215 ? 4.914 20.75 -9.344 1 98.81 215 ASP B CA 1
ATOM 4590 C C . ASP B 1 215 ? 4.543 19.328 -8.93 1 98.81 215 ASP B C 1
ATOM 4592 O O . ASP B 1 215 ? 4.293 18.484 -9.789 1 98.81 215 ASP B O 1
ATOM 4596 N N . PHE B 1 216 ? 4.578 19.047 -7.695 1 98.88 216 PHE B N 1
ATOM 4597 C CA . PHE B 1 216 ? 4.191 17.781 -7.094 1 98.88 216 PHE B CA 1
ATOM 4598 C C . PHE B 1 216 ? 3.359 18.016 -5.836 1 98.88 216 PHE B C 1
ATOM 4600 O O . PHE B 1 216 ? 3.666 18.906 -5.039 1 98.88 216 PHE B O 1
ATOM 4607 N N . VAL B 1 217 ? 2.26 17.219 -5.648 1 98.94 217 VAL B N 1
ATOM 4608 C CA . VAL B 1 217 ? 1.438 17.328 -4.445 1 98.94 217 VAL B CA 1
ATOM 4609 C C . VAL B 1 217 ? 1.097 15.922 -3.938 1 98.94 217 VAL B C 1
ATOM 4611 O O . VAL B 1 217 ? 0.629 15.078 -4.699 1 98.94 217 VAL B O 1
ATOM 4614 N N . THR B 1 218 ? 1.386 15.664 -2.699 1 98.75 218 THR B N 1
ATOM 4615 C CA . THR B 1 218 ? 0.966 14.422 -2.057 1 98.75 218 THR B CA 1
ATOM 4616 C C . THR B 1 218 ? -0.18 14.68 -1.081 1 98.75 218 THR B C 1
ATOM 4618 O O . THR B 1 218 ? -0.348 15.797 -0.594 1 98.75 218 THR B O 1
ATOM 4621 N N . PHE B 1 219 ? -0.954 13.703 -0.832 1 98.44 219 PHE B N 1
ATOM 4622 C CA . PHE B 1 219 ? -1.931 13.664 0.25 1 98.44 219 PHE B CA 1
ATOM 4623 C C . PHE B 1 219 ? -2.25 12.227 0.638 1 98.44 219 PHE B C 1
ATOM 4625 O O . PHE B 1 219 ? -1.673 11.281 0.087 1 98.44 219 PHE B O 1
ATOM 4632 N N . SER B 1 220 ? -3.086 12.062 1.627 1 98.69 220 SER B N 1
ATOM 4633 C CA . SER B 1 220 ? -3.447 10.727 2.08 1 98.69 220 SER B CA 1
ATOM 4634 C C . SER B 1 220 ? -4.918 10.648 2.471 1 98.69 220 SER B C 1
ATOM 4636 O O . SER B 1 220 ? -5.352 11.32 3.412 1 98.69 220 SER B O 1
ATOM 4638 N N . PRO B 1 221 ? -5.645 9.789 1.849 1 98.62 221 PRO B N 1
ATOM 4639 C CA . PRO B 1 221 ? -7.062 9.609 2.174 1 98.62 221 PRO B CA 1
ATOM 4640 C C . PRO B 1 221 ? -7.293 9.266 3.643 1 98.62 221 PRO B C 1
ATOM 4642 O O . PRO B 1 221 ? -8.328 9.625 4.211 1 98.62 221 PRO B O 1
ATOM 4645 N N . TYR B 1 222 ? -6.32 8.625 4.301 1 98.25 222 TYR B N 1
ATOM 4646 C CA . TYR B 1 222 ? -6.602 8.18 5.664 1 98.25 222 TYR B CA 1
ATOM 4647 C C . TYR B 1 222 ? -6.719 9.367 6.613 1 98.25 222 TYR B C 1
ATOM 4649 O O . TYR B 1 222 ? -7.227 9.234 7.727 1 98.25 222 TYR B O 1
ATOM 4657 N N . LYS B 1 223 ? -6.27 10.578 6.176 1 98.19 223 LYS B N 1
ATOM 4658 C CA . LYS B 1 223 ? -6.512 11.797 6.953 1 98.19 223 LYS B CA 1
ATOM 4659 C C . LYS B 1 223 ? -7.82 12.453 6.539 1 98.19 223 LYS B C 1
ATOM 4661 O O . LYS B 1 223 ? -8.367 13.281 7.277 1 98.19 223 LYS B O 1
ATOM 4666 N N . VAL B 1 224 ? -8.281 12.188 5.363 1 98.56 224 VAL B N 1
ATOM 4667 C CA . VAL B 1 224 ? -9.516 12.719 4.797 1 98.56 224 VAL B CA 1
ATOM 4668 C C . VAL B 1 224 ? -10.617 11.664 4.871 1 98.56 224 VAL B C 1
ATOM 4670 O O . VAL B 1 224 ? -11.148 11.242 3.844 1 98.56 224 VAL B O 1
ATOM 4673 N N . PHE B 1 225 ? -10.727 11.227 5.992 1 98.5 225 PHE B N 1
ATOM 4674 C CA . PHE B 1 225 ? -11.852 10.422 6.461 1 98.5 225 PHE B CA 1
ATOM 4675 C C . PHE B 1 225 ? -12 9.156 5.629 1 98.5 225 PHE B C 1
ATOM 4677 O O . PHE B 1 225 ? -13.109 8.672 5.406 1 98.5 225 PHE B O 1
ATOM 4684 N N . GLY B 1 226 ? -10.977 8.656 4.949 1 98.69 226 GLY B N 1
ATOM 4685 C CA . GLY B 1 226 ? -10.961 7.449 4.137 1 98.69 226 GLY B CA 1
ATOM 4686 C C . GLY B 1 226 ? -9.969 6.414 4.633 1 98.69 226 GLY B C 1
ATOM 4687 O O . GLY B 1 226 ? -9.445 6.527 5.746 1 98.69 226 GLY B O 1
ATOM 4688 N N . PRO B 1 227 ? -9.828 5.348 3.852 1 98.62 227 PRO B N 1
ATOM 4689 C CA . PRO B 1 227 ? -8.922 4.277 4.266 1 98.62 227 PRO B CA 1
ATOM 4690 C C . PRO B 1 227 ? -7.453 4.621 4.027 1 98.62 227 PRO B C 1
ATOM 4692 O O . PRO B 1 227 ? -7.141 5.703 3.521 1 98.62 227 PRO B O 1
ATOM 4695 N N . HIS B 1 228 ? -6.535 3.768 4.559 1 98.62 228 HIS B N 1
ATOM 4696 C CA . HIS B 1 228 ? -5.098 4.008 4.484 1 98.62 228 HIS B CA 1
ATOM 4697 C C . HIS B 1 228 ? -4.59 3.885 3.051 1 98.62 228 HIS B C 1
ATOM 4699 O O . HIS B 1 228 ? -4.285 2.781 2.59 1 98.62 228 HIS B O 1
ATOM 4705 N N . LEU B 1 229 ? -4.477 4.984 2.357 1 98.62 229 LEU B N 1
ATOM 4706 C CA . LEU B 1 229 ? -3.961 5.145 1.003 1 98.62 229 LEU B CA 1
ATOM 4707 C C . LEU B 1 229 ? -3.119 6.41 0.889 1 98.62 229 LEU B C 1
ATOM 4709 O O . LEU B 1 229 ? -2.982 7.16 1.858 1 98.62 229 LEU B O 1
ATOM 4713 N N . GLY B 1 230 ? -2.461 6.59 -0.195 1 98.5 230 GLY B N 1
ATOM 4714 C CA . GLY B 1 230 ? -1.747 7.801 -0.563 1 98.5 230 GLY B CA 1
ATOM 4715 C C . GLY B 1 230 ? -2.031 8.258 -1.983 1 98.5 230 GLY B C 1
ATOM 4716 O O . GLY B 1 230 ? -2.453 7.453 -2.822 1 98.5 230 GLY B O 1
ATOM 4717 N N . GLY B 1 231 ? -1.942 9.469 -2.186 1 98.62 231 GLY B N 1
ATOM 4718 C CA . GLY B 1 231 ? -2.068 10.055 -3.51 1 98.62 231 GLY B CA 1
ATOM 4719 C C . GLY B 1 231 ? -0.914 10.969 -3.869 1 98.62 231 GLY B C 1
ATOM 4720 O O . GLY B 1 231 ? -0.27 11.539 -2.988 1 98.62 231 GLY B O 1
ATOM 4721 N N . LEU B 1 232 ? -0.623 11.062 -5.145 1 98.81 232 LEU B N 1
ATOM 4722 C CA . LEU B 1 232 ? 0.413 11.922 -5.703 1 98.81 232 LEU B CA 1
ATOM 4723 C C . LEU B 1 232 ? -0.039 12.523 -7.031 1 98.81 232 LEU B C 1
ATOM 4725 O O . LEU B 1 232 ? -0.462 11.797 -7.934 1 98.81 232 LEU B O 1
ATOM 4729 N N . TRP B 1 233 ? -0.068 13.805 -7.059 1 98.88 233 TRP B N 1
ATOM 4730 C CA . TRP B 1 233 ? -0.242 14.5 -8.328 1 98.88 233 TRP B CA 1
ATOM 4731 C C . TRP B 1 233 ? 1.1 14.977 -8.875 1 98.88 233 TRP B C 1
ATOM 4733 O O . TRP B 1 233 ? 1.942 15.469 -8.125 1 98.88 233 TRP B O 1
ATOM 4743 N N . ILE B 1 234 ? 1.338 14.828 -10.125 1 98.81 234 ILE B N 1
ATOM 4744 C CA . ILE B 1 234 ? 2.523 15.297 -10.828 1 98.81 234 ILE B CA 1
ATOM 4745 C C . ILE B 1 234 ? 2.109 16.25 -11.953 1 98.81 234 ILE B C 1
ATOM 4747 O O . ILE B 1 234 ? 1.239 15.922 -12.766 1 98.81 234 ILE B O 1
ATOM 4751 N N . ARG B 1 235 ? 2.703 17.422 -11.977 1 98.62 235 ARG B N 1
ATOM 4752 C CA . ARG B 1 235 ? 2.453 18.328 -13.094 1 98.62 235 ARG B CA 1
ATOM 4753 C C . ARG B 1 235 ? 2.646 17.625 -14.43 1 98.62 235 ARG B C 1
ATOM 4755 O O . ARG B 1 235 ? 3.682 17 -14.664 1 98.62 235 ARG B O 1
ATOM 4762 N N . PRO B 1 236 ? 1.654 17.719 -15.297 1 97.44 236 PRO B N 1
ATOM 4763 C CA . PRO B 1 236 ? 1.622 16.875 -16.5 1 97.44 236 PRO B CA 1
ATOM 4764 C C . PRO B 1 236 ? 2.9 16.984 -17.328 1 97.44 236 PRO B C 1
ATOM 4766 O O . PRO B 1 236 ? 3.43 15.977 -17.797 1 97.44 236 PRO B O 1
ATOM 4769 N N . GLU B 1 237 ? 3.502 18.094 -17.438 1 97.25 237 GLU B N 1
ATOM 4770 C CA . GLU B 1 237 ? 4.656 18.328 -18.297 1 97.25 237 GLU B CA 1
ATOM 4771 C C . GLU B 1 237 ? 5.902 17.641 -17.766 1 97.25 237 GLU B C 1
ATOM 4773 O O . GLU B 1 237 ? 6.867 17.422 -18.5 1 97.25 237 GLU B O 1
ATOM 4778 N N . LEU B 1 238 ? 5.855 17.281 -16.516 1 97.88 238 LEU B N 1
ATOM 4779 C CA . LEU B 1 238 ? 7.055 16.734 -15.891 1 97.88 238 LEU B CA 1
ATOM 4780 C C . LEU B 1 238 ? 7.059 15.219 -15.961 1 97.88 238 LEU B C 1
ATOM 4782 O O . LEU B 1 238 ? 8.117 14.586 -15.844 1 97.88 238 LEU B O 1
ATOM 4786 N N . ARG B 1 239 ? 5.957 14.523 -16.109 1 96.38 239 ARG B N 1
ATOM 4787 C CA . ARG B 1 239 ? 5.801 13.078 -15.992 1 96.38 239 ARG B CA 1
ATOM 4788 C C . ARG B 1 239 ? 6.762 12.344 -16.922 1 96.38 239 ARG B C 1
ATOM 4790 O O . ARG B 1 239 ? 7.48 11.438 -16.5 1 96.38 239 ARG B O 1
ATOM 4797 N N . PRO B 1 240 ? 6.883 12.758 -18.203 1 95.88 240 PRO B N 1
ATOM 4798 C CA . PRO B 1 240 ? 7.758 12.023 -19.125 1 95.88 240 PRO B CA 1
ATOM 4799 C C . PRO B 1 240 ? 9.234 12.164 -18.781 1 95.88 240 PRO B C 1
ATOM 4801 O O . PRO B 1 240 ? 10.07 11.406 -19.281 1 95.88 240 PRO B O 1
ATOM 4804 N N . GLN B 1 241 ? 9.531 13.125 -17.938 1 95.38 241 GLN B N 1
ATOM 4805 C CA . GLN B 1 241 ? 10.922 13.422 -17.609 1 95.38 241 GLN B CA 1
ATOM 4806 C C . GLN B 1 241 ? 11.367 12.68 -16.359 1 95.38 241 GLN B C 1
ATOM 4808 O O . GLN B 1 241 ? 12.555 12.688 -16.016 1 95.38 241 GLN B O 1
ATOM 4813 N N . LEU B 1 242 ? 10.508 12.078 -15.711 1 97.19 242 LEU B N 1
ATOM 4814 C CA . LEU B 1 242 ? 10.812 11.492 -14.414 1 97.19 242 LEU B CA 1
ATOM 4815 C C . LEU B 1 242 ? 11.117 10 -14.547 1 97.19 242 LEU B C 1
ATOM 4817 O O . LEU B 1 242 ? 10.203 9.188 -14.719 1 97.19 242 LEU B O 1
ATOM 4821 N N . PRO B 1 243 ? 12.312 9.602 -14.352 1 96.06 243 PRO B N 1
ATOM 4822 C CA . PRO B 1 243 ? 12.719 8.211 -14.562 1 96.06 243 PRO B CA 1
ATOM 4823 C C . PRO B 1 243 ? 12.539 7.352 -13.305 1 96.06 243 PRO B C 1
ATOM 4825 O O . PRO B 1 243 ? 13.477 6.68 -12.875 1 96.06 243 PRO B O 1
ATOM 4828 N N . TRP B 1 244 ? 11.352 7.305 -12.766 1 94.94 244 TRP B N 1
ATOM 4829 C CA . TRP B 1 244 ? 11.109 6.434 -11.625 1 94.94 244 TRP B CA 1
ATOM 4830 C C . TRP B 1 244 ? 11.203 4.965 -12.023 1 94.94 244 TRP B C 1
ATOM 4832 O O . TRP B 1 244 ? 10.922 4.609 -13.172 1 94.94 244 TRP B O 1
ATOM 4842 N N . PRO B 1 245 ? 11.68 4.066 -11.039 1 94.06 245 PRO B N 1
ATOM 4843 C CA . PRO B 1 245 ? 11.664 2.627 -11.32 1 94.06 245 PRO B CA 1
ATOM 4844 C C . PRO B 1 245 ? 10.266 2.09 -11.594 1 94.06 245 PRO B C 1
ATOM 4846 O O . PRO B 1 245 ? 9.297 2.504 -10.945 1 94.06 245 PRO B O 1
ATOM 4849 N N . ARG B 1 246 ? 10.133 1.244 -12.57 1 91.5 246 ARG B N 1
ATOM 4850 C CA . ARG B 1 246 ? 8.828 0.738 -12.977 1 91.5 246 ARG B CA 1
ATOM 4851 C C . ARG B 1 246 ? 8.953 -0.638 -13.625 1 91.5 246 ARG B C 1
ATOM 4853 O O . ARG B 1 246 ? 10.062 -1.097 -13.914 1 91.5 246 ARG B O 1
ATOM 4860 N N . LEU B 1 247 ? 7.828 -1.254 -13.758 1 90.44 247 LEU B N 1
ATOM 4861 C CA . LEU B 1 247 ? 7.809 -2.486 -14.539 1 90.44 247 LEU B CA 1
ATOM 4862 C C . LEU B 1 247 ? 8.227 -2.221 -15.977 1 90.44 247 LEU B C 1
ATOM 4864 O O . LEU B 1 247 ? 7.855 -1.202 -16.562 1 90.44 247 LEU B O 1
ATOM 4868 N N . SER B 1 248 ? 8.852 -3.129 -16.562 1 86.5 248 SER B N 1
ATOM 4869 C CA . SER B 1 248 ? 9.57 -2.924 -17.812 1 86.5 248 SER B CA 1
ATOM 4870 C C . SER B 1 248 ? 8.602 -2.621 -18.953 1 86.5 248 SER B C 1
ATOM 4872 O O . SER B 1 248 ? 8.961 -1.92 -19.906 1 86.5 248 SER B O 1
ATOM 4874 N N . PHE B 1 249 ? 7.41 -3.104 -18.812 1 85.19 249 PHE B N 1
ATOM 4875 C CA . PHE B 1 249 ? 6.496 -2.961 -19.938 1 85.19 249 PHE B CA 1
ATOM 4876 C C . PHE B 1 249 ? 5.672 -1.687 -19.797 1 85.19 249 PHE B C 1
ATOM 4878 O O . PHE B 1 249 ? 4.875 -1.363 -20.688 1 85.19 249 PHE B O 1
ATOM 4885 N N . VAL B 1 250 ? 5.793 -0.967 -18.734 1 90.19 250 VAL B N 1
ATOM 4886 C CA . VAL B 1 250 ? 5.086 0.297 -18.547 1 90.19 250 VAL B CA 1
ATOM 4887 C C . VAL B 1 250 ? 5.852 1.423 -19.25 1 90.19 250 VAL B C 1
ATOM 4889 O O . VAL B 1 250 ? 7.051 1.593 -19.031 1 90.19 250 VAL B O 1
ATOM 4892 N N . GLU B 1 251 ? 5.176 2.238 -19.984 1 92.06 251 GLU B N 1
ATOM 4893 C CA . GLU B 1 251 ? 5.793 3.301 -20.766 1 92.06 251 GLU B CA 1
ATOM 4894 C C . GLU B 1 251 ? 6.262 4.445 -19.875 1 92.06 251 GLU B C 1
ATOM 4896 O O . GLU B 1 251 ? 5.68 4.695 -18.812 1 92.06 251 GLU B O 1
ATOM 4901 N N . ASP B 1 252 ? 7.27 5.113 -20.469 1 91.62 252 ASP B N 1
ATOM 4902 C CA . ASP B 1 252 ? 7.734 6.32 -19.797 1 91.62 252 ASP B CA 1
ATOM 4903 C C . ASP B 1 252 ? 6.605 7.344 -19.672 1 91.62 252 ASP B C 1
ATOM 4905 O O . ASP B 1 252 ? 5.832 7.547 -20.609 1 91.62 252 ASP B O 1
ATOM 4909 N N . GLY B 1 253 ? 6.535 7.871 -18.547 1 93.5 253 GLY B N 1
ATOM 4910 C CA . GLY B 1 253 ? 5.566 8.938 -18.359 1 93.5 253 GLY B CA 1
ATOM 4911 C C . GLY B 1 253 ? 4.184 8.43 -17.984 1 93.5 253 GLY B C 1
ATOM 4912 O O . GLY B 1 253 ? 3.322 9.203 -17.562 1 93.5 253 GLY B O 1
ATOM 4913 N N . ASP B 1 254 ? 3.967 7.145 -18.141 1 96.19 254 ASP B N 1
ATOM 4914 C CA . ASP B 1 254 ? 2.703 6.57 -17.688 1 96.19 254 ASP B CA 1
ATOM 4915 C C . ASP B 1 254 ? 2.621 6.57 -16.172 1 96.19 254 ASP B C 1
ATOM 4917 O O . ASP B 1 254 ? 3.424 5.914 -15.5 1 96.19 254 ASP B O 1
ATOM 4921 N N . ILE B 1 255 ? 1.626 7.277 -15.648 1 97.31 255 ILE B N 1
ATOM 4922 C CA . ILE B 1 255 ? 1.495 7.508 -14.211 1 97.31 255 ILE B CA 1
ATOM 4923 C C . ILE B 1 255 ? 1.414 6.172 -13.477 1 97.31 255 ILE B C 1
ATOM 4925 O O . ILE B 1 255 ? 1.838 6.062 -12.32 1 97.31 255 ILE B O 1
ATOM 4929 N N . THR B 1 256 ? 0.964 5.094 -14.109 1 96.25 256 THR B N 1
ATOM 4930 C CA . THR B 1 256 ? 0.811 3.791 -13.469 1 96.25 256 THR B CA 1
ATOM 4931 C C . THR B 1 256 ? 2.174 3.186 -13.141 1 96.25 256 THR B C 1
ATOM 4933 O O . THR B 1 256 ? 2.27 2.264 -12.328 1 96.25 256 THR B O 1
ATOM 4936 N N . GLY B 1 257 ? 3.219 3.738 -13.773 1 96.25 257 GLY B N 1
ATOM 4937 C CA . GLY B 1 257 ? 4.559 3.25 -13.5 1 96.25 257 GLY B CA 1
ATOM 4938 C C . GLY B 1 257 ? 5.012 3.504 -12.078 1 96.25 257 GLY B C 1
ATOM 4939 O O . GLY B 1 257 ? 5.855 2.777 -11.547 1 96.25 257 GLY B O 1
ATOM 4940 N N . ILE B 1 258 ? 4.438 4.52 -11.469 1 96.88 258 ILE B N 1
ATOM 4941 C CA . ILE B 1 258 ? 4.855 4.871 -10.117 1 96.88 258 ILE B CA 1
ATOM 4942 C C . ILE B 1 258 ? 3.949 4.176 -9.102 1 96.88 258 ILE B C 1
ATOM 4944 O O . ILE B 1 258 ? 4.199 4.234 -7.895 1 96.88 258 ILE B O 1
ATOM 4948 N N . GLU B 1 259 ? 2.902 3.443 -9.633 1 97.19 259 GLU B N 1
ATOM 4949 C CA . GLU B 1 259 ? 1.987 2.666 -8.805 1 97.19 259 GLU B CA 1
ATOM 4950 C C . GLU B 1 259 ? 2.422 1.205 -8.719 1 97.19 259 GLU B C 1
ATOM 4952 O O . GLU B 1 259 ? 1.947 0.365 -9.484 1 97.19 259 GLU B O 1
ATOM 4957 N N . HIS B 1 260 ? 3.264 0.813 -7.836 1 95.44 260 HIS B N 1
ATOM 4958 C CA . HIS B 1 260 ? 3.861 -0.515 -7.766 1 95.44 260 HIS B CA 1
ATOM 4959 C C . HIS B 1 260 ? 2.854 -1.547 -7.27 1 95.44 260 HIS B C 1
ATOM 4961 O O . HIS B 1 260 ? 2.391 -1.473 -6.129 1 95.44 260 HIS B O 1
ATOM 4967 N N . GLY B 1 261 ? 2.605 -2.516 -8.188 1 95 261 GLY B N 1
ATOM 4968 C CA . GLY B 1 261 ? 1.882 -3.691 -7.734 1 95 261 GLY B CA 1
ATOM 4969 C C . GLY B 1 261 ? 0.377 -3.555 -7.863 1 95 261 GLY B C 1
ATOM 4970 O O . GLY B 1 261 ? -0.117 -2.555 -8.391 1 95 261 GLY B O 1
ATOM 4971 N N . THR B 1 262 ? -0.326 -4.602 -7.457 1 95.94 262 THR B N 1
ATOM 4972 C CA . THR B 1 262 ? -1.784 -4.625 -7.465 1 95.94 262 THR B CA 1
ATOM 4973 C C . THR B 1 262 ? -2.344 -3.605 -6.473 1 95.94 262 THR B C 1
ATOM 4975 O O . THR B 1 262 ? -1.938 -3.578 -5.309 1 95.94 262 THR B O 1
ATOM 4978 N N . PRO B 1 263 ? -3.242 -2.77 -6.941 1 97.38 263 PRO B N 1
ATOM 4979 C CA . PRO B 1 263 ? -3.84 -1.786 -6.035 1 97.38 263 PRO B CA 1
ATOM 4980 C C . PRO B 1 263 ? -4.676 -2.432 -4.93 1 97.38 263 PRO B C 1
ATOM 4982 O O . PRO B 1 263 ? -5.148 -3.561 -5.09 1 97.38 263 PRO B O 1
ATOM 4985 N N . GLN B 1 264 ? -4.805 -1.719 -3.836 1 98.5 264 GLN B N 1
ATOM 4986 C CA . GLN B 1 264 ? -5.777 -2.1 -2.818 1 98.5 264 GLN B CA 1
ATOM 4987 C C . GLN B 1 264 ? -7.191 -1.706 -3.236 1 98.5 264 GLN B C 1
ATOM 4989 O O . GLN B 1 264 ? -7.77 -0.768 -2.684 1 98.5 264 GLN B O 1
ATOM 4994 N N . TYR B 1 265 ? -7.793 -2.492 -4.102 1 98.75 265 TYR B N 1
ATOM 4995 C CA . TYR B 1 265 ? -9.062 -2.15 -4.727 1 98.75 265 TYR B CA 1
ATOM 4996 C C . TYR B 1 265 ? -10.141 -1.906 -3.676 1 98.75 265 TYR B C 1
ATOM 4998 O O . TYR B 1 265 ? -10.992 -1.03 -3.844 1 98.75 265 TYR B O 1
ATOM 5006 N N . GLU B 1 266 ? -10.141 -2.709 -2.592 1 98.88 266 GLU B N 1
ATOM 5007 C CA . GLU B 1 266 ? -11.117 -2.514 -1.527 1 98.88 266 GLU B CA 1
ATOM 5008 C C . GLU B 1 266 ? -10.969 -1.137 -0.887 1 98.88 266 GLU B C 1
ATOM 5010 O O . GLU B 1 266 ? -11.969 -0.511 -0.513 1 98.88 266 GLU B O 1
ATOM 5015 N N . LEU B 1 267 ? -9.742 -0.666 -0.776 1 98.94 267 LEU B N 1
ATOM 5016 C CA . LEU B 1 267 ? -9.531 0.649 -0.179 1 98.94 267 LEU B CA 1
ATOM 5017 C C . LEU B 1 267 ? -9.852 1.757 -1.178 1 98.94 267 LEU B C 1
ATOM 5019 O O . LEU B 1 267 ? -10.289 2.842 -0.789 1 98.94 267 LEU B O 1
ATOM 5023 N N . LEU B 1 268 ? -9.625 1.475 -2.49 1 98.88 268 LEU B N 1
ATOM 5024 C CA . LEU B 1 268 ? -10.094 2.414 -3.506 1 98.88 268 LEU B CA 1
ATOM 5025 C C . LEU B 1 268 ? -11.609 2.582 -3.441 1 98.88 268 LEU B C 1
ATOM 5027 O O . LEU B 1 268 ? -12.117 3.697 -3.562 1 98.88 268 LEU B O 1
ATOM 5031 N N . ALA B 1 269 ? -12.305 1.476 -3.264 1 98.94 269 ALA B N 1
ATOM 5032 C CA . ALA B 1 269 ? -13.75 1.539 -3.086 1 98.94 269 ALA B CA 1
ATOM 5033 C C . ALA B 1 269 ? -14.117 2.398 -1.879 1 98.94 269 ALA B C 1
ATOM 5035 O O . ALA B 1 269 ? -15.039 3.221 -1.95 1 98.94 269 ALA B O 1
ATOM 5036 N N . GLY B 1 270 ? -13.391 2.195 -0.813 1 98.94 270 GLY B N 1
ATOM 5037 C CA . GLY B 1 270 ? -13.617 2.998 0.378 1 98.94 270 GLY B CA 1
ATOM 5038 C C . GLY B 1 270 ? -13.406 4.48 0.147 1 98.94 270 GLY B C 1
ATOM 5039 O O . GLY B 1 270 ? -14.172 5.309 0.652 1 98.94 270 GLY B O 1
ATOM 5040 N N . TRP B 1 271 ? -12.367 4.828 -0.558 1 98.94 271 TRP B N 1
ATOM 5041 C CA . TRP B 1 271 ? -12.086 6.223 -0.887 1 98.94 271 TRP B CA 1
ATOM 5042 C C . TRP B 1 271 ? -13.234 6.832 -1.681 1 98.94 271 TRP B C 1
ATOM 5044 O O . TRP B 1 271 ? -13.664 7.957 -1.403 1 98.94 271 TRP B O 1
ATOM 5054 N N . LEU B 1 272 ? -13.773 6.047 -2.639 1 98.88 272 LEU B N 1
ATOM 5055 C CA . LEU B 1 272 ? -14.938 6.512 -3.389 1 98.88 272 LEU B CA 1
ATOM 5056 C C . LEU B 1 272 ? -16.125 6.723 -2.465 1 98.88 272 LEU B C 1
ATOM 5058 O O . LEU B 1 272 ? -16.922 7.648 -2.658 1 98.88 272 LEU B O 1
ATOM 5062 N N . GLY B 1 273 ? -16.281 5.84 -1.467 1 98.88 273 GLY B N 1
ATOM 5063 C CA . GLY B 1 273 ? -17.312 6.035 -0.455 1 98.88 273 GLY B CA 1
ATOM 5064 C C . GLY B 1 273 ? -17.141 7.332 0.319 1 98.88 273 GLY B C 1
ATOM 5065 O O . GLY B 1 273 ? -18.125 8.016 0.604 1 98.88 273 GLY B O 1
ATOM 5066 N N . THR B 1 274 ? -15.93 7.695 0.672 1 98.94 274 THR B N 1
ATOM 5067 C CA . THR B 1 274 ? -15.633 8.953 1.357 1 98.94 274 THR B CA 1
ATOM 5068 C C . THR B 1 274 ? -15.969 10.141 0.468 1 98.94 274 THR B C 1
ATOM 5070 O O . THR B 1 274 ? -16.562 11.125 0.93 1 98.94 274 THR B O 1
ATOM 5073 N N . LEU B 1 275 ? -15.586 10.031 -0.803 1 98.88 275 LEU B N 1
ATOM 5074 C CA . LEU B 1 275 ? -15.891 11.109 -1.734 1 98.88 275 LEU B CA 1
ATOM 5075 C C . LEU B 1 275 ? -17.391 11.297 -1.876 1 98.88 275 LEU B C 1
ATOM 5077 O O . LEU B 1 275 ? -17.875 12.422 -2.014 1 98.88 275 LEU B O 1
ATOM 5081 N N . ASP B 1 276 ? -18.094 10.219 -1.872 1 98.75 276 ASP B N 1
ATOM 5082 C CA . ASP B 1 276 ? -19.562 10.281 -1.924 1 98.75 276 ASP B CA 1
ATOM 5083 C C . ASP B 1 276 ? -20.125 10.969 -0.687 1 98.75 276 ASP B C 1
ATOM 5085 O O . ASP B 1 276 ? -21.047 11.781 -0.79 1 98.75 276 ASP B O 1
ATOM 5089 N N . TYR B 1 277 ? -19.609 10.688 0.475 1 98.44 277 TYR B N 1
ATOM 5090 C CA . TYR B 1 277 ? -19.969 11.375 1.709 1 98.44 277 TYR B CA 1
ATOM 5091 C C . TYR B 1 277 ? -19.734 12.875 1.596 1 98.44 277 TYR B C 1
ATOM 5093 O O . TYR B 1 277 ? -20.594 13.68 1.939 1 98.44 277 TYR B O 1
ATOM 5101 N N . LEU B 1 278 ? -18.516 13.242 1.088 1 98.62 278 LEU B N 1
ATOM 5102 C CA . LEU B 1 278 ? -18.156 14.648 0.955 1 98.62 278 LEU B CA 1
ATOM 5103 C C . LEU B 1 278 ? -19.078 15.352 -0.035 1 98.62 278 LEU B C 1
ATOM 5105 O O . LEU B 1 278 ? -19.484 16.5 0.185 1 98.62 278 LEU B O 1
ATOM 5109 N N . ARG B 1 279 ? -19.391 14.617 -1.115 1 98.19 279 ARG B N 1
ATOM 5110 C CA . ARG B 1 279 ? -20.328 15.156 -2.088 1 98.19 279 ARG B CA 1
ATOM 5111 C C . ARG B 1 279 ? -21.656 15.516 -1.42 1 98.19 279 ARG B C 1
ATOM 5113 O O . ARG B 1 279 ? -22.172 16.625 -1.62 1 98.19 279 ARG B O 1
ATOM 5120 N N . GLU B 1 280 ? -22.172 14.625 -0.638 1 97 280 GLU B N 1
ATOM 5121 C CA . GLU B 1 280 ? -23.422 14.859 0.056 1 97 280 GLU B CA 1
ATOM 5122 C C . GLU B 1 280 ? -23.297 16 1.067 1 97 280 GLU B C 1
ATOM 5124 O O . GLU B 1 280 ? -24.203 16.812 1.208 1 97 280 GLU B O 1
ATOM 5129 N N . LEU B 1 281 ? -22.188 16.047 1.812 1 96.62 281 LEU B N 1
ATOM 5130 C CA . LEU B 1 281 ? -21.938 17.109 2.771 1 96.62 281 LEU B CA 1
ATOM 5131 C C . LEU B 1 281 ? -21.969 18.469 2.088 1 96.62 281 LEU B C 1
ATOM 5133 O O . LEU B 1 281 ? -22.406 19.469 2.686 1 96.62 281 LEU B O 1
ATOM 5137 N N . GLY B 1 282 ? -21.5 18.5 0.845 1 95.94 282 GLY B N 1
ATOM 5138 C CA . GLY B 1 282 ? -21.5 19.734 0.076 1 95.94 282 GLY B CA 1
ATOM 5139 C C . GLY B 1 282 ? -22.844 20.016 -0.581 1 95.94 282 GLY B C 1
ATOM 5140 O O . GLY B 1 282 ? -23.016 21.062 -1.206 1 95.94 282 GLY B O 1
ATOM 5141 N N . GLY B 1 283 ? -23.781 19.078 -0.518 1 94.19 283 GLY B N 1
ATOM 5142 C CA . GLY B 1 283 ? -25.109 19.25 -1.052 1 94.19 283 GLY B CA 1
ATOM 5143 C C . GLY B 1 283 ? -25.219 18.922 -2.529 1 94.19 283 GLY B C 1
ATOM 5144 O O . GLY B 1 283 ? -26.172 19.312 -3.195 1 94.19 283 GLY B O 1
ATOM 5145 N N . GLY B 1 284 ? -24.203 18.219 -3.055 1 95.38 284 GLY B N 1
ATOM 5146 C CA . GLY B 1 284 ? -24.203 17.906 -4.477 1 95.38 284 GLY B CA 1
ATOM 5147 C C . GLY B 1 284 ? -24.922 16.609 -4.801 1 95.38 284 GLY B C 1
ATOM 5148 O O . GLY B 1 284 ? -24.859 15.656 -4.027 1 95.38 284 GLY B O 1
ATOM 5149 N N . ASP B 1 285 ? -25.484 16.531 -6.016 1 96.69 285 ASP B N 1
ATOM 5150 C CA . ASP B 1 285 ? -26.109 15.312 -6.512 1 96.69 285 ASP B CA 1
ATOM 5151 C C . ASP B 1 285 ? -25.062 14.383 -7.137 1 96.69 285 ASP B C 1
ATOM 5153 O O . ASP B 1 285 ? -25.219 13.156 -7.098 1 96.69 285 ASP B O 1
ATOM 5157 N N . THR B 1 286 ? -24.141 15.062 -7.738 1 97.44 286 THR B N 1
ATOM 5158 C CA . THR B 1 286 ? -23.062 14.336 -8.383 1 97.44 286 THR B CA 1
ATOM 5159 C C . THR B 1 286 ? -21.703 14.797 -7.852 1 97.44 286 THR B C 1
ATOM 5161 O O . THR B 1 286 ? -21.578 15.906 -7.336 1 97.44 286 THR B O 1
ATOM 5164 N N . LEU B 1 287 ? -20.797 13.883 -7.898 1 98.19 287 LEU B N 1
ATOM 5165 C CA . LEU B 1 287 ? -19.453 14.234 -7.469 1 98.19 287 LEU B CA 1
ATOM 5166 C C . LEU B 1 287 ? -18.781 15.172 -8.477 1 98.19 287 LEU B C 1
ATOM 5168 O O . LEU B 1 287 ? -18.547 14.789 -9.617 1 98.19 287 LEU B O 1
ATOM 5172 N N . THR B 1 288 ? -18.578 16.375 -8.078 1 98.06 288 THR B N 1
ATOM 5173 C CA . THR B 1 288 ? -17.906 17.391 -8.867 1 98.06 288 THR B CA 1
ATOM 5174 C C . THR B 1 288 ? -16.922 18.188 -8 1 98.06 288 THR B C 1
ATOM 5176 O O . THR B 1 288 ? -16.969 18.109 -6.773 1 98.06 288 THR B O 1
ATOM 5179 N N . ARG B 1 289 ? -16.062 18.922 -8.664 1 98.19 289 ARG B N 1
ATOM 5180 C CA . ARG B 1 289 ? -15.164 19.812 -7.93 1 98.19 289 ARG B CA 1
ATOM 5181 C C . ARG B 1 289 ? -15.953 20.828 -7.109 1 98.19 289 ARG B C 1
ATOM 5183 O O . ARG B 1 289 ? -15.594 21.109 -5.965 1 98.19 289 ARG B O 1
ATOM 5190 N N . ALA B 1 290 ? -17.016 21.344 -7.66 1 98 290 ALA B N 1
ATOM 5191 C CA . ALA B 1 290 ? -17.844 22.344 -6.984 1 98 290 ALA B CA 1
ATOM 5192 C C . ALA B 1 290 ? -18.469 21.766 -5.719 1 98 290 ALA B C 1
ATOM 5194 O O . ALA B 1 290 ? -18.547 22.453 -4.691 1 98 290 ALA B O 1
ATOM 5195 N N . ALA B 1 291 ? -18.922 20.547 -5.797 1 98 291 ALA B N 1
ATOM 5196 C CA . ALA B 1 291 ? -19.5 19.875 -4.633 1 98 291 ALA B CA 1
ATOM 5197 C C . ALA B 1 291 ? -18.469 19.719 -3.521 1 98 291 ALA B C 1
ATOM 5199 O O . ALA B 1 291 ? -18.781 19.875 -2.342 1 98 291 ALA B O 1
ATOM 5200 N N . LEU B 1 292 ? -17.281 19.391 -3.881 1 98.75 292 LEU B N 1
ATOM 5201 C CA . LEU B 1 292 ? -16.203 19.219 -2.906 1 98.75 292 LEU B CA 1
ATOM 5202 C C . LEU B 1 292 ? -15.82 20.562 -2.287 1 98.75 292 LEU B C 1
ATOM 5204 O O . LEU B 1 292 ? -15.555 20.641 -1.084 1 98.75 292 LEU B O 1
ATOM 5208 N N . VAL B 1 293 ? -15.789 21.609 -3.1 1 98.62 293 VAL B N 1
ATOM 5209 C CA . VAL B 1 293 ? -15.516 22.938 -2.576 1 98.62 293 VAL B CA 1
ATOM 5210 C C . VAL B 1 293 ? -16.562 23.312 -1.53 1 98.62 293 VAL B C 1
ATOM 5212 O O . VAL B 1 293 ? -16.219 23.781 -0.442 1 98.62 293 VAL B O 1
ATOM 5215 N N . ALA B 1 294 ? -17.812 23.047 -1.828 1 98.06 294 ALA B N 1
ATOM 5216 C CA . ALA B 1 294 ? -18.906 23.328 -0.897 1 98.06 294 ALA B CA 1
ATOM 5217 C C . ALA B 1 294 ? -18.766 22.516 0.379 1 98.06 294 ALA B C 1
ATOM 5219 O O . ALA B 1 294 ? -19.016 23 1.479 1 98.06 294 ALA B O 1
ATOM 5220 N N . ALA B 1 295 ? -18.422 21.281 0.224 1 98.31 295 ALA B N 1
ATOM 5221 C CA . ALA B 1 295 ? -18.188 20.422 1.385 1 98.31 295 ALA B CA 1
ATOM 5222 C C . ALA B 1 295 ? -17.125 21.016 2.303 1 98.31 295 ALA B C 1
ATOM 5224 O O . ALA B 1 295 ? -17.281 21.016 3.525 1 98.31 295 ALA B O 1
ATOM 5225 N N . PHE B 1 296 ? -16.109 21.531 1.759 1 98.44 296 PHE B N 1
ATOM 5226 C CA . PHE B 1 296 ? -15 22.031 2.561 1 98.44 296 PHE B CA 1
ATOM 5227 C C . PHE B 1 296 ? -15.312 23.391 3.148 1 98.44 296 PHE B C 1
ATOM 5229 O O . PHE B 1 296 ? -14.734 23.797 4.164 1 98.44 296 PHE B O 1
ATOM 5236 N N . GLU B 1 297 ? -16.172 24.109 2.512 1 97.62 297 GLU B N 1
ATOM 5237 C CA . GLU B 1 297 ? -16.703 25.297 3.166 1 97.62 297 GLU B CA 1
ATOM 5238 C C . GLU B 1 297 ? -17.484 24.938 4.434 1 97.62 297 GLU B C 1
ATOM 5240 O O . GLU B 1 297 ? -17.344 25.594 5.461 1 97.62 297 GLU B O 1
ATOM 5245 N N . GLN B 1 298 ? -18.234 23.891 4.332 1 96.88 298 GLN B N 1
ATOM 5246 C CA . GLN B 1 298 ? -18.969 23.406 5.5 1 96.88 298 GLN B CA 1
ATOM 5247 C C . GLN B 1 298 ? -18.016 22.906 6.578 1 96.88 298 GLN B C 1
ATOM 5249 O O . GLN B 1 298 ? -18.203 23.172 7.762 1 96.88 298 GLN B O 1
ATOM 5254 N N . ILE B 1 299 ? -17 22.203 6.195 1 97.69 299 ILE B N 1
ATOM 5255 C CA . ILE B 1 299 ? -16 21.688 7.121 1 97.69 299 ILE B CA 1
ATOM 5256 C C . ILE B 1 299 ? -15.336 22.844 7.859 1 97.69 299 ILE B C 1
ATOM 5258 O O . ILE B 1 299 ? -15.219 22.828 9.086 1 97.69 299 ILE B O 1
ATOM 5262 N N . ALA B 1 300 ? -14.969 23.844 7.125 1 96.75 300 ALA B N 1
ATOM 5263 C CA . ALA B 1 300 ? -14.344 25.016 7.734 1 96.75 300 ALA B CA 1
ATOM 5264 C C . ALA B 1 300 ? -15.273 25.672 8.742 1 96.75 300 ALA B C 1
ATOM 5266 O O . ALA B 1 300 ? -14.844 26.078 9.828 1 96.75 300 ALA B O 1
ATOM 5267 N N . ALA B 1 301 ? -16.516 25.781 8.375 1 95.81 301 ALA B N 1
ATOM 5268 C CA . ALA B 1 301 ? -17.516 26.406 9.242 1 95.81 301 ALA B CA 1
ATOM 5269 C C . ALA B 1 301 ? -17.703 25.609 10.523 1 95.81 301 ALA B C 1
ATOM 5271 O O . ALA B 1 301 ? -17.922 26.188 11.594 1 95.81 301 ALA B O 1
ATOM 5272 N N . LEU B 1 302 ? -17.656 24.344 10.398 1 96.25 302 LEU B N 1
ATOM 5273 C CA . LEU B 1 302 ? -17.844 23.453 11.547 1 96.25 302 LEU B CA 1
ATOM 5274 C C . LEU B 1 302 ? -16.609 23.469 12.445 1 96.25 302 LEU B C 1
ATOM 5276 O O . LEU B 1 302 ? -16.719 23.391 13.672 1 96.25 302 LEU B O 1
ATOM 5280 N N . GLU B 1 303 ? -15.414 23.578 11.867 1 97.19 303 GLU B N 1
ATOM 5281 C CA . GLU B 1 303 ? -14.164 23.438 12.609 1 97.19 303 GLU B CA 1
ATOM 5282 C C . GLU B 1 303 ? -13.797 24.734 13.32 1 97.19 303 GLU B C 1
ATOM 5284 O O . GLU B 1 303 ? -13.195 24.719 14.391 1 97.19 303 GLU B O 1
ATOM 5289 N N . ARG B 1 304 ? -14.172 25.875 12.727 1 96.94 304 ARG B N 1
ATOM 5290 C CA . ARG B 1 304 ? -13.664 27.172 13.164 1 96.94 304 ARG B CA 1
ATOM 5291 C C . ARG B 1 304 ? -14.016 27.422 14.633 1 96.94 304 ARG B C 1
ATOM 5293 O O . ARG B 1 304 ? -13.133 27.703 15.445 1 96.94 304 ARG B O 1
ATOM 5300 N N . PRO B 1 305 ? -15.305 27.281 15.016 1 97.06 305 PRO B N 1
ATOM 5301 C CA . PRO B 1 305 ? -15.625 27.547 16.422 1 97.06 305 PRO B CA 1
ATOM 5302 C C . PRO B 1 305 ? -14.984 26.547 17.375 1 97.06 305 PRO B C 1
ATOM 5304 O O . PRO B 1 305 ? -14.641 26.906 18.5 1 97.06 305 PRO B O 1
ATOM 5307 N N . VAL B 1 306 ? -14.805 25.328 16.969 1 98.19 306 VAL B N 1
ATOM 5308 C CA . VAL B 1 306 ? -14.211 24.281 17.797 1 98.19 306 VAL B CA 1
ATOM 5309 C C . VAL B 1 306 ? -12.719 24.547 17.969 1 98.19 306 VAL B C 1
ATOM 5311 O O . VAL B 1 306 ? -12.172 24.406 19.062 1 98.19 306 VAL B O 1
ATOM 5314 N N . THR B 1 307 ? -12.047 24.969 16.891 1 98.38 307 THR B N 1
ATOM 5315 C CA . THR B 1 307 ? -10.633 25.328 16.938 1 98.38 307 THR B CA 1
ATOM 5316 C C . THR B 1 307 ? -10.406 26.516 17.859 1 98.38 307 THR B C 1
ATOM 5318 O O . THR B 1 307 ? -9.453 26.531 18.641 1 98.38 307 THR B O 1
ATOM 5321 N N . GLU B 1 308 ? -11.273 27.438 17.734 1 98.31 308 GLU B N 1
ATOM 5322 C CA . GLU B 1 308 ? -11.18 28.625 18.594 1 98.31 308 GLU B CA 1
ATOM 5323 C C . GLU B 1 308 ? -11.32 28.25 20.062 1 98.31 308 GLU B C 1
ATOM 5325 O O . GLU B 1 308 ? -10.547 28.719 20.906 1 98.31 308 GLU B O 1
ATOM 5330 N N . ALA B 1 309 ? -12.297 27.422 20.344 1 98.5 309 ALA B N 1
ATOM 5331 C CA . ALA B 1 309 ? -12.516 26.969 21.719 1 98.5 309 ALA B CA 1
ATOM 5332 C C . ALA B 1 309 ? -11.297 26.219 22.266 1 98.5 309 ALA B C 1
ATOM 5334 O O . ALA B 1 309 ? -10.898 26.422 23.406 1 98.5 309 ALA B O 1
ATOM 5335 N N . LEU B 1 310 ? -10.719 25.375 21.453 1 98.69 310 LEU B N 1
ATOM 5336 C CA . LEU B 1 310 ? -9.547 24.594 21.844 1 98.69 310 LEU B CA 1
ATOM 5337 C C . LEU B 1 310 ? -8.359 25.5 22.141 1 98.69 310 LEU B C 1
ATOM 5339 O O . LEU B 1 310 ? -7.75 25.406 23.203 1 98.69 310 LEU B O 1
ATOM 5343 N N . LEU B 1 311 ? -8.062 26.391 21.203 1 98.5 311 LEU B N 1
ATOM 5344 C CA . LEU B 1 311 ? -6.906 27.281 21.312 1 98.5 311 LEU B CA 1
ATOM 5345 C C . LEU B 1 311 ? -7.051 28.219 22.5 1 98.5 311 LEU B C 1
ATOM 5347 O O . LEU B 1 311 ? -6.152 28.312 23.344 1 98.5 311 LEU B O 1
ATOM 5351 N N . THR B 1 312 ? -8.195 28.891 22.594 1 98.19 312 THR B N 1
ATOM 5352 C CA . THR B 1 312 ? -8.43 29.844 23.656 1 98.19 312 THR B CA 1
ATOM 5353 C C . THR B 1 312 ? -8.438 29.141 25.016 1 98.19 312 THR B C 1
ATOM 5355 O O . THR B 1 312 ? -7.902 29.672 26 1 98.19 312 THR B O 1
ATOM 5358 N N . GLY B 1 313 ? -9.023 27.969 25.062 1 98.56 313 GLY B N 1
ATOM 5359 C CA . GLY B 1 313 ? -9.07 27.203 26.297 1 98.56 313 GLY B CA 1
ATOM 5360 C C . GLY B 1 313 ? -7.691 26.797 26.797 1 98.56 313 GLY B C 1
ATOM 5361 O O . GLY B 1 313 ? -7.414 26.859 27.984 1 98.56 313 GLY B O 1
ATOM 5362 N N . LEU B 1 314 ? -6.855 26.344 25.906 1 98.69 314 LEU B N 1
ATOM 5363 C CA . LEU B 1 314 ? -5.5 25.953 26.281 1 98.69 314 LEU B CA 1
ATOM 5364 C C . LEU B 1 314 ? -4.68 27.172 26.688 1 98.69 314 LEU B C 1
ATOM 5366 O O . LEU B 1 314 ? -3.957 27.125 27.688 1 98.69 314 LEU B O 1
ATOM 5370 N N . LEU B 1 315 ? -4.828 28.281 25.969 1 98.12 315 LEU B N 1
ATOM 5371 C CA . LEU B 1 315 ? -4.066 29.5 26.234 1 98.12 315 LEU B CA 1
ATOM 5372 C C . LEU B 1 315 ? -4.473 30.109 27.562 1 98.12 315 LEU B C 1
ATOM 5374 O O . LEU B 1 315 ? -3.684 30.828 28.188 1 98.12 315 LEU B O 1
ATOM 5378 N N . ALA B 1 316 ? -5.625 29.828 28.031 1 98.06 316 ALA B N 1
ATOM 5379 C CA . ALA B 1 316 ? -6.152 30.406 29.266 1 98.06 316 ALA B CA 1
ATOM 5380 C C . ALA B 1 316 ? -5.598 29.703 30.484 1 98.06 316 ALA B C 1
ATOM 5382 O O . ALA B 1 316 ? -5.738 30.188 31.609 1 98.06 316 ALA B O 1
ATOM 5383 N N . ARG B 1 317 ? -4.934 28.672 30.328 1 97.81 317 ARG B N 1
ATOM 5384 C CA . ARG B 1 317 ? -4.391 27.891 31.438 1 97.81 317 ARG B CA 1
ATOM 5385 C C . ARG B 1 317 ? -2.908 28.188 31.641 1 97.81 317 ARG B C 1
ATOM 5387 O O . ARG B 1 317 ? -2.074 27.797 30.828 1 97.81 317 ARG B O 1
ATOM 5394 N N . PRO B 1 318 ? -2.541 28.75 32.75 1 96.81 318 PRO B N 1
ATOM 5395 C CA . PRO B 1 318 ? -1.177 29.234 32.938 1 96.81 318 PRO B CA 1
ATOM 5396 C C . PRO B 1 318 ? -0.14 28.125 32.969 1 96.81 318 PRO B C 1
ATOM 5398 O O . PRO B 1 318 ? 1.039 28.359 32.688 1 96.81 318 PRO B O 1
ATOM 5401 N N . TYR B 1 319 ? -0.545 26.938 33.219 1 97.81 319 TYR B N 1
ATOM 5402 C CA . TYR B 1 319 ? 0.396 25.828 33.344 1 97.81 319 TYR B CA 1
ATOM 5403 C C . TYR B 1 319 ? 0.505 25.078 32 1 97.81 319 TYR B C 1
ATOM 5405 O O . TYR B 1 319 ? 1.176 24.047 31.938 1 97.81 319 TYR B O 1
ATOM 5413 N N . VAL B 1 320 ? -0.166 25.578 31.016 1 98.5 320 VAL B N 1
ATOM 5414 C CA . VAL B 1 320 ? -0.103 24.969 29.688 1 98.5 320 VAL B CA 1
ATOM 5415 C C . VAL B 1 320 ? 0.673 25.891 28.734 1 98.5 320 VAL B C 1
ATOM 5417 O O . VAL B 1 320 ? 0.405 27.094 28.672 1 98.5 320 VAL B O 1
ATOM 5420 N N . THR B 1 321 ? 1.676 25.344 28.109 1 98.25 321 THR B N 1
ATOM 5421 C CA . THR B 1 321 ? 2.396 26.047 27.047 1 98.25 321 THR B CA 1
ATOM 5422 C C . THR B 1 321 ? 1.907 25.594 25.672 1 98.25 321 THR B C 1
ATOM 5424 O O . THR B 1 321 ? 1.953 24.406 25.359 1 98.25 321 THR B O 1
ATOM 5427 N N . VAL B 1 322 ? 1.393 26.5 24.891 1 98.31 322 VAL B N 1
ATOM 5428 C CA . VAL B 1 322 ? 0.959 26.219 23.531 1 98.31 322 VAL B CA 1
ATOM 5429 C C . VAL B 1 322 ? 2.059 26.609 22.547 1 98.31 322 VAL B C 1
ATOM 5431 O O . VAL B 1 322 ? 2.652 27.688 22.672 1 98.31 322 VAL B O 1
ATOM 5434 N N . TYR B 1 323 ? 2.363 25.75 21.625 1 97.88 323 TYR B N 1
ATOM 5435 C CA . TYR B 1 323 ? 3.402 26 20.625 1 97.88 323 TYR B CA 1
ATOM 5436 C C . TYR B 1 323 ? 2.795 26.375 19.281 1 97.88 323 TYR B C 1
ATOM 5438 O O . TYR B 1 323 ? 1.742 25.859 18.906 1 97.88 323 TYR B O 1
ATOM 5446 N N . GLY B 1 324 ? 3.463 27.25 18.516 1 95.88 324 GLY B N 1
ATOM 5447 C CA . GLY B 1 324 ? 2.969 27.719 17.219 1 95.88 324 GLY B CA 1
ATOM 5448 C C . GLY B 1 324 ? 2.146 28.984 17.328 1 95.88 324 GLY B C 1
ATOM 5449 O O . GLY B 1 324 ? 2.246 29.719 18.312 1 95.88 324 GLY B O 1
ATOM 5450 N N . PRO B 1 325 ? 1.322 29.234 16.359 1 95 325 PRO B N 1
ATOM 5451 C CA . PRO B 1 325 ? 0.525 30.453 16.359 1 95 325 PRO B CA 1
ATOM 5452 C C . PRO B 1 325 ? -0.488 30.5 17.5 1 95 325 PRO B C 1
ATOM 5454 O O . PRO B 1 325 ? -1.11 29.484 17.812 1 95 325 PRO B O 1
ATOM 5457 N N . GLN B 1 326 ? -0.697 31.719 18.016 1 95.81 326 GLN B N 1
ATOM 5458 C CA . GLN B 1 326 ? -1.584 31.875 19.156 1 95.81 326 GLN B CA 1
ATOM 5459 C C . GLN B 1 326 ? -2.938 32.438 18.734 1 95.81 326 GLN B C 1
ATOM 5461 O O . GLN B 1 326 ? -3.76 32.781 19.578 1 95.81 326 GLN B O 1
ATOM 5466 N N . THR B 1 327 ? -3.172 32.562 17.453 1 95.94 327 THR B N 1
ATOM 5467 C CA . THR B 1 327 ? -4.445 32.969 16.859 1 95.94 327 THR B CA 1
ATOM 5468 C C . THR B 1 327 ? -4.898 31.984 15.805 1 95.94 327 THR B C 1
ATOM 5470 O O . THR B 1 327 ? -4.184 31.016 15.508 1 95.94 327 THR B O 1
ATOM 5473 N N . LEU B 1 328 ? -6.031 32.188 15.344 1 96 328 LEU B N 1
ATOM 5474 C CA . LEU B 1 328 ? -6.594 31.266 14.352 1 96 328 LEU B CA 1
ATOM 5475 C C . LEU B 1 328 ? -5.996 31.531 12.977 1 96 328 LEU B C 1
ATOM 5477 O O . LEU B 1 328 ? -6.141 30.703 12.07 1 96 328 LEU B O 1
ATOM 5481 N N . GLU B 1 329 ? -5.32 32.625 12.82 1 94.5 329 GLU B N 1
ATOM 5482 C CA . GLU B 1 329 ? -4.773 32.969 11.516 1 94.5 329 GLU B CA 1
ATOM 5483 C C . GLU B 1 329 ? -3.617 32.062 11.125 1 94.5 329 GLU B C 1
ATOM 5485 O O . GLU B 1 329 ? -2.674 31.875 11.898 1 94.5 329 GLU B O 1
ATOM 5490 N N . GLY B 1 330 ? -3.744 31.469 9.938 1 93.31 330 GLY B N 1
ATOM 5491 C CA . GLY B 1 330 ? -2.646 30.688 9.398 1 93.31 330 GLY B CA 1
ATOM 5492 C C . GLY B 1 330 ? -2.461 29.344 10.102 1 93.31 330 GLY B C 1
ATOM 5493 O O . GLY B 1 330 ? -1.331 28.906 10.312 1 93.31 330 GLY B O 1
ATOM 5494 N N . ARG B 1 331 ? -3.525 28.766 10.555 1 95.5 331 ARG B N 1
ATOM 5495 C CA . ARG B 1 331 ? -3.389 27.469 11.195 1 95.5 331 ARG B CA 1
ATOM 5496 C C . ARG B 1 331 ? -4.605 26.594 10.922 1 95.5 331 ARG B C 1
ATOM 5498 O O . ARG B 1 331 ? -5.68 27.094 10.586 1 95.5 331 ARG B O 1
ATOM 5505 N N . VAL B 1 332 ? -4.469 25.281 11.023 1 97.38 332 VAL B N 1
ATOM 5506 C CA . VAL B 1 332 ? -5.566 24.312 11.008 1 97.38 332 VAL B CA 1
ATOM 5507 C C . VAL B 1 332 ? -5.82 23.797 12.43 1 97.38 332 VAL B C 1
ATOM 5509 O O . VAL B 1 332 ? -5.184 24.266 13.383 1 97.38 332 VAL B O 1
ATOM 5512 N N . GLY B 1 333 ? -6.863 22.938 12.547 1 97.19 333 GLY B N 1
ATOM 5513 C CA . GLY B 1 333 ? -7.32 22.484 13.852 1 97.19 333 GLY B CA 1
ATOM 5514 C C . GLY B 1 333 ? -6.371 21.5 14.5 1 97.19 333 GLY B C 1
ATOM 5515 O O . GLY B 1 333 ? -6.762 20.375 14.812 1 97.19 333 GLY B O 1
ATOM 5516 N N . THR B 1 334 ? -5.105 21.875 14.695 1 98.44 334 THR B N 1
ATOM 5517 C CA . THR B 1 334 ? -4.047 21.109 15.352 1 98.44 334 THR B CA 1
ATOM 5518 C C . THR B 1 334 ? -3.262 21.984 16.312 1 98.44 334 THR B C 1
ATOM 5520 O O . THR B 1 334 ? -2.715 23.016 15.922 1 98.44 334 THR B O 1
ATOM 5523 N N . VAL B 1 335 ? -3.225 21.594 17.594 1 98.62 335 VAL B N 1
ATOM 5524 C CA . VAL B 1 335 ? -2.568 22.422 18.594 1 98.62 335 VAL B CA 1
ATOM 5525 C C . VAL B 1 335 ? -1.601 21.562 19.422 1 98.62 335 VAL B C 1
ATOM 5527 O O . VAL B 1 335 ? -1.996 20.547 20 1 98.62 335 VAL B O 1
ATOM 5530 N N . ALA B 1 336 ? -0.357 21.938 19.406 1 98.62 336 ALA B N 1
ATOM 5531 C CA . ALA B 1 336 ? 0.676 21.328 20.234 1 98.62 336 ALA B CA 1
ATOM 5532 C C . ALA B 1 336 ? 0.778 22.016 21.594 1 98.62 336 ALA B C 1
ATOM 5534 O O . ALA B 1 336 ? 0.758 23.25 21.656 1 98.62 336 ALA B O 1
ATOM 5535 N N . PHE B 1 337 ? 0.861 21.219 22.672 1 98.75 337 PHE B N 1
ATOM 5536 C CA . PHE B 1 337 ? 0.937 21.859 23.984 1 98.75 337 PHE B CA 1
ATOM 5537 C C . PHE B 1 337 ? 1.692 20.969 24.969 1 98.75 337 PHE B C 1
ATOM 5539 O O . PHE B 1 337 ? 1.943 19.797 24.703 1 98.75 337 PHE B O 1
ATOM 5546 N N . GLN B 1 338 ? 2.127 21.547 25.969 1 98.31 338 GLN B N 1
ATOM 5547 C CA . GLN B 1 338 ? 2.75 20.875 27.109 1 98.31 338 GLN B CA 1
ATOM 5548 C C . GLN B 1 338 ? 2.137 21.328 28.422 1 98.31 338 GLN B C 1
ATOM 5550 O O . GLN B 1 338 ? 1.83 22.516 28.594 1 98.31 338 GLN B O 1
ATOM 5555 N N . VAL B 1 339 ? 1.933 20.438 29.297 1 98.38 339 VAL B N 1
ATOM 5556 C CA . VAL B 1 339 ? 1.482 20.734 30.641 1 98.38 339 VAL B CA 1
ATOM 5557 C C . VAL B 1 339 ? 2.68 20.766 31.594 1 98.38 339 VAL B C 1
ATOM 5559 O O . VAL B 1 339 ? 3.498 19.844 31.609 1 98.38 339 VAL B O 1
ATOM 5562 N N . GLN B 1 340 ? 2.746 21.812 32.344 1 97.81 340 GLN B N 1
ATOM 5563 C CA . GLN B 1 340 ? 3.857 22 33.25 1 97.81 340 GLN B CA 1
ATOM 5564 C C . GLN B 1 340 ? 4 20.797 34.188 1 97.81 340 GLN B C 1
ATOM 5566 O O . GLN B 1 340 ? 3.023 20.359 34.812 1 97.81 340 GLN B O 1
ATOM 5571 N N . GLY B 1 341 ? 5.219 20.266 34.219 1 97 341 GLY B N 1
ATOM 5572 C CA . GLY B 1 341 ? 5.516 19.203 35.156 1 97 341 GLY B CA 1
ATOM 5573 C C . GLY B 1 341 ? 5.125 17.828 34.656 1 97 341 GLY B C 1
ATOM 5574 O O . GLY B 1 341 ? 5.273 16.828 35.344 1 97 341 GLY B O 1
ATOM 5575 N N . GLU B 1 342 ? 4.605 17.734 33.469 1 96.94 342 GLU B N 1
ATOM 5576 C CA . GLU B 1 342 ? 4.191 16.438 32.906 1 96.94 342 GLU B CA 1
ATOM 5577 C C . GLU B 1 342 ? 4.91 16.156 31.609 1 96.94 342 GLU B C 1
ATOM 5579 O O . GLU B 1 342 ? 5.012 17.031 30.75 1 96.94 342 GLU B O 1
ATOM 5584 N N . ALA B 1 343 ? 5.457 14.93 31.547 1 97.94 343 ALA B N 1
ATOM 5585 C CA . ALA B 1 343 ? 5.891 14.484 30.219 1 97.94 343 ALA B CA 1
ATOM 5586 C C . ALA B 1 343 ? 4.703 14.344 29.266 1 97.94 343 ALA B C 1
ATOM 5588 O O . ALA B 1 343 ? 3.604 13.977 29.688 1 97.94 343 ALA B O 1
ATOM 5589 N N . PRO B 1 344 ? 4.887 14.625 28 1 98.38 344 PRO B N 1
ATOM 5590 C CA . PRO B 1 344 ? 3.771 14.562 27.047 1 98.38 344 PRO B CA 1
ATOM 5591 C C . PRO B 1 344 ? 3.023 13.234 27.094 1 98.38 344 PRO B C 1
ATOM 5593 O O . PRO B 1 344 ? 1.791 13.211 27.078 1 98.38 344 PRO B O 1
ATOM 5596 N N . LEU B 1 345 ? 3.738 12.141 27.141 1 98.44 345 LEU B N 1
ATOM 5597 C CA . LEU B 1 345 ? 3.113 10.828 27.172 1 98.44 345 LEU B CA 1
ATOM 5598 C C . LEU B 1 345 ? 2.254 10.656 28.422 1 98.44 345 LEU B C 1
ATOM 5600 O O . LEU B 1 345 ? 1.162 10.086 28.359 1 98.44 345 LEU B O 1
ATOM 5604 N N . ASP B 1 346 ? 2.693 11.109 29.578 1 98.31 346 ASP B N 1
ATOM 5605 C CA . ASP B 1 346 ? 1.93 11.031 30.812 1 98.31 346 ASP B CA 1
ATOM 5606 C C . ASP B 1 346 ? 0.63 11.828 30.703 1 98.31 346 ASP B C 1
ATOM 5608 O O . ASP B 1 346 ? -0.422 11.367 31.156 1 98.31 346 ASP B O 1
ATOM 5612 N N . THR B 1 347 ? 0.75 13.008 30.141 1 98.5 347 THR B N 1
ATOM 5613 C CA . THR B 1 347 ? -0.434 13.828 29.906 1 98.5 347 THR B CA 1
ATOM 5614 C C . THR B 1 347 ? -1.455 13.078 29.062 1 98.5 347 THR B C 1
ATOM 5616 O O . THR B 1 347 ? -2.633 13 29.406 1 98.5 347 THR B O 1
ATOM 5619 N N . ALA B 1 348 ? -1.011 12.508 27.938 1 98.69 348 ALA B N 1
ATOM 5620 C CA . ALA B 1 348 ? -1.9 11.82 27.016 1 98.69 348 ALA B CA 1
ATOM 5621 C C . ALA B 1 348 ? -2.553 10.609 27.656 1 98.69 348 ALA B C 1
ATOM 5623 O O . ALA B 1 348 ? -3.752 10.375 27.5 1 98.69 348 ALA B O 1
ATOM 5624 N N . LEU B 1 349 ? -1.775 9.812 28.406 1 98.44 349 LEU B N 1
ATOM 5625 C CA . LEU B 1 349 ? -2.287 8.617 29.062 1 98.44 349 LEU B CA 1
ATOM 5626 C C . LEU B 1 349 ? -3.332 8.984 30.109 1 98.44 349 LEU B C 1
ATOM 5628 O O . LEU B 1 349 ? -4.367 8.32 30.219 1 98.44 349 LEU B O 1
ATOM 5632 N N . ARG B 1 350 ? -3.029 10.031 30.875 1 98 350 ARG B N 1
ATOM 5633 C CA . ARG B 1 350 ? -3.967 10.492 31.906 1 98 350 ARG B CA 1
ATOM 5634 C C . ARG B 1 350 ? -5.281 10.945 31.266 1 98 350 ARG B C 1
ATOM 5636 O O . ARG B 1 350 ? -6.359 10.617 31.766 1 98 350 ARG B O 1
ATOM 5643 N N . LEU B 1 351 ? -5.203 11.672 30.219 1 98.69 351 LEU B N 1
ATOM 5644 C CA . LEU B 1 351 ? -6.391 12.141 29.516 1 98.69 351 LEU B CA 1
ATOM 5645 C C . LEU B 1 351 ? -7.168 10.961 28.938 1 98.69 351 LEU B C 1
ATOM 5647 O O . LEU B 1 351 ? -8.398 10.922 29.031 1 98.69 351 LEU B O 1
ATOM 5651 N N . SER B 1 352 ? -6.453 10 28.359 1 98.62 352 SER B N 1
ATOM 5652 C CA . SER B 1 352 ? -7.098 8.844 27.75 1 98.62 352 SER B CA 1
ATOM 5653 C C . SER B 1 352 ? -7.859 8.023 28.781 1 98.62 352 SER B C 1
ATOM 5655 O O . SER B 1 352 ? -8.914 7.465 28.484 1 98.62 352 SER B O 1
ATOM 5657 N N . ALA B 1 353 ? -7.316 7.898 29.938 1 98 353 ALA B N 1
ATOM 5658 C CA . ALA B 1 353 ? -7.973 7.188 31.031 1 98 353 ALA B CA 1
ATOM 5659 C C . ALA B 1 353 ? -9.312 7.832 31.375 1 98 353 ALA B C 1
ATOM 5661 O O . ALA B 1 353 ? -10.195 7.176 31.922 1 98 353 ALA B O 1
ATOM 5662 N N . GLN B 1 354 ? -9.453 9.109 31.031 1 98 354 GLN B N 1
ATOM 5663 C CA . GLN B 1 354 ? -10.688 9.836 31.297 1 98 354 GLN B CA 1
ATOM 5664 C C . GLN B 1 354 ? -11.57 9.906 30.047 1 98 354 GLN B C 1
ATOM 5666 O O . GLN B 1 354 ? -12.547 10.648 30.016 1 98 354 GLN B O 1
ATOM 5671 N N . GLY B 1 355 ? -11.156 9.258 28.984 1 98 355 GLY B N 1
ATOM 5672 C CA . GLY B 1 355 ? -11.969 9.156 27.781 1 98 355 GLY B CA 1
ATOM 5673 C C . GLY B 1 355 ? -11.656 10.234 26.75 1 98 355 GLY B C 1
ATOM 5674 O O . GLY B 1 355 ? -12.438 10.453 25.828 1 98 355 GLY B O 1
ATOM 5675 N N . VAL B 1 356 ? -10.555 10.961 26.953 1 98.75 356 VAL B N 1
ATOM 5676 C CA . VAL B 1 356 ? -10.109 11.992 26.016 1 98.75 356 VAL B CA 1
ATOM 5677 C C . VAL B 1 356 ? -8.812 11.547 25.344 1 98.75 356 VAL B C 1
ATOM 5679 O O . VAL B 1 356 ? -7.789 11.367 26 1 98.75 356 VAL B O 1
ATOM 5682 N N . ASP B 1 357 ? -8.859 11.375 24.016 1 98.69 357 ASP B N 1
ATOM 5683 C CA . ASP B 1 357 ? -7.723 10.797 23.312 1 98.69 357 ASP B CA 1
ATOM 5684 C C . ASP B 1 357 ? -6.969 11.867 22.516 1 98.69 357 ASP B C 1
ATOM 5686 O O . ASP B 1 357 ? -7.414 12.289 21.453 1 98.69 357 ASP B O 1
ATOM 5690 N N . VAL B 1 358 ? -5.855 12.328 23.047 1 98.7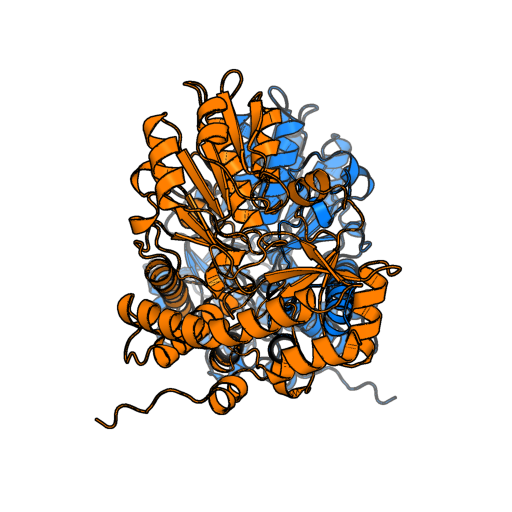5 358 VAL B N 1
ATOM 5691 C CA . VAL B 1 358 ? -4.883 13.148 22.328 1 98.75 358 VAL B CA 1
ATOM 5692 C C . VAL B 1 358 ? -3.625 12.336 22.047 1 98.75 358 VAL B C 1
ATOM 5694 O O . VAL B 1 358 ? -3.484 11.211 22.531 1 98.75 358 VAL B O 1
ATOM 5697 N N . ALA B 1 359 ? -2.783 12.891 21.25 1 98.38 359 ALA B N 1
ATOM 5698 C CA . ALA B 1 359 ? -1.538 12.203 20.922 1 98.38 359 ALA B CA 1
ATOM 5699 C C . ALA B 1 359 ? -0.366 12.773 21.703 1 98.38 359 ALA B C 1
ATOM 5701 O O . ALA B 1 359 ? -0.448 13.883 22.234 1 98.38 359 ALA B O 1
ATOM 5702 N N . ALA B 1 360 ? 0.685 11.977 21.828 1 98.44 360 ALA B N 1
ATOM 5703 C CA . ALA B 1 360 ? 1.936 12.414 22.438 1 98.44 360 ALA B CA 1
ATOM 5704 C C . ALA B 1 360 ? 3.141 11.891 21.672 1 98.44 360 ALA B C 1
ATOM 5706 O O . ALA B 1 360 ? 3.154 10.734 21.234 1 98.44 360 ALA B O 1
ATOM 5707 N N . GLY B 1 361 ? 4.109 12.711 21.438 1 97.31 361 GLY B N 1
ATOM 5708 C CA . GLY B 1 361 ? 5.336 12.328 20.75 1 97.31 361 GLY B CA 1
ATOM 5709 C C . GLY B 1 361 ? 5.805 13.352 19.75 1 97.31 361 GLY B C 1
ATOM 5710 O O . GLY B 1 361 ? 5.469 14.539 19.844 1 97.31 361 GLY B O 1
ATOM 5711 N N . HIS B 1 362 ? 6.672 12.961 18.906 1 96.25 362 HIS B N 1
ATOM 5712 C CA . HIS B 1 362 ? 7.219 13.891 17.922 1 96.25 362 HIS B CA 1
ATOM 5713 C C . HIS B 1 362 ? 6.492 13.773 16.594 1 96.25 362 HIS B C 1
ATOM 5715 O O . HIS B 1 362 ? 6.68 14.609 15.695 1 96.25 362 HIS B O 1
ATOM 5721 N N . PHE B 1 363 ? 5.664 12.719 16.391 1 96.44 363 PHE B N 1
ATOM 5722 C CA . PHE B 1 363 ? 4.793 12.547 15.242 1 96.44 363 PHE B CA 1
ATOM 5723 C C . PHE B 1 363 ? 5.59 12.641 13.945 1 96.44 363 PHE B C 1
ATOM 5725 O O . PHE B 1 363 ? 5.09 13.141 12.938 1 96.44 363 PHE B O 1
ATOM 5732 N N . TYR B 1 364 ? 6.867 12.297 13.969 1 96.12 364 TYR B N 1
ATOM 5733 C CA . TYR B 1 364 ? 7.785 12.312 12.836 1 96.12 364 TYR B CA 1
ATOM 5734 C C . TYR B 1 364 ? 8.008 13.734 12.336 1 96.12 364 TYR B C 1
ATOM 5736 O O . TYR B 1 364 ? 8.406 13.938 11.188 1 96.12 364 TYR B O 1
ATOM 5744 N N . ALA B 1 365 ? 7.625 14.727 13.078 1 97.38 365 ALA B N 1
ATOM 5745 C CA . ALA B 1 365 ? 8.008 16.109 12.852 1 97.38 365 ALA B CA 1
ATOM 5746 C C . ALA B 1 365 ? 9.328 16.438 13.539 1 97.38 365 ALA B C 1
ATOM 5748 O O . ALA B 1 365 ? 9.367 17.219 14.5 1 97.38 365 ALA B O 1
ATOM 5749 N N . VAL B 1 366 ? 10.406 15.992 13 1 96.69 366 VAL B N 1
ATOM 5750 C CA . VAL B 1 366 ? 11.703 15.969 13.672 1 96.69 366 VAL B CA 1
ATOM 5751 C C . VAL B 1 366 ? 12.289 17.375 13.711 1 96.69 366 VAL B C 1
ATOM 5753 O O . VAL B 1 366 ? 12.531 17.922 14.797 1 96.69 366 VAL B O 1
ATOM 5756 N N . GLN B 1 367 ? 12.383 18.031 12.609 1 97 367 GLN B N 1
ATOM 5757 C CA . GLN B 1 367 ? 13.062 19.328 12.508 1 97 367 GLN B CA 1
ATOM 5758 C C . GLN B 1 367 ? 12.336 20.391 13.32 1 97 367 GLN B C 1
ATOM 5760 O O . GLN B 1 367 ? 12.961 21.125 14.094 1 97 367 GLN B O 1
ATOM 5765 N N . PRO B 1 368 ? 11.008 20.516 13.164 1 97.38 368 PRO B N 1
ATOM 5766 C CA . PRO B 1 368 ? 10.352 21.562 13.945 1 97.38 368 PRO B CA 1
ATOM 5767 C C . PRO B 1 368 ? 10.508 21.359 15.453 1 97.38 368 PRO B C 1
ATOM 5769 O O . PRO B 1 368 ? 10.695 22.328 16.188 1 97.38 368 PRO B O 1
ATOM 5772 N N . LEU B 1 369 ? 10.469 20.156 15.906 1 97.56 369 LEU B N 1
ATOM 5773 C CA . LEU B 1 369 ? 10.57 19.906 17.344 1 97.56 369 LEU B CA 1
ATOM 5774 C C . LEU B 1 369 ? 12.008 20.047 17.812 1 97.56 369 LEU B C 1
ATOM 5776 O O . LEU B 1 369 ? 12.258 20.422 18.953 1 97.56 369 LEU B O 1
ATOM 5780 N N . ARG B 1 370 ? 12.961 19.688 16.922 1 97.38 370 ARG B N 1
ATOM 5781 C CA . ARG B 1 370 ? 14.352 20 17.25 1 97.38 370 ARG B CA 1
ATOM 5782 C C . ARG B 1 370 ? 14.562 21.5 17.406 1 97.38 370 ARG B C 1
ATOM 5784 O O . ARG B 1 370 ? 15.203 21.938 18.359 1 97.38 370 ARG B O 1
ATOM 5791 N N . ASP B 1 371 ? 14 22.281 16.516 1 97.75 371 ASP B N 1
ATOM 5792 C CA . ASP B 1 371 ? 14.141 23.734 16.531 1 97.75 371 ASP B CA 1
ATOM 5793 C C . ASP B 1 371 ? 13.539 24.328 17.797 1 97.75 371 ASP B C 1
ATOM 5795 O O . ASP B 1 371 ? 14 25.359 18.297 1 97.75 371 ASP B O 1
ATOM 5799 N N . LEU B 1 372 ? 12.555 23.641 18.344 1 97.69 372 LEU B N 1
ATOM 5800 C CA . LEU B 1 372 ? 11.883 24.109 19.562 1 97.69 372 LEU B CA 1
ATOM 5801 C C . LEU B 1 372 ? 12.516 23.516 20.812 1 97.69 372 LEU B C 1
ATOM 5803 O O . LEU B 1 372 ? 12.094 23.797 21.922 1 97.69 372 LEU B O 1
ATOM 5807 N N . GLY B 1 373 ? 13.531 22.625 20.641 1 97.19 373 GLY B N 1
ATOM 5808 C CA . GLY B 1 373 ? 14.18 21.969 21.75 1 97.19 373 GLY B CA 1
ATOM 5809 C C . GLY B 1 373 ? 13.312 20.906 22.422 1 97.19 373 GLY B C 1
ATOM 5810 O O . GLY B 1 373 ? 13.477 20.625 23.609 1 97.19 373 GLY B O 1
ATOM 5811 N N . LEU B 1 374 ? 12.406 20.312 21.656 1 97.38 374 LEU B N 1
ATOM 5812 C CA . LEU B 1 374 ? 11.422 19.406 22.219 1 97.38 374 LEU B CA 1
ATOM 5813 C C . LEU B 1 374 ? 11.641 17.984 21.719 1 97.38 374 LEU B C 1
ATOM 5815 O O . LEU B 1 374 ? 10.898 17.078 22.078 1 97.38 374 LEU B O 1
ATOM 5819 N N . TYR B 1 375 ? 12.586 17.75 20.859 1 96 375 TYR B N 1
ATOM 5820 C CA . TYR B 1 375 ? 12.906 16.438 20.328 1 96 375 TYR B CA 1
ATOM 5821 C C . TYR B 1 375 ? 13.883 15.695 21.25 1 96 375 TYR B C 1
ATOM 5823 O O . TYR B 1 375 ? 14.828 16.297 21.766 1 96 375 TYR B O 1
ATOM 5831 N N . PRO B 1 376 ? 13.766 14.445 21.594 1 95.12 376 PRO B N 1
ATOM 5832 C CA . PRO B 1 376 ? 12.891 13.492 20.922 1 95.12 376 PRO B CA 1
ATOM 5833 C C . PRO B 1 376 ? 11.562 13.281 21.656 1 95.12 376 PRO B C 1
ATOM 5835 O O . PRO B 1 376 ? 10.664 12.609 21.125 1 95.12 376 PRO B O 1
ATOM 5838 N N . ASP B 1 377 ? 11.32 13.797 22.812 1 95.62 377 ASP B N 1
ATOM 5839 C CA . ASP B 1 377 ? 10.156 13.477 23.625 1 95.62 377 ASP B CA 1
ATOM 5840 C C . ASP B 1 377 ? 8.875 14.008 23 1 95.62 377 ASP B C 1
ATOM 5842 O O . ASP B 1 377 ? 7.809 13.414 23.156 1 95.62 377 ASP B O 1
ATOM 5846 N N . GLY B 1 378 ? 9.023 15.172 22.359 1 97.5 378 GLY B N 1
ATOM 5847 C CA . GLY B 1 378 ? 7.898 15.727 21.625 1 97.5 378 GLY B CA 1
ATOM 5848 C C . GLY B 1 378 ? 6.941 16.516 22.516 1 97.5 378 GLY B C 1
ATOM 5849 O O . GLY B 1 378 ? 7.371 17.234 23.406 1 97.5 378 GLY B O 1
ATOM 5850 N N . VAL B 1 379 ? 5.656 16.484 22.188 1 98.38 379 VAL B N 1
ATOM 5851 C CA . VAL B 1 379 ? 4.602 17.281 22.812 1 98.38 379 VAL B CA 1
ATOM 5852 C C . VAL B 1 379 ? 3.311 16.469 22.859 1 98.38 379 VAL B C 1
ATOM 5854 O O . VAL B 1 379 ? 3.225 15.383 22.266 1 98.38 379 VAL B O 1
ATOM 5857 N N . ALA B 1 380 ? 2.385 16.922 23.688 1 98.69 380 ALA B N 1
ATOM 5858 C CA . ALA B 1 380 ? 0.996 16.516 23.469 1 98.69 380 ALA B CA 1
ATOM 5859 C C . ALA B 1 380 ? 0.367 17.281 22.312 1 98.69 380 ALA B C 1
ATOM 5861 O O . ALA B 1 380 ? 0.717 18.438 22.062 1 98.69 380 ALA B O 1
ATOM 5862 N N . ARG B 1 381 ? -0.485 16.672 21.562 1 98.75 381 ARG B N 1
ATOM 5863 C CA . ARG B 1 381 ? -1.128 17.297 20.422 1 98.75 381 ARG B CA 1
ATOM 5864 C C . ARG B 1 381 ? -2.619 16.984 20.391 1 98.75 381 ARG B C 1
ATOM 5866 O O . ARG B 1 381 ? -3.014 15.82 20.453 1 98.75 381 ARG B O 1
ATOM 5873 N N . ALA B 1 382 ? -3.426 17.984 20.391 1 98.81 382 ALA B N 1
ATOM 5874 C CA . ALA B 1 382 ? -4.852 17.844 20.094 1 98.81 382 ALA B CA 1
ATOM 5875 C C . ALA B 1 382 ? -5.168 18.25 18.656 1 98.81 382 ALA B C 1
ATOM 5877 O O . ALA B 1 382 ? -4.723 19.297 18.203 1 98.81 382 ALA B O 1
ATOM 5878 N N . SER B 1 383 ? -5.82 17.422 17.969 1 98.75 383 SER B N 1
ATOM 5879 C CA . SER B 1 383 ? -6.219 17.703 16.594 1 98.75 383 SER B CA 1
ATOM 5880 C C . SER B 1 383 ? -7.676 17.328 16.359 1 98.75 383 SER B C 1
ATOM 5882 O O . SER B 1 383 ? -8.156 16.328 16.875 1 98.75 383 SER B O 1
ATOM 5884 N N . LEU B 1 384 ? -8.422 18.141 15.656 1 98.19 384 LEU B N 1
ATOM 5885 C CA . LEU B 1 384 ? -9.859 17.953 15.477 1 98.19 384 LEU B CA 1
ATOM 5886 C C . LEU B 1 384 ? -10.195 17.734 14 1 98.19 384 LEU B C 1
ATOM 5888 O O . LEU B 1 384 ? -9.312 17.797 13.141 1 98.19 384 LEU B O 1
ATOM 5892 N N . ALA B 1 385 ? -11.328 17.344 13.672 1 98.19 385 ALA B N 1
ATOM 5893 C CA . ALA B 1 385 ? -11.992 17.266 12.367 1 98.19 385 ALA B CA 1
ATOM 5894 C C . ALA B 1 385 ? -13.406 17.828 12.438 1 98.19 385 ALA B C 1
ATOM 5896 O O . ALA B 1 385 ? -13.844 18.297 13.492 1 98.19 385 ALA B O 1
ATOM 5897 N N . HIS B 1 386 ? -14.078 17.797 11.32 1 97.94 386 HIS B N 1
ATOM 5898 C CA . HIS B 1 386 ? -15.383 18.453 11.227 1 97.94 386 HIS B CA 1
ATOM 5899 C C . HIS B 1 386 ? -16.406 17.766 12.117 1 97.94 386 HIS B C 1
ATOM 5901 O O . HIS B 1 386 ? -17.453 18.344 12.414 1 97.94 386 HIS B O 1
ATOM 5907 N N . TYR B 1 387 ? -16.172 16.547 12.531 1 98.12 387 TYR B N 1
ATOM 5908 C CA . TYR B 1 387 ? -17.109 15.859 13.398 1 98.12 387 TYR B CA 1
ATOM 5909 C C . TYR B 1 387 ? -16.766 16.062 14.867 1 98.12 387 TYR B C 1
ATOM 5911 O O . TYR B 1 387 ? -17.453 15.562 15.75 1 98.12 387 TYR B O 1
ATOM 5919 N N . THR B 1 388 ? -15.656 16.766 15.211 1 98.25 388 THR B N 1
ATOM 5920 C CA . THR B 1 388 ? -15.32 17.109 16.594 1 98.25 388 THR B CA 1
ATOM 5921 C C . THR B 1 388 ? -16.266 18.188 17.125 1 98.25 388 THR B C 1
ATOM 5923 O O . THR B 1 388 ? -16.547 19.156 16.438 1 98.25 388 THR B O 1
ATOM 5926 N N . SER B 1 389 ? -16.719 17.984 18.297 1 96.94 389 SER B N 1
ATOM 5927 C CA . SER B 1 389 ? -17.688 18.938 18.875 1 96.94 389 SER B CA 1
ATOM 5928 C C . SER B 1 389 ? -17.016 19.828 19.922 1 96.94 389 SER B C 1
ATOM 5930 O O . SER B 1 389 ? -15.914 19.531 20.391 1 96.94 389 SER B O 1
ATOM 5932 N N . GLU B 1 390 ? -17.75 20.906 20.25 1 96.75 390 GLU B N 1
ATOM 5933 C CA . GLU B 1 390 ? -17.297 21.75 21.359 1 96.75 390 GLU B CA 1
ATOM 5934 C C . GLU B 1 390 ? -17.312 21 22.688 1 96.75 390 GLU B C 1
ATOM 5936 O O . GLU B 1 390 ? -16.484 21.25 23.562 1 96.75 390 GLU B O 1
ATOM 5941 N N . GLU B 1 391 ? -18.188 20.016 22.734 1 97.25 391 GLU B N 1
ATOM 5942 C CA . GLU B 1 391 ? -18.25 19.172 23.922 1 97.25 391 GLU B CA 1
ATOM 5943 C C . GLU B 1 391 ? -16.969 18.344 24.062 1 97.25 391 GLU B C 1
ATOM 5945 O O . GLU B 1 391 ? -16.469 18.156 25.172 1 97.25 391 GLU B O 1
ATOM 5950 N N . ASP B 1 392 ? -16.469 17.828 22.984 1 98.38 392 ASP B N 1
ATOM 5951 C CA . ASP B 1 392 ? -15.203 17.094 23.016 1 98.38 392 ASP B CA 1
ATOM 5952 C C . ASP B 1 392 ? -14.078 17.969 23.562 1 98.38 392 ASP B C 1
ATOM 5954 O O . ASP B 1 392 ? -13.289 17.516 24.406 1 98.38 392 ASP B O 1
ATOM 5958 N N . VAL B 1 393 ? -14.039 19.203 23.156 1 98.62 393 VAL B N 1
ATOM 5959 C CA . VAL B 1 393 ? -13.016 20.156 23.594 1 98.62 393 VAL B CA 1
ATOM 5960 C C . VAL B 1 393 ? -13.211 20.484 25.062 1 98.62 393 VAL B C 1
ATOM 5962 O O . VAL B 1 393 ? -12.242 20.562 25.828 1 98.62 393 VAL B O 1
ATOM 5965 N N . ALA B 1 394 ? -14.461 20.703 25.453 1 98.5 394 ALA B N 1
ATOM 5966 C CA . ALA B 1 394 ? -14.758 20.984 26.859 1 98.5 394 ALA B CA 1
ATOM 5967 C C . ALA B 1 394 ? -14.273 19.844 27.75 1 98.5 394 ALA B C 1
ATOM 5969 O O . ALA B 1 394 ? -13.766 20.094 28.844 1 98.5 394 ALA B O 1
ATOM 5970 N N . ARG B 1 395 ? -14.414 18.672 27.312 1 98.56 395 ARG B N 1
ATOM 5971 C CA . ARG B 1 395 ? -13.945 17.516 28.062 1 98.56 395 ARG B CA 1
ATOM 5972 C C . ARG B 1 395 ? -12.43 17.531 28.203 1 98.56 395 ARG B C 1
ATOM 5974 O O . ARG B 1 395 ? -11.898 17.234 29.281 1 98.56 395 ARG B O 1
ATOM 5981 N N . LEU B 1 396 ? -11.766 17.828 27.141 1 98.88 396 LEU B N 1
ATOM 5982 C CA . LEU B 1 396 ? -10.312 17.938 27.203 1 98.88 396 LEU B CA 1
ATOM 5983 C C . LEU B 1 396 ? -9.883 19 28.203 1 98.88 396 LEU B C 1
ATOM 5985 O O . LEU B 1 396 ? -9.039 18.75 29.062 1 98.88 396 LEU B O 1
ATOM 5989 N N . LEU B 1 397 ? -10.516 20.188 28.109 1 98.69 397 LEU B N 1
ATOM 5990 C CA . LEU B 1 397 ? -10.141 21.312 28.969 1 98.69 397 LEU B CA 1
ATOM 5991 C C . LEU B 1 397 ? -10.445 21.016 30.422 1 98.69 397 LEU B C 1
ATOM 5993 O O . LEU B 1 397 ? -9.664 21.359 31.312 1 98.69 397 LEU B O 1
ATOM 5997 N N . ALA B 1 398 ? -11.523 20.328 30.625 1 98.25 398 ALA B N 1
ATOM 5998 C CA . ALA B 1 398 ? -11.891 19.922 31.984 1 98.25 398 ALA B CA 1
ATOM 5999 C C . ALA B 1 398 ? -10.883 18.922 32.562 1 98.25 398 ALA B C 1
ATOM 6001 O O . ALA B 1 398 ? -10.508 19.016 33.719 1 98.25 398 ALA B O 1
ATOM 6002 N N . ALA B 1 399 ? -10.469 18 31.719 1 97.94 399 ALA B N 1
ATOM 6003 C CA . ALA B 1 399 ? -9.539 16.953 32.156 1 97.94 399 ALA B CA 1
ATOM 6004 C C . ALA B 1 399 ? -8.156 17.531 32.406 1 97.94 399 ALA B C 1
ATOM 6006 O O . ALA B 1 399 ? -7.359 16.938 33.156 1 97.94 399 ALA B O 1
ATOM 6007 N N . LEU B 1 400 ? -7.828 18.672 31.844 1 97.31 400 LEU B N 1
ATOM 6008 C CA . LEU B 1 400 ? -6.551 19.328 32.062 1 97.31 400 LEU B CA 1
ATOM 6009 C C . LEU B 1 400 ? -6.586 20.156 33.344 1 97.31 400 LEU B C 1
ATOM 6011 O O . LEU B 1 400 ? -5.543 20.453 33.938 1 97.31 400 LEU B O 1
ATOM 6015 N N . GLY B 1 401 ? -7.801 20.453 33.875 1 90.69 401 GLY B N 1
ATOM 6016 C CA . GLY B 1 401 ? -7.934 21.25 35.062 1 90.69 401 GLY B CA 1
ATOM 6017 C C . GLY B 1 401 ? -8.164 22.719 34.781 1 90.69 401 GLY B C 1
ATOM 6018 O O . GLY B 1 401 ? -7.715 23.234 33.781 1 90.69 401 GLY B O 1
#

Organism: Deinococcus radiodurans (strain ATCC 13939 / DSM 20539 / JCM 16871 / CCUG 27074 / LMG 4051 / NBRC 15346 / NCIMB 9279 / VKM B-1422 / R1) (NCBI:txid243230)

Secondary structure (DSSP, 8-state):
-----PPPHHHHHTT-GGGGG--EE-BTTS-PPPPHHHHHHHHHHHHHHTTPPP-TTSHHHHHHHHHHHHHHHHHHHHHTS-GGGEEEES-HHHHHHHHHHHHTTT--TT-EEEEETT--GGGTHHHHGGGGGT-EEEEEPPBTTTTB--HHHHHHH--TTEEEEEEESS-TTT-B---HHHHHHHHHHTT-EEEEE-TTTTTTS---HHHHT-SEEEE-GGGTTS-S-EEEEE-GGGGGG------TTSPTT-GGGGS-SS--HHHHHHHHHHHHHHHHHTT-SS--HHHHHHHHHHHHHHHHHHHHHHHHHHHT-TTEEEES-SSSTTB-SEEEEEETT--HHHHHHHHHHTTEE-EEE-TT-HHHHHHTT-TTT-EEEEE--TT--HHHHHHHHHHH-/-----PPPHHHHHTT-GGGGG--EE-BTTT-PPPPHHHHHHHHHHHHHHTT----TTSHHHHHHHHHHHHHHHHHHHHHTS-GGGEEEES-HHHHHHHHHHHHTTT--TT-EEEEETT--GGGTHHHHGGGGGT-EEEEEPPBTTTTB--HHHHHHH--TTEEEEEEESS-TTT-B---HHHHHHHHHHTT-EEEEE-TTTTTTS---HHHHT-SEEEE-GGGTTS-S-EEEEE-GGGGGG------TTSPTT-GGGGS-SS--HHHHHHHHHHHHHHHHHTT-SS--HHHHHHHHHHHHHHHHHHHHHHHHHHHT-TTEEEES-SSSTTB-SEEEEEETT--HHHHHHHHHHTTEE-EEE-TT-HHHHHHTT-TTT-EEEEE--TT--HHHHHHHHHHH-

Sequence (802 aa):
MQTAGPITREALRTQFPSLAGGRAYLDNAAGGLLPTRSIQAVTEHLTRFGATNAMPGHAPGQQIGQLKARAREGTALFLNAEAPDVALGPSATALAFRLAAAFARLWGPGDEVIVSGLEHEANASPWRELERVGVTVKVWHARAPEMRLHPDDLAALLSPRTRLVAVTAASNVLGVAPDIAAITAQVRAAGGWTVVDAVHAAPHLLPDVQAWGADFVTFSPYKVFGPHLGGLWIRPELRPQLPWPRLSFVEDGDITGIEHGTPQYELLAGWLGTLDYLRELGGGDTLTRAALVAAFEQIAALERPVTEALLTGLLARPYVTVYGPQTLEGRVGTVAFQVQGEAPLDTALRLSAQGVDVAAGHFYAVQPLRDLGLYPDGVARASLAHYTSEEDVARLLAALGMQTAGPITREALRTQFPSLAGGRAYLDNAAGGLLPTRSIQAVTEHLTRFGATNAMPGHAPGQQIGQLKARAREGTALFLNAEAPDVALGPSATALAFRLAAAFARLWGPGDEVIVSGLEHEANASPWRELERVGVTVKVWHARAPEMRLHPDDLAALLSPRTRLVAVTAASNVLGVAPDIAAITAQVRAAGGWTVVDAVHAAPHLLPDVQAWGADFVTFSPYKVFGPHLGGLWIRPELRPQLPWPRLSFVEDGDITGIEHGTPQYELLAGWLGTLDYLRELGGGDTLTRAALVAAFEQIAALERPVTEALLTGLLARPYVTVYGPQTLEGRVGTVAFQVQGEAPLDTALRLSAQGVDVAAGHFYAVQPLRDLGLYPDGVARASLAHYTSEEDVARLLAALG

Radius of gyration: 26.68 Å; Cα contacts (8 Å, |Δi|>4): 1882; chains: 2; bounding box: 68×71×69 Å

pLDDT: mean 96.71, std 7.17, range [27.34, 98.94]

Nearest PDB structures (foldseek):
  7rrn-assembly1_A-2  TM=8.951E-01  e=3.368E-32  Escherichia coli
  1t3i-assembly1_A  TM=8.960E-01  e=1.194E-29  Synechocystis sp.
  1t3i-assembly1_B  TM=8.995E-01  e=3.385E-29  Synechocystis sp.
  8pk8-assembly1_A  TM=8.479E-01  e=3.059E-24  Homo sapiens
  8rme-assembly1_A  TM=8.174E-01  e=2.456E-24  Homo sapiens

Solvent-accessible surface area (backbone atoms only — not comparable to full-atom values): 38794 Å² total; per-residue (Å²): 129,83,71,75,68,87,79,49,68,68,65,54,37,70,37,27,56,42,52,72,77,69,51,30,72,22,38,29,77,58,13,13,59,28,38,51,54,14,54,47,32,25,48,50,40,36,40,61,47,28,28,54,39,65,32,86,8,20,66,72,17,40,53,44,43,50,49,54,52,49,37,33,43,52,48,10,39,56,32,54,55,55,40,78,34,39,37,63,44,56,14,36,31,40,51,35,41,45,48,32,53,15,48,49,74,74,51,28,72,74,31,28,34,35,30,38,25,51,25,39,43,55,60,37,27,36,62,54,56,32,41,80,52,41,27,44,74,44,73,42,63,41,43,77,76,43,48,46,77,49,71,68,62,47,56,72,68,59,43,89,40,31,52,35,38,29,42,44,42,18,25,74,58,38,8,37,33,59,65,52,40,63,51,27,52,56,37,44,75,52,67,24,41,31,37,34,39,28,38,63,25,43,61,63,43,75,52,40,51,67,75,30,56,48,41,29,39,31,27,29,39,14,34,47,27,14,40,59,28,11,32,37,38,44,39,70,88,49,37,67,74,51,68,44,77,46,54,80,86,54,54,83,42,42,42,65,34,75,34,59,49,69,69,46,60,43,45,42,37,10,38,48,21,26,50,51,50,38,11,49,68,26,69,31,94,55,86,44,52,67,16,43,52,41,20,38,53,49,35,41,63,47,30,48,65,36,39,49,50,45,54,55,56,47,68,69,34,88,55,38,49,72,47,30,57,93,56,74,72,57,44,54,54,30,44,19,33,41,49,72,96,45,57,27,49,56,50,13,41,57,34,26,78,74,41,29,28,27,35,35,33,42,85,54,26,55,55,41,30,46,76,70,70,32,57,78,67,36,30,21,32,42,13,52,50,60,71,47,46,60,65,43,43,50,51,47,50,58,71,73,101,131,82,71,76,66,85,79,50,68,69,64,53,38,70,38,28,56,42,52,73,78,69,52,31,72,22,38,29,78,59,12,14,58,30,36,51,54,14,53,47,32,25,48,51,41,36,40,60,50,28,28,54,40,65,32,85,9,20,66,72,16,40,54,43,44,51,48,55,52,50,36,35,41,52,48,10,39,56,33,55,53,54,42,77,33,36,36,63,46,56,14,36,32,41,52,34,41,47,50,32,54,14,47,48,73,75,49,26,73,74,31,28,34,35,29,40,25,52,24,40,42,54,60,37,27,34,62,53,56,32,42,80,51,41,26,44,75,45,74,43,63,42,41,78,75,44,48,47,76,48,69,68,61,46,57,72,69,60,43,92,40,31,51,34,37,31,40,44,43,18,23,72,59,38,8,38,34,60,65,54,40,63,50,29,53,55,37,44,74,50,67,24,42,30,39,35,38,27,38,65,24,43,60,62,42,75,52,41,50,67,74,29,56,46,41,29,39,32,26,28,39,14,35,47,28,13,40,59,30,10,33,38,39,43,41,71,88,50,38,67,72,50,68,44,76,47,54,79,88,52,54,84,41,42,44,65,34,74,33,58,49,68,69,46,59,42,47,42,37,9,38,49,22,26,49,51,51,37,12,50,66,26,69,32,94,55,87,44,50,66,16,45,52,40,20,36,51,50,36,42,63,46,30,48,65,37,38,48,50,44,52,54,55,46,68,69,34,89,56,38,48,74,47,29,56,94,56,74,72,56,44,53,56,30,44,21,31,42,47,70,97,46,57,29,49,57,50,12,41,57,34,25,76,72,42,27,27,28,34,36,34,44,87,54,27,55,54,40,30,48,76,69,70,32,57,79,65,36,29,22,32,42,14,51,51,58,72,47,46,59,65,42,43,50,50,47,49,58,72,71,102

InterPro domains:
  IPR000192 Aminotransferase class V domain [PF00266] (25-396)
  IPR011340 Cysteine desulfurase-related [TIGR01976] (7-400)
  IPR015421 Pyridoxal phosphate-dependent transferase, major domain [G3DSA:3.40.640.10] (32-287)
  IPR015422 Pyridoxal phosphate-dependent transferase, small domain [G3DSA:3.90.1150.10] (24-400)
  IPR015424 Pyridoxal phosphate-dependent transferase [SSF53383] (10-400)